Protein AF-0000000081033223 (afdb_homodimer)

Sequence (1326 aa):
MPPVGGLRAVYRTAASRSGHILSVAASSGPSSVDVSSTHHQHYHHHQQQHQQHQQQQQQRNYHCHQQHQQQQQHLQHNGHHHHHHCGHLHQQIRMQSRGAGLVGTGGPTGQCPHVSPFTSCSTPMAEGGRGGGGGGGGGGGGDDRTAPEQKPEFLRQQYARLKHVVSEMVPPTICQAQSASSIFANNELSLASVQVYGFDYDYTLAFYSNELHAKIFSTALDILLSEYKYPEELRAYAYLPGFAIRGLHYDVQKALLMKIDAFHYIQPGTVYRGLSPVSEEEVRSLYDGTHVPLDQMSDFYGKGSSMKQFMDIFSLPEMMLLSCVNDYFLSNNIDYDPVHLYKDVTDSVKDVHTRGVMYKLIEKDLERYILHGKETHDILHKLTASGKKLFLITNSPFSFVDKGMRYMVGKDWRDLFDVVIVKADKPSFFNDKRKPFRRLDAQGGLQWDRITALHKGEVYKQGNLYEFMRLTGWVGSHVLYFGDHIYSDLADLTLRHGWRTGAIIPELRDEINTINSAEYTRQLTWLQALTGLIDRMQVSQQVYRSPECLEVVQEWDRERQELRTVTKSLFNPQFGSLFRTHQNPTYFNRRLSRFADVYMTCVSCLLNYDLQHTFFPRRAPLQHEAPLWLDQLCIGCLGLPRREPAASAAAAGPTAATQQERQMPPVGGLRAVYRTAASRSGHILSVAASSGPSSVDVSSTHHQHYHHHQQQHQQHQQQQQQRNYHCHQQHQQQQQHLQHNGHHHHHHCGHLHQQIRMQSRGAGLVGTGGPTGQCPHVSPFTSCSTPMAEGGRGGGGGGGGGGGGDDRTAPEQKPEFLRQQYARLKHVVSEMVPPTICQAQSASSIFANNELSLASVQVYGFDYDYTLAFYSNELHAKIFSTALDILLSEYKYPEELRAYAYLPGFAIRGLHYDVQKALLMKIDAFHYIQPGTVYRGLSPVSEEEVRSLYDGTHVPLDQMSDFYGKGSSMKQFMDIFSLPEMMLLSCVNDYFLSNNIDYDPVHLYKDVTDSVKDVHTRGVMYKLIEKDLERYILHGKETHDILHKLTASGKKLFLITNSPFSFVDKGMRYMVGKDWRDLFDVVIVKADKPSFFNDKRKPFRRLDAQGGLQWDRITALHKGEVYKQGNLYEFMRLTGWVGSHVLYFGDHIYSDLADLTLRHGWRTGAIIPELRDEINTINSAEYTRQLTWLQALTGLIDRMQVSQQVYRSPECLEVVQEWDRERQELRTVTKSLFNPQFGSLFRTHQNPTYFNRRLSRFADVYMTCVSCLLNYDLQHTFFPRRAPLQHEAPLWLDQLCIGCLGLPRREPAASAAAAGPTAATQQERQ

Foldseek 3Di:
DDDPDDDDDDDDDDDDDDDDDDDDDDDDDDDDDDDDDDYYDYYDDDDYYDDDDPDDDDDDDDDDDDDDDYYDDDDDDDDDYDDDDDDDDDDDPDDDDDDYDYDDYYYDDDDDDDDDDPDDPPPDPDDDDDDDDDDDPDDCPPPPPQPPLPDLVNLVVVLVVLLVVLVPPLDLVVLQFDDQLAWAFLAKAFLVLAFEEEEEQELFLWDWDPVLLQVLLQQLVVCCCPVVVPDPVLNPDGQDPQQDDAFWKAQQQVLKIFFAFQQQFTFAQQIDQQSHTDHPVVCCVVCVHGHDDPQQAADLVQDDHSMGTGHDPSCSSLNNNSSSSRVVCVVVVNDDGSNVSSVSSVVSSVCCVVVCVSLVVCLVPVPNTTPPLQLSQVVLCVSVVVVGAYEYAYLAAPVSSQSNNCVRHRNQSQQSHQAYEYNQPFPCQEVPQPKAKWWADPVRHTDDDHDQEGGGSTYIYYHHDVSVCVRPVDFAANYEYEDARLSRGFASCCPPTHYAYEHAALLVNLVSSLSSDSVLSSLVSSLVSLVVSLVVVVVVCVSNVDPSSVVSSVVSVVVSVVSLQVNQVSSGNNHRDPQDSSPGGTSSNVSCSVGHRMYHNHPSSCVQDDSRDMHDHDDDDDPPDDPPPCVVVCDVVVVPDRPPRPPPPDDPDDPDPPDPDVD/DDDPDDPDD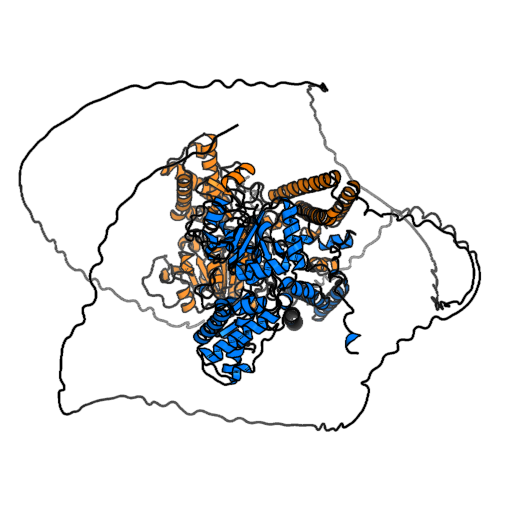PDDDDDDDDDDDDDDDDDDYDDDDDDDDYDYDDDYYDDDYYDDDDDDDDDDDDDDDYDDYDDDDDDDDDDDDDDDDDDDDDDDDDDDDYYYDYDDDDYDDDDDDDDDDDDDCPDDPDDDDDDDDDDDPDDCPPPPPQPPLPDLVNLVVVLVVLLVVLVPPLDLVVLQFDDQLAWAFLAKAFLVLAFEEEEEQELFLWDWDPVLLQVLLQQLVVCCCPVVVDDPVLNPDGQDPQQDDAFWKAQLQVLKIFFAFQQQFTFAQQIDQQSHTDHPVVCCVVCVHGHDDPQQAADLVQDDHSMGTGHDPSCSSLNNNSSSSRVVCVVVVNDDGSNVSSVSSVVSSVCCVVVCVSLVVCLVPVPNTTPPLQLSQVVLCVSVVVVGAYEYAYLAAPVSSQSNNCVSHRNQSQQSHFAYEYNQPFPCQEVPQPKAKWWADPVRHTDDDHDQEGGGSTYIYYGHDVSVCVRPVDFAANYEYEDARLSRGFASCCPPTRYAYEHAALLVNLVSSLSSDSVLSSLVSSLVSLVVSLVVVVVVCVSNVDPSSVVSSVVSVVVSVVSLQVNQVSSGNNHRDPQDSSPGGTSSNVSCSVGHRMYHNHPSSCVQDDSRDMHDHDDDDDPPDDPPPCVVVPDVVVVPDRPPRPPPPDDPDDPDPDPPPVD

pLDDT: mean 71.11, std 33.57, range [13.0, 98.69]

Radius of gyration: 41.97 Å; Cα contacts (8 Å, |Δi|>4): 1833; chains: 2; bounding box: 124×121×153 Å

InterPro domains:
  IPR008380 HAD-superfamily hydrolase, subfamily IG, 5'-nucleotidase [PF05761] (183-626)
  IPR008380 HAD-superfamily hydrolase, subfamily IG, 5'-nucleotidase [PTHR12103] (163-625)
  IPR008380 HAD-superfamily hydrolase, subfamily IG, 5'-nucleotidase [TIGR02244] (183-523)
  IPR023214 HAD superfamily [G3DSA:3.40.50.1000] (339-534)
  IPR036412 HAD-like superfamily [SSF56784] (182-627)

Nearest PDB structures (foldseek):
  6fxh-assembly1_A  TM=8.412E-01  e=9.008E-34  Homo sapiens
  2xcw-assembly1_A  TM=8.254E-01  e=1.060E-33  Homo sapiens
  6fis-assembly1_A  TM=8.227E-01  e=7.653E-34  Homo sapiens
  2xcx-assembly1_A  TM=8.424E-01  e=2.349E-32  Homo sapiens
  5cqz-assembly1_B-2  TM=8.528E-01  e=1.136E-31  Homo sapiens

Structure (mmCIF, N/CA/C/O backbone):
data_AF-0000000081033223-model_v1
#
loop_
_entity.id
_entity.type
_entity.pdbx_description
1 polymer "5'-nucleotidase domain-containing protein 3-like isoform X1"
#
loop_
_atom_site.group_PDB
_atom_site.id
_atom_site.type_symbol
_atom_site.label_atom_id
_atom_site.label_alt_id
_atom_site.label_comp_id
_atom_site.label_asym_id
_atom_site.label_entity_id
_atom_site.label_seq_id
_atom_site.pdbx_PDB_ins_code
_atom_site.Cartn_x
_atom_site.Cartn_y
_atom_site.Cartn_z
_atom_site.occupancy
_atom_site.B_iso_or_equiv
_atom_site.auth_seq_id
_atom_site.auth_comp_id
_atom_site.auth_asym_id
_atom_site.auth_atom_id
_atom_site.pdbx_PDB_model_num
ATOM 1 N N . MET A 1 1 ? 43.875 47.531 -6.684 1 17.92 1 MET A N 1
ATOM 2 C CA . MET A 1 1 ? 44.219 46.594 -7.762 1 17.92 1 MET A CA 1
ATOM 3 C C . MET A 1 1 ? 43.031 46.344 -8.68 1 17.92 1 MET A C 1
ATOM 5 O O . MET A 1 1 ? 41.938 45.969 -8.211 1 17.92 1 MET A O 1
ATOM 9 N N . PRO A 1 2 ? 42.719 46.688 -9.992 1 17.06 2 PRO A N 1
ATOM 10 C CA . PRO A 1 2 ? 41.719 47.75 -10.219 1 17.06 2 PRO A CA 1
ATOM 11 C C . PRO A 1 2 ? 40.406 47.219 -10.727 1 17.06 2 PRO A C 1
ATOM 13 O O . PRO A 1 2 ? 39.406 47.25 -10 1 17.06 2 PRO A O 1
ATOM 16 N N . PRO A 1 3 ? 40.125 47.312 -12.023 1 17.53 3 PRO A N 1
ATOM 17 C CA . PRO A 1 3 ? 39.156 48 -12.883 1 17.53 3 PRO A CA 1
ATOM 18 C C . PRO A 1 3 ? 38.219 47.031 -13.578 1 17.53 3 PRO A C 1
ATOM 20 O O . PRO A 1 3 ? 37.438 47.438 -14.453 1 17.53 3 PRO A O 1
ATOM 23 N N . VAL A 1 4 ? 37.719 45.938 -13.109 1 17.38 4 VAL A N 1
ATOM 24 C CA . VAL A 1 4 ? 37.281 44.75 -13.797 1 17.38 4 VAL A CA 1
ATOM 25 C C . VAL A 1 4 ? 35.906 44.969 -14.398 1 17.38 4 VAL A C 1
ATOM 27 O O . VAL A 1 4 ? 34.906 44.375 -13.969 1 17.38 4 VAL A O 1
ATOM 30 N N . GLY A 1 5 ? 35.375 46.188 -14.648 1 15.91 5 GLY A N 1
ATOM 31 C CA . GLY A 1 5 ? 33.969 46.625 -14.602 1 15.91 5 GLY A CA 1
ATOM 32 C C . GLY A 1 5 ? 33.156 46.094 -15.766 1 15.91 5 GLY A C 1
ATOM 33 O O . GLY A 1 5 ? 32 45.719 -15.586 1 15.91 5 GLY A O 1
ATOM 34 N N . GLY A 1 6 ? 33.5 46.094 -17.109 1 14.97 6 GLY A N 1
ATOM 35 C CA . GLY A 1 6 ? 32.938 46.938 -18.141 1 14.97 6 GLY A CA 1
ATOM 36 C C . GLY A 1 6 ? 31.891 46.219 -19 1 14.97 6 GLY A C 1
ATOM 37 O O . GLY A 1 6 ? 31.5 46.719 -20.047 1 14.97 6 GLY A O 1
ATOM 38 N N . LEU A 1 7 ? 31.328 45.031 -18.766 1 15.63 7 LEU A N 1
ATOM 39 C CA . LEU A 1 7 ? 30.984 44.406 -20.047 1 15.63 7 LEU A CA 1
ATOM 40 C C . LEU A 1 7 ? 29.734 45 -20.641 1 15.63 7 LEU A C 1
ATOM 42 O O . LEU A 1 7 ? 28.656 44.938 -20.031 1 15.63 7 LEU A O 1
ATOM 46 N N . ARG A 1 8 ? 29.688 45.875 -21.562 1 14.28 8 ARG A N 1
ATOM 47 C CA . ARG A 1 8 ? 28.859 46.906 -22.203 1 14.28 8 ARG A CA 1
ATOM 48 C C . ARG A 1 8 ? 27.922 46.281 -23.234 1 14.28 8 ARG A C 1
ATOM 50 O O . ARG A 1 8 ? 28.078 46.5 -24.438 1 14.28 8 ARG A O 1
ATOM 57 N N . ALA A 1 9 ? 27.531 45.094 -23.141 1 14.84 9 ALA A N 1
ATOM 58 C CA . ALA A 1 9 ? 27.109 44.719 -24.484 1 14.84 9 ALA A CA 1
ATOM 59 C C . ALA A 1 9 ? 25.953 45.594 -24.969 1 14.84 9 ALA A C 1
ATOM 61 O O . ALA A 1 9 ? 25.203 46.125 -24.156 1 14.84 9 ALA A O 1
ATOM 62 N N . VAL A 1 10 ? 25.656 45.562 -26.219 1 14.48 10 VAL A N 1
ATOM 63 C CA . VAL A 1 10 ? 25.312 46.375 -27.375 1 14.48 10 VAL A CA 1
ATOM 64 C C . VAL A 1 10 ? 23.797 46.531 -27.469 1 14.48 10 VAL A C 1
ATOM 66 O O . VAL A 1 10 ? 23.062 45.75 -26.891 1 14.48 10 VAL A O 1
ATOM 69 N N . TYR A 1 11 ? 23.281 47.031 -28.656 1 13.94 11 TYR A N 1
ATOM 70 C CA . TYR A 1 11 ? 22.594 48.219 -29.188 1 13.94 11 TYR A CA 1
ATOM 71 C C . TYR A 1 11 ? 21.125 47.906 -29.438 1 13.94 11 TYR A C 1
ATOM 73 O O . TYR A 1 11 ? 20.25 48.625 -28.953 1 13.94 11 TYR A O 1
ATOM 81 N N . ARG A 1 12 ? 20.703 47.219 -30.516 1 13.64 12 ARG A N 1
ATOM 82 C CA . ARG A 1 12 ? 20.047 48.031 -31.531 1 13.64 12 ARG A CA 1
ATOM 83 C C . ARG A 1 12 ? 18.531 48.094 -31.281 1 13.64 12 ARG A C 1
ATOM 85 O O . ARG A 1 12 ? 17.969 47.188 -30.641 1 13.64 12 ARG A O 1
ATOM 92 N N . THR A 1 13 ? 17.781 48.969 -32.062 1 13.42 13 THR A N 1
ATOM 93 C CA . THR A 1 13 ? 16.75 50 -32.062 1 13.42 13 THR A CA 1
ATOM 94 C C . THR A 1 13 ? 15.43 49.438 -32.594 1 13.42 13 THR A C 1
ATOM 96 O O . THR A 1 13 ? 14.414 50.156 -32.625 1 13.42 13 THR A O 1
ATOM 99 N N . ALA A 1 14 ? 15.141 48.219 -32.656 1 13.4 14 ALA A N 1
ATOM 100 C CA . ALA A 1 14 ? 14.242 48.188 -33.812 1 13.4 14 ALA A CA 1
ATOM 101 C C . ALA A 1 14 ? 12.969 48.969 -33.531 1 13.4 14 ALA A C 1
ATOM 103 O O . ALA A 1 14 ? 12.578 49.156 -32.375 1 13.4 14 ALA A O 1
ATOM 104 N N . ALA A 1 15 ? 12.211 49.125 -34.656 1 13.41 15 ALA A N 1
ATOM 105 C CA . ALA A 1 15 ? 11.32 50.062 -35.344 1 13.41 15 ALA A CA 1
ATOM 106 C C . ALA A 1 15 ? 9.898 49.969 -34.781 1 13.41 15 ALA A C 1
ATOM 108 O O . ALA A 1 15 ? 9.5 48.938 -34.25 1 13.41 15 ALA A O 1
ATOM 109 N N . SER A 1 16 ? 9.062 51 -35.062 1 13.16 16 SER A N 1
ATOM 110 C CA . SER A 1 16 ? 7.988 51.875 -34.625 1 13.16 16 SER A CA 1
ATOM 111 C C . SER A 1 16 ? 6.625 51.375 -35.094 1 13.16 16 SER A C 1
ATOM 113 O O . SER A 1 16 ? 5.598 51.969 -34.781 1 13.16 16 SER A O 1
ATOM 115 N N . ARG A 1 17 ? 6.445 50.25 -35.75 1 13.3 17 ARG A N 1
ATOM 116 C CA . ARG A 1 17 ? 5.379 50.656 -36.656 1 13.3 17 ARG A CA 1
ATOM 117 C C . ARG A 1 17 ? 4.086 50.938 -35.906 1 13.3 17 ARG A C 1
ATOM 119 O O . ARG A 1 17 ? 3.799 50.312 -34.906 1 13.3 17 ARG A O 1
ATOM 126 N N . SER A 1 18 ? 3.217 51.844 -36.531 1 13.66 18 SER A N 1
ATOM 127 C CA . SER A 1 18 ? 2.26 52.906 -36.219 1 13.66 18 SER A CA 1
ATOM 128 C C . SER A 1 18 ? 0.854 52.344 -36.031 1 13.66 18 SER A C 1
ATOM 130 O O . SER A 1 18 ? 0.182 52.656 -35.062 1 13.66 18 SER A O 1
ATOM 132 N N . GLY A 1 19 ? 0.141 51.812 -37.094 1 13.49 19 GLY A N 1
ATOM 133 C CA . GLY A 1 19 ? -1.006 52.625 -37.469 1 13.49 19 GLY A CA 1
ATOM 134 C C . GLY A 1 19 ? -2.254 52.312 -36.688 1 13.49 19 GLY A C 1
ATOM 135 O O . GLY A 1 19 ? -2.396 51.188 -36.156 1 13.49 19 GLY A O 1
ATOM 136 N N . HIS A 1 20 ? -3.162 53.281 -36.375 1 13.75 20 HIS A N 1
ATOM 137 C CA . HIS A 1 20 ? -4.266 53.719 -35.531 1 13.75 20 HIS A CA 1
ATOM 138 C C . HIS A 1 20 ? -5.602 53.188 -36.062 1 13.75 20 HIS A C 1
ATOM 140 O O . HIS A 1 20 ? -6.648 53.469 -35.469 1 13.75 20 HIS A O 1
ATOM 146 N N . ILE A 1 21 ? -5.75 52.438 -37.156 1 13.91 21 ILE A N 1
ATOM 147 C CA . ILE A 1 21 ? -6.945 53.031 -37.75 1 13.91 21 ILE A CA 1
ATOM 148 C C . ILE A 1 21 ? -8.141 52.812 -36.812 1 13.91 21 ILE A C 1
ATOM 150 O O . ILE A 1 21 ? -8.141 51.906 -36 1 13.91 21 ILE A O 1
ATOM 154 N N . LEU A 1 22 ? -9.312 53.156 -37.5 1 13.7 22 LEU A N 1
ATOM 155 C CA . LEU A 1 22 ? -10.539 53.938 -37.375 1 13.7 22 LEU A CA 1
ATOM 156 C C . LEU A 1 22 ? -11.656 53.094 -36.75 1 13.7 22 LEU A C 1
ATOM 158 O O . LEU A 1 22 ? -11.688 51.875 -36.938 1 13.7 22 LEU A O 1
ATOM 162 N N . SER A 1 23 ? -12.414 53.781 -35.969 1 13.49 23 SER A N 1
ATOM 163 C CA . SER A 1 23 ? -13.508 53.844 -35 1 13.49 23 SER A CA 1
ATOM 164 C C . SER A 1 23 ? -14.766 53.188 -35.562 1 13.49 23 SER A C 1
ATOM 166 O O . SER A 1 23 ? -15.258 52.188 -35 1 13.49 23 SER A O 1
ATOM 168 N N . VAL A 1 24 ? -15.828 54.031 -35.688 1 13.69 24 VAL A N 1
ATOM 169 C CA . VAL A 1 24 ? -17.016 54.156 -34.844 1 13.69 24 VAL A CA 1
ATOM 170 C C . VAL A 1 24 ? -18.234 53.656 -35.625 1 13.69 24 VAL A C 1
ATOM 172 O O . VAL A 1 24 ? -19.359 53.656 -35.094 1 13.69 24 VAL A O 1
ATOM 175 N N . ALA A 1 25 ? -18.109 53.312 -36.906 1 13.19 25 ALA A N 1
ATOM 176 C CA . ALA A 1 25 ? -19.359 53.688 -37.562 1 13.19 25 ALA A CA 1
ATOM 177 C C . ALA A 1 25 ? -20.547 53 -36.875 1 13.19 25 ALA A C 1
ATOM 179 O O . ALA A 1 25 ? -20.453 51.844 -36.469 1 13.19 25 ALA A O 1
ATOM 180 N N . ALA A 1 26 ? -21.75 53.844 -36.75 1 14.01 26 ALA A N 1
ATOM 181 C CA . ALA A 1 26 ? -23.047 54.125 -36.156 1 14.01 26 ALA A CA 1
ATOM 182 C C . ALA A 1 26 ? -24.094 53.125 -36.625 1 14.01 26 ALA A C 1
ATOM 184 O O . ALA A 1 26 ? -24.906 52.656 -35.812 1 14.01 26 ALA A O 1
ATOM 185 N N . SER A 1 27 ? -24.234 53.156 -38.031 1 13.68 27 SER A N 1
ATOM 186 C CA . SER A 1 27 ? -25.562 53.562 -38.469 1 13.68 27 SER A CA 1
ATOM 187 C C . SER A 1 27 ? -26.594 52.469 -38.156 1 13.68 27 SER A C 1
ATOM 189 O O . SER A 1 27 ? -26.25 51.375 -37.75 1 13.68 27 SER A O 1
ATOM 191 N N . SER A 1 28 ? -27.453 52.344 -39.156 1 13.85 28 SER A N 1
ATOM 192 C CA . SER A 1 28 ? -28.859 52.656 -39.438 1 13.85 28 SER A CA 1
ATOM 193 C C . SER A 1 28 ? -29.734 51.406 -39.312 1 13.85 28 SER A C 1
ATOM 195 O O . SER A 1 28 ? -30.781 51.469 -38.656 1 13.85 28 SER A O 1
ATOM 197 N N . GLY A 1 29 ? -29.641 50.5 -40.25 1 13.41 29 GLY A N 1
ATOM 198 C CA . GLY A 1 29 ? -30.828 50.438 -41.062 1 13.41 29 GLY A CA 1
ATOM 199 C C . GLY A 1 29 ? -31.969 49.656 -40.438 1 13.41 29 GLY A C 1
ATOM 200 O O . GLY A 1 29 ? -31.766 49 -39.406 1 13.41 29 GLY A O 1
ATOM 201 N N . PRO A 1 30 ? -32.719 48.969 -41.344 1 14.27 30 PRO A N 1
ATOM 202 C CA . PRO A 1 30 ? -34.094 49.094 -41.75 1 14.27 30 PRO A CA 1
ATOM 203 C C . PRO A 1 30 ? -35.031 48.125 -41 1 14.27 30 PRO A C 1
ATOM 205 O O . PRO A 1 30 ? -36.031 48.531 -40.438 1 14.27 30 PRO A O 1
ATOM 208 N N . SER A 1 31 ? -35.094 46.844 -41.469 1 13.62 31 SER A N 1
ATOM 209 C CA . SER A 1 31 ? -36.25 46.406 -42.219 1 13.62 31 SER A CA 1
ATOM 210 C C . SER A 1 31 ? -37.344 45.906 -41.312 1 13.62 31 SER A C 1
ATOM 212 O O . SER A 1 31 ? -37.094 45.469 -40.188 1 13.62 31 SER A O 1
ATOM 214 N N . SER A 1 32 ? -38.656 45.812 -41.844 1 13.81 32 SER A N 1
ATOM 215 C CA . SER A 1 32 ? -40.094 45.938 -41.75 1 13.81 32 SER A CA 1
ATOM 216 C C . SER A 1 32 ? -40.75 44.625 -41.312 1 13.81 32 SER A C 1
ATOM 218 O O . SER A 1 32 ? -41.875 44.625 -40.875 1 13.81 32 SER A O 1
ATOM 220 N N . VAL A 1 33 ? -40.219 43.438 -41.656 1 13.67 33 VAL A N 1
ATOM 221 C CA . VAL A 1 33 ? -41.25 42.656 -42.25 1 13.67 33 VAL A CA 1
ATOM 222 C C . VAL A 1 33 ? -42.344 42.312 -41.219 1 13.67 33 VAL A C 1
ATOM 224 O O . VAL A 1 33 ? -42.062 42.156 -40.031 1 13.67 33 VAL A O 1
ATOM 227 N N . ASP A 1 34 ? -43.625 42.062 -41.812 1 13.97 34 ASP A N 1
ATOM 228 C CA . ASP A 1 34 ? -45.094 42.094 -41.844 1 13.97 34 ASP A CA 1
ATOM 229 C C . ASP A 1 34 ? -45.688 41 -40.969 1 13.97 34 ASP A C 1
ATOM 231 O O . ASP A 1 34 ? -45 40.031 -40.656 1 13.97 34 ASP A O 1
ATOM 235 N N . VAL A 1 35 ? -47.031 41.062 -40.812 1 14.93 35 VAL A N 1
ATOM 236 C CA . VAL A 1 35 ? -48.25 40.969 -40.031 1 14.93 35 VAL A CA 1
ATOM 237 C C . VAL A 1 35 ? -48.812 39.562 -40.094 1 14.93 35 VAL A C 1
ATOM 239 O O . VAL A 1 35 ? -49.344 39.062 -39.125 1 14.93 35 VAL A O 1
ATOM 242 N N . SER A 1 36 ? -49.031 39 -41.438 1 13.67 36 SER A N 1
ATOM 243 C CA . SER A 1 36 ? -50.406 38.688 -41.812 1 13.67 36 SER A CA 1
ATOM 244 C C . SER A 1 36 ? -50.938 37.5 -41 1 13.67 36 SER A C 1
ATOM 246 O O . SER A 1 36 ? -50.156 36.781 -40.344 1 13.67 36 SER A O 1
ATOM 248 N N . SER A 1 37 ? -51.812 36.562 -41.75 1 13.91 37 SER A N 1
ATOM 249 C CA . SER A 1 37 ? -53.219 36.219 -41.969 1 13.91 37 SER A CA 1
ATOM 250 C C . SER A 1 37 ? -53.594 34.969 -41.188 1 13.91 37 SER A C 1
ATOM 252 O O . SER A 1 37 ? -52.812 34.5 -40.344 1 13.91 37 SER A O 1
ATOM 254 N N . THR A 1 38 ? -54.281 33.938 -41.906 1 14.25 38 THR A N 1
ATOM 255 C CA . THR A 1 38 ? -55.625 33.438 -42.125 1 14.25 38 THR A CA 1
ATOM 256 C C . THR A 1 38 ? -55.875 32.188 -41.281 1 14.25 38 THR A C 1
ATOM 258 O O . THR A 1 38 ? -54.938 31.578 -40.75 1 14.25 38 THR A O 1
ATOM 261 N N . HIS A 1 39 ? -56.531 31.031 -42 1 14.12 39 HIS A N 1
ATOM 262 C CA . HIS A 1 39 ? -57.844 30.406 -42.156 1 14.12 39 HIS A CA 1
ATOM 263 C C . HIS A 1 39 ? -57.938 29.141 -41.281 1 14.12 39 HIS A C 1
ATOM 265 O O . HIS A 1 39 ? -56.938 28.656 -40.781 1 14.12 39 HIS A O 1
ATOM 271 N N . HIS A 1 40 ? -58.656 28.016 -41.906 1 14.13 40 HIS A N 1
ATOM 272 C CA . HIS A 1 40 ? -59.938 27.312 -41.906 1 14.13 40 HIS A CA 1
ATOM 273 C C . HIS A 1 40 ? -59.844 25.984 -41.156 1 14.13 40 HIS A C 1
ATOM 275 O O . HIS A 1 40 ? -60.625 25.734 -40.219 1 14.13 40 HIS A O 1
ATOM 281 N N . GLN A 1 41 ? -60.219 24.797 -41.906 1 13.98 41 GLN A N 1
ATOM 282 C CA . GLN A 1 41 ? -61.438 23.969 -41.969 1 13.98 41 GLN A CA 1
ATOM 283 C C . GLN A 1 41 ? -61.281 22.703 -41.125 1 13.98 41 GLN A C 1
ATOM 285 O O . GLN A 1 41 ? -62.062 22.453 -40.219 1 13.98 41 GLN A O 1
ATOM 290 N N . HIS A 1 42 ? -61.5 21.453 -41.781 1 14.05 42 HIS A N 1
ATOM 291 C CA . HIS A 1 42 ? -62.562 20.453 -41.875 1 14.05 42 HIS A CA 1
ATOM 292 C C . HIS A 1 42 ? -62.25 19.25 -40.969 1 14.05 42 HIS A C 1
ATOM 294 O O . HIS A 1 42 ? -63 19.016 -40.031 1 14.05 42 HIS A O 1
ATOM 300 N N . TYR A 1 43 ? -62.312 17.969 -41.656 1 14.11 43 TYR A N 1
ATOM 301 C CA . TYR A 1 43 ? -63.25 16.844 -41.719 1 14.11 43 TYR A CA 1
ATOM 302 C C . TYR A 1 43 ? -62.875 15.758 -40.719 1 14.11 43 TYR A C 1
ATOM 304 O O . TYR A 1 43 ? -63.688 15.414 -39.844 1 14.11 43 TYR A O 1
ATOM 312 N N . HIS A 1 44 ? -62.625 14.57 -41.281 1 14.09 44 HIS A N 1
ATOM 313 C CA . HIS A 1 44 ? -63.375 13.336 -41.438 1 14.09 44 HIS A CA 1
ATOM 314 C C . HIS A 1 44 ? -63.031 12.336 -40.312 1 14.09 44 HIS A C 1
ATOM 316 O O . HIS A 1 44 ? -62 12.5 -39.625 1 14.09 44 HIS A O 1
ATOM 322 N N . HIS A 1 45 ? -62.938 11.086 -40.812 1 13.7 45 HIS A N 1
ATOM 323 C CA . HIS A 1 45 ? -63.688 9.828 -40.719 1 13.7 45 HIS A CA 1
ATOM 324 C C . HIS A 1 45 ? -63.125 8.922 -39.656 1 13.7 45 HIS A C 1
ATOM 326 O O . HIS A 1 45 ? -63.875 8.43 -38.812 1 13.7 45 HIS A O 1
ATOM 332 N N . HIS A 1 46 ? -62.344 7.941 -40.094 1 13.95 46 HIS A N 1
ATOM 333 C CA . HIS A 1 46 ? -62.75 6.551 -40.188 1 13.95 46 HIS A CA 1
ATOM 334 C C . HIS A 1 46 ? -62.531 5.812 -38.875 1 13.95 46 HIS A C 1
ATOM 336 O O . HIS A 1 46 ? -62 6.387 -37.906 1 13.95 46 HIS A O 1
ATOM 342 N N . GLN A 1 47 ? -61.875 4.668 -39.031 1 13.82 47 GLN A N 1
ATOM 343 C CA . GLN A 1 47 ? -62.312 3.271 -39 1 13.82 47 GLN A CA 1
ATOM 344 C C . GLN A 1 47 ? -62.062 2.666 -37.594 1 13.82 47 GLN A C 1
ATOM 346 O O . GLN A 1 47 ? -62.969 2.123 -37 1 13.82 47 GLN A O 1
ATOM 351 N N . GLN A 1 48 ? -61.281 1.616 -37.625 1 14.1 48 GLN A N 1
ATOM 352 C CA . GLN A 1 48 ? -61.625 0.211 -37.469 1 14.1 48 GLN A CA 1
ATOM 353 C C . GLN A 1 48 ? -61.5 -0.232 -36.031 1 14.1 48 GLN A C 1
ATOM 355 O O . GLN A 1 48 ? -60.938 0.492 -35.188 1 14.1 48 GLN A O 1
ATOM 360 N N . GLN A 1 49 ? -60.781 -1.29 -35.875 1 14.41 49 GLN A N 1
ATOM 361 C CA . GLN A 1 49 ? -61.125 -2.668 -35.562 1 14.41 49 GLN A CA 1
ATOM 362 C C . GLN A 1 49 ? -60.969 -2.943 -34.062 1 14.41 49 GLN A C 1
ATOM 364 O O . GLN A 1 49 ? -60.406 -2.129 -33.344 1 14.41 49 GLN A O 1
ATOM 369 N N . HIS A 1 50 ? -60.25 -3.998 -33.781 1 13.88 50 HIS A N 1
ATOM 370 C CA . HIS A 1 50 ? -60.625 -5.32 -33.312 1 13.88 50 HIS A CA 1
ATOM 371 C C . HIS A 1 50 ? -60.469 -5.414 -31.797 1 13.88 50 HIS A C 1
ATOM 373 O O . HIS A 1 50 ? -61.406 -5.801 -31.094 1 13.88 50 HIS A O 1
ATOM 379 N N . GLN A 1 51 ? -59.375 -6.082 -31.375 1 14.55 51 GLN A N 1
ATOM 380 C CA . GLN A 1 51 ? -59.531 -7.43 -30.844 1 14.55 51 GLN A CA 1
ATOM 381 C C . GLN A 1 51 ? -59.781 -7.402 -29.344 1 14.55 51 GLN A C 1
ATOM 383 O O . GLN A 1 51 ? -59.5 -6.395 -28.672 1 14.55 51 GLN A O 1
ATOM 388 N N . GLN A 1 52 ? -59.438 -8.531 -28.734 1 14.02 52 GLN A N 1
ATOM 389 C CA . GLN A 1 52 ? -59.969 -9.672 -28.016 1 14.02 52 GLN A CA 1
ATOM 390 C C . GLN A 1 52 ? -59.875 -9.484 -26.5 1 14.02 52 GLN A C 1
ATOM 392 O O . GLN A 1 52 ? -60.844 -9.609 -25.781 1 14.02 52 GLN A O 1
ATOM 397 N N . HIS A 1 53 ? -58.844 -10.141 -25.891 1 14.03 53 HIS A N 1
ATOM 398 C CA . HIS A 1 53 ? -59.031 -11.297 -25.016 1 14.03 53 HIS A CA 1
ATOM 399 C C . HIS A 1 53 ? -59.062 -10.875 -23.547 1 14.03 53 HIS A C 1
ATOM 401 O O . HIS A 1 53 ? -58.062 -10.344 -23.031 1 14.03 53 HIS A O 1
ATOM 407 N N . GLN A 1 54 ? -60.156 -10.469 -23.078 1 14.72 54 GLN A N 1
ATOM 408 C CA . GLN A 1 54 ? -60.469 -10.195 -21.672 1 14.72 54 GLN A CA 1
ATOM 409 C C . GLN A 1 54 ? -60.312 -11.453 -20.828 1 14.72 54 GLN A C 1
ATOM 411 O O . GLN A 1 54 ? -61.281 -11.914 -20.203 1 14.72 54 GLN A O 1
ATOM 416 N N . GLN A 1 55 ? -59.656 -12.477 -21.391 1 14 55 GLN A N 1
ATOM 417 C CA . GLN A 1 55 ? -60.125 -13.641 -20.672 1 14 55 GLN A CA 1
ATOM 418 C C . GLN A 1 55 ? -60.156 -13.383 -19.172 1 14 55 GLN A C 1
ATOM 420 O O . GLN A 1 55 ? -59.531 -12.453 -18.688 1 14 55 GLN A O 1
ATOM 425 N N . GLN A 1 56 ? -60.312 -14.609 -18.359 1 13.7 56 GLN A N 1
ATOM 426 C CA . GLN A 1 56 ? -61.062 -15.391 -17.375 1 13.7 56 GLN A CA 1
ATOM 427 C C . GLN A 1 56 ? -60.5 -15.227 -15.977 1 13.7 56 GLN A C 1
ATOM 429 O O . GLN A 1 56 ? -61.219 -15.414 -14.984 1 13.7 56 GLN A O 1
ATOM 434 N N . GLN A 1 57 ? -59.219 -15.344 -15.789 1 14.62 57 GLN A N 1
ATOM 435 C CA . GLN A 1 57 ? -59 -16.391 -14.789 1 14.62 57 GLN A CA 1
ATOM 436 C C . GLN A 1 57 ? -59.688 -16.031 -13.477 1 14.62 57 GLN A C 1
ATOM 438 O O . GLN A 1 57 ? -59.812 -14.859 -13.117 1 14.62 57 GLN A O 1
ATOM 443 N N . GLN A 1 58 ? -60.094 -17.188 -12.656 1 14.5 58 GLN A N 1
ATOM 444 C CA . GLN A 1 58 ? -60.844 -17.953 -11.672 1 14.5 58 GLN A CA 1
ATOM 445 C C . GLN A 1 58 ? -60.656 -17.375 -10.273 1 14.5 58 GLN A C 1
ATOM 447 O O . GLN A 1 58 ? -59.719 -16.625 -10.023 1 14.5 58 GLN A O 1
ATOM 452 N N . GLN A 1 59 ? -61.219 -18.234 -9.273 1 13.84 59 GLN A N 1
ATOM 453 C CA . GLN A 1 59 ? -62.062 -18.391 -8.086 1 13.84 59 GLN A CA 1
ATOM 454 C C . GLN A 1 59 ? -61.25 -18.219 -6.812 1 13.84 59 GLN A C 1
ATOM 456 O O . GLN A 1 59 ? -61.75 -17.703 -5.816 1 13.84 59 GLN A O 1
ATOM 461 N N . ARG A 1 60 ? -60.188 -19.094 -6.582 1 13.93 60 ARG A N 1
ATOM 462 C CA . ARG A 1 60 ? -60.281 -20.047 -5.473 1 13.93 60 ARG A CA 1
ATOM 463 C C . ARG A 1 60 ? -60.344 -19.312 -4.137 1 13.93 60 ARG A C 1
ATOM 465 O O . ARG A 1 60 ? -59.906 -18.156 -4.039 1 13.93 60 ARG A O 1
ATOM 472 N N . ASN A 1 61 ? -59.969 -20.141 -2.945 1 13.9 61 ASN A N 1
ATOM 473 C CA . ASN A 1 61 ? -60.562 -20.766 -1.772 1 13.9 61 ASN A CA 1
ATOM 474 C C . ASN A 1 61 ? -60.438 -19.875 -0.535 1 13.9 61 ASN A C 1
ATOM 476 O O . ASN A 1 61 ? -59.75 -18.875 -0.56 1 13.9 61 ASN A O 1
ATOM 480 N N . TYR A 1 62 ? -59.938 -20.625 0.67 1 14.52 62 TYR A N 1
ATOM 481 C CA . TYR A 1 62 ? -60.406 -21.172 1.937 1 14.52 62 TYR A CA 1
ATOM 482 C C . TYR A 1 62 ? -60.156 -20.203 3.08 1 14.52 62 TYR A C 1
ATOM 484 O O . TYR A 1 62 ? -59.344 -19.281 2.957 1 14.52 62 TYR A O 1
ATOM 492 N N . HIS A 1 63 ? -60.312 -20.812 4.387 1 13.91 63 HIS A N 1
ATOM 493 C CA . HIS A 1 63 ? -60.969 -20.859 5.691 1 13.91 63 HIS A CA 1
ATOM 494 C C . HIS A 1 63 ? -60.156 -20.109 6.742 1 13.91 63 HIS A C 1
ATOM 496 O O . HIS A 1 63 ? -60.719 -19.344 7.535 1 13.91 63 HIS A O 1
ATOM 502 N N . CYS A 1 64 ? -59.031 -20.719 7.211 1 14.09 64 CYS A N 1
ATOM 503 C CA . CYS A 1 64 ? -59.031 -21.281 8.555 1 14.09 64 CYS A CA 1
ATOM 504 C C . CYS A 1 64 ? -58.969 -20.172 9.602 1 14.09 64 CYS A C 1
ATOM 506 O O . CYS A 1 64 ? -58.469 -19.078 9.328 1 14.09 64 CYS A O 1
ATOM 508 N N . HIS A 1 65 ? -58.906 -20.672 10.969 1 13.99 65 HIS A N 1
ATOM 509 C CA . HIS A 1 65 ? -59.438 -20.703 12.32 1 13.99 65 HIS A CA 1
ATOM 510 C C . HIS A 1 65 ? -58.812 -19.625 13.188 1 13.99 65 HIS A C 1
ATOM 512 O O . HIS A 1 65 ? -59.5 -18.828 13.828 1 13.99 65 HIS A O 1
ATOM 518 N N . GLN A 1 66 ? -57.906 -20.156 14.195 1 14.03 66 GLN A N 1
ATOM 519 C CA . GLN A 1 66 ? -58.125 -20.328 15.633 1 14.03 66 GLN A CA 1
ATOM 520 C C . GLN A 1 66 ? -57.781 -19.047 16.406 1 14.03 66 GLN A C 1
ATOM 522 O O . GLN A 1 66 ? -57.094 -18.172 15.867 1 14.03 66 GLN A O 1
ATOM 527 N N . GLN A 1 67 ? -57.219 -19.359 17.719 1 13.81 67 GLN A N 1
ATOM 528 C CA . GLN A 1 67 ? -57.531 -19.25 19.141 1 13.81 67 GLN A CA 1
ATOM 529 C C . GLN A 1 67 ? -56.938 -17.969 19.734 1 13.81 67 GLN A C 1
ATOM 531 O O . GLN A 1 67 ? -57.656 -17.172 20.328 1 13.81 67 GLN A O 1
ATOM 536 N N . HIS A 1 68 ? -55.969 -18.203 20.734 1 14.01 68 HIS A N 1
ATOM 537 C CA . HIS A 1 68 ? -56.062 -18.078 22.188 1 14.01 68 HIS A CA 1
ATOM 538 C C . HIS A 1 68 ? -55.75 -16.672 22.641 1 14.01 68 HIS A C 1
ATOM 540 O O . HIS A 1 68 ? -55.156 -15.891 21.906 1 14.01 68 HIS A O 1
ATOM 546 N N . GLN A 1 69 ? -55.062 -16.734 23.844 1 13.5 69 GLN A N 1
ATOM 547 C CA . GLN A 1 69 ? -55.281 -16.375 25.25 1 13.5 69 GLN A CA 1
ATOM 548 C C . GLN A 1 69 ? -54.719 -14.977 25.547 1 13.5 69 GLN A C 1
ATOM 550 O O . GLN A 1 69 ? -55.469 -14.125 26.062 1 13.5 69 GLN A O 1
ATOM 555 N N . GLN A 1 70 ? -53.75 -15.031 26.547 1 13.73 70 GLN A N 1
ATOM 556 C CA . GLN A 1 70 ? -53.844 -14.625 27.938 1 13.73 70 GLN A CA 1
ATOM 557 C C . GLN A 1 70 ? -53.469 -13.164 28.125 1 13.73 70 GLN A C 1
ATOM 559 O O . GLN A 1 70 ? -52.906 -12.547 27.219 1 13.73 70 GLN A O 1
ATOM 564 N N . GLN A 1 71 ? -52.531 -13 29.188 1 13.62 71 GLN A N 1
ATOM 565 C CA . GLN A 1 71 ? -52.688 -12.43 30.516 1 13.62 71 GLN A CA 1
ATOM 566 C C . GLN A 1 71 ? -52.281 -10.961 30.531 1 13.62 71 GLN A C 1
ATOM 568 O O . GLN A 1 71 ? -53.094 -10.094 30.859 1 13.62 71 GLN A O 1
ATOM 573 N N . GLN A 1 72 ? -51.188 -10.664 31.406 1 13.9 72 GLN A N 1
ATOM 574 C CA . GLN A 1 72 ? -51.281 -10.07 32.75 1 13.9 72 GLN A CA 1
ATOM 575 C C . GLN A 1 72 ? -51.031 -8.562 32.688 1 13.9 72 GLN A C 1
ATOM 577 O O . GLN A 1 72 ? -50.594 -8.039 31.656 1 13.9 72 GLN A O 1
ATOM 582 N N . GLN A 1 73 ? -50.062 -8.156 33.656 1 14.3 73 GLN A N 1
ATOM 583 C CA . GLN A 1 73 ? -50.219 -7.387 34.875 1 14.3 73 GLN A CA 1
ATOM 584 C C . GLN A 1 73 ? -49.938 -5.906 34.625 1 14.3 73 GLN A C 1
ATOM 586 O O . GLN A 1 73 ? -49.312 -5.543 33.625 1 14.3 73 GLN A O 1
ATOM 591 N N . HIS A 1 74 ? -49.75 -5.211 35.812 1 13.94 74 HIS A N 1
ATOM 592 C CA . HIS A 1 74 ? -50.156 -4.086 36.625 1 13.94 74 HIS A CA 1
ATOM 593 C C . HIS A 1 74 ? -49.219 -2.902 36.469 1 13.94 74 HIS A C 1
ATOM 595 O O . HIS A 1 74 ? -49.625 -1.751 36.656 1 13.94 74 HIS A O 1
ATOM 601 N N . LEU A 1 75 ? -47.844 -3.088 36.469 1 14.92 75 LEU A N 1
ATOM 602 C CA . LEU A 1 75 ? -47.312 -2.383 37.625 1 14.92 75 LEU A CA 1
ATOM 603 C C . LEU A 1 75 ? -47.438 -0.874 37.469 1 14.92 75 LEU A C 1
ATOM 605 O O . LEU A 1 75 ? -47.281 -0.357 36.344 1 14.92 75 LEU A O 1
ATOM 609 N N . GLN A 1 76 ? -47.719 -0.302 38.625 1 14.13 76 GLN A N 1
ATOM 610 C CA . GLN A 1 76 ? -48.219 0.879 39.312 1 14.13 76 GLN A CA 1
ATOM 611 C C . GLN A 1 76 ? -47.281 2.07 39.125 1 14.13 76 GLN A C 1
ATOM 613 O O . GLN A 1 76 ? -47.719 3.145 38.688 1 14.13 76 GLN A O 1
ATOM 618 N N . HIS A 1 77 ? -46.312 2.125 40.125 1 14.2 77 HIS A N 1
ATOM 619 C CA . HIS A 1 77 ? -46.438 3.121 41.188 1 14.2 77 HIS A CA 1
ATOM 620 C C . HIS A 1 77 ? -45.875 4.469 40.719 1 14.2 77 HIS A C 1
ATOM 622 O O . HIS A 1 77 ? -45.125 4.543 39.75 1 14.2 77 HIS A O 1
ATOM 628 N N . ASN A 1 78 ? -45.375 5.203 41.812 1 14 78 ASN A N 1
ATOM 629 C CA . ASN A 1 78 ? -45.656 6.438 42.531 1 14 78 ASN A CA 1
ATOM 630 C C . ASN A 1 78 ? -44.594 7.508 42.25 1 14 78 ASN A C 1
ATOM 632 O O . ASN A 1 78 ? -44.938 8.672 42.031 1 14 78 ASN A O 1
ATOM 636 N N . GLY A 1 79 ? -43.281 7.141 42.594 1 14.35 79 GLY A N 1
ATOM 637 C CA . GLY A 1 79 ? -42.75 7.953 43.656 1 14.35 79 GLY A CA 1
ATOM 638 C C . GLY A 1 79 ? -42.469 9.383 43.25 1 14.35 79 GLY A C 1
ATOM 639 O O . GLY A 1 79 ? -42.188 9.656 42.094 1 14.35 79 GLY A O 1
ATOM 640 N N . HIS A 1 80 ? -42.531 10.211 44.188 1 14.93 80 HIS A N 1
ATOM 641 C CA . HIS A 1 80 ? -42.75 11.578 44.656 1 14.93 80 HIS A CA 1
ATOM 642 C C . HIS A 1 80 ? -41.5 12.445 44.375 1 14.93 80 HIS A C 1
ATOM 644 O O . HIS A 1 80 ? -41.594 13.43 43.656 1 14.93 80 HIS A O 1
ATOM 650 N N . HIS A 1 81 ? -40.75 12.711 45.5 1 14.71 81 HIS A N 1
ATOM 651 C CA . HIS A 1 81 ? -40.719 13.992 46.219 1 14.71 81 HIS A CA 1
ATOM 652 C C . HIS A 1 81 ? -39.531 14.828 45.75 1 14.71 81 HIS A C 1
ATOM 654 O O . HIS A 1 81 ? -39.688 15.867 45.125 1 14.71 81 HIS A O 1
ATOM 660 N N . HIS A 1 82 ? -38.594 15.094 46.812 1 14.73 82 HIS A N 1
ATOM 661 C CA . HIS A 1 82 ? -38.344 16.344 47.5 1 14.73 82 HIS A CA 1
ATOM 662 C C . HIS A 1 82 ? -37.094 17.031 46.969 1 14.73 82 HIS A C 1
ATOM 664 O O . HIS A 1 82 ? -37.125 18.203 46.594 1 14.73 82 HIS A O 1
ATOM 670 N N . HIS A 1 83 ? -35.844 16.812 47.781 1 14.94 83 HIS A N 1
ATOM 671 C CA . HIS A 1 83 ? -35.312 17.859 48.625 1 14.94 83 HIS A CA 1
ATOM 672 C C . HIS A 1 83 ? -34.25 18.672 47.906 1 14.94 83 HIS A C 1
ATOM 674 O O . HIS A 1 83 ? -33.781 18.266 46.844 1 14.94 83 HIS A O 1
ATOM 680 N N . HIS A 1 84 ? -33.125 19.016 48.719 1 14.99 84 HIS A N 1
ATOM 681 C CA . HIS A 1 84 ? -32.594 20.266 49.281 1 14.99 84 HIS A CA 1
ATOM 682 C C . HIS A 1 84 ? -31.281 20.656 48.625 1 14.99 84 HIS A C 1
ATOM 684 O O . HIS A 1 84 ? -31.094 21.812 48.25 1 14.99 84 HIS A O 1
ATOM 690 N N . HIS A 1 85 ? -30.234 19.688 48.656 1 14.11 85 HIS A N 1
ATOM 691 C CA . HIS A 1 85 ? -29.141 20.219 49.469 1 14.11 85 HIS A CA 1
ATOM 692 C C . HIS A 1 85 ? -28.328 21.25 48.688 1 14.11 85 HIS A C 1
ATOM 694 O O . HIS A 1 85 ? -28.094 22.359 49.188 1 14.11 85 HIS A O 1
ATOM 700 N N . CYS A 1 86 ? -27.047 20.828 48.156 1 14.15 86 CYS A N 1
ATOM 701 C CA . CYS A 1 86 ? -25.766 21.016 48.812 1 14.15 86 CYS A CA 1
ATOM 702 C C . CYS A 1 86 ? -24.938 22.078 48.094 1 14.15 86 CYS A C 1
ATOM 704 O O . CYS A 1 86 ? -24.219 21.781 47.156 1 14.15 86 CYS A O 1
ATOM 706 N N . GLY A 1 87 ? -25.25 23.234 47.594 1 13.85 87 GLY A N 1
ATOM 707 C CA . GLY A 1 87 ? -24.328 23.844 46.656 1 13.85 87 GLY A CA 1
ATOM 708 C C . GLY A 1 87 ? -23.016 24.266 47.312 1 13.85 87 GLY A C 1
ATOM 709 O O . GLY A 1 87 ? -21.953 24.188 46.688 1 13.85 87 GLY A O 1
ATOM 710 N N . HIS A 1 88 ? -22.906 25.016 48.469 1 14.73 88 HIS A N 1
ATOM 711 C CA . HIS A 1 88 ? -22.172 26.266 48.188 1 14.73 88 HIS A CA 1
ATOM 712 C C . HIS A 1 88 ? -20.672 26.016 48.156 1 14.73 88 HIS A C 1
ATOM 714 O O . HIS A 1 88 ? -20.203 24.938 48.5 1 14.73 88 HIS A O 1
ATOM 720 N N . LEU A 1 89 ? -19.828 26.984 48.906 1 15.09 89 LEU A N 1
ATOM 721 C CA . LEU A 1 89 ? -18.953 28.109 48.625 1 15.09 89 LEU A CA 1
ATOM 722 C C . LEU A 1 89 ? -17.5 27.766 48.938 1 15.09 89 LEU A C 1
ATOM 724 O O . LEU A 1 89 ? -16.625 27.922 48.062 1 15.09 89 LEU A O 1
ATOM 728 N N . HIS A 1 90 ? -16.984 28 50.219 1 14.59 90 HIS A N 1
ATOM 729 C CA . HIS A 1 90 ? -16 29 50.594 1 14.59 90 HIS A CA 1
ATOM 730 C C . HIS A 1 90 ? -14.609 28.391 50.719 1 14.59 90 HIS A C 1
ATOM 732 O O . HIS A 1 90 ? -14.461 27.172 50.812 1 14.59 90 HIS A O 1
ATOM 738 N N . GLN A 1 91 ? -13.664 29.094 51.375 1 15.15 91 GLN A N 1
ATOM 739 C CA . GLN A 1 91 ? -12.383 29.797 51.375 1 15.15 91 GLN A CA 1
ATOM 740 C C . GLN A 1 91 ? -11.312 29 52.094 1 15.15 91 GLN A C 1
ATOM 742 O O . GLN A 1 91 ? -10.195 28.828 51.625 1 15.15 91 GLN A O 1
ATOM 747 N N . GLN A 1 92 ? -11.414 28.703 53.406 1 14.12 92 GLN A N 1
ATOM 748 C CA . GLN A 1 92 ? -10.391 29.25 54.312 1 14.12 92 GLN A CA 1
ATOM 749 C C . GLN A 1 92 ? -9.297 28.219 54.562 1 14.12 92 GLN A C 1
ATOM 751 O O . GLN A 1 92 ? -9.508 27.25 55.312 1 14.12 92 GLN A O 1
ATOM 756 N N . ILE A 1 93 ? -8.531 27.719 53.625 1 15.34 93 ILE A N 1
ATOM 757 C CA . ILE A 1 93 ? -7.699 26.578 54 1 15.34 93 ILE A CA 1
ATOM 758 C C . ILE A 1 93 ? -6.57 27.047 54.938 1 15.34 93 ILE A C 1
ATOM 760 O O . ILE A 1 93 ? -5.727 27.859 54.531 1 15.34 93 ILE A O 1
ATOM 764 N N . ARG A 1 94 ? -6.809 26.891 56.219 1 13.97 94 ARG A N 1
ATOM 765 C CA . ARG A 1 94 ? -5.984 27.297 57.375 1 13.97 94 ARG A CA 1
ATOM 766 C C . ARG A 1 94 ? -4.66 26.531 57.375 1 13.97 94 ARG A C 1
ATOM 768 O O . ARG A 1 94 ? -4.609 25.359 57 1 13.97 94 ARG A O 1
ATOM 775 N N . MET A 1 95 ? -3.562 27.188 57.875 1 15.16 95 MET A N 1
ATOM 776 C CA . MET A 1 95 ? -2.107 27.297 57.938 1 15.16 95 MET A CA 1
ATOM 777 C C . MET A 1 95 ? -1.524 26.328 58.969 1 15.16 95 MET A C 1
ATOM 779 O O . MET A 1 95 ? -0.353 25.969 58.875 1 15.16 95 MET A O 1
ATOM 783 N N . GLN A 1 96 ? -2.297 25.797 59.938 1 13.66 96 GLN A N 1
ATOM 784 C CA . GLN A 1 96 ? -1.526 25.875 61.156 1 13.66 96 GLN A CA 1
ATOM 785 C C . GLN A 1 96 ? -0.399 24.844 61.188 1 13.66 96 GLN A C 1
ATOM 787 O O . GLN A 1 96 ? -0.508 23.797 60.531 1 13.66 96 GLN A O 1
ATOM 792 N N . SER A 1 97 ? 0.68 25.156 62 1 14.17 97 SER A N 1
ATOM 793 C CA . SER A 1 97 ? 2.1 25.031 62.312 1 14.17 97 SER A CA 1
ATOM 794 C C . SER A 1 97 ? 2.363 23.812 63.188 1 14.17 97 SER A C 1
ATOM 796 O O . SER A 1 97 ? 3.5 23.344 63.281 1 14.17 97 SER A O 1
ATOM 798 N N . ARG A 1 98 ? 1.36 23.188 63.812 1 13.81 98 ARG A N 1
ATOM 799 C CA . ARG A 1 98 ? 1.836 23.016 65.188 1 13.81 98 ARG A CA 1
ATOM 800 C C . ARG A 1 98 ? 2.959 21.984 65.25 1 13.81 98 ARG A C 1
ATOM 802 O O . ARG A 1 98 ? 3.211 21.266 64.25 1 13.81 98 ARG A O 1
ATOM 809 N N . GLY A 1 99 ? 2.828 21.109 66.312 1 13.66 99 GLY A N 1
ATOM 810 C CA . GLY A 1 99 ? 3.574 20.891 67.562 1 13.66 99 GLY A CA 1
ATOM 811 C C . GLY A 1 99 ? 4.555 19.734 67.438 1 13.66 99 GLY A C 1
ATOM 812 O O . GLY A 1 99 ? 5.77 19.938 67.438 1 13.66 99 GLY A O 1
ATOM 813 N N . ALA A 1 100 ? 4.234 18.5 68.062 1 13.96 100 ALA A N 1
ATOM 814 C CA . ALA A 1 100 ? 4.828 18.047 69.312 1 13.96 100 ALA A CA 1
ATOM 815 C C . ALA A 1 100 ? 5.902 17 69.062 1 13.96 100 ALA A C 1
ATOM 817 O O . ALA A 1 100 ? 6.059 16.516 67.938 1 13.96 100 ALA A O 1
ATOM 818 N N . GLY A 1 101 ? 5.789 15.828 69.75 1 13.66 101 GLY A N 1
ATOM 819 C CA . GLY A 1 101 ? 6.562 15.336 70.875 1 13.66 101 GLY A CA 1
ATOM 820 C C . GLY A 1 101 ? 7.504 14.203 70.5 1 13.66 101 GLY A C 1
ATOM 821 O O . GLY A 1 101 ? 8.719 14.32 70.688 1 13.66 101 GLY A O 1
ATOM 822 N N . LEU A 1 102 ? 7.148 12.812 70.688 1 13.87 102 LEU A N 1
ATOM 823 C CA . LEU A 1 102 ? 7.754 12.062 71.812 1 13.87 102 LEU A CA 1
ATOM 824 C C . LEU A 1 102 ? 8.852 11.141 71.312 1 13.87 102 LEU A C 1
ATOM 826 O O . LEU A 1 102 ? 8.984 10.93 70.125 1 13.87 102 LEU A O 1
ATOM 830 N N . VAL A 1 103 ? 8.797 9.68 71.625 1 14.05 103 VAL A N 1
ATOM 831 C CA . VAL A 1 103 ? 9.586 8.977 72.625 1 14.05 103 VAL A CA 1
ATOM 832 C C . VAL A 1 103 ? 10.578 8.039 71.938 1 14.05 103 VAL A C 1
ATOM 834 O O . VAL A 1 103 ? 10.5 7.828 70.75 1 14.05 103 VAL A O 1
ATOM 837 N N . GLY A 1 104 ? 10.508 6.598 72.125 1 13.67 104 GLY A N 1
ATOM 838 C CA . GLY A 1 104 ? 11.375 5.809 73 1 13.67 104 GLY A CA 1
ATOM 839 C C . GLY A 1 104 ? 12.352 4.938 72.25 1 13.67 104 GLY A C 1
ATOM 840 O O . GLY A 1 104 ? 12.297 4.875 71 1 13.67 104 GLY A O 1
ATOM 841 N N . THR A 1 105 ? 12.359 3.514 72.438 1 14.63 105 THR A N 1
ATOM 842 C CA . THR A 1 105 ? 13.352 2.719 73.125 1 14.63 105 THR A CA 1
ATOM 843 C C . THR A 1 105 ? 14.109 1.803 72.188 1 14.63 105 THR A C 1
ATOM 845 O O . THR A 1 105 ? 15.328 1.932 72.062 1 14.63 105 THR A O 1
ATOM 848 N N . GLY A 1 106 ? 13.938 0.385 72.188 1 14.34 106 GLY A N 1
ATOM 849 C CA . GLY A 1 106 ? 14.883 -0.56 72.75 1 14.34 106 GLY A CA 1
ATOM 850 C C . GLY A 1 106 ? 15.648 -1.349 71.688 1 14.34 106 GLY A C 1
ATOM 851 O O . GLY A 1 106 ? 15.414 -1.192 70.5 1 14.34 106 GLY A O 1
ATOM 852 N N . GLY A 1 107 ? 15.586 -2.836 71.625 1 14.66 107 GLY A N 1
ATOM 853 C CA . GLY A 1 107 ? 16.594 -3.785 72.062 1 14.66 107 GLY A CA 1
ATOM 854 C C . GLY A 1 107 ? 17.25 -4.543 70.938 1 14.66 107 GLY A C 1
ATOM 855 O O . GLY A 1 107 ? 17.172 -4.121 69.812 1 14.66 107 GLY A O 1
ATOM 856 N N . PRO A 1 108 ? 16.938 -5.953 70.625 1 15.34 108 PRO A N 1
ATOM 857 C CA . PRO A 1 108 ? 17.922 -6.996 70.938 1 15.34 108 PRO A CA 1
ATOM 858 C C . PRO A 1 108 ? 18.609 -7.531 69.625 1 15.34 108 PRO A C 1
ATOM 860 O O . PRO A 1 108 ? 18.188 -7.227 68.562 1 15.34 108 PRO A O 1
ATOM 863 N N . THR A 1 109 ? 19.031 -8.938 69.562 1 15.69 109 THR A N 1
ATOM 864 C CA . THR A 1 109 ? 20.266 -9.727 69.562 1 15.69 109 THR A CA 1
ATOM 865 C C . THR A 1 109 ? 20.375 -10.594 68.312 1 15.69 109 THR A C 1
ATOM 867 O O . THR A 1 109 ? 21.453 -10.695 67.75 1 15.69 109 THR A O 1
ATOM 870 N N . GLY A 1 110 ? 19.312 -11.383 67.625 1 15.23 110 GLY A N 1
ATOM 871 C CA . GLY A 1 110 ? 19.547 -12.812 67.625 1 15.23 110 GLY A CA 1
ATOM 872 C C . GLY A 1 110 ? 20.344 -13.305 66.438 1 15.23 110 GLY A C 1
ATOM 873 O O . GLY A 1 110 ? 20.438 -12.602 65.438 1 15.23 110 GLY A O 1
ATOM 874 N N . GLN A 1 111 ? 20.812 -14.711 66.312 1 16.3 111 GLN A N 1
ATOM 875 C CA . GLN A 1 111 ? 21.969 -15.562 66.062 1 16.3 111 GLN A CA 1
ATOM 876 C C . GLN A 1 111 ? 21.828 -16.328 64.75 1 16.3 111 GLN A C 1
ATOM 878 O O . GLN A 1 111 ? 22.719 -17.078 64.375 1 16.3 111 GLN A O 1
ATOM 883 N N . CYS A 1 112 ? 21.391 -15.836 63.625 1 15.61 112 CYS A N 1
ATOM 884 C CA . CYS A 1 112 ? 20.844 -16.844 62.75 1 15.61 112 CYS A CA 1
ATOM 885 C C . CYS A 1 112 ? 21.938 -17.766 62.188 1 15.61 112 CYS A C 1
ATOM 887 O O . CYS A 1 112 ? 22.969 -17.281 61.719 1 15.61 112 CYS A O 1
ATOM 889 N N . PRO A 1 113 ? 21.734 -19.109 62.25 1 16.19 113 PRO A N 1
ATOM 890 C CA . PRO A 1 113 ? 22.625 -20.266 62.219 1 16.19 113 PRO A CA 1
ATOM 891 C C . PRO A 1 113 ? 23.047 -20.641 60.812 1 16.19 113 PRO A C 1
ATOM 893 O O . PRO A 1 113 ? 22.453 -20.172 59.844 1 16.19 113 PRO A O 1
ATOM 896 N N . HIS A 1 114 ? 23.891 -21.828 60.594 1 17.62 114 HIS A N 1
ATOM 897 C CA . HIS A 1 114 ? 25.047 -22.406 59.906 1 17.62 114 HIS A CA 1
ATOM 898 C C . HIS A 1 114 ? 24.625 -23.312 58.781 1 17.62 114 HIS A C 1
ATOM 900 O O . HIS A 1 114 ? 25.453 -24 58.188 1 17.62 114 HIS A O 1
ATOM 906 N N . VAL A 1 115 ? 23.562 -23.031 57.906 1 16.53 115 VAL A N 1
ATOM 907 C CA . VAL A 1 115 ? 22.922 -24.188 57.25 1 16.53 115 VAL A CA 1
ATOM 908 C C . VAL A 1 115 ? 23.922 -24.859 56.312 1 16.53 115 VAL A C 1
ATOM 910 O O . VAL A 1 115 ? 24.625 -24.172 55.562 1 16.53 115 VAL A O 1
ATOM 913 N N . SER A 1 116 ? 24.062 -26.219 56.406 1 16.42 116 SER A N 1
ATOM 914 C CA . SER A 1 116 ? 25 -27.297 56.156 1 16.42 116 SER A CA 1
ATOM 915 C C . SER A 1 116 ? 25 -27.672 54.656 1 16.42 116 SER A C 1
ATOM 917 O O . SER A 1 116 ? 24.062 -27.359 53.938 1 16.42 116 SER A O 1
ATOM 919 N N . PRO A 1 117 ? 25.875 -28.672 54.188 1 18.88 117 PRO A N 1
ATOM 920 C CA . PRO A 1 117 ? 26.75 -29.109 53.125 1 18.88 117 PRO A CA 1
ATOM 921 C C . PRO A 1 117 ? 26.062 -30.062 52.156 1 18.88 117 PRO A C 1
ATOM 923 O O . PRO A 1 117 ? 25.547 -31.109 52.562 1 18.88 117 PRO A O 1
ATOM 926 N N . PHE A 1 118 ? 25.094 -29.656 51.188 1 17.28 118 PHE A N 1
ATOM 927 C CA . PHE A 1 118 ? 24.172 -30.484 50.438 1 17.28 118 PHE A CA 1
ATOM 928 C C . PHE A 1 118 ? 24.922 -31.562 49.688 1 17.28 118 PHE A C 1
ATOM 930 O O . PHE A 1 118 ? 25.844 -31.266 48.906 1 17.28 118 PHE A O 1
ATOM 937 N N . THR A 1 119 ? 24.812 -32.812 50.125 1 16.56 119 THR A N 1
ATOM 938 C CA . THR A 1 119 ? 25.406 -34.125 49.875 1 16.56 119 THR A CA 1
ATOM 939 C C . THR A 1 119 ? 25.094 -34.594 48.469 1 16.56 119 THR A C 1
ATOM 941 O O . THR A 1 119 ? 24.125 -34.125 47.844 1 16.56 119 THR A O 1
ATOM 944 N N . SER A 1 120 ? 25.828 -35.688 47.844 1 18.11 120 SER A N 1
ATOM 945 C CA . SER A 1 120 ? 26.469 -36.406 46.75 1 18.11 120 SER A CA 1
ATOM 946 C C . SER A 1 120 ? 25.516 -37.406 46.094 1 18.11 120 SER A C 1
ATOM 948 O O . SER A 1 120 ? 25.125 -38.375 46.75 1 18.11 120 SER A O 1
ATOM 950 N N . CYS A 1 121 ? 24.359 -37 45.438 1 16.38 121 CYS A N 1
ATOM 951 C CA . CYS A 1 121 ? 23.266 -37.938 45.125 1 16.38 121 CYS A CA 1
ATOM 952 C C . CYS A 1 121 ? 23.734 -39.062 44.219 1 16.38 121 CYS A C 1
ATOM 954 O O . CYS A 1 121 ? 24.188 -38.812 43.125 1 16.38 121 CYS A O 1
ATOM 956 N N . SER A 1 122 ? 24.062 -40.312 44.719 1 17.05 122 SER A N 1
ATOM 957 C CA . SER A 1 122 ? 24.609 -41.562 44.281 1 17.05 122 SER A CA 1
ATOM 958 C C . SER A 1 122 ? 23.578 -42.375 43.5 1 17.05 122 SER A C 1
ATOM 960 O O . SER A 1 122 ? 22.734 -43.062 44.094 1 17.05 122 SER A O 1
ATOM 962 N N . THR A 1 123 ? 22.969 -41.969 42.438 1 16.66 123 THR A N 1
ATOM 963 C CA . THR A 1 123 ? 21.812 -42.781 42.031 1 16.66 123 THR A CA 1
ATOM 964 C C . THR A 1 123 ? 22.266 -44.156 41.594 1 16.66 123 THR A C 1
ATOM 966 O O . THR A 1 123 ? 23.109 -44.281 40.688 1 16.66 123 THR A O 1
ATOM 969 N N . PRO A 1 124 ? 21.891 -45.25 42.344 1 16.45 124 PRO A N 1
ATOM 970 C CA . PRO A 1 124 ? 22.281 -46.656 42.188 1 16.45 124 PRO A CA 1
ATOM 971 C C . PRO A 1 124 ? 21.531 -47.375 41.062 1 16.45 124 PRO A C 1
ATOM 973 O O . PRO A 1 124 ? 20.375 -47.031 40.781 1 16.45 124 PRO A O 1
ATOM 976 N N . MET A 1 125 ? 22.156 -47.969 40 1 18.2 125 MET A N 1
ATOM 977 C CA . MET A 1 125 ? 21.812 -48.75 38.781 1 18.2 125 MET A CA 1
ATOM 978 C C . MET A 1 125 ? 21.281 -50.125 39.156 1 18.2 125 MET A C 1
ATOM 980 O O . MET A 1 125 ? 22.047 -51.031 39.469 1 18.2 125 MET A O 1
ATOM 984 N N . ALA A 1 126 ? 20.141 -50.219 39.906 1 15.84 126 ALA A N 1
ATOM 985 C CA . ALA A 1 126 ? 19.828 -51.562 40.344 1 15.84 126 ALA A CA 1
ATOM 986 C C . ALA A 1 126 ? 19.469 -52.469 39.188 1 15.84 126 ALA A C 1
ATOM 988 O O . ALA A 1 126 ? 19.031 -52 38.125 1 15.84 126 ALA A O 1
ATOM 989 N N . GLU A 1 127 ? 19.391 -53.875 39.469 1 16.97 127 GLU A N 1
ATOM 990 C CA . GLU A 1 127 ? 19.641 -55.25 39 1 16.97 127 GLU A CA 1
ATOM 991 C C . GLU A 1 127 ? 18.375 -55.875 38.438 1 16.97 127 GLU A C 1
ATOM 993 O O . GLU A 1 127 ? 18.438 -56.688 37.531 1 16.97 127 GLU A O 1
ATOM 998 N N . GLY A 1 128 ? 17.109 -55.719 38.969 1 15.39 128 GLY A N 1
ATOM 999 C CA . GLY A 1 128 ? 16.5 -56.969 39.344 1 15.39 128 GLY A CA 1
ATOM 1000 C C . GLY A 1 128 ? 15.992 -57.781 38.156 1 15.39 128 GLY A C 1
ATOM 1001 O O . GLY A 1 128 ? 15.938 -57.25 37.031 1 15.39 128 GLY A O 1
ATOM 1002 N N . GLY A 1 129 ? 14.922 -58.75 38.469 1 16.12 129 GLY A N 1
ATOM 1003 C CA . GLY A 1 129 ? 14.586 -60.156 38.375 1 16.12 129 GLY A CA 1
ATOM 1004 C C . GLY A 1 129 ? 13.68 -60.5 37.219 1 16.12 129 GLY A C 1
ATOM 1005 O O . GLY A 1 129 ? 13.094 -59.594 36.594 1 16.12 129 GLY A O 1
ATOM 1006 N N . ARG A 1 130 ? 13.102 -61.812 37.188 1 16.66 130 ARG A N 1
ATOM 1007 C CA . ARG A 1 130 ? 12.922 -62.969 36.344 1 16.66 130 ARG A CA 1
ATOM 1008 C C . ARG A 1 130 ? 11.531 -63 35.719 1 16.66 130 ARG A C 1
ATOM 1010 O O . ARG A 1 130 ? 11.375 -63.312 34.531 1 16.66 130 ARG A O 1
ATOM 1017 N N . GLY A 1 131 ? 10.406 -62.812 36.469 1 15.75 131 GLY A N 1
ATOM 1018 C CA . GLY A 1 131 ? 9.531 -63.969 36.438 1 15.75 131 GLY A CA 1
ATOM 1019 C C . GLY A 1 131 ? 8.695 -64.062 35.188 1 15.75 131 GLY A C 1
ATOM 1020 O O . GLY A 1 131 ? 8.625 -63.062 34.406 1 15.75 131 GLY A O 1
ATOM 1021 N N . GLY A 1 132 ? 7.426 -64.688 35.344 1 16.75 132 GLY A N 1
ATOM 1022 C CA . GLY A 1 132 ? 6.695 -65.812 34.781 1 16.75 132 GLY A CA 1
ATOM 1023 C C . GLY A 1 132 ? 5.762 -65.375 33.656 1 16.75 132 GLY A C 1
ATOM 1024 O O . GLY A 1 132 ? 5.57 -64.188 33.375 1 16.75 132 GLY A O 1
ATOM 1025 N N . GLY A 1 133 ? 4.539 -66.125 33.562 1 17.14 133 GLY A N 1
ATOM 1026 C CA . GLY A 1 133 ? 3.875 -67 32.625 1 17.14 133 GLY A CA 1
ATOM 1027 C C . GLY A 1 133 ? 2.812 -66.312 31.797 1 17.14 133 GLY A C 1
ATOM 1028 O O . GLY A 1 133 ? 2.771 -66.5 30.578 1 17.14 133 GLY A O 1
ATOM 1029 N N . GLY A 1 134 ? 1.747 -65.75 32.406 1 18.23 134 GLY A N 1
ATOM 1030 C CA . GLY A 1 134 ? 0.434 -66.25 32.031 1 18.23 134 GLY A CA 1
ATOM 1031 C C . GLY A 1 134 ? -0.136 -65.562 30.812 1 18.23 134 GLY A C 1
ATOM 1032 O O . GLY A 1 134 ? 0.246 -64.438 30.469 1 18.23 134 GLY A O 1
ATOM 1033 N N . GLY A 1 135 ? -0.804 -66.312 29.953 1 18.58 135 GLY A N 1
ATOM 1034 C CA . GLY A 1 135 ? -1.275 -66.375 28.578 1 18.58 135 GLY A CA 1
ATOM 1035 C C . GLY A 1 135 ? -2.467 -65.5 28.328 1 18.58 135 GLY A C 1
ATOM 1036 O O . GLY A 1 135 ? -3.033 -65.5 27.234 1 18.58 135 GLY A O 1
ATOM 1037 N N . GLY A 1 136 ? -2.842 -64.562 29.266 1 18.22 136 GLY A N 1
ATOM 1038 C CA . GLY A 1 136 ? -4.266 -64.375 29.094 1 18.22 136 GLY A CA 1
ATOM 1039 C C . GLY A 1 136 ? -4.605 -63.656 27.797 1 18.22 136 GLY A C 1
ATOM 1040 O O . GLY A 1 136 ? -3.785 -62.906 27.266 1 18.22 136 GLY A O 1
ATOM 1041 N N . GLY A 1 137 ? -5.633 -64.125 27.109 1 20.16 137 GLY A N 1
ATOM 1042 C CA . GLY A 1 137 ? -6.293 -64 25.812 1 20.16 137 GLY A CA 1
ATOM 1043 C C . GLY A 1 137 ? -6.922 -62.625 25.594 1 20.16 137 GLY A C 1
ATOM 1044 O O . GLY A 1 137 ? -7.695 -62.438 24.641 1 20.16 137 GLY A O 1
ATOM 1045 N N . GLY A 1 138 ? -6.355 -61.531 26.156 1 18.31 138 GLY A N 1
ATOM 1046 C CA . GLY A 1 138 ? -7.324 -60.438 26.234 1 18.31 138 GLY A CA 1
ATOM 1047 C C . GLY A 1 138 ? -7.754 -59.938 24.875 1 18.31 138 GLY A C 1
ATOM 1048 O O . GLY A 1 138 ? -6.957 -59.938 23.922 1 18.31 138 GLY A O 1
ATOM 1049 N N . GLY A 1 139 ? -9.109 -59.938 24.641 1 21.55 139 GLY A N 1
ATOM 1050 C CA . GLY A 1 139 ? -10 -59.5 23.562 1 21.55 139 GLY A CA 1
ATOM 1051 C C . GLY A 1 139 ? -9.789 -58.062 23.141 1 21.55 139 GLY A C 1
ATOM 1052 O O . GLY A 1 139 ? -9.602 -57.188 23.984 1 21.55 139 GLY A O 1
ATOM 1053 N N . GLY A 1 140 ? -9.148 -57.844 22.016 1 20.08 140 GLY A N 1
ATOM 1054 C CA . GLY A 1 140 ? -8.688 -56.656 21.328 1 20.08 140 GLY A CA 1
ATOM 1055 C C . GLY A 1 140 ? -9.797 -55.656 21.062 1 20.08 140 GLY A C 1
ATOM 1056 O O . GLY A 1 140 ? -10.578 -55.812 20.141 1 20.08 140 GLY A O 1
ATOM 1057 N N . GLY A 1 141 ? -10.625 -55.25 22.125 1 22.61 141 GLY A N 1
ATOM 1058 C CA . GLY A 1 141 ? -11.617 -54.25 21.812 1 22.61 141 GLY A CA 1
ATOM 1059 C C . GLY A 1 141 ? -11.023 -53 21.188 1 22.61 141 GLY A C 1
ATOM 1060 O O . GLY A 1 141 ? -10.062 -52.438 21.719 1 22.61 141 GLY A O 1
ATOM 1061 N N . GLY A 1 142 ? -10.93 -52.906 19.891 1 24.53 142 GLY A N 1
ATOM 1062 C CA . GLY A 1 142 ? -10.547 -51.781 19.078 1 24.53 142 GLY A CA 1
ATOM 1063 C C . GLY A 1 142 ? -11.188 -50.469 19.531 1 24.53 142 GLY A C 1
ATOM 1064 O O . GLY A 1 142 ? -12.406 -50.312 19.453 1 24.53 142 GLY A O 1
ATOM 1065 N N . ASP A 1 143 ? -10.812 -49.938 20.672 1 26.89 143 ASP A N 1
ATOM 1066 C CA . ASP A 1 143 ? -11.312 -48.625 21.125 1 26.89 143 ASP A CA 1
ATOM 1067 C C . ASP A 1 143 ? -11.148 -47.562 20.031 1 26.89 143 ASP A C 1
ATOM 1069 O O . ASP A 1 143 ? -10.023 -47.281 19.625 1 26.89 143 ASP A O 1
ATOM 1073 N N . ASP A 1 144 ? -12.016 -47.5 19.047 1 30.06 144 ASP A N 1
ATOM 1074 C CA . ASP A 1 144 ? -12.273 -46.406 18.109 1 30.06 144 ASP A CA 1
ATOM 1075 C C . ASP A 1 144 ? -12.133 -45.062 18.781 1 30.06 144 ASP A C 1
ATOM 1077 O O . ASP A 1 144 ? -13.055 -44.594 19.469 1 30.06 144 ASP A O 1
ATOM 1081 N N . ARG A 1 145 ? -11.055 -44.656 19.266 1 31.52 145 ARG A N 1
ATOM 1082 C CA . ARG A 1 145 ? -10.828 -43.344 19.859 1 31.52 145 ARG A CA 1
ATOM 1083 C C . ARG A 1 145 ? -11.266 -42.25 18.922 1 31.52 145 ARG A C 1
ATOM 1085 O O . ARG A 1 145 ? -10.547 -41.906 17.969 1 31.52 145 ARG A O 1
ATOM 1092 N N . THR A 1 146 ? -12.555 -42.094 18.562 1 34.72 146 THR A N 1
ATOM 1093 C CA . THR A 1 146 ? -13.172 -40.906 17.969 1 34.72 146 THR A CA 1
ATOM 1094 C C . THR A 1 146 ? -12.594 -39.625 18.562 1 34.72 146 THR A C 1
ATOM 1096 O O . THR A 1 146 ? -12.328 -39.594 19.766 1 34.72 146 THR A O 1
ATOM 1099 N N . ALA A 1 147 ? -11.82 -38.938 17.891 1 39.75 147 ALA A N 1
ATOM 1100 C CA . ALA A 1 147 ? -11.367 -37.625 18.328 1 39.75 147 ALA A CA 1
ATOM 1101 C C . ALA A 1 147 ? -12.391 -36.969 19.25 1 39.75 147 ALA A C 1
ATOM 1103 O O . ALA A 1 147 ? -13.586 -36.938 18.938 1 39.75 147 ALA A O 1
ATOM 1104 N N . PRO A 1 148 ? -12.242 -36.875 20.484 1 41.44 148 PRO A N 1
ATOM 1105 C CA . PRO A 1 148 ? -13.281 -36.438 21.406 1 41.44 148 PRO A CA 1
ATOM 1106 C C . PRO A 1 148 ? -14.07 -35.219 20.875 1 41.44 148 PRO A C 1
ATOM 1108 O O . PRO A 1 148 ? -13.477 -34.281 20.328 1 41.44 148 PRO A O 1
ATOM 1111 N N . GLU A 1 149 ? -15.219 -35.312 20.188 1 49.94 149 GLU A N 1
ATOM 1112 C CA . GLU A 1 149 ? -16.219 -34.281 19.984 1 49.94 149 GLU A CA 1
ATOM 1113 C C . GLU A 1 149 ? -16.062 -33.156 20.984 1 49.94 149 GLU A C 1
ATOM 1115 O O . GLU A 1 149 ? -16.281 -33.344 22.188 1 49.94 149 GLU A O 1
ATOM 1120 N N . GLN A 1 150 ? -15.031 -32.438 20.844 1 56.62 150 GLN A N 1
ATOM 1121 C CA . GLN A 1 150 ? -14.891 -31.359 21.812 1 56.62 150 GLN A CA 1
ATOM 1122 C C . GLN A 1 150 ? -16.219 -30.641 22.047 1 56.62 150 GLN A C 1
ATOM 1124 O O . GLN A 1 150 ? -16.906 -30.297 21.078 1 56.62 150 GLN A O 1
ATOM 1129 N N . LYS A 1 151 ? -16.781 -30.734 23.109 1 71.88 151 LYS A N 1
ATOM 1130 C CA . LYS A 1 151 ? -17.984 -30.219 23.75 1 71.88 151 LYS A CA 1
ATOM 1131 C C . LYS A 1 151 ? -17.953 -28.688 23.844 1 71.88 151 LYS A C 1
ATOM 1133 O O . LYS A 1 151 ? -16.875 -28.094 23.891 1 71.88 151 LYS A O 1
ATOM 1138 N N . PRO A 1 152 ? -19 -28 23.438 1 84.69 152 PRO A N 1
ATOM 1139 C CA . PRO A 1 152 ? -19.141 -26.562 23.656 1 84.69 152 PRO A CA 1
ATOM 1140 C C . PRO A 1 152 ? -18.453 -26.078 24.938 1 84.69 152 PRO A C 1
ATOM 1142 O O . PRO A 1 152 ? -17.953 -24.953 24.984 1 84.69 152 PRO A O 1
ATOM 1145 N N . GLU A 1 153 ? -18.375 -27.047 25.812 1 85.81 153 GLU A N 1
ATOM 1146 C CA . GLU A 1 153 ? -17.75 -26.688 27.078 1 85.81 153 GLU A CA 1
ATOM 1147 C C . GLU A 1 153 ? -16.25 -26.469 26.906 1 85.81 153 GLU A C 1
ATOM 1149 O O . GLU A 1 153 ? -15.664 -25.609 27.578 1 85.81 153 GLU A O 1
ATOM 1154 N N . PHE A 1 154 ? -15.719 -27.203 26.062 1 83.81 154 PHE A N 1
ATOM 1155 C CA . PHE A 1 154 ? -14.297 -27.031 25.797 1 83.81 154 PHE A CA 1
ATOM 1156 C C . PHE A 1 154 ? -14.023 -25.656 25.188 1 83.81 154 PHE A C 1
ATOM 1158 O O . PHE A 1 154 ? -13.07 -24.984 25.578 1 83.81 154 PHE A O 1
ATOM 1165 N N . LEU A 1 155 ? -14.836 -25.297 24.203 1 86.88 155 LEU A N 1
ATOM 1166 C CA . LEU A 1 155 ? -14.695 -24 23.562 1 86.88 155 LEU A CA 1
ATOM 1167 C C . LEU A 1 155 ? -14.844 -22.875 24.578 1 86.88 155 LEU A C 1
ATOM 1169 O O . LEU A 1 155 ? -14.07 -21.906 24.578 1 86.88 155 LEU A O 1
ATOM 1173 N N . ARG A 1 156 ? -15.758 -23.078 25.438 1 90.12 156 ARG A N 1
ATOM 1174 C CA . ARG A 1 156 ? -16 -22.062 26.453 1 90.12 156 ARG A CA 1
ATOM 1175 C C . ARG A 1 156 ? -14.836 -21.969 27.438 1 90.12 156 ARG A C 1
ATOM 1177 O O . ARG A 1 156 ? -14.516 -20.891 27.922 1 90.12 156 ARG A O 1
ATOM 1184 N N . GLN A 1 157 ? -14.211 -23 27.688 1 87.56 157 GLN A N 1
ATOM 1185 C CA . GLN A 1 157 ? -13.039 -23.016 28.562 1 87.56 157 GLN A CA 1
ATOM 1186 C C . GLN A 1 157 ? -11.859 -22.312 27.922 1 87.56 157 GLN A C 1
ATOM 1188 O O . GLN A 1 157 ? -11.125 -21.578 28.594 1 87.56 157 GLN A O 1
ATOM 1193 N N . GLN A 1 158 ? -11.711 -22.609 26.609 1 84.56 158 GLN A N 1
ATOM 1194 C CA . GLN A 1 158 ? -10.641 -21.922 25.891 1 84.56 158 GLN A CA 1
ATOM 1195 C C . GLN A 1 158 ? -10.852 -20.406 25.891 1 84.56 158 GLN A C 1
ATOM 1197 O O . GLN A 1 158 ? -9.906 -19.641 26.031 1 84.56 158 GLN A O 1
ATOM 1202 N N . TYR A 1 159 ? -12.086 -20.078 25.656 1 89.69 159 TYR A N 1
ATOM 1203 C CA . TYR A 1 159 ? -12.461 -18.672 25.688 1 89.69 159 TYR A CA 1
ATOM 1204 C C . TYR A 1 159 ? -12.141 -18.047 27.031 1 89.69 159 TYR A C 1
ATOM 1206 O O . TYR A 1 159 ? -11.531 -16.969 27.094 1 89.69 159 TYR A O 1
ATOM 1214 N N . ALA A 1 160 ? -12.492 -18.688 28.094 1 91 160 ALA A N 1
ATOM 1215 C CA . ALA A 1 160 ? -12.281 -18.188 29.453 1 91 160 ALA A CA 1
ATOM 1216 C C . ALA A 1 160 ? -10.789 -18.109 29.781 1 91 160 ALA A C 1
ATOM 1218 O O . ALA A 1 160 ? -10.336 -17.156 30.422 1 91 160 ALA A O 1
ATOM 1219 N N . ARG A 1 161 ? -10.141 -19.047 29.375 1 85.19 161 ARG A N 1
ATOM 1220 C CA . ARG A 1 161 ? -8.695 -19.062 29.609 1 85.19 161 ARG A CA 1
ATOM 1221 C C . ARG A 1 161 ? -8.008 -17.922 28.875 1 85.19 161 ARG A C 1
ATOM 1223 O O . ARG A 1 161 ? -7.176 -17.219 29.453 1 85.19 161 ARG A O 1
ATOM 1230 N N . LEU A 1 162 ? -8.391 -17.812 27.609 1 85.31 162 LEU A N 1
ATOM 1231 C CA . LEU A 1 162 ? -7.789 -16.75 26.812 1 85.31 162 LEU A CA 1
ATOM 1232 C C . LEU A 1 162 ? -8.125 -15.375 27.391 1 85.31 162 LEU A C 1
ATOM 1234 O O . LEU A 1 162 ? -7.266 -14.492 27.438 1 85.31 162 LEU A O 1
ATOM 1238 N N . LYS A 1 163 ? -9.336 -15.219 27.781 1 87.81 163 LYS A N 1
ATOM 1239 C CA . LYS A 1 163 ? -9.773 -13.945 28.359 1 87.81 163 LYS A CA 1
ATOM 1240 C C . LYS A 1 163 ? -8.992 -13.625 29.625 1 87.81 163 LYS A C 1
ATOM 1242 O O . LYS A 1 163 ? -8.625 -12.477 29.859 1 87.81 163 LYS A O 1
ATOM 1247 N N . HIS A 1 164 ? -8.68 -14.633 30.391 1 83.69 164 HIS A N 1
ATOM 1248 C CA . HIS A 1 164 ? -7.898 -14.469 31.609 1 83.69 164 HIS A CA 1
ATOM 1249 C C . HIS A 1 164 ? -6.461 -14.078 31.297 1 83.69 164 HIS A C 1
ATOM 1251 O O . HIS A 1 164 ? -5.906 -13.172 31.938 1 83.69 164 HIS A O 1
ATOM 1257 N N . VAL A 1 165 ? -5.949 -14.688 30.359 1 76.38 165 VAL A N 1
ATOM 1258 C CA . VAL A 1 165 ? -4.57 -14.406 29.984 1 76.38 165 VAL A CA 1
ATOM 1259 C C . VAL A 1 165 ? -4.457 -12.969 29.469 1 76.38 165 VAL A C 1
ATOM 1261 O O . VAL A 1 165 ? -3.518 -12.258 29.828 1 76.38 165 VAL A O 1
ATOM 1264 N N . VAL A 1 166 ? -5.387 -12.602 28.609 1 79.25 166 VAL A N 1
ATOM 1265 C CA . VAL A 1 166 ? -5.367 -11.258 28.031 1 79.25 166 VAL A CA 1
ATOM 1266 C C . VAL A 1 166 ? -5.52 -10.219 29.141 1 79.25 166 VAL A C 1
ATOM 1268 O O . VAL A 1 166 ? -4.867 -9.172 29.109 1 79.25 166 VAL A O 1
ATOM 1271 N N . SER A 1 167 ? -6.285 -10.461 30.094 1 77.25 167 SER A N 1
ATOM 1272 C CA . SER A 1 167 ? -6.508 -9.523 31.188 1 77.25 167 SER A CA 1
ATOM 1273 C C . SER A 1 167 ? -5.254 -9.359 32.031 1 77.25 167 SER A C 1
ATOM 1275 O O . SER A 1 167 ? -5.016 -8.289 32.625 1 77.25 167 SER A O 1
ATOM 1277 N N . GLU A 1 168 ? -4.398 -10.352 32.031 1 71.88 168 GLU A N 1
ATOM 1278 C CA . GLU A 1 168 ? -3.186 -10.312 32.844 1 71.88 168 GLU A CA 1
ATOM 1279 C C . GLU A 1 168 ? -2.021 -9.703 32.062 1 71.88 168 GLU A C 1
ATOM 1281 O O . GLU A 1 168 ? -1.125 -9.102 32.656 1 71.88 168 GLU A O 1
ATOM 1286 N N . MET A 1 169 ? -1.991 -9.969 30.875 1 66.31 169 MET A N 1
ATOM 1287 C CA . MET A 1 169 ? -0.855 -9.57 30.047 1 66.31 169 MET A CA 1
ATOM 1288 C C . MET A 1 169 ? -0.897 -8.078 29.75 1 66.31 169 MET A C 1
ATOM 1290 O O . MET A 1 169 ? 0.141 -7.457 29.516 1 66.31 169 MET A O 1
ATOM 1294 N N . VAL A 1 170 ? -1.97 -7.523 29.578 1 62 170 VAL A N 1
ATOM 1295 C CA . VAL A 1 170 ? -1.997 -6.121 29.172 1 62 170 VAL A CA 1
ATOM 1296 C C . VAL A 1 170 ? -1.428 -5.25 30.281 1 62 170 VAL A C 1
ATOM 1298 O O . VAL A 1 170 ? -2.121 -4.945 31.266 1 62 170 VAL A O 1
ATOM 1301 N N . PRO A 1 171 ? 0.004 -5.172 30.25 1 53.41 171 PRO A N 1
ATOM 1302 C CA . PRO A 1 171 ? 0.603 -4.352 31.312 1 53.41 171 PRO A CA 1
ATOM 1303 C C . PRO A 1 171 ? 0.162 -2.891 31.234 1 53.41 171 PRO A C 1
ATOM 1305 O O . PRO A 1 171 ? -0.11 -2.375 30.156 1 53.41 171 PRO A O 1
ATOM 1308 N N . PRO A 1 172 ? -0.157 -2.318 32.438 1 49.56 172 PRO A N 1
ATOM 1309 C CA . PRO A 1 172 ? -0.477 -0.889 32.438 1 49.56 172 PRO A CA 1
ATOM 1310 C C . PRO A 1 172 ? 0.538 -0.046 31.672 1 49.56 172 PRO A C 1
ATOM 1312 O O . PRO A 1 172 ? 0.189 1.006 31.125 1 49.56 172 PRO A O 1
ATOM 1315 N N . THR A 1 173 ? 1.776 -0.526 31.609 1 48.38 173 THR A N 1
ATOM 1316 C CA . THR A 1 173 ? 2.861 0.273 31.047 1 48.38 173 THR A CA 1
ATOM 1317 C C . THR A 1 173 ? 2.812 0.264 29.531 1 48.38 173 THR A C 1
ATOM 1319 O O . THR A 1 173 ? 3.443 1.099 28.875 1 48.38 173 THR A O 1
ATOM 1322 N N . ILE A 1 174 ? 2.27 -0.741 28.969 1 52.06 174 ILE A N 1
ATOM 1323 C CA . ILE A 1 174 ? 2.211 -0.752 27.5 1 52.06 174 ILE A CA 1
ATOM 1324 C C . ILE A 1 174 ? 1.514 0.511 27 1 52.06 174 ILE A C 1
ATOM 1326 O O . ILE A 1 174 ? 1.823 1.012 25.922 1 52.06 174 ILE A O 1
ATOM 1330 N N . CYS A 1 175 ? 0.837 1.147 27.906 1 50.78 175 CYS A N 1
ATOM 1331 C CA . CYS A 1 175 ? -0.093 2.229 27.594 1 50.78 175 CYS A CA 1
ATOM 1332 C C . CYS A 1 175 ? 0.653 3.527 27.312 1 50.78 175 CYS A C 1
ATOM 1334 O O . CYS A 1 175 ? 0.086 4.469 26.766 1 50.78 175 CYS A O 1
ATOM 1336 N N . GLN A 1 176 ? 1.981 3.5 27.469 1 53.44 176 GLN A N 1
ATOM 1337 C CA . GLN A 1 176 ? 2.605 4.789 27.188 1 53.44 176 GLN A CA 1
ATOM 1338 C C . GLN A 1 176 ? 3.812 4.625 26.281 1 53.44 176 GLN A C 1
ATOM 1340 O O . GLN A 1 176 ? 4.824 5.312 26.438 1 53.44 176 GLN A O 1
ATOM 1345 N N . ALA A 1 177 ? 3.42 3.859 25.234 1 61.72 177 ALA A N 1
ATOM 1346 C CA . ALA A 1 177 ? 4.562 3.416 24.438 1 61.72 177 ALA A CA 1
ATOM 1347 C C . ALA A 1 177 ? 4.906 4.441 23.359 1 61.72 177 ALA A C 1
ATOM 1349 O O . ALA A 1 177 ? 6.078 4.605 23.016 1 61.72 177 ALA A O 1
ATOM 1350 N N . GLN A 1 178 ? 3.914 5.254 23.031 1 74.88 178 GLN A N 1
ATOM 1351 C CA . GLN A 1 178 ? 4.184 6.164 21.922 1 74.88 178 GLN A CA 1
ATOM 1352 C C . GLN A 1 178 ? 4.047 7.621 22.344 1 74.88 178 GLN A C 1
ATOM 1354 O O . GLN A 1 178 ? 3.279 7.93 23.266 1 74.88 178 GLN A O 1
ATOM 1359 N N . SER A 1 179 ? 4.863 8.422 21.797 1 83.94 179 SER A N 1
ATOM 1360 C CA . SER A 1 179 ? 4.793 9.859 22.062 1 83.94 179 SER A CA 1
ATOM 1361 C C . SER A 1 179 ? 4.297 10.625 20.844 1 83.94 179 SER A C 1
ATOM 1363 O O . SER A 1 179 ? 4.746 10.375 19.719 1 83.94 179 SER A O 1
ATOM 1365 N N . ALA A 1 180 ? 3.416 11.523 21.141 1 89.12 180 ALA A N 1
ATOM 1366 C CA . ALA A 1 180 ? 2.893 12.375 20.078 1 89.12 180 ALA A CA 1
ATOM 1367 C C . ALA A 1 180 ? 3.971 13.312 19.547 1 89.12 180 ALA A C 1
ATOM 1369 O O . ALA A 1 180 ? 3.799 13.93 18.484 1 89.12 180 ALA A O 1
ATOM 1370 N N . SER A 1 181 ? 5.043 13.398 20.234 1 91.38 181 SER A N 1
ATOM 1371 C CA . SER A 1 181 ? 6.129 14.273 19.797 1 91.38 181 SER A CA 1
ATOM 1372 C C . SER A 1 181 ? 7.18 13.492 19.016 1 91.38 181 SER A C 1
ATOM 1374 O O . SER A 1 181 ? 8.227 14.039 18.656 1 91.38 181 SER A O 1
ATOM 1376 N N . SER A 1 182 ? 6.855 12.234 18.719 1 92.12 182 SER A N 1
ATOM 1377 C CA . SER A 1 182 ? 7.773 11.398 17.953 1 92.12 182 SER A CA 1
ATOM 1378 C C . SER A 1 182 ? 7.547 11.555 16.453 1 92.12 182 SER A C 1
ATOM 1380 O O . SER A 1 182 ? 6.48 12 16.031 1 92.12 182 SER A O 1
ATOM 1382 N N . ILE A 1 183 ? 8.609 11.25 15.742 1 95.88 183 ILE A N 1
ATOM 1383 C CA . ILE A 1 183 ? 8.523 11.148 14.289 1 95.88 183 ILE A CA 1
ATOM 1384 C C . ILE A 1 183 ? 8.453 9.68 13.883 1 95.88 183 ILE A C 1
ATOM 1386 O O . ILE A 1 183 ? 9.25 8.859 14.344 1 95.88 183 ILE A O 1
ATOM 1390 N N . PHE A 1 184 ? 7.496 9.352 13.102 1 96.12 184 PHE A N 1
ATOM 1391 C CA . PHE A 1 184 ? 7.305 7.98 12.648 1 96.12 184 PHE A CA 1
ATOM 1392 C C . PHE A 1 184 ? 7.777 7.816 11.211 1 96.12 184 PHE A C 1
ATOM 1394 O O . PHE A 1 184 ? 7.578 8.703 10.375 1 96.12 184 PHE A O 1
ATOM 1401 N N . ALA A 1 185 ? 8.352 6.633 10.898 1 96.06 185 ALA A N 1
ATOM 1402 C CA . ALA A 1 185 ? 9 6.465 9.602 1 96.06 185 ALA A CA 1
ATOM 1403 C C . ALA A 1 185 ? 8.344 5.348 8.797 1 96.06 185 ALA A C 1
ATOM 1405 O O . ALA A 1 185 ? 8.078 4.266 9.328 1 96.06 185 ALA A O 1
ATOM 1406 N N . ASN A 1 186 ? 8.047 5.668 7.543 1 94.81 186 ASN A N 1
ATOM 1407 C CA . ASN A 1 186 ? 7.652 4.66 6.562 1 94.81 186 ASN A CA 1
ATOM 1408 C C . ASN A 1 186 ? 8.852 4.156 5.762 1 94.81 186 ASN A C 1
ATOM 1410 O O . ASN A 1 186 ? 8.836 3.029 5.262 1 94.81 186 ASN A O 1
ATOM 1414 N N . ASN A 1 187 ? 9.836 5.016 5.613 1 94.38 187 ASN A N 1
ATOM 1415 C CA . ASN A 1 187 ? 11.109 4.699 4.98 1 94.38 187 ASN A CA 1
ATOM 1416 C C . ASN A 1 187 ? 12.289 5.172 5.828 1 94.38 187 ASN A C 1
ATOM 1418 O O . ASN A 1 187 ? 12.164 6.129 6.594 1 94.38 187 ASN A O 1
ATOM 1422 N N . GLU A 1 188 ? 13.398 4.461 5.641 1 94.06 188 GLU A N 1
ATOM 1423 C CA . GLU A 1 188 ? 14.609 4.895 6.332 1 94.06 188 GLU A CA 1
ATOM 1424 C C . GLU A 1 188 ? 15.031 6.289 5.875 1 94.06 188 GLU A C 1
ATOM 1426 O O . GLU A 1 188 ? 15.062 6.574 4.676 1 94.06 188 GLU A O 1
ATOM 1431 N N . LEU A 1 189 ? 15.25 7.152 6.832 1 95.94 189 LEU A N 1
ATOM 1432 C CA . LEU A 1 189 ? 15.648 8.523 6.543 1 95.94 189 LEU A CA 1
ATOM 1433 C C . LEU A 1 189 ? 16.75 8.992 7.492 1 95.94 189 LEU A C 1
ATOM 1435 O O . LEU A 1 189 ? 16.531 9.047 8.711 1 95.94 189 LEU A O 1
ATOM 1439 N N . SER A 1 190 ? 17.875 9.258 6.93 1 94.62 190 SER A N 1
ATOM 1440 C CA . SER A 1 190 ? 18.969 9.852 7.699 1 94.62 190 SER A CA 1
ATOM 1441 C C . SER A 1 190 ? 18.969 11.367 7.578 1 94.62 190 SER A C 1
ATOM 1443 O O . SER A 1 190 ? 19.141 11.906 6.484 1 94.62 190 SER A O 1
ATOM 1445 N N . LEU A 1 191 ? 18.844 12.039 8.68 1 95.5 191 LEU A N 1
ATOM 1446 C CA . LEU A 1 191 ? 18.875 13.5 8.656 1 95.5 191 LEU A CA 1
ATOM 1447 C C . LEU A 1 191 ? 20.266 14.016 8.297 1 95.5 191 LEU A C 1
ATOM 1449 O O . LEU A 1 191 ? 20.406 15.148 7.84 1 95.5 191 LEU A O 1
ATOM 1453 N N . ALA A 1 192 ? 21.25 13.211 8.508 1 92.75 192 ALA A N 1
ATOM 1454 C CA . ALA A 1 192 ? 22.625 13.602 8.164 1 92.75 192 ALA A CA 1
ATOM 1455 C C . ALA A 1 192 ? 22.766 13.82 6.66 1 92.75 192 ALA A C 1
ATOM 1457 O O . ALA A 1 192 ? 23.578 14.641 6.223 1 92.75 192 ALA A O 1
ATOM 1458 N N . SER A 1 193 ? 21.938 13.117 5.922 1 93.56 193 SER A N 1
ATOM 1459 C CA . SER A 1 193 ? 22.031 13.195 4.465 1 93.56 193 SER A CA 1
ATOM 1460 C C . SER A 1 193 ? 21.203 14.352 3.924 1 93.56 193 SER A C 1
ATOM 1462 O O . SER A 1 193 ? 21.344 14.727 2.756 1 93.56 193 SER A O 1
ATOM 1464 N N . VAL A 1 194 ? 20.391 14.953 4.711 1 97.25 194 VAL A N 1
ATOM 1465 C CA . VAL A 1 194 ? 19.516 16.031 4.281 1 97.25 194 VAL A CA 1
ATOM 1466 C C . VAL A 1 194 ? 20.203 17.375 4.48 1 97.25 194 VAL A C 1
ATOM 1468 O O . VAL A 1 194 ? 20.594 17.719 5.598 1 97.25 194 VAL A O 1
ATOM 1471 N N . GLN A 1 195 ? 20.297 18.141 3.393 1 97.75 195 GLN A N 1
ATOM 1472 C CA . GLN A 1 195 ? 20.969 19.438 3.469 1 97.75 195 GLN A CA 1
ATOM 1473 C C . GLN A 1 195 ? 20 20.578 3.258 1 97.75 195 GLN A C 1
ATOM 1475 O O . GLN A 1 195 ? 20.281 21.719 3.652 1 97.75 195 GLN A O 1
ATOM 1480 N N . VAL A 1 196 ? 18.938 20.281 2.67 1 98.62 196 VAL A N 1
ATOM 1481 C CA . VAL A 1 196 ? 17.969 21.312 2.324 1 98.62 196 VAL A CA 1
ATOM 1482 C C . VAL A 1 196 ? 16.594 20.953 2.896 1 98.62 196 VAL A C 1
ATOM 1484 O O . VAL A 1 196 ? 16.109 19.828 2.686 1 98.62 196 VAL A O 1
ATOM 1487 N N . TYR A 1 197 ? 16.016 21.875 3.619 1 98.69 197 TYR A N 1
ATOM 1488 C CA . TYR A 1 197 ? 14.703 21.688 4.219 1 98.69 197 TYR A CA 1
ATOM 1489 C C . TYR A 1 197 ? 13.672 22.641 3.617 1 98.69 197 TYR A C 1
ATOM 1491 O O . TYR A 1 197 ? 13.898 23.844 3.564 1 98.69 197 TYR A O 1
ATOM 1499 N N . GLY A 1 198 ? 12.57 22.125 3.117 1 98.62 198 GLY A N 1
ATOM 1500 C CA . GLY A 1 198 ? 11.469 22.906 2.584 1 98.62 198 GLY A CA 1
ATOM 1501 C C . GLY A 1 198 ? 10.188 22.75 3.389 1 98.62 198 GLY A C 1
ATOM 1502 O O . GLY A 1 198 ? 9.938 21.703 3.975 1 98.62 198 GLY A O 1
ATOM 1503 N N . PHE A 1 199 ? 9.375 23.844 3.316 1 98.56 199 PHE A N 1
ATOM 1504 C CA . PHE A 1 199 ? 8.172 23.844 4.141 1 98.56 199 PHE A CA 1
ATOM 1505 C C . PHE A 1 199 ? 7 24.453 3.379 1 98.56 199 PHE A C 1
ATOM 1507 O O . PHE A 1 199 ? 7.164 25.422 2.645 1 98.56 199 PHE A O 1
ATOM 1514 N N . ASP A 1 200 ? 5.812 23.812 3.656 1 98 200 ASP A N 1
ATOM 1515 C CA . ASP A 1 200 ? 4.562 24.547 3.449 1 98 200 ASP A CA 1
ATOM 1516 C C . ASP A 1 200 ? 4.281 25.5 4.609 1 98 200 ASP A C 1
ATOM 1518 O O . ASP A 1 200 ? 4.977 25.469 5.629 1 98 200 ASP A O 1
ATOM 1522 N N . TYR A 1 201 ? 3.385 26.438 4.328 1 97.56 201 TYR A N 1
ATOM 1523 C CA . TYR A 1 201 ? 3.086 27.406 5.367 1 97.56 201 TYR A CA 1
ATOM 1524 C C . TYR A 1 201 ? 1.913 26.953 6.223 1 97.56 201 TYR A C 1
ATOM 1526 O O . TYR A 1 201 ? 2.074 26.703 7.422 1 97.56 201 TYR A O 1
ATOM 1534 N N . ASP A 1 202 ? 0.733 26.672 5.574 1 95.56 202 ASP A N 1
ATOM 1535 C CA . ASP A 1 202 ? -0.501 26.375 6.293 1 95.56 202 ASP A CA 1
ATOM 1536 C C . ASP A 1 202 ? -0.462 24.953 6.875 1 95.56 202 ASP A C 1
ATOM 1538 O O . ASP A 1 202 ? -0.275 23.984 6.145 1 95.56 202 ASP A O 1
ATOM 1542 N N . TYR A 1 203 ? -0.69 24.891 8.18 1 95 203 TYR A N 1
ATOM 1543 C CA . TYR A 1 203 ? -0.731 23.656 8.938 1 95 203 TYR A CA 1
ATOM 1544 C C . TYR A 1 203 ? 0.605 22.922 8.867 1 95 203 TYR A C 1
ATOM 1546 O O . TYR A 1 203 ? 0.656 21.703 8.961 1 95 203 TYR A O 1
ATOM 1554 N N . THR A 1 204 ? 1.622 23.609 8.586 1 96.88 204 THR A N 1
ATOM 1555 C CA . THR A 1 204 ? 2.992 23.109 8.641 1 96.88 204 THR A CA 1
ATOM 1556 C C . THR A 1 204 ? 3.863 24 9.508 1 96.88 204 THR A C 1
ATOM 1558 O O . THR A 1 204 ? 4.18 23.656 10.648 1 96.88 204 THR A O 1
ATOM 1561 N N . LEU A 1 205 ? 4.133 25.266 9.055 1 97.44 205 LEU A N 1
ATOM 1562 C CA . LEU A 1 205 ? 4.812 26.219 9.922 1 97.44 205 LEU A CA 1
ATOM 1563 C C . LEU A 1 205 ? 3.822 26.906 10.852 1 97.44 205 LEU A C 1
ATOM 1565 O O . LEU A 1 205 ? 4.113 27.125 12.023 1 97.44 205 LEU A O 1
ATOM 1569 N N . ALA A 1 206 ? 2.684 27.297 10.242 1 96.06 206 ALA A N 1
ATOM 1570 C CA . ALA A 1 206 ? 1.623 27.938 11.023 1 96.06 206 ALA A CA 1
ATOM 1571 C C . ALA A 1 206 ? 0.499 26.938 11.32 1 96.06 206 ALA A C 1
ATOM 1573 O O . ALA A 1 206 ? -0.118 26.406 10.398 1 96.06 206 ALA A O 1
ATOM 1574 N N . PHE A 1 207 ? 0.233 26.797 12.57 1 94.19 207 PHE A N 1
ATOM 1575 C CA . PHE A 1 207 ? -0.882 25.969 13.008 1 94.19 207 PHE A CA 1
ATOM 1576 C C . PHE A 1 207 ? -2.039 26.828 13.492 1 94.19 207 PHE A C 1
ATOM 1578 O O . PHE A 1 207 ? -1.826 27.828 14.164 1 94.19 207 PHE A O 1
ATOM 1585 N N . TYR A 1 208 ? -3.174 26.359 13.117 1 93.31 208 TYR A N 1
ATOM 1586 C CA . TYR A 1 208 ? -4.32 27.188 13.461 1 93.31 208 TYR A CA 1
ATOM 1587 C C . TYR A 1 208 ? -5.207 26.5 14.484 1 93.31 208 TYR A C 1
ATOM 1589 O O . TYR A 1 208 ? -5.305 25.266 14.508 1 93.31 208 TYR A O 1
ATOM 1597 N N . SER A 1 209 ? -5.855 27.281 15.258 1 91.12 209 SER A N 1
ATOM 1598 C CA . SER A 1 209 ? -6.812 26.781 16.25 1 91.12 209 SER A CA 1
ATOM 1599 C C . SER A 1 209 ? -8.055 26.219 15.57 1 91.12 209 SER A C 1
ATOM 1601 O O . SER A 1 209 ? -8.414 26.625 14.461 1 91.12 209 SER A O 1
ATOM 1603 N N . ASN A 1 210 ? -8.766 25.344 16.281 1 88.69 210 ASN A N 1
ATOM 1604 C CA . ASN A 1 210 ? -9.984 24.719 15.773 1 88.69 210 ASN A CA 1
ATOM 1605 C C . ASN A 1 210 ? -11.117 25.719 15.633 1 88.69 210 ASN A C 1
ATOM 1607 O O . ASN A 1 210 ? -12.109 25.453 14.953 1 88.69 210 ASN A O 1
ATOM 1611 N N . GLU A 1 211 ? -10.984 26.812 16.266 1 91.88 211 GLU A N 1
ATOM 1612 C CA . GLU A 1 211 ? -12 27.859 16.156 1 91.88 211 GLU A CA 1
ATOM 1613 C C . GLU A 1 211 ? -12.125 28.328 14.703 1 91.88 211 GLU A C 1
ATOM 1615 O O . GLU A 1 211 ? -13.188 28.812 14.297 1 91.88 211 GLU A O 1
ATOM 1620 N N . LEU A 1 212 ? -11.039 28.188 14.039 1 92.75 212 LEU A N 1
ATOM 1621 C CA . LEU A 1 212 ? -11.039 28.609 12.641 1 92.75 212 LEU A CA 1
ATOM 1622 C C . LEU A 1 212 ? -12.055 27.812 11.828 1 92.75 212 LEU A C 1
ATOM 1624 O O . LEU A 1 212 ? -12.75 28.359 10.969 1 92.75 212 LEU A O 1
ATOM 1628 N N . HIS A 1 213 ? -12.227 26.531 12.125 1 93.75 213 HIS A N 1
ATOM 1629 C CA . HIS A 1 213 ? -13.164 25.688 11.406 1 93.75 213 HIS A CA 1
ATOM 1630 C C . HIS A 1 213 ? -14.602 26.156 11.602 1 93.75 213 HIS A C 1
ATOM 1632 O O . HIS A 1 213 ? -15.383 26.188 10.648 1 93.75 213 HIS A O 1
ATOM 1638 N N . ALA A 1 214 ? -14.883 26.516 12.789 1 94.44 214 ALA A N 1
ATOM 1639 C CA . ALA A 1 214 ? -16.219 27 13.086 1 94.44 214 ALA A CA 1
ATOM 1640 C C . ALA A 1 214 ? -16.531 28.281 12.328 1 94.44 214 ALA A C 1
ATOM 1642 O O . ALA A 1 214 ? -17.656 28.469 11.844 1 94.44 214 ALA A O 1
ATOM 1643 N N . LYS A 1 215 ? -15.547 29.094 12.242 1 93.69 215 LYS A N 1
ATOM 1644 C CA . LYS A 1 215 ? -15.734 30.359 11.531 1 93.69 215 LYS A CA 1
ATOM 1645 C C . LYS A 1 215 ? -15.898 30.125 10.031 1 93.69 215 LYS A C 1
ATOM 1647 O O . LYS A 1 215 ? -16.672 30.828 9.375 1 93.69 215 LYS A O 1
ATOM 1652 N N . ILE A 1 216 ? -15.078 29.234 9.484 1 94.56 216 ILE A N 1
ATOM 1653 C CA . ILE A 1 216 ? -15.211 28.906 8.07 1 94.56 216 ILE A CA 1
ATOM 1654 C C . ILE A 1 216 ? -16.594 28.344 7.797 1 94.56 216 ILE A C 1
ATOM 1656 O O . ILE A 1 216 ? -17.25 28.75 6.824 1 94.56 216 ILE A O 1
ATOM 1660 N N . PHE A 1 217 ? -17.109 27.484 8.656 1 96.5 217 PHE A N 1
ATOM 1661 C CA . PHE A 1 217 ? -18.438 26.906 8.547 1 96.5 217 PHE A CA 1
ATOM 1662 C C . PHE A 1 217 ? -19.516 27.984 8.531 1 96.5 217 PHE A C 1
ATOM 1664 O O . PHE A 1 217 ? -20.344 28.016 7.625 1 96.5 217 PHE A O 1
ATOM 1671 N N . SER A 1 218 ? -19.438 28.875 9.5 1 96 218 SER A N 1
ATOM 1672 C CA . SER A 1 218 ? -20.469 29.891 9.648 1 96 218 SER A CA 1
ATOM 1673 C C . SER A 1 218 ? -20.453 30.875 8.477 1 96 218 SER A C 1
ATOM 1675 O O . SER A 1 218 ? -21.5 31.297 7.992 1 96 218 SER A O 1
ATOM 1677 N N . THR A 1 219 ? -19.25 31.234 8.07 1 95.75 219 THR A N 1
ATOM 1678 C CA . THR A 1 219 ? -19.125 32.156 6.945 1 95.75 219 THR A CA 1
ATOM 1679 C C . THR A 1 219 ? -19.641 31.516 5.66 1 95.75 219 THR A C 1
ATOM 1681 O O . THR A 1 219 ? -20.328 32.156 4.863 1 95.75 219 THR A O 1
ATOM 1684 N N . ALA A 1 220 ? -19.266 30.266 5.438 1 97.19 220 ALA A N 1
ATOM 1685 C CA . ALA A 1 220 ? -19.75 29.547 4.262 1 97.19 220 ALA A CA 1
ATOM 1686 C C . ALA A 1 220 ? -21.266 29.391 4.293 1 97.19 220 ALA A C 1
ATOM 1688 O O . ALA A 1 220 ? -21.922 29.516 3.26 1 97.19 220 ALA A O 1
ATOM 1689 N N . LEU A 1 221 ? -21.812 29.078 5.465 1 98 221 LEU A N 1
ATOM 1690 C CA . LEU A 1 221 ? -23.25 28.984 5.633 1 98 221 LEU A CA 1
ATOM 1691 C C . LEU A 1 221 ? -23.938 30.312 5.281 1 98 221 LEU A C 1
ATOM 1693 O O . LEU A 1 221 ? -24.953 30.328 4.602 1 98 221 LEU A O 1
ATOM 1697 N N . ASP A 1 222 ? -23.344 31.391 5.703 1 96.62 222 ASP A N 1
ATOM 1698 C CA . ASP A 1 222 ? -23.875 32.719 5.395 1 96.62 222 ASP A CA 1
ATOM 1699 C C . ASP A 1 222 ? -23.906 32.969 3.889 1 96.62 222 ASP A C 1
ATOM 1701 O O . ASP A 1 222 ? -24.859 33.531 3.367 1 96.62 222 ASP A O 1
ATOM 1705 N N . ILE A 1 223 ? -22.875 32.562 3.268 1 96.38 223 ILE A N 1
ATOM 1706 C CA . ILE A 1 223 ? -22.812 32.719 1.817 1 96.38 223 ILE A CA 1
ATOM 1707 C C . ILE A 1 223 ? -23.906 31.875 1.16 1 96.38 223 ILE A C 1
ATOM 1709 O O . ILE A 1 223 ? -24.578 32.344 0.232 1 96.38 223 ILE A O 1
ATOM 1713 N N . LEU A 1 224 ? -24.078 30.656 1.646 1 97.31 224 LEU A N 1
ATOM 1714 C CA . LEU A 1 224 ? -25.109 29.766 1.115 1 97.31 224 LEU A CA 1
ATOM 1715 C C . LEU A 1 224 ? -26.5 30.391 1.258 1 97.31 224 LEU A C 1
ATOM 1717 O O . LEU A 1 224 ? -27.328 30.297 0.35 1 97.31 224 LEU A O 1
ATOM 1721 N N . LEU A 1 225 ? -26.766 31.078 2.332 1 97.25 225 LEU A N 1
ATOM 1722 C CA . LEU A 1 225 ? -28.062 31.672 2.627 1 97.25 225 LEU A CA 1
ATOM 1723 C C . LEU A 1 225 ? -28.25 32.969 1.831 1 97.25 225 LEU A C 1
ATOM 1725 O O . LEU A 1 225 ? -29.312 33.188 1.244 1 97.25 225 LEU A O 1
ATOM 1729 N N . SER A 1 226 ? -27.219 33.719 1.763 1 96.44 226 SER A N 1
ATOM 1730 C CA . SER A 1 226 ? -27.359 35.062 1.182 1 96.44 226 SER A CA 1
ATOM 1731 C C . SER A 1 226 ? -27.219 35.031 -0.337 1 96.44 226 SER A C 1
ATOM 1733 O O . SER A 1 226 ? -27.969 35.688 -1.053 1 96.44 226 SER A O 1
ATOM 1735 N N . GLU A 1 227 ? -26.281 34.25 -0.813 1 95.81 227 GLU A N 1
ATOM 1736 C CA . GLU A 1 227 ? -25.984 34.281 -2.242 1 95.81 227 GLU A CA 1
ATOM 1737 C C . GLU A 1 227 ? -26.703 33.156 -2.982 1 95.81 227 GLU A C 1
ATOM 1739 O O . GLU A 1 227 ? -27.141 33.344 -4.117 1 95.81 227 GLU A O 1
ATOM 1744 N N . TYR A 1 228 ? -26.828 32 -2.385 1 96.31 228 TYR A N 1
ATOM 1745 C CA . TYR A 1 228 ? -27.453 30.875 -3.062 1 96.31 228 TYR A CA 1
ATOM 1746 C C . TYR A 1 228 ? -28.891 30.703 -2.617 1 96.31 228 TYR A C 1
ATOM 1748 O O . TYR A 1 228 ? -29.609 29.828 -3.127 1 96.31 228 TYR A O 1
ATOM 1756 N N . LYS A 1 229 ? -29.359 31.406 -1.646 1 96.5 229 LYS A N 1
ATOM 1757 C CA . LYS A 1 229 ? -30.75 31.531 -1.217 1 96.5 229 LYS A CA 1
ATOM 1758 C C . LYS A 1 229 ? -31.266 30.219 -0.637 1 96.5 229 LYS A C 1
ATOM 1760 O O . LYS A 1 229 ? -32.375 29.797 -0.929 1 96.5 229 LYS A O 1
ATOM 1765 N N . TYR A 1 230 ? -30.422 29.531 0.027 1 97.44 230 TYR A N 1
ATOM 1766 C CA . TYR A 1 230 ? -30.859 28.375 0.787 1 97.44 230 TYR A CA 1
ATOM 1767 C C . TYR A 1 230 ? -31.75 28.781 1.948 1 97.44 230 TYR A C 1
ATOM 1769 O O . TYR A 1 230 ? -31.797 29.953 2.322 1 97.44 230 TYR A O 1
ATOM 1777 N N . PRO A 1 231 ? -32.469 27.891 2.494 1 96.25 231 PRO A N 1
ATOM 1778 C CA . PRO A 1 231 ? -33.438 28.219 3.555 1 96.25 231 PRO A CA 1
ATOM 1779 C C . PRO A 1 231 ? -32.75 28.828 4.785 1 96.25 231 PRO A C 1
ATOM 1781 O O . PRO A 1 231 ? -31.75 28.312 5.254 1 96.25 231 PRO A O 1
ATOM 1784 N N . GLU A 1 232 ? -33.312 29.797 5.406 1 96.62 232 GLU A N 1
ATOM 1785 C CA . GLU A 1 232 ? -32.781 30.531 6.551 1 96.62 232 GLU A CA 1
ATOM 1786 C C . GLU A 1 232 ? -32.719 29.641 7.797 1 96.62 232 GLU A C 1
ATOM 1788 O O . GLU A 1 232 ? -31.922 29.875 8.703 1 96.62 232 GLU A O 1
ATOM 1793 N N . GLU A 1 233 ? -33.562 28.656 7.828 1 96.25 233 GLU A N 1
ATOM 1794 C CA . GLU A 1 233 ? -33.656 27.75 8.969 1 96.25 233 GLU A CA 1
ATOM 1795 C C . GLU A 1 233 ? -32.344 27 9.18 1 96.25 233 GLU A C 1
ATOM 1797 O O . GLU A 1 233 ? -32.062 26.5 10.266 1 96.25 233 GLU A O 1
ATOM 1802 N N . LEU A 1 234 ? -31.531 27.016 8.164 1 97.38 234 LEU A N 1
ATOM 1803 C CA . LEU A 1 234 ? -30.234 26.359 8.25 1 97.38 234 LEU A CA 1
ATOM 1804 C C . LEU A 1 234 ? -29.344 27.047 9.266 1 97.38 234 LEU A C 1
ATOM 1806 O O . LEU A 1 234 ? -28.344 26.469 9.727 1 97.38 234 LEU A O 1
ATOM 1810 N N . ARG A 1 235 ? -29.625 28.281 9.641 1 95.81 235 ARG A N 1
ATOM 1811 C CA . ARG A 1 235 ? -28.844 29.047 10.602 1 95.81 235 ARG A CA 1
ATOM 1812 C C . ARG A 1 235 ? -28.828 28.375 11.961 1 95.81 235 ARG A C 1
ATOM 1814 O O . ARG A 1 235 ? -27.953 28.625 12.789 1 95.81 235 ARG A O 1
ATOM 1821 N N . ALA A 1 236 ? -29.781 27.484 12.203 1 94.81 236 ALA A N 1
ATOM 1822 C CA . ALA A 1 236 ? -29.891 26.781 13.477 1 94.81 236 ALA A CA 1
ATOM 1823 C C . ALA A 1 236 ? -28.781 25.75 13.625 1 94.81 236 ALA A C 1
ATOM 1825 O O . ALA A 1 236 ? -28.469 25.312 14.742 1 94.81 236 ALA A O 1
ATOM 1826 N N . TYR A 1 237 ? -28.188 25.359 12.523 1 96.12 237 TYR A N 1
ATOM 1827 C CA . TYR A 1 237 ? -27.109 24.391 12.578 1 96.12 237 TYR A CA 1
ATOM 1828 C C . TYR A 1 237 ? -25.797 25.031 12.992 1 96.12 237 TYR A C 1
ATOM 1830 O O . TYR A 1 237 ? -25.531 26.188 12.648 1 96.12 237 TYR A O 1
ATOM 1838 N N . ALA A 1 238 ? -25.031 24.312 13.75 1 94.88 238 ALA A N 1
ATOM 1839 C CA . ALA A 1 238 ? -23.719 24.766 14.195 1 94.88 238 ALA A CA 1
ATOM 1840 C C . ALA A 1 238 ? -22.641 23.75 13.812 1 94.88 238 ALA A C 1
ATOM 1842 O O . ALA A 1 238 ? -22.922 22.578 13.57 1 94.88 238 ALA A O 1
ATOM 1843 N N . TYR A 1 239 ? -21.469 24.312 13.719 1 95.81 239 TYR A N 1
ATOM 1844 C CA . TYR A 1 239 ? -20.328 23.438 13.477 1 95.81 239 TYR A CA 1
ATOM 1845 C C . TYR A 1 239 ? -20.141 22.469 14.641 1 95.81 239 TYR A C 1
ATOM 1847 O O . TYR A 1 239 ? -20.062 22.875 15.797 1 95.81 239 TYR A O 1
ATOM 1855 N N . LEU A 1 240 ? -20.109 21.172 14.375 1 94.06 240 LEU A N 1
ATOM 1856 C CA . LEU A 1 240 ? -19.891 20.125 15.375 1 94.06 240 LEU A CA 1
ATOM 1857 C C . LEU A 1 240 ? -18.484 19.547 15.266 1 94.06 240 LEU A C 1
ATOM 1859 O O . LEU A 1 240 ? -18.25 18.625 14.477 1 94.06 240 LEU A O 1
ATOM 1863 N N . PRO A 1 241 ? -17.656 20.047 16.172 1 91.75 241 PRO A N 1
ATOM 1864 C CA . PRO A 1 241 ? -16.312 19.484 16.125 1 91.75 241 PRO A CA 1
ATOM 1865 C C . PRO A 1 241 ? -16.297 17.984 16.375 1 91.75 241 PRO A C 1
ATOM 1867 O O . PRO A 1 241 ? -17.047 17.484 17.219 1 91.75 241 PRO A O 1
ATOM 1870 N N . GLY A 1 242 ? -15.656 17.234 15.602 1 91.06 242 GLY A N 1
ATOM 1871 C CA . GLY A 1 242 ? -15.492 15.812 15.836 1 91.06 242 GLY A CA 1
ATOM 1872 C C . GLY A 1 242 ? -16.453 14.961 15.023 1 91.06 242 GLY A C 1
ATOM 1873 O O . GLY A 1 242 ? -16.359 13.734 15.023 1 91.06 242 GLY A O 1
ATOM 1874 N N . PHE A 1 243 ? -17.453 15.602 14.375 1 95.69 243 PHE A N 1
ATOM 1875 C CA . PHE A 1 243 ? -18.328 14.797 13.547 1 95.69 243 PHE A CA 1
ATOM 1876 C C . PHE A 1 243 ? -17.562 14.141 12.414 1 95.69 243 PHE A C 1
ATOM 1878 O O . PHE A 1 243 ? -17.5 12.914 12.32 1 95.69 243 PHE A O 1
ATOM 1885 N N . ALA A 1 244 ? -16.969 14.977 11.539 1 96.69 244 ALA A N 1
ATOM 1886 C CA . ALA A 1 244 ? -16.219 14.477 10.391 1 96.69 244 ALA A CA 1
ATOM 1887 C C . ALA A 1 244 ? -14.734 14.383 10.695 1 96.69 244 ALA A C 1
ATOM 1889 O O . ALA A 1 244 ? -14.234 15.07 11.586 1 96.69 244 ALA A O 1
ATOM 1890 N N . ILE A 1 245 ? -14.086 13.484 10.039 1 97.06 245 ILE A N 1
ATOM 1891 C CA . ILE A 1 245 ? -12.641 13.359 10.125 1 97.06 245 ILE A CA 1
ATOM 1892 C C . ILE A 1 245 ? -12.023 13.508 8.734 1 97.06 245 ILE A C 1
ATOM 1894 O O . ILE A 1 245 ? -12.68 13.25 7.727 1 97.06 245 ILE A O 1
ATOM 1898 N N . ARG A 1 246 ? -10.836 13.891 8.711 1 95.94 246 ARG A N 1
ATOM 1899 C CA . ARG A 1 246 ? -10.094 14.039 7.461 1 95.94 246 ARG A CA 1
ATOM 1900 C C . ARG A 1 246 ? -9.961 12.703 6.742 1 95.94 246 ARG A C 1
ATOM 1902 O O . ARG A 1 246 ? -9.883 11.648 7.383 1 95.94 246 ARG A O 1
ATOM 1909 N N . GLY A 1 247 ? -10.039 12.719 5.414 1 95.38 247 GLY A N 1
ATOM 1910 C CA . GLY A 1 247 ? -9.789 11.523 4.625 1 95.38 247 GLY A CA 1
ATOM 1911 C C . GLY A 1 247 ? -11.055 10.812 4.191 1 95.38 247 GLY A C 1
ATOM 1912 O O . GLY A 1 247 ? -11.008 9.844 3.432 1 95.38 247 GLY A O 1
ATOM 1913 N N . LEU A 1 248 ? -12.203 11.312 4.609 1 97.38 248 LEU A N 1
ATOM 1914 C CA . LEU A 1 248 ? -13.477 10.703 4.23 1 97.38 248 LEU A CA 1
ATOM 1915 C C . LEU A 1 248 ? -13.75 10.906 2.744 1 97.38 248 LEU A C 1
ATOM 1917 O O . LEU A 1 248 ? -13.125 11.758 2.102 1 97.38 248 LEU A O 1
ATOM 1921 N N . HIS A 1 249 ? -14.641 10.055 2.225 1 96.44 249 HIS A N 1
ATOM 1922 C CA . HIS A 1 249 ? -15.125 10.172 0.853 1 96.44 249 HIS A CA 1
ATOM 1923 C C . HIS A 1 249 ? -16.578 10.656 0.816 1 96.44 249 HIS A C 1
ATOM 1925 O O . HIS A 1 249 ? -17.359 10.352 1.72 1 96.44 249 HIS A O 1
ATOM 1931 N N . TYR A 1 250 ? -16.859 11.422 -0.153 1 96.62 250 TYR A N 1
ATOM 1932 C CA . TYR A 1 250 ? -18.219 11.891 -0.385 1 96.62 250 TYR A CA 1
ATOM 1933 C C . TYR A 1 250 ? -18.719 11.469 -1.766 1 96.62 250 TYR A C 1
ATOM 1935 O O . TYR A 1 250 ? -18.109 11.805 -2.779 1 96.62 250 TYR A O 1
ATOM 1943 N N . ASP A 1 251 ? -19.766 10.688 -1.786 1 96.81 251 ASP A N 1
ATOM 1944 C CA . ASP A 1 251 ? -20.438 10.359 -3.039 1 96.81 251 ASP A CA 1
ATOM 1945 C C . ASP A 1 251 ? -21.359 11.5 -3.484 1 96.81 251 ASP A C 1
ATOM 1947 O O . ASP A 1 251 ? -22.469 11.648 -2.963 1 96.81 251 ASP A O 1
ATOM 1951 N N . VAL A 1 252 ? -21 12.203 -4.48 1 95.81 252 VAL A N 1
ATOM 1952 C CA . VAL A 1 252 ? -21.688 13.422 -4.906 1 95.81 252 VAL A CA 1
ATOM 1953 C C . VAL A 1 252 ? -23.062 13.078 -5.461 1 95.81 252 VAL A C 1
ATOM 1955 O O . VAL A 1 252 ? -24.031 13.805 -5.219 1 95.81 252 VAL A O 1
ATOM 1958 N N . GLN A 1 253 ? -23.219 11.992 -6.164 1 95.12 253 GLN A N 1
ATOM 1959 C CA . GLN A 1 253 ? -24.469 11.617 -6.809 1 95.12 253 GLN A CA 1
ATOM 1960 C C . GLN A 1 253 ? -25.5 11.141 -5.785 1 95.12 253 GLN A C 1
ATOM 1962 O O . GLN A 1 253 ? -26.703 11.336 -5.973 1 95.12 253 GLN A O 1
ATOM 1967 N N . LYS A 1 254 ? -24.984 10.586 -4.699 1 96 254 LYS A N 1
ATOM 1968 C CA . LYS A 1 254 ? -25.906 10 -3.727 1 96 254 LYS A CA 1
ATOM 1969 C C . LYS A 1 254 ? -25.953 10.828 -2.445 1 96 254 LYS A C 1
ATOM 1971 O O . LYS A 1 254 ? -26.766 10.57 -1.564 1 96 254 LYS A O 1
ATOM 1976 N N . ALA A 1 255 ? -25.062 11.812 -2.365 1 97.5 255 ALA A N 1
ATOM 1977 C CA . ALA A 1 255 ? -24.969 12.688 -1.201 1 97.5 255 ALA A CA 1
ATOM 1978 C C . ALA A 1 255 ? -24.703 11.883 0.069 1 97.5 255 ALA A C 1
ATOM 1980 O O . ALA A 1 255 ? -25.406 12.039 1.067 1 97.5 255 ALA A O 1
ATOM 1981 N N . LEU A 1 256 ? -23.703 11.039 0.047 1 98.19 256 LEU A N 1
ATOM 1982 C CA . LEU A 1 256 ? -23.328 10.188 1.178 1 98.19 256 LEU A CA 1
ATOM 1983 C C . LEU A 1 256 ? -21.875 10.43 1.586 1 98.19 256 LEU A C 1
ATOM 1985 O O . LEU A 1 256 ? -21 10.508 0.731 1 98.19 256 LEU A O 1
ATOM 1989 N N . LEU A 1 257 ? -21.703 10.688 2.844 1 98.5 257 LEU A N 1
ATOM 1990 C CA . LEU A 1 257 ? -20.375 10.75 3.443 1 98.5 257 LEU A CA 1
ATOM 1991 C C . LEU A 1 257 ? -19.969 9.391 4.008 1 98.5 257 LEU A C 1
ATOM 1993 O O . LEU A 1 257 ? -20.75 8.75 4.719 1 98.5 257 LEU A O 1
ATOM 1997 N N . MET A 1 258 ? -18.75 8.883 3.686 1 98.38 258 MET A N 1
ATOM 1998 C CA . MET A 1 258 ? -18.422 7.52 4.086 1 98.38 258 MET A CA 1
ATOM 1999 C C . MET A 1 258 ? -16.922 7.344 4.254 1 98.38 258 MET A C 1
ATOM 2001 O O . MET A 1 258 ? -16.141 8.219 3.869 1 98.38 258 MET A O 1
ATOM 2005 N N . LYS A 1 259 ? -16.547 6.316 4.879 1 97.94 259 LYS A N 1
ATOM 2006 C CA . LYS A 1 259 ? -15.156 5.926 5.059 1 97.94 259 LYS A CA 1
ATOM 2007 C C . LYS A 1 259 ? -14.82 4.703 4.215 1 97.94 259 LYS A C 1
ATOM 2009 O O . LYS A 1 259 ? -15.508 3.682 4.285 1 97.94 259 LYS A O 1
ATOM 2014 N N . ILE A 1 260 ? -13.797 4.742 3.428 1 96.56 260 ILE A N 1
ATOM 2015 C CA . ILE A 1 260 ? -13.367 3.676 2.527 1 96.56 260 ILE A CA 1
ATOM 2016 C C . ILE A 1 260 ? -11.961 3.225 2.896 1 96.56 260 ILE A C 1
ATOM 2018 O O . ILE A 1 260 ? -11.094 4.051 3.203 1 96.56 260 ILE A O 1
ATOM 2022 N N . ASP A 1 261 ? -11.703 1.938 2.885 1 95.06 261 ASP A N 1
ATOM 2023 C CA . ASP A 1 261 ? -10.398 1.418 3.268 1 95.06 261 ASP A CA 1
ATOM 2024 C C . ASP A 1 261 ? -9.438 1.429 2.084 1 95.06 261 ASP A C 1
ATOM 2026 O O . ASP A 1 261 ? -9.75 1.98 1.026 1 95.06 261 ASP A O 1
ATOM 2030 N N . ALA A 1 262 ? -8.25 0.903 2.283 1 93.44 262 ALA A N 1
ATOM 2031 C CA . ALA A 1 262 ? -7.172 0.919 1.301 1 93.44 262 ALA A CA 1
ATOM 2032 C C . ALA A 1 262 ? -7.508 0.037 0.101 1 93.44 262 ALA A C 1
ATOM 2034 O O . ALA A 1 262 ? -6.855 0.125 -0.942 1 93.44 262 ALA A O 1
ATOM 2035 N N . PHE A 1 263 ? -8.508 -0.779 0.176 1 91.44 263 PHE A N 1
ATOM 2036 C CA . PHE A 1 263 ? -8.836 -1.761 -0.853 1 91.44 263 PHE A CA 1
ATOM 2037 C C . PHE A 1 263 ? -10.172 -1.432 -1.51 1 91.44 263 PHE A C 1
ATOM 2039 O O . PHE A 1 263 ? -10.758 -2.273 -2.193 1 91.44 263 PHE A O 1
ATOM 2046 N N . HIS A 1 264 ? -10.75 -0.273 -1.206 1 92.62 264 HIS A N 1
ATOM 2047 C CA . HIS A 1 264 ? -11.93 0.295 -1.839 1 92.62 264 HIS A CA 1
ATOM 2048 C C . HIS A 1 264 ? -13.211 -0.321 -1.272 1 92.62 264 HIS A C 1
ATOM 2050 O O . HIS A 1 264 ? -14.203 -0.463 -1.986 1 92.62 264 HIS A O 1
ATOM 2056 N N . TYR A 1 265 ? -13.164 -0.706 -0.074 1 93.94 265 TYR A N 1
ATOM 2057 C CA . TYR A 1 265 ? -14.367 -1.207 0.577 1 93.94 265 TYR A CA 1
ATOM 2058 C C . TYR A 1 265 ? -14.891 -0.205 1.6 1 93.94 265 TYR A C 1
ATOM 2060 O O . TYR A 1 265 ? -14.125 0.345 2.391 1 93.94 265 TYR A O 1
ATOM 2068 N N . ILE A 1 266 ? -16.141 -0.028 1.556 1 96.69 266 ILE A N 1
ATOM 2069 C CA . ILE A 1 266 ? -16.812 0.832 2.52 1 96.69 266 ILE A CA 1
ATOM 2070 C C . ILE A 1 266 ? -16.828 0.159 3.891 1 96.69 266 ILE A C 1
ATOM 2072 O O . ILE A 1 266 ? -17.172 -1.022 4.004 1 96.69 266 ILE A O 1
ATOM 2076 N N . GLN A 1 267 ? -16.391 0.894 4.895 1 95.38 267 GLN A N 1
ATOM 2077 C CA . GLN A 1 267 ? -16.469 0.357 6.246 1 95.38 267 GLN A CA 1
ATOM 2078 C C . GLN A 1 267 ? -17.906 0.318 6.742 1 95.38 267 GLN A C 1
ATOM 2080 O O . GLN A 1 267 ? -18.594 1.344 6.754 1 95.38 267 GLN A O 1
ATOM 2085 N N . PRO A 1 268 ? -18.297 -0.838 7.238 1 92.75 268 PRO A N 1
ATOM 2086 C CA . PRO A 1 268 ? -19.672 -0.916 7.77 1 92.75 268 PRO A CA 1
ATOM 2087 C C . PRO A 1 268 ? -19.891 0.028 8.945 1 92.75 268 PRO A C 1
ATOM 2089 O O . PRO A 1 268 ? -19.016 0.169 9.805 1 92.75 268 PRO A O 1
ATOM 2092 N N . GLY A 1 269 ? -20.984 0.672 8.883 1 94.44 269 GLY A N 1
ATOM 2093 C CA . GLY A 1 269 ? -21.391 1.54 9.977 1 94.44 269 GLY A CA 1
ATOM 2094 C C . GLY A 1 269 ? -20.828 2.947 9.852 1 94.44 269 GLY A C 1
ATOM 2095 O O . GLY A 1 269 ? -20.969 3.758 10.773 1 94.44 269 GLY A O 1
ATOM 2096 N N . THR A 1 270 ? -20.219 3.254 8.734 1 98 270 THR A N 1
ATOM 2097 C CA . THR A 1 270 ? -19.578 4.555 8.617 1 98 270 THR A CA 1
ATOM 2098 C C . THR A 1 270 ? -20.125 5.328 7.422 1 98 270 THR A C 1
ATOM 2100 O O . THR A 1 270 ? -19.422 6.141 6.824 1 98 270 THR A O 1
ATOM 2103 N N . VAL A 1 271 ? -21.328 5.066 7 1 98.5 271 VAL A N 1
ATOM 2104 C CA . VAL A 1 271 ? -21.969 5.801 5.922 1 98.5 271 VAL A CA 1
ATOM 2105 C C . VAL A 1 271 ? -23.078 6.684 6.488 1 98.5 271 VAL A C 1
ATOM 2107 O O . VAL A 1 271 ? -23.938 6.211 7.238 1 98.5 271 VAL A O 1
ATOM 2110 N N . TYR A 1 272 ? -23.062 7.934 6.133 1 98.62 272 TYR A N 1
ATOM 2111 C CA . TYR A 1 272 ? -24.016 8.883 6.691 1 98.62 272 TYR A CA 1
ATOM 2112 C C . TYR A 1 272 ? -24.719 9.656 5.582 1 98.62 272 TYR A C 1
ATOM 2114 O O . TYR A 1 272 ? -24.094 10.078 4.613 1 98.62 272 TYR A O 1
ATOM 2122 N N . ARG A 1 273 ? -25.922 9.773 5.645 1 97.94 273 ARG A N 1
ATOM 2123 C CA . ARG A 1 273 ? -26.781 10.688 4.898 1 97.94 273 ARG A CA 1
ATOM 2124 C C . ARG A 1 273 ? -27.203 11.875 5.762 1 97.94 273 ARG A C 1
ATOM 2126 O O . ARG A 1 273 ? -28.047 11.742 6.648 1 97.94 273 ARG A O 1
ATOM 2133 N N . GLY A 1 274 ? -26.609 13.008 5.434 1 97.69 274 GLY A N 1
ATOM 2134 C CA . GLY A 1 274 ? -26.703 14.078 6.414 1 97.69 274 GLY A CA 1
ATOM 2135 C C . GLY A 1 274 ? -26.031 13.742 7.734 1 97.69 274 GLY A C 1
ATOM 2136 O O . GLY A 1 274 ? -24.859 13.359 7.766 1 97.69 274 GLY A O 1
ATOM 2137 N N . LEU A 1 275 ? -26.812 13.836 8.797 1 97.62 275 LEU A N 1
ATOM 2138 C CA . LEU A 1 275 ? -26.266 13.562 10.125 1 97.62 275 LEU A CA 1
ATOM 2139 C C . LEU A 1 275 ? -26.734 12.203 10.633 1 97.62 275 LEU A C 1
ATOM 2141 O O . LEU A 1 275 ? -26.453 11.828 11.773 1 97.62 275 LEU A O 1
ATOM 2145 N N . SER A 1 276 ? -27.312 11.414 9.758 1 97 276 SER A N 1
ATOM 2146 C CA . SER A 1 276 ? -27.875 10.125 10.156 1 97 276 SER A CA 1
ATOM 2147 C C . SER A 1 276 ? -27.125 8.969 9.508 1 97 276 SER A C 1
ATOM 2149 O O . SER A 1 276 ? -26.75 9.047 8.336 1 97 276 SER A O 1
ATOM 2151 N N . PRO A 1 277 ? -26.922 7.902 10.266 1 97.19 277 PRO A N 1
ATOM 2152 C CA . PRO A 1 277 ? -26.25 6.738 9.672 1 97.19 277 PRO A CA 1
ATOM 2153 C C . PRO A 1 277 ? -27.141 5.973 8.703 1 97.19 277 PRO A C 1
ATOM 2155 O O . PRO A 1 277 ? -28.359 5.914 8.898 1 97.19 277 PRO A O 1
ATOM 2158 N N . VAL A 1 278 ? -26.594 5.457 7.699 1 98 278 VAL A N 1
ATOM 2159 C CA . VAL A 1 278 ? -27.281 4.609 6.734 1 98 278 VAL A CA 1
ATOM 2160 C C . VAL A 1 278 ? -27.109 3.141 7.117 1 98 278 VAL A C 1
ATOM 2162 O O . VAL A 1 278 ? -26.016 2.721 7.516 1 98 278 VAL A O 1
ATOM 2165 N N . SER A 1 279 ? -28.156 2.406 7.004 1 97.06 279 SER A N 1
ATOM 2166 C CA . SER A 1 279 ? -28.094 0.998 7.379 1 97.06 279 SER A CA 1
ATOM 2167 C C . SER A 1 279 ? -27.172 0.216 6.449 1 97.06 279 SER A C 1
ATOM 2169 O O . SER A 1 279 ? -26.984 0.598 5.293 1 97.06 279 SER A O 1
ATOM 2171 N N . GLU A 1 280 ? -26.672 -0.847 6.969 1 94.56 280 GLU A N 1
ATOM 2172 C CA . GLU A 1 280 ? -25.781 -1.694 6.172 1 94.56 280 GLU A CA 1
ATOM 2173 C C . GLU A 1 280 ? -26.516 -2.277 4.969 1 94.56 280 GLU A C 1
ATOM 2175 O O . GLU A 1 280 ? -25.938 -2.42 3.891 1 94.56 280 GLU A O 1
ATOM 2180 N N . GLU A 1 281 ? -27.734 -2.652 5.168 1 95.56 281 GLU A N 1
ATOM 2181 C CA . GLU A 1 281 ? -28.531 -3.207 4.09 1 95.56 281 GLU A CA 1
ATOM 2182 C C . GLU A 1 281 ? -28.719 -2.197 2.959 1 95.56 281 GLU A C 1
ATOM 2184 O O . GLU A 1 281 ? -28.594 -2.543 1.783 1 95.56 281 GLU A O 1
ATOM 2189 N N . GLU A 1 282 ? -28.938 -1.027 3.354 1 96.75 282 GLU A N 1
ATOM 2190 C CA . GLU A 1 282 ? -29.109 0.013 2.346 1 96.75 282 GLU A CA 1
ATOM 2191 C C . GLU A 1 282 ? -27.797 0.284 1.604 1 96.75 282 GLU A C 1
ATOM 2193 O O . GLU A 1 282 ? -27.797 0.503 0.39 1 96.75 282 GLU A O 1
ATOM 2198 N N . VAL A 1 283 ? -26.734 0.288 2.316 1 96.88 283 VAL A N 1
ATOM 2199 C CA . VAL A 1 283 ? -25.422 0.496 1.696 1 96.88 283 VAL A CA 1
ATOM 2200 C C . VAL A 1 283 ? -25.156 -0.6 0.666 1 96.88 283 VAL A C 1
ATOM 2202 O O . VAL A 1 283 ? -24.75 -0.314 -0.463 1 96.88 283 VAL A O 1
ATOM 2205 N N . ARG A 1 284 ? -25.469 -1.793 0.996 1 93.56 284 ARG A N 1
ATOM 2206 C CA . ARG A 1 284 ? -25.25 -2.924 0.101 1 93.56 284 ARG A CA 1
ATOM 2207 C C . ARG A 1 284 ? -26.125 -2.822 -1.14 1 93.56 284 ARG A C 1
ATOM 2209 O O . ARG A 1 284 ? -25.719 -3.225 -2.232 1 93.56 284 ARG A O 1
ATOM 2216 N N . SER A 1 285 ? -27.25 -2.357 -0.923 1 94.44 285 SER A N 1
ATOM 2217 C CA . SER A 1 285 ? -28.172 -2.184 -2.045 1 94.44 285 SER A CA 1
ATOM 2218 C C . SER A 1 285 ? -27.703 -1.07 -2.975 1 94.44 285 SER A C 1
ATOM 2220 O O . SER A 1 285 ? -27.766 -1.21 -4.199 1 94.44 285 SER A O 1
ATOM 2222 N N . LEU A 1 286 ? -27.156 -0.015 -2.434 1 94.69 286 LEU A N 1
ATOM 2223 C CA . LEU A 1 286 ? -26.75 1.161 -3.199 1 94.69 286 LEU A CA 1
ATOM 2224 C C . LEU A 1 286 ? -25.484 0.889 -3.99 1 94.69 286 LEU A C 1
ATOM 2226 O O . LEU A 1 286 ? -25.297 1.44 -5.078 1 94.69 286 LEU A O 1
ATOM 2230 N N . TYR A 1 287 ? -24.672 0.022 -3.494 1 92.56 287 TYR A N 1
ATOM 2231 C CA . TYR A 1 287 ? -23.359 -0.153 -4.109 1 92.56 287 TYR A CA 1
ATOM 2232 C C . TYR A 1 287 ? -23.172 -1.593 -4.57 1 92.56 287 TYR A C 1
ATOM 2234 O O . TYR A 1 287 ? -22.078 -1.97 -4.996 1 92.56 287 TYR A O 1
ATOM 2242 N N . ASP A 1 288 ? -24.25 -2.404 -4.496 1 87.5 288 ASP A N 1
ATOM 2243 C CA . ASP A 1 288 ? -24.156 -3.82 -4.84 1 87.5 288 ASP A CA 1
ATOM 2244 C C . ASP A 1 288 ? -23.016 -4.5 -4.074 1 87.5 288 ASP A C 1
ATOM 2246 O O . ASP A 1 288 ? -22.125 -5.094 -4.68 1 87.5 288 ASP A O 1
ATOM 2250 N N . GLY A 1 289 ? -23.125 -4.258 -2.803 1 89.62 289 GLY A N 1
ATOM 2251 C CA . GLY A 1 289 ? -22.062 -4.668 -1.891 1 89.62 289 GLY A CA 1
ATOM 2252 C C . GLY A 1 289 ? -21.406 -3.506 -1.164 1 89.62 289 GLY A C 1
ATOM 2253 O O . GLY A 1 289 ? -22.094 -2.553 -0.775 1 89.62 289 GLY A O 1
ATOM 2254 N N . THR A 1 290 ? -20.094 -3.668 -0.933 1 92.56 290 THR A N 1
ATOM 2255 C CA . THR A 1 290 ? -19.406 -2.586 -0.232 1 92.56 290 THR A CA 1
ATOM 2256 C C . THR A 1 290 ? -18.203 -2.104 -1.029 1 92.56 290 THR A C 1
ATOM 2258 O O . THR A 1 290 ? -17.484 -1.197 -0.597 1 92.56 290 THR A O 1
ATOM 2261 N N . HIS A 1 291 ? -18 -2.727 -2.139 1 92.5 291 HIS A N 1
ATOM 2262 C CA . HIS A 1 291 ? -16.859 -2.35 -2.969 1 92.5 291 HIS A CA 1
ATOM 2263 C C . HIS A 1 291 ? -17.188 -1.141 -3.838 1 92.5 291 HIS A C 1
ATOM 2265 O O . HIS A 1 291 ? -18.281 -1.061 -4.41 1 92.5 291 HIS A O 1
ATOM 2271 N N . VAL A 1 292 ? -16.297 -0.206 -3.889 1 93.81 292 VAL A N 1
ATOM 2272 C CA . VAL A 1 292 ? -16.422 0.943 -4.777 1 93.81 292 VAL A CA 1
ATOM 2273 C C . VAL A 1 292 ? -15.422 0.82 -5.926 1 93.81 292 VAL A C 1
ATOM 2275 O O . VAL A 1 292 ? -14.211 0.871 -5.711 1 93.81 292 VAL A O 1
ATOM 2278 N N . PRO A 1 293 ? -15.898 0.731 -7.145 1 90.81 293 PRO A N 1
ATOM 2279 C CA . PRO A 1 293 ? -15.016 0.546 -8.297 1 90.81 293 PRO A CA 1
ATOM 2280 C C . PRO A 1 293 ? -14.094 1.741 -8.531 1 90.81 293 PRO A C 1
ATOM 2282 O O . PRO A 1 293 ? -14.469 2.881 -8.242 1 90.81 293 PRO A O 1
ATOM 2285 N N . LEU A 1 294 ? -13.008 1.438 -9.156 1 86.88 294 LEU A N 1
ATOM 2286 C CA . LEU A 1 294 ? -11.961 2.424 -9.406 1 86.88 294 LEU A CA 1
ATOM 2287 C C . LEU A 1 294 ? -12.492 3.574 -10.258 1 86.88 294 LEU A C 1
ATOM 2289 O O . LEU A 1 294 ? -12.125 4.73 -10.039 1 86.88 294 LEU A O 1
ATOM 2293 N N . ASP A 1 295 ? -13.328 3.324 -11.164 1 85.06 295 ASP A N 1
ATOM 2294 C CA . ASP A 1 295 ? -13.82 4.336 -12.094 1 85.06 295 ASP A CA 1
ATOM 2295 C C . ASP A 1 295 ? -14.695 5.359 -11.375 1 85.06 295 ASP A C 1
ATOM 2297 O O . ASP A 1 295 ? -14.914 6.461 -11.883 1 85.06 295 ASP A O 1
ATOM 2301 N N . GLN A 1 296 ? -15.133 4.973 -10.195 1 88.56 296 GLN A N 1
ATOM 2302 C CA . GLN A 1 296 ? -15.961 5.891 -9.414 1 88.56 296 GLN A CA 1
ATOM 2303 C C . GLN A 1 296 ? -15.102 6.742 -8.484 1 88.56 296 GLN A C 1
ATOM 2305 O O . GLN A 1 296 ? -15.586 7.73 -7.922 1 88.56 296 GLN A O 1
ATOM 2310 N N . MET A 1 297 ? -13.898 6.332 -8.391 1 85.88 297 MET A N 1
ATOM 2311 C CA . MET A 1 297 ? -13 7.043 -7.48 1 85.88 297 MET A CA 1
ATOM 2312 C C . MET A 1 297 ? -12.328 8.219 -8.18 1 85.88 297 MET A C 1
ATOM 2314 O O . MET A 1 297 ? -11.984 8.125 -9.359 1 85.88 297 MET A O 1
ATOM 2318 N N . SER A 1 298 ? -12.141 9.258 -7.457 1 74.75 298 SER A N 1
ATOM 2319 C CA . SER A 1 298 ? -11.383 10.375 -8.016 1 74.75 298 SER A CA 1
ATOM 2320 C C . SER A 1 298 ? -9.914 10.008 -8.188 1 74.75 298 SER A C 1
ATOM 2322 O O . SER A 1 298 ? -9.406 9.109 -7.52 1 74.75 298 SER A O 1
ATOM 2324 N N . ASP A 1 299 ? -9.344 10.586 -9.18 1 68.38 299 ASP A N 1
ATOM 2325 C CA . ASP A 1 299 ? -7.926 10.336 -9.422 1 68.38 299 ASP A CA 1
ATOM 2326 C C . ASP A 1 299 ? -7.059 11.016 -8.367 1 68.38 299 ASP A C 1
ATOM 2328 O O . ASP A 1 299 ? -7.578 11.578 -7.395 1 68.38 299 ASP A O 1
ATOM 2332 N N . PHE A 1 300 ? -5.777 10.797 -8.57 1 62.25 300 PHE A N 1
A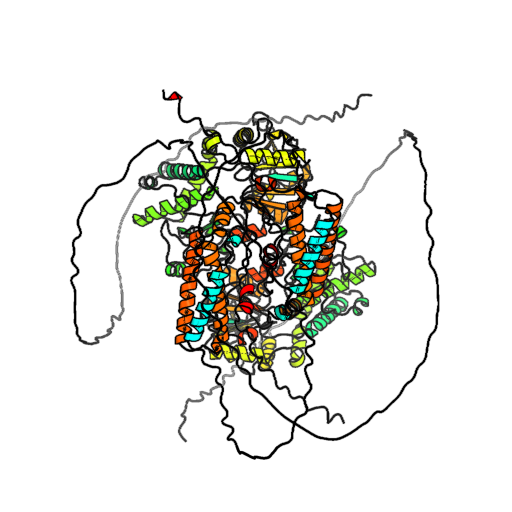TOM 2333 C CA . PHE A 1 300 ? -4.762 11.297 -7.652 1 62.25 300 PHE A CA 1
ATOM 2334 C C . PHE A 1 300 ? -4.953 12.781 -7.391 1 62.25 300 PHE A C 1
ATOM 2336 O O . PHE A 1 300 ? -4.688 13.266 -6.285 1 62.25 300 PHE A O 1
ATOM 2343 N N . TYR A 1 301 ? -5.535 13.406 -8.383 1 59.78 301 TYR A N 1
ATOM 2344 C CA . TYR A 1 301 ? -5.641 14.859 -8.289 1 59.78 301 TYR A CA 1
ATOM 2345 C C . TYR A 1 301 ? -7.074 15.281 -7.984 1 59.78 301 TYR A C 1
ATOM 2347 O O . TYR A 1 301 ? -7.402 16.469 -8.047 1 59.78 301 TYR A O 1
ATOM 2355 N N . GLY A 1 302 ? -7.789 14.25 -7.605 1 61.66 302 GLY A N 1
ATOM 2356 C CA . GLY A 1 302 ? -9.156 14.547 -7.195 1 61.66 302 GLY A CA 1
ATOM 2357 C C . GLY A 1 302 ? -10.078 14.836 -8.359 1 61.66 302 GLY A C 1
ATOM 2358 O O . GLY A 1 302 ? -11.203 15.305 -8.164 1 61.66 302 GLY A O 1
ATOM 2359 N N . LYS A 1 303 ? -9.609 14.664 -9.578 1 63.94 303 LYS A N 1
ATOM 2360 C CA . LYS A 1 303 ? -10.422 15.008 -10.742 1 63.94 303 LYS A CA 1
ATOM 2361 C C . LYS A 1 303 ? -11.203 13.797 -11.242 1 63.94 303 LYS A C 1
ATOM 2363 O O . LYS A 1 303 ? -10.719 12.664 -11.18 1 63.94 303 LYS A O 1
ATOM 2368 N N . GLY A 1 304 ? -12.492 14.117 -11.797 1 63.03 304 GLY A N 1
ATOM 2369 C CA . GLY A 1 304 ? -13.242 13.305 -12.742 1 63.03 304 GLY A CA 1
ATOM 2370 C C . GLY A 1 304 ? -14.398 12.562 -12.094 1 63.03 304 GLY A C 1
ATOM 2371 O O . GLY A 1 304 ? -15.469 12.422 -12.703 1 63.03 304 GLY A O 1
ATOM 2372 N N . SER A 1 305 ? -14.195 11.859 -10.773 1 70.88 305 SER A N 1
ATOM 2373 C CA . SER A 1 305 ? -15.195 10.844 -10.422 1 70.88 305 SER A CA 1
ATOM 2374 C C . SER A 1 305 ? -16.141 11.352 -9.352 1 70.88 305 SER A C 1
ATOM 2376 O O . SER A 1 305 ? -16 12.477 -8.867 1 70.88 305 SER A O 1
ATOM 2378 N N . SER A 1 306 ? -17.25 10.656 -9.32 1 85.44 306 SER A N 1
ATOM 2379 C CA . SER A 1 306 ? -18.344 11.008 -8.414 1 85.44 306 SER A CA 1
ATOM 2380 C C . SER A 1 306 ? -17.906 10.852 -6.957 1 85.44 306 SER A C 1
ATOM 2382 O O . SER A 1 306 ? -18.562 11.398 -6.059 1 85.44 306 SER A O 1
ATOM 2384 N N . MET A 1 307 ? -16.875 10.211 -6.707 1 93.19 307 MET A N 1
ATOM 2385 C CA . MET A 1 307 ? -16.406 10.016 -5.336 1 93.19 307 MET A CA 1
ATOM 2386 C C . MET A 1 307 ? -15.273 10.984 -5.004 1 93.19 307 MET A C 1
ATOM 2388 O O . MET A 1 307 ? -14.164 10.859 -5.535 1 93.19 307 MET A O 1
ATOM 2392 N N . LYS A 1 308 ? -15.555 11.906 -4.145 1 92.75 308 LYS A N 1
ATOM 2393 C CA . LYS A 1 308 ? -14.578 12.914 -3.754 1 92.75 308 LYS A CA 1
ATOM 2394 C C . LYS A 1 308 ? -13.953 12.578 -2.402 1 92.75 308 LYS A C 1
ATOM 2396 O O . LYS A 1 308 ? -14.664 12.273 -1.442 1 92.75 308 LYS A O 1
ATOM 2401 N N . GLN A 1 309 ? -12.633 12.578 -2.342 1 93.88 309 GLN A N 1
ATOM 2402 C CA . GLN A 1 309 ? -11.953 12.367 -1.066 1 93.88 309 GLN A CA 1
ATOM 2403 C C . GLN A 1 309 ? -11.523 13.695 -0.45 1 93.88 309 GLN A C 1
ATOM 2405 O O . GLN A 1 309 ? -10.93 14.539 -1.128 1 93.88 309 GLN A O 1
ATOM 2410 N N . PHE A 1 310 ? -11.781 13.906 0.815 1 93.88 310 PHE A N 1
ATOM 2411 C CA . PHE A 1 310 ? -11.438 15.133 1.525 1 93.88 310 PHE A CA 1
ATOM 2412 C C . PHE A 1 310 ? -10.125 14.969 2.285 1 93.88 310 PHE A C 1
ATOM 2414 O O . PHE A 1 310 ? -10.125 14.555 3.447 1 93.88 310 PHE A O 1
ATOM 2421 N N . MET A 1 311 ? -9.039 15.469 1.712 1 91.31 311 MET A N 1
ATOM 2422 C CA . MET A 1 311 ? -7.699 15.266 2.246 1 91.31 311 MET A CA 1
ATOM 2423 C C . MET A 1 311 ? -7.211 16.5 2.99 1 91.31 311 MET A C 1
ATOM 2425 O O . MET A 1 311 ? -6.277 16.422 3.793 1 91.31 311 MET A O 1
ATOM 2429 N N . ASP A 1 312 ? -7.797 17.547 2.715 1 89.38 312 ASP A N 1
ATOM 2430 C CA . ASP A 1 312 ? -7.371 18.828 3.283 1 89.38 312 ASP A CA 1
ATOM 2431 C C . ASP A 1 312 ? -8 19.047 4.656 1 89.38 312 ASP A C 1
ATOM 2433 O O . ASP A 1 312 ? -9.188 18.781 4.852 1 89.38 312 ASP A O 1
ATOM 2437 N N . ILE A 1 313 ? -7.211 19.547 5.527 1 91.25 313 ILE A N 1
ATOM 2438 C CA . ILE A 1 313 ? -7.727 19.844 6.859 1 91.25 313 ILE A CA 1
ATOM 2439 C C . ILE A 1 313 ? -8.836 20.891 6.762 1 91.25 313 ILE A C 1
ATOM 2441 O O . ILE A 1 313 ? -9.805 20.844 7.531 1 91.25 313 ILE A O 1
ATOM 2445 N N . PHE A 1 314 ? -8.781 21.766 5.824 1 88.38 314 PHE A N 1
ATOM 2446 C CA . PHE A 1 314 ? -9.766 22.844 5.645 1 88.38 314 PHE A CA 1
ATOM 2447 C C . PHE A 1 314 ? -11.078 22.281 5.109 1 88.38 314 PHE A C 1
ATOM 2449 O O . PHE A 1 314 ? -12.078 23 5.027 1 88.38 314 PHE A O 1
ATOM 2456 N N . SER A 1 315 ? -11.094 21.016 4.852 1 93 315 SER A N 1
ATOM 2457 C CA . SER A 1 315 ? -12.312 20.438 4.289 1 93 315 SER A CA 1
ATOM 2458 C C . SER A 1 315 ? -13.266 19.969 5.383 1 93 315 SER A C 1
ATOM 2460 O O . SER A 1 315 ? -14.383 19.547 5.098 1 93 315 SER A O 1
ATOM 2462 N N . LEU A 1 316 ? -12.914 20.047 6.578 1 96.06 316 LEU A N 1
ATOM 2463 C CA . LEU A 1 316 ? -13.758 19.609 7.688 1 96.06 316 LEU A CA 1
ATOM 2464 C C . LEU A 1 316 ? -15.047 20.422 7.754 1 96.06 316 LEU A C 1
ATOM 2466 O O . LEU A 1 316 ? -16.141 19.859 7.812 1 96.06 316 LEU A O 1
ATOM 2470 N N . PRO A 1 317 ? -14.945 21.734 7.668 1 96.19 317 PRO A N 1
ATOM 2471 C CA . PRO A 1 317 ? -16.188 22.5 7.66 1 96.19 317 PRO A CA 1
ATOM 2472 C C . PRO A 1 317 ? -17.062 22.219 6.441 1 96.19 317 PRO A C 1
ATOM 2474 O O . PRO A 1 317 ? -18.281 22.266 6.523 1 96.19 317 PRO A O 1
ATOM 2477 N N . GLU A 1 318 ? -16.375 21.938 5.332 1 97.19 318 GLU A N 1
ATOM 2478 C CA . GLU A 1 318 ? -17.109 21.609 4.117 1 97.19 318 GLU A CA 1
ATOM 2479 C C . GLU A 1 318 ? -17.938 20.328 4.305 1 97.19 318 GLU A C 1
ATOM 2481 O O . GLU A 1 318 ? -19.125 20.297 3.957 1 97.19 318 GLU A O 1
ATOM 2486 N N . MET A 1 319 ? -17.375 19.312 4.891 1 97.94 319 MET A N 1
ATOM 2487 C CA . MET A 1 319 ? -18.078 18.062 5.133 1 97.94 319 MET A CA 1
ATOM 2488 C C . MET A 1 319 ? -19.234 18.266 6.098 1 97.94 319 MET A C 1
ATOM 2490 O O . MET A 1 319 ? -20.328 17.703 5.902 1 97.94 319 MET A O 1
ATOM 2494 N N . MET A 1 320 ? -19 19.031 7.117 1 97.88 320 MET A N 1
ATOM 2495 C CA . MET A 1 320 ? -20.047 19.312 8.094 1 97.88 320 MET A CA 1
ATOM 2496 C C . MET A 1 320 ? -21.203 20.062 7.453 1 97.88 320 MET A C 1
ATOM 2498 O O . MET A 1 320 ? -22.375 19.75 7.711 1 97.88 320 MET A O 1
ATOM 2502 N N . LEU A 1 321 ? -20.812 21.062 6.633 1 98.19 321 LEU A N 1
ATOM 2503 C CA . LEU A 1 321 ? -21.859 21.859 5.988 1 98.19 321 LEU A CA 1
ATOM 2504 C C . LEU A 1 321 ? -22.672 21 5.031 1 98.19 321 LEU A C 1
ATOM 2506 O O . LEU A 1 321 ? -23.906 21.125 4.996 1 98.19 321 LEU A O 1
ATOM 2510 N N . LEU A 1 322 ? -22.047 20.141 4.242 1 98.44 322 LEU A N 1
ATOM 2511 C CA . LEU A 1 322 ? -22.75 19.203 3.367 1 98.44 322 LEU A CA 1
ATOM 2512 C C . LEU A 1 322 ? -23.719 18.344 4.16 1 98.44 322 LEU A C 1
ATOM 2514 O O . LEU A 1 322 ? -24.875 18.188 3.76 1 98.44 322 LEU A O 1
ATOM 2518 N N . SER A 1 323 ? -23.281 17.859 5.281 1 98.31 323 SER A N 1
ATOM 2519 C CA . SER A 1 323 ? -24.094 16.969 6.109 1 98.31 323 SER A CA 1
ATOM 2520 C C . SER A 1 323 ? -25.266 17.719 6.734 1 98.31 323 SER A C 1
ATOM 2522 O O . SER A 1 323 ? -26.375 17.188 6.801 1 98.31 323 SER A O 1
ATOM 2524 N N . CYS A 1 324 ? -25.047 18.938 7.176 1 97.94 324 CYS A N 1
ATOM 2525 C CA . CYS A 1 324 ? -26.094 19.734 7.812 1 97.94 324 CYS A CA 1
ATOM 2526 C C . CYS A 1 324 ? -27.188 20.094 6.809 1 97.94 324 CYS A C 1
ATOM 2528 O O . CYS A 1 324 ? -28.375 19.953 7.105 1 97.94 324 CYS A O 1
ATOM 2530 N N . VAL A 1 325 ? -26.781 20.578 5.66 1 98.12 325 VAL A N 1
ATOM 2531 C CA . VAL A 1 325 ? -27.766 20.953 4.641 1 98.12 325 VAL A CA 1
ATOM 2532 C C . VAL A 1 325 ? -28.562 19.734 4.207 1 98.12 325 VAL A C 1
ATOM 2534 O O . VAL A 1 325 ? -29.797 19.812 4.082 1 98.12 325 VAL A O 1
ATOM 2537 N N . ASN A 1 326 ? -27.828 18.672 3.961 1 97.81 326 ASN A N 1
ATOM 2538 C CA . ASN A 1 326 ? -28.516 17.422 3.604 1 97.81 326 ASN A CA 1
ATOM 2539 C C . ASN A 1 326 ? -29.5 16.984 4.688 1 97.81 326 ASN A C 1
ATOM 2541 O O . ASN A 1 326 ? -30.609 16.547 4.387 1 97.81 326 ASN A O 1
ATOM 2545 N N . ASP A 1 327 ? -29.094 17.078 5.945 1 97.25 327 ASP A N 1
ATOM 2546 C CA . ASP A 1 327 ? -29.938 16.703 7.074 1 97.25 327 ASP A CA 1
ATOM 2547 C C . ASP A 1 327 ? -31.219 17.562 7.102 1 97.25 327 ASP A C 1
ATOM 2549 O O . ASP A 1 327 ? -32.312 17.047 7.352 1 97.25 327 ASP A O 1
ATOM 2553 N N . TYR A 1 328 ? -31.062 18.797 6.867 1 97.62 328 TYR A N 1
ATOM 2554 C CA . TYR A 1 328 ? -32.219 19.703 6.844 1 97.62 328 TYR A CA 1
ATOM 2555 C C . TYR A 1 328 ? -33.188 19.312 5.734 1 97.62 328 TYR A C 1
ATOM 2557 O O . TYR A 1 328 ? -34.406 19.281 5.953 1 97.62 328 TYR A O 1
ATOM 2565 N N . PHE A 1 329 ? -32.656 19.094 4.527 1 97.31 329 PHE A N 1
ATOM 2566 C CA . PHE A 1 329 ? -33.5 18.734 3.398 1 97.31 329 PHE A CA 1
ATOM 2567 C C . PHE A 1 329 ? -34.25 17.438 3.674 1 97.31 329 PHE A C 1
ATOM 2569 O O . PHE A 1 329 ? -35.469 17.344 3.391 1 97.31 329 PHE A O 1
ATOM 2576 N N . LEU A 1 330 ? -33.625 16.531 4.234 1 96 330 LEU A N 1
ATOM 2577 C CA . LEU A 1 330 ? -34.25 15.242 4.527 1 96 330 LEU A CA 1
ATOM 2578 C C . LEU A 1 330 ? -35.312 15.375 5.613 1 96 330 LEU A C 1
ATOM 2580 O O . LEU A 1 330 ? -36.406 14.852 5.477 1 96 330 LEU A O 1
ATOM 2584 N N . SER A 1 331 ? -34.969 16.031 6.633 1 95.81 331 SER A N 1
ATOM 2585 C CA . SER A 1 331 ? -35.875 16.172 7.773 1 95.81 331 SER A CA 1
ATOM 2586 C C . SER A 1 331 ? -37.125 16.969 7.402 1 95.81 331 SER A C 1
ATOM 2588 O O . SER A 1 331 ? -38.188 16.812 8.023 1 95.81 331 SER A O 1
ATOM 2590 N N . ASN A 1 332 ? -37 17.781 6.422 1 96.62 332 ASN A N 1
ATOM 2591 C CA . ASN A 1 332 ? -38.125 18.594 6.008 1 96.62 332 ASN A CA 1
ATOM 2592 C C . ASN A 1 332 ? -38.719 18.125 4.68 1 96.62 332 ASN A C 1
ATOM 2594 O O . ASN A 1 332 ? -39.5 18.844 4.051 1 96.62 332 ASN A O 1
ATOM 2598 N N . ASN A 1 333 ? -38.312 17.047 4.203 1 95.06 333 ASN A N 1
ATOM 2599 C CA . ASN A 1 333 ? -38.812 16.406 2.998 1 95.06 333 ASN A CA 1
ATOM 2600 C C . ASN A 1 333 ? -38.719 17.328 1.788 1 95.06 333 ASN A C 1
ATOM 2602 O O . ASN A 1 333 ? -39.688 17.484 1.049 1 95.06 333 ASN A O 1
ATOM 2606 N N . ILE A 1 334 ? -37.625 17.953 1.752 1 95.12 334 ILE A N 1
ATOM 2607 C CA . ILE A 1 334 ? -37.375 18.844 0.615 1 95.12 334 ILE A CA 1
ATOM 2608 C C . ILE A 1 334 ? -36.625 18.078 -0.465 1 95.12 334 ILE A C 1
ATOM 2610 O O . ILE A 1 334 ? -35.562 17.5 -0.196 1 95.12 334 ILE A O 1
ATOM 2614 N N . ASP A 1 335 ? -37.156 18.109 -1.63 1 93.38 335 ASP A N 1
ATOM 2615 C CA . ASP A 1 335 ? -36.469 17.5 -2.76 1 93.38 335 ASP A CA 1
ATOM 2616 C C . ASP A 1 335 ? -35.312 18.359 -3.223 1 93.38 335 ASP A C 1
ATOM 2618 O O . ASP A 1 335 ? -35.406 19.578 -3.266 1 93.38 335 ASP A O 1
ATOM 2622 N N . TYR A 1 336 ? -34.219 17.672 -3.488 1 93.88 336 TYR A N 1
ATOM 2623 C CA . TYR A 1 336 ? -33.031 18.406 -3.928 1 93.88 336 TYR A CA 1
ATOM 2624 C C . TYR A 1 336 ? -32.188 17.562 -4.871 1 93.88 336 TYR A C 1
ATOM 2626 O O . TYR A 1 336 ? -32.375 16.344 -4.957 1 93.88 336 TYR A O 1
ATOM 2634 N N . ASP A 1 337 ? -31.312 18.203 -5.637 1 95.94 337 ASP A N 1
ATOM 2635 C CA . ASP A 1 337 ? -30.297 17.547 -6.469 1 95.94 337 ASP A CA 1
ATOM 2636 C C . ASP A 1 337 ? -28.969 17.469 -5.742 1 95.94 337 ASP A C 1
ATOM 2638 O O . ASP A 1 337 ? -28.344 18.5 -5.453 1 95.94 337 ASP A O 1
ATOM 2642 N N . PRO A 1 338 ? -28.469 16.312 -5.531 1 96.06 338 PRO A N 1
ATOM 2643 C CA . PRO A 1 338 ? -27.234 16.156 -4.758 1 96.06 338 PRO A CA 1
ATOM 2644 C C . PRO A 1 338 ? -26.031 16.828 -5.422 1 96.06 338 PRO A C 1
ATOM 2646 O O . PRO A 1 338 ? -25.141 17.328 -4.73 1 96.06 338 PRO A O 1
ATOM 2649 N N . VAL A 1 339 ? -25.984 16.875 -6.684 1 95.88 339 VAL A N 1
ATOM 2650 C CA . VAL A 1 339 ? -24.859 17.469 -7.402 1 95.88 339 VAL A CA 1
ATOM 2651 C C . VAL A 1 339 ? -24.844 18.984 -7.18 1 95.88 339 VAL A C 1
ATOM 2653 O O . VAL A 1 339 ? -23.781 19.578 -6.953 1 95.88 339 VAL A O 1
ATOM 2656 N N . HIS A 1 340 ? -26.016 19.578 -7.234 1 95.81 340 HIS A N 1
ATOM 2657 C CA . HIS A 1 340 ? -26.125 21 -6.984 1 95.81 340 HIS A CA 1
ATOM 2658 C C . HIS A 1 340 ? -25.766 21.344 -5.539 1 95.81 340 HIS A C 1
ATOM 2660 O O . HIS A 1 340 ? -25.141 22.359 -5.27 1 95.81 340 HIS A O 1
ATOM 2666 N N . LEU A 1 341 ? -26.25 20.5 -4.73 1 96.94 341 LEU A N 1
ATOM 2667 C CA . LEU A 1 341 ? -25.922 20.703 -3.324 1 96.94 341 LEU A CA 1
ATOM 2668 C C . LEU A 1 341 ? -24.406 20.703 -3.121 1 96.94 341 LEU A C 1
ATOM 2670 O O . LEU A 1 341 ? -23.859 21.625 -2.488 1 96.94 341 LEU A O 1
ATOM 2674 N N . TYR A 1 342 ? -23.766 19.719 -3.664 1 96.94 342 TYR A N 1
ATOM 2675 C CA . TYR A 1 342 ? -22.312 19.609 -3.535 1 96.94 342 TYR A CA 1
ATOM 2676 C C . TYR A 1 342 ? -21.625 20.844 -4.121 1 96.94 342 TYR A C 1
ATOM 2678 O O . TYR A 1 342 ? -20.734 21.422 -3.49 1 96.94 342 TYR A O 1
ATOM 2686 N N . LYS A 1 343 ? -21.938 21.219 -5.246 1 96.44 343 LYS A N 1
ATOM 2687 C CA . LYS A 1 343 ? -21.312 22.328 -5.945 1 96.44 343 LYS A CA 1
ATOM 2688 C C . LYS A 1 343 ? -21.484 23.641 -5.176 1 96.44 343 LYS A C 1
ATOM 2690 O O . LYS A 1 343 ? -20.531 24.391 -4.992 1 96.44 343 LYS A O 1
ATOM 2695 N N . ASP A 1 344 ? -22.703 23.875 -4.719 1 97.81 344 ASP A N 1
ATOM 2696 C CA . ASP A 1 344 ? -23 25.125 -4.02 1 97.81 344 ASP A CA 1
ATOM 2697 C C . ASP A 1 344 ? -22.203 25.219 -2.711 1 97.81 344 ASP A C 1
ATOM 2699 O O . ASP A 1 344 ? -21.656 26.266 -2.383 1 97.81 344 ASP A O 1
ATOM 2703 N N . VAL A 1 345 ? -22.188 24.109 -2.021 1 97.69 345 VAL A N 1
ATOM 2704 C CA . VAL A 1 345 ? -21.469 24.109 -0.751 1 97.69 345 VAL A CA 1
ATOM 2705 C C . VAL A 1 345 ? -19.969 24.266 -1.001 1 97.69 345 VAL A C 1
ATOM 2707 O O . VAL A 1 345 ? -19.312 25.062 -0.344 1 97.69 345 VAL A O 1
ATOM 2710 N N . THR A 1 346 ? -19.469 23.484 -1.901 1 95.5 346 THR A N 1
ATOM 2711 C CA . THR A 1 346 ? -18.047 23.531 -2.223 1 95.5 346 THR A CA 1
ATOM 2712 C C . THR A 1 346 ? -17.656 24.938 -2.688 1 95.5 346 THR A C 1
ATOM 2714 O O . THR A 1 346 ? -16.609 25.453 -2.283 1 95.5 346 THR A O 1
ATOM 2717 N N . ASP A 1 347 ? -18.469 25.531 -3.467 1 96.25 347 ASP A N 1
ATOM 2718 C CA . ASP A 1 347 ? -18.188 26.875 -3.961 1 96.25 347 ASP A CA 1
ATOM 2719 C C . ASP A 1 347 ? -18.25 27.906 -2.83 1 96.25 347 ASP A C 1
ATOM 2721 O O . ASP A 1 347 ? -17.484 28.859 -2.811 1 96.25 347 ASP A O 1
ATOM 2725 N N . SER A 1 348 ? -19.188 27.703 -1.975 1 96.38 348 SER A N 1
ATOM 2726 C CA . SER A 1 348 ? -19.297 28.609 -0.838 1 96.38 348 SER A CA 1
ATOM 2727 C C . SER A 1 348 ? -18.047 28.562 0.039 1 96.38 348 SER A C 1
ATOM 2729 O O . SER A 1 348 ? -17.562 29.594 0.486 1 96.38 348 SER A O 1
ATOM 2731 N N . VAL A 1 349 ? -17.594 27.375 0.274 1 95.62 349 VAL A N 1
ATOM 2732 C CA . VAL A 1 349 ? -16.391 27.203 1.082 1 95.62 349 VAL A CA 1
ATOM 2733 C C . VAL A 1 349 ? -15.188 27.781 0.337 1 95.62 349 VAL A C 1
ATOM 2735 O O . VAL A 1 349 ? -14.328 28.438 0.938 1 95.62 349 VAL A O 1
ATOM 2738 N N . LYS A 1 350 ? -15.117 27.516 -0.917 1 92.81 350 LYS A N 1
ATOM 2739 C CA . LYS A 1 350 ? -14.047 28.078 -1.741 1 92.81 350 LYS A CA 1
ATOM 2740 C C . LYS A 1 350 ? -14.062 29.594 -1.691 1 92.81 350 LYS A C 1
ATOM 2742 O O . LYS A 1 350 ? -13 30.234 -1.654 1 92.81 350 LYS A O 1
ATOM 2747 N N . ASP A 1 351 ? -15.188 30.141 -1.679 1 92.25 351 ASP A N 1
ATOM 2748 C CA . ASP A 1 351 ? -15.344 31.594 -1.631 1 92.25 351 ASP A CA 1
ATOM 2749 C C . ASP A 1 351 ? -14.797 32.156 -0.324 1 92.25 351 ASP A C 1
ATOM 2751 O O . ASP A 1 351 ? -14.25 33.25 -0.302 1 92.25 351 ASP A O 1
ATOM 2755 N N . VAL A 1 352 ? -15.016 31.469 0.692 1 91.81 352 VAL A N 1
ATOM 2756 C CA . VAL A 1 352 ? -14.453 31.906 1.97 1 91.81 352 VAL A CA 1
ATOM 2757 C C . VAL A 1 352 ? -12.938 32.062 1.845 1 91.81 352 VAL A C 1
ATOM 2759 O O . VAL A 1 352 ? -12.359 33 2.387 1 91.81 352 VAL A O 1
ATOM 2762 N N . HIS A 1 353 ? -12.328 31.172 1.155 1 85.31 353 HIS A N 1
ATOM 2763 C CA . HIS A 1 353 ? -10.883 31.172 0.979 1 85.31 353 HIS A CA 1
ATOM 2764 C C . HIS A 1 353 ? -10.453 32.25 0.002 1 85.31 353 HIS A C 1
ATOM 2766 O O . HIS A 1 353 ? -9.523 33.031 0.281 1 85.31 353 HIS A O 1
ATOM 2772 N N . THR A 1 354 ? -11.141 32.406 -1.113 1 83.88 354 THR A N 1
ATOM 2773 C CA . THR A 1 354 ? -10.742 33.281 -2.195 1 83.88 354 THR A CA 1
ATOM 2774 C C . THR A 1 354 ? -10.992 34.75 -1.815 1 83.88 354 THR A C 1
ATOM 2776 O O . THR A 1 354 ? -10.273 35.656 -2.27 1 83.88 354 THR A O 1
ATOM 2779 N N . ARG A 1 355 ? -11.961 34.938 -1.017 1 86.31 355 ARG A N 1
ATOM 2780 C CA . ARG A 1 355 ? -12.281 36.312 -0.592 1 86.31 355 ARG A CA 1
ATOM 2781 C C . ARG A 1 355 ? -11.359 36.75 0.538 1 86.31 355 ARG A C 1
ATOM 2783 O O . ARG A 1 355 ? -11.414 37.906 0.968 1 86.31 355 ARG A O 1
ATOM 2790 N N . GLY A 1 356 ? -10.594 35.844 1.012 1 86.94 356 GLY A N 1
ATOM 2791 C CA . GLY A 1 356 ? -9.602 36.188 2.02 1 86.94 356 GLY A CA 1
ATOM 2792 C C . GLY A 1 356 ? -10.18 36.312 3.416 1 86.94 356 GLY A C 1
ATOM 2793 O O . GLY A 1 356 ? -9.555 36.875 4.309 1 86.94 356 GLY A O 1
ATOM 2794 N N . VAL A 1 357 ? -11.383 35.844 3.504 1 86.38 357 VAL A N 1
ATOM 2795 C CA . VAL A 1 357 ? -12.062 35.969 4.789 1 86.38 357 VAL A CA 1
ATOM 2796 C C . VAL A 1 357 ? -11.266 35.219 5.863 1 86.38 357 VAL A C 1
ATOM 2798 O O . VAL A 1 357 ? -11.102 35.719 6.977 1 86.38 357 VAL A O 1
ATOM 2801 N N . MET A 1 358 ? -10.82 34.125 5.574 1 88.31 358 MET A N 1
ATOM 2802 C CA . MET A 1 358 ? -10.031 33.344 6.52 1 88.31 358 MET A CA 1
ATOM 2803 C C . MET A 1 358 ? -8.758 34.094 6.918 1 88.31 358 MET A C 1
ATOM 2805 O O . MET A 1 358 ? -8.422 34.156 8.102 1 88.31 358 MET A O 1
ATOM 2809 N N . TYR A 1 359 ? -8.109 34.688 5.938 1 91.19 359 TYR A N 1
ATOM 2810 C CA . TYR A 1 359 ? -6.883 35.438 6.203 1 91.19 359 TYR A CA 1
ATOM 2811 C C . TYR A 1 359 ? -7.141 36.594 7.133 1 91.19 359 TYR A C 1
ATOM 2813 O O . TYR A 1 359 ? -6.402 36.812 8.094 1 91.19 359 TYR A O 1
ATOM 2821 N N . LYS A 1 360 ? -8.188 37.219 6.812 1 92.19 360 LYS A N 1
ATOM 2822 C CA . LYS A 1 360 ? -8.547 38.406 7.613 1 92.19 360 LYS A CA 1
ATOM 2823 C C . LYS A 1 360 ? -8.852 38 9.055 1 92.19 360 LYS A C 1
ATOM 2825 O O . LYS A 1 360 ? -8.469 38.719 9.992 1 92.19 360 LYS A O 1
ATOM 2830 N N . LEU A 1 361 ? -9.508 37 9.133 1 90 361 LEU A N 1
ATOM 2831 C CA . LEU A 1 361 ? -9.859 36.5 10.461 1 90 361 LEU A CA 1
ATOM 2832 C C . LEU A 1 361 ? -8.609 36.188 11.273 1 90 361 LEU A C 1
ATOM 2834 O O . LEU A 1 361 ? -8.516 36.562 12.445 1 90 361 LEU A O 1
ATOM 2838 N N . ILE A 1 362 ? -7.703 35.531 10.773 1 92.81 362 ILE A N 1
ATOM 2839 C CA . ILE A 1 362 ? -6.477 35.125 11.453 1 92.81 362 ILE A CA 1
ATOM 2840 C C . ILE A 1 362 ? -5.629 36.375 11.75 1 92.81 362 ILE A C 1
ATOM 2842 O O . ILE A 1 362 ? -5.109 36.531 12.859 1 92.81 362 ILE A O 1
ATOM 2846 N N . GLU A 1 363 ? -5.562 37.25 10.781 1 94.06 363 GLU A N 1
ATOM 2847 C CA . GLU A 1 363 ? -4.734 38.469 10.906 1 94.06 363 GLU A CA 1
ATOM 2848 C C . GLU A 1 363 ? -5.25 39.375 12.016 1 94.06 363 GLU A C 1
ATOM 2850 O O . GLU A 1 363 ? -4.469 40.094 12.648 1 94.06 363 GLU A O 1
ATOM 2855 N N . LYS A 1 364 ? -6.469 39.344 12.203 1 92.38 364 LYS A N 1
ATOM 2856 C CA . LYS A 1 364 ? -7.09 40.188 13.211 1 92.38 364 LYS A CA 1
ATOM 2857 C C . LYS A 1 364 ? -6.703 39.781 14.617 1 92.38 364 LYS A C 1
ATOM 2859 O O . LYS A 1 364 ? -6.656 40.594 15.531 1 92.38 364 LYS A O 1
ATOM 2864 N N . ASP A 1 365 ? -6.484 38.531 14.797 1 94 365 ASP A N 1
ATOM 2865 C CA . ASP A 1 365 ? -6.117 38.031 16.109 1 94 365 ASP A CA 1
ATOM 2866 C C . ASP A 1 365 ? -5.156 36.844 16 1 94 365 ASP A C 1
ATOM 2868 O O . ASP A 1 365 ? -5.555 35.688 16.188 1 94 365 ASP A O 1
ATOM 2872 N N . LEU A 1 366 ? -3.975 37.156 15.789 1 94.25 366 LEU A N 1
ATOM 2873 C CA . LEU A 1 366 ? -2.955 36.125 15.547 1 94.25 366 LEU A CA 1
ATOM 2874 C C . LEU A 1 366 ? -2.764 35.25 16.781 1 94.25 366 LEU A C 1
ATOM 2876 O O . LEU A 1 366 ? -2.59 34.031 16.656 1 94.25 366 LEU A O 1
ATOM 2880 N N . GLU A 1 367 ? -2.775 35.844 17.938 1 92.5 367 GLU A N 1
ATOM 2881 C CA . GLU A 1 367 ? -2.555 35.125 19.172 1 92.5 367 GLU A CA 1
ATOM 2882 C C . GLU A 1 367 ? -3.631 34.062 19.391 1 92.5 367 GLU A C 1
ATOM 2884 O O . GLU A 1 367 ? -3.342 32.969 19.875 1 92.5 367 GLU A O 1
ATOM 2889 N N . ARG A 1 368 ? -4.785 34.438 18.984 1 92.44 368 ARG A N 1
ATOM 2890 C CA . ARG A 1 368 ? -5.926 33.562 19.172 1 92.44 368 ARG A CA 1
ATOM 2891 C C . ARG A 1 368 ? -5.902 32.406 18.156 1 92.44 368 ARG A C 1
ATOM 2893 O O . ARG A 1 368 ? -6.266 31.281 18.484 1 92.44 368 ARG A O 1
ATOM 2900 N N . TYR A 1 369 ? -5.426 32.625 16.953 1 93.94 369 TYR A N 1
ATOM 2901 C CA . TYR A 1 369 ? -5.648 31.688 15.867 1 93.94 369 TYR A CA 1
ATOM 2902 C C . TYR A 1 369 ? -4.367 30.938 15.523 1 93.94 369 TYR A C 1
ATOM 2904 O O . TYR A 1 369 ? -4.41 29.844 14.969 1 93.94 369 TYR A O 1
ATOM 2912 N N . ILE A 1 370 ? -3.262 31.469 15.742 1 93.88 370 ILE A N 1
ATOM 2913 C CA . ILE A 1 370 ? -2.014 30.781 15.445 1 93.88 370 ILE A CA 1
ATOM 2914 C C . ILE A 1 370 ? -1.501 30.078 16.703 1 93.88 370 ILE A C 1
ATOM 2916 O O . ILE A 1 370 ? -1.33 30.703 17.75 1 93.88 370 ILE A O 1
ATOM 2920 N N . LEU A 1 371 ? -1.271 28.781 16.516 1 88.94 371 LEU A N 1
ATOM 2921 C CA . LEU A 1 371 ? -0.782 27.953 17.625 1 88.94 371 LEU A CA 1
ATOM 2922 C C . LEU A 1 371 ? 0.696 27.625 17.438 1 88.94 371 LEU A C 1
ATOM 2924 O O . LEU A 1 371 ? 1.195 27.578 16.312 1 88.94 371 LEU A O 1
ATOM 2928 N N . HIS A 1 372 ? 1.513 27.406 18.5 1 79.81 372 HIS A N 1
ATOM 2929 C CA . HIS A 1 372 ? 2.867 26.875 18.531 1 79.81 372 HIS A CA 1
ATOM 2930 C C . HIS A 1 372 ? 3.84 27.781 17.781 1 79.81 372 HIS A C 1
ATOM 2932 O O . HIS A 1 372 ? 4.688 27.312 17.031 1 79.81 372 HIS A O 1
ATOM 2938 N N . GLY A 1 373 ? 3.68 29.031 17.984 1 82.69 373 GLY A N 1
ATOM 2939 C CA . GLY A 1 373 ? 4.551 29.984 17.312 1 82.69 373 GLY A CA 1
ATOM 2940 C C . GLY A 1 373 ? 6 29.875 17.75 1 82.69 373 GLY A C 1
ATOM 2941 O O . GLY A 1 373 ? 6.91 29.891 16.922 1 82.69 373 GLY A O 1
ATOM 2942 N N . LYS A 1 374 ? 6.238 29.625 19 1 89.5 374 LYS A N 1
ATOM 2943 C CA . LYS A 1 374 ? 7.59 29.531 19.547 1 89.5 374 LYS A CA 1
ATOM 2944 C C . LYS A 1 374 ? 8.328 28.312 18.984 1 89.5 374 LYS A C 1
ATOM 2946 O O . LYS A 1 374 ? 9.531 28.391 18.703 1 89.5 374 LYS A O 1
ATOM 2951 N N . GLU A 1 375 ? 7.66 27.297 18.828 1 91.88 375 GLU A N 1
ATOM 2952 C CA . GLU A 1 375 ? 8.281 26.078 18.312 1 91.88 375 GLU A CA 1
ATOM 2953 C C . GLU A 1 375 ? 8.742 26.25 16.859 1 91.88 375 GLU A C 1
ATOM 2955 O O . GLU A 1 375 ? 9.789 25.734 16.469 1 91.88 375 GLU A O 1
ATOM 2960 N N . THR A 1 376 ? 7.977 26.969 16.109 1 94.31 376 THR A N 1
ATOM 2961 C CA . THR A 1 376 ? 8.359 27.25 14.734 1 94.31 376 THR A CA 1
ATOM 2962 C C . THR A 1 376 ? 9.648 28.078 14.695 1 94.31 376 THR A C 1
ATOM 2964 O O . THR A 1 376 ? 10.547 27.797 13.898 1 94.31 376 THR A O 1
ATOM 2967 N N . HIS A 1 377 ? 9.695 29.094 15.578 1 96.06 377 HIS A N 1
ATOM 2968 C CA . HIS A 1 377 ? 10.914 29.875 15.711 1 96.06 377 HIS A CA 1
ATOM 2969 C C . HIS A 1 377 ? 12.117 29 16.016 1 96.06 377 HIS A C 1
ATOM 2971 O O . HIS A 1 377 ? 13.156 29.109 15.359 1 96.06 377 HIS A O 1
ATOM 2977 N N . ASP A 1 378 ? 11.977 28.109 16.969 1 96.75 378 ASP A N 1
ATOM 2978 C CA . ASP A 1 378 ? 13.078 27.297 17.453 1 96.75 378 ASP A CA 1
ATOM 2979 C C . ASP A 1 378 ? 13.586 26.344 16.359 1 96.75 378 ASP A C 1
ATOM 2981 O O . ASP A 1 378 ? 14.789 26.188 16.188 1 96.75 378 ASP A O 1
ATOM 2985 N N . ILE A 1 379 ? 12.719 25.797 15.664 1 96.5 379 ILE A N 1
ATOM 2986 C CA . ILE A 1 379 ? 13.125 24.797 14.68 1 96.5 379 ILE A CA 1
ATOM 2987 C C . ILE A 1 379 ? 13.828 25.484 13.508 1 96.5 379 ILE A C 1
ATOM 2989 O O . ILE A 1 379 ? 14.828 24.984 12.992 1 96.5 379 ILE A O 1
ATOM 2993 N N . LEU A 1 380 ? 13.305 26.594 13.031 1 97.69 380 LEU A N 1
ATOM 2994 C CA . LEU A 1 380 ? 13.93 27.297 11.922 1 97.69 380 LEU A CA 1
ATOM 2995 C C . LEU A 1 380 ? 15.328 27.781 12.297 1 97.69 380 LEU A C 1
ATOM 2997 O O . LEU A 1 380 ? 16.266 27.688 11.492 1 97.69 380 LEU A O 1
ATOM 3001 N N . HIS A 1 381 ? 15.5 28.219 13.484 1 97.06 381 HIS A N 1
ATOM 3002 C CA . HIS A 1 381 ? 16.812 28.672 13.938 1 97.06 381 HIS A CA 1
ATOM 3003 C C . HIS A 1 381 ? 17.766 27.516 14.133 1 97.06 381 HIS A C 1
ATOM 3005 O O . HIS A 1 381 ? 18.969 27.641 13.859 1 97.06 381 HIS A O 1
ATOM 3011 N N . LYS A 1 382 ? 17.234 26.438 14.633 1 96.69 382 LYS A N 1
ATOM 3012 C CA . LYS A 1 382 ? 18.078 25.25 14.789 1 96.69 382 LYS A CA 1
ATOM 3013 C C . LYS A 1 382 ? 18.656 24.797 13.445 1 96.69 382 LYS A C 1
ATOM 3015 O O . LYS A 1 382 ? 19.844 24.531 13.336 1 96.69 382 LYS A O 1
ATOM 3020 N N . LEU A 1 383 ? 17.859 24.781 12.445 1 97.75 383 LEU A N 1
ATOM 3021 C CA . LEU A 1 383 ? 18.281 24.328 11.125 1 97.75 383 LEU A CA 1
ATOM 3022 C C . LEU A 1 383 ? 19.281 25.312 10.508 1 97.75 383 LEU A C 1
ATOM 3024 O O . LEU A 1 383 ? 20.312 24.906 9.984 1 97.75 383 LEU A O 1
ATOM 3028 N N . THR A 1 384 ? 18.969 26.594 10.656 1 97.12 384 THR A N 1
ATOM 3029 C CA . THR A 1 384 ? 19.844 27.609 10.094 1 97.12 384 THR A CA 1
ATOM 3030 C C . THR A 1 384 ? 21.188 27.625 10.812 1 97.12 384 THR A C 1
ATOM 3032 O O . THR A 1 384 ? 22.234 27.766 10.188 1 97.12 384 THR A O 1
ATOM 3035 N N . ALA A 1 385 ? 21.141 27.5 12.078 1 96.69 385 ALA A N 1
ATOM 3036 C CA . ALA A 1 385 ? 22.359 27.484 12.883 1 96.69 385 ALA A CA 1
ATOM 3037 C C . ALA A 1 385 ? 23.234 26.281 12.531 1 96.69 385 ALA A C 1
ATOM 3039 O O . ALA A 1 385 ? 24.453 26.344 12.68 1 96.69 385 ALA A O 1
ATOM 3040 N N . SER A 1 386 ? 22.656 25.312 12.039 1 96.12 386 SER A N 1
ATOM 3041 C CA . SER A 1 386 ? 23.375 24.094 11.688 1 96.12 386 SER A CA 1
ATOM 3042 C C . SER A 1 386 ? 23.844 24.125 10.234 1 96.12 386 SER A C 1
ATOM 3044 O O . SER A 1 386 ? 24.297 23.109 9.703 1 96.12 386 SER A O 1
ATOM 3046 N N . GLY A 1 387 ? 23.594 25.141 9.594 1 96.69 387 GLY A N 1
ATOM 3047 C CA . GLY A 1 387 ? 24.109 25.328 8.242 1 96.69 387 GLY A CA 1
ATOM 3048 C C . GLY A 1 387 ? 23.188 24.75 7.172 1 96.69 387 GLY A C 1
ATOM 3049 O O . GLY A 1 387 ? 23.594 24.641 6.012 1 96.69 387 GLY A O 1
ATOM 3050 N N . LYS A 1 388 ? 22.031 24.391 7.531 1 98.12 388 LYS A N 1
ATOM 3051 C CA . LYS A 1 388 ? 21.078 23.844 6.555 1 98.12 388 LYS A CA 1
ATOM 3052 C C . LYS A 1 388 ? 20.453 24.953 5.73 1 98.12 388 LYS A C 1
ATOM 3054 O O . LYS A 1 388 ? 20.328 26.094 6.199 1 98.12 388 LYS A O 1
ATOM 3059 N N . LYS A 1 389 ? 20.078 24.609 4.469 1 98.44 389 LYS A N 1
ATOM 3060 C CA . LYS A 1 389 ? 19.344 25.531 3.613 1 98.44 389 LYS A CA 1
ATOM 3061 C C . LYS A 1 389 ? 17.844 25.375 3.805 1 98.44 389 LYS A C 1
ATOM 3063 O O . LYS A 1 389 ? 17.344 24.266 3.971 1 98.44 389 LYS A O 1
ATOM 3068 N N . LEU A 1 390 ? 17.156 26.5 3.797 1 98.56 390 LEU A N 1
ATOM 3069 C CA . LEU A 1 390 ? 15.719 26.484 4.02 1 98.56 390 LEU A CA 1
ATOM 3070 C C . LEU A 1 390 ? 14.977 27.141 2.861 1 98.56 390 LEU A C 1
ATOM 3072 O O . LEU A 1 390 ? 15.453 28.125 2.299 1 98.56 390 LEU A O 1
ATOM 3076 N N . PHE A 1 391 ? 13.805 26.625 2.494 1 98.62 391 PHE A N 1
ATOM 3077 C CA . PHE A 1 391 ? 12.945 27.297 1.532 1 98.62 391 PHE A CA 1
ATOM 3078 C C . PHE A 1 391 ? 11.477 27.125 1.894 1 98.62 391 PHE A C 1
ATOM 3080 O O . PHE A 1 391 ? 11.117 26.172 2.6 1 98.62 391 PHE A O 1
ATOM 3087 N N . LEU A 1 392 ? 10.68 28.094 1.511 1 98.5 392 LEU A N 1
ATOM 3088 C CA . LEU A 1 392 ? 9.242 28.109 1.721 1 98.5 392 LEU A CA 1
ATOM 3089 C C . LEU A 1 392 ? 8.5 28.125 0.388 1 98.5 392 LEU A C 1
ATOM 3091 O O . LEU A 1 392 ? 8.82 28.922 -0.501 1 98.5 392 LEU A O 1
ATOM 3095 N N . ILE A 1 393 ? 7.602 27.141 0.181 1 98.19 393 ILE A N 1
ATOM 3096 C CA . ILE A 1 393 ? 6.688 27.125 -0.957 1 98.19 393 ILE A CA 1
ATOM 3097 C C . ILE A 1 393 ? 5.246 27.047 -0.459 1 98.19 393 ILE A C 1
ATOM 3099 O O . ILE A 1 393 ? 4.832 26.047 0.127 1 98.19 393 ILE A O 1
ATOM 3103 N N . THR A 1 394 ? 4.426 28.047 -0.676 1 97.44 394 THR A N 1
ATOM 3104 C CA . THR A 1 394 ? 3.062 28.094 -0.16 1 97.44 394 THR A CA 1
ATOM 3105 C C . THR A 1 394 ? 2.111 28.688 -1.193 1 97.44 394 THR A C 1
ATOM 3107 O O . THR A 1 394 ? 2.541 29.406 -2.096 1 97.44 394 THR A O 1
ATOM 3110 N N . ASN A 1 395 ? 0.892 28.328 -1.154 1 94.25 395 ASN A N 1
ATOM 3111 C CA . ASN A 1 395 ? -0.148 28.906 -1.988 1 94.25 395 ASN A CA 1
ATOM 3112 C C . ASN A 1 395 ? -0.684 30.203 -1.384 1 94.25 395 ASN A C 1
ATOM 3114 O O . ASN A 1 395 ? -1.392 30.969 -2.051 1 94.25 395 ASN A O 1
ATOM 3118 N N . SER A 1 396 ? -0.329 30.562 -0.176 1 94.62 396 SER A N 1
ATOM 3119 C CA . SER A 1 396 ? -0.848 31.734 0.542 1 94.62 396 SER A CA 1
ATOM 3120 C C . SER A 1 396 ? -0.195 33.031 0.055 1 94.62 396 SER A C 1
ATOM 3122 O O . SER A 1 396 ? 0.965 33 -0.364 1 94.62 396 SER A O 1
ATOM 3124 N N . PRO A 1 397 ? -0.929 34.125 0.098 1 93.31 397 PRO A N 1
ATOM 3125 C CA . PRO A 1 397 ? -0.346 35.406 -0.305 1 93.31 397 PRO A CA 1
ATOM 3126 C C . PRO A 1 397 ? 0.72 35.906 0.67 1 93.31 397 PRO A C 1
ATOM 3128 O O . PRO A 1 397 ? 0.66 35.594 1.863 1 93.31 397 PRO A O 1
ATOM 3131 N N . PHE A 1 398 ? 1.606 36.812 0.184 1 94.81 398 PHE A N 1
ATOM 3132 C CA . PHE A 1 398 ? 2.752 37.25 0.964 1 94.81 398 PHE A CA 1
ATOM 3133 C C . PHE A 1 398 ? 2.295 38.031 2.189 1 94.81 398 PHE A C 1
ATOM 3135 O O . PHE A 1 398 ? 2.848 37.875 3.279 1 94.81 398 PHE A O 1
ATOM 3142 N N . SER A 1 399 ? 1.37 38.875 1.987 1 92.75 399 SER A N 1
ATOM 3143 C CA . SER A 1 399 ? 0.92 39.719 3.09 1 92.75 399 SER A CA 1
ATOM 3144 C C . SER A 1 399 ? 0.479 38.875 4.285 1 92.75 399 SER A C 1
ATOM 3146 O O . SER A 1 399 ? 0.801 39.219 5.43 1 92.75 399 SER A O 1
ATOM 3148 N N . PHE A 1 400 ? -0.165 37.875 4.043 1 95.12 400 PHE A N 1
ATOM 3149 C CA . PHE A 1 400 ? -0.648 36.969 5.086 1 95.12 400 PHE A CA 1
ATOM 3150 C C . PHE A 1 400 ? 0.508 36.219 5.723 1 95.12 400 PHE A C 1
ATOM 3152 O O . PHE A 1 400 ? 0.609 36.125 6.949 1 95.12 400 PHE A O 1
ATOM 3159 N N . VAL A 1 401 ? 1.357 35.656 4.875 1 95.75 401 VAL A N 1
ATOM 3160 C CA . VAL A 1 401 ? 2.504 34.875 5.348 1 95.75 401 VAL A CA 1
ATOM 3161 C C . VAL A 1 401 ? 3.42 35.781 6.184 1 95.75 401 VAL A C 1
ATOM 3163 O O . VAL A 1 401 ? 3.889 35.375 7.25 1 95.75 401 VAL A O 1
ATOM 3166 N N . ASP A 1 402 ? 3.629 37 5.68 1 95.06 402 ASP A N 1
ATOM 3167 C CA . ASP A 1 402 ? 4.527 37.938 6.348 1 95.06 402 ASP A CA 1
ATOM 3168 C C . ASP A 1 402 ? 4.027 38.25 7.754 1 95.06 402 ASP A C 1
ATOM 3170 O O . ASP A 1 402 ? 4.809 38.281 8.703 1 95.06 402 ASP A O 1
ATOM 3174 N N . LYS A 1 403 ? 2.777 38.5 7.887 1 94.94 403 LYS A N 1
ATOM 3175 C CA . LYS A 1 403 ? 2.199 38.812 9.188 1 94.94 403 LYS A CA 1
ATOM 3176 C C . LYS A 1 403 ? 2.338 37.656 10.164 1 94.94 403 LYS A C 1
ATOM 3178 O O . LYS A 1 403 ? 2.711 37.844 11.32 1 94.94 403 LYS A O 1
ATOM 3183 N N . GLY A 1 404 ? 2.016 36.5 9.664 1 96.5 404 GLY A N 1
ATOM 3184 C CA . GLY A 1 404 ? 2.125 35.344 10.516 1 96.5 404 GLY A CA 1
ATOM 3185 C C . GLY A 1 404 ? 3.553 35.031 10.914 1 96.5 404 GLY A C 1
ATOM 3186 O O . GLY A 1 404 ? 3.824 34.719 12.086 1 96.5 404 GLY A O 1
ATOM 3187 N N . MET A 1 405 ? 4.398 35.125 9.969 1 97.12 405 MET A N 1
ATOM 3188 C CA . MET A 1 405 ? 5.797 34.812 10.234 1 97.12 405 MET A CA 1
ATOM 3189 C C . MET A 1 405 ? 6.426 35.844 11.164 1 97.12 405 MET A C 1
ATOM 3191 O O . MET A 1 405 ? 7.246 35.5 12.016 1 97.12 405 MET A O 1
ATOM 3195 N N . ARG A 1 406 ? 6.117 37.094 10.984 1 96.25 406 ARG A N 1
ATOM 3196 C CA . ARG A 1 406 ? 6.602 38.125 11.914 1 96.25 406 ARG A CA 1
ATOM 3197 C C . ARG A 1 406 ? 6.137 37.844 13.336 1 96.25 406 ARG A C 1
ATOM 3199 O O . ARG A 1 406 ? 6.891 38.031 14.289 1 96.25 406 ARG A O 1
ATOM 3206 N N . TYR A 1 407 ? 4.961 37.375 13.414 1 96.31 407 TYR A N 1
ATOM 3207 C CA . TYR A 1 407 ? 4.402 37.062 14.719 1 96.31 407 TYR A CA 1
ATOM 3208 C C . TYR A 1 407 ? 5.109 35.844 15.328 1 96.31 407 TYR A C 1
ATOM 3210 O O . TYR A 1 407 ? 5.453 35.844 16.516 1 96.31 407 TYR A O 1
ATOM 3218 N N . MET A 1 408 ? 5.395 34.781 14.594 1 97 408 MET A N 1
ATOM 3219 C CA . MET A 1 408 ? 5.91 33.531 15.109 1 97 408 MET A CA 1
ATOM 3220 C C . MET A 1 408 ? 7.43 33.594 15.258 1 97 408 MET A C 1
ATOM 3222 O O . MET A 1 408 ? 7.977 33.062 16.234 1 97 408 MET A O 1
ATOM 3226 N N . VAL A 1 409 ? 8.062 34.25 14.352 1 96.56 409 VAL A N 1
ATOM 3227 C CA . VAL A 1 409 ? 9.516 34.094 14.258 1 96.56 409 VAL A CA 1
ATOM 3228 C C . VAL A 1 409 ? 10.172 35.469 14.523 1 96.56 409 VAL A C 1
ATOM 3230 O O . VAL A 1 409 ? 11.211 35.531 15.18 1 96.56 409 VAL A O 1
ATOM 3233 N N . GLY A 1 410 ? 9.586 36.531 14.016 1 95.5 410 GLY A N 1
ATOM 3234 C CA . GLY A 1 410 ? 10.141 37.844 14.195 1 95.5 410 GLY A CA 1
ATOM 3235 C C . GLY A 1 410 ? 10.234 38.625 12.906 1 95.5 410 GLY A C 1
ATOM 3236 O O . GLY A 1 410 ? 9.969 38.094 11.828 1 95.5 410 GLY A O 1
ATOM 3237 N N . LYS A 1 411 ? 10.672 39.844 12.945 1 94.38 411 LYS A N 1
ATOM 3238 C CA . LYS A 1 411 ? 10.68 40.812 11.836 1 94.38 411 LYS A CA 1
ATOM 3239 C C . LYS A 1 411 ? 11.672 40.375 10.758 1 94.38 411 LYS A C 1
ATOM 3241 O O . LYS A 1 411 ? 11.461 40.656 9.57 1 94.38 411 LYS A O 1
ATOM 3246 N N . ASP A 1 412 ? 12.68 39.656 11.156 1 94.38 412 ASP A N 1
ATOM 3247 C CA . ASP A 1 412 ? 13.727 39.281 10.219 1 94.38 412 ASP A CA 1
ATOM 3248 C C . ASP A 1 412 ? 13.586 37.812 9.781 1 94.38 412 ASP A C 1
ATOM 3250 O O . ASP A 1 412 ? 14.578 37.156 9.484 1 94.38 412 ASP A O 1
ATOM 3254 N N . TRP A 1 413 ? 12.344 37.312 9.773 1 96.31 413 TRP A N 1
ATOM 3255 C CA . TRP A 1 413 ? 12.133 35.906 9.5 1 96.31 413 TRP A CA 1
ATOM 3256 C C . TRP A 1 413 ? 12.656 35.531 8.117 1 96.31 413 TRP A C 1
ATOM 3258 O O . TRP A 1 413 ? 13.117 34.406 7.898 1 96.31 413 TRP A O 1
ATOM 3268 N N . ARG A 1 414 ? 12.664 36.438 7.172 1 95.5 414 ARG A N 1
ATOM 3269 C CA . ARG A 1 414 ? 13.07 36.188 5.797 1 95.5 414 ARG A CA 1
ATOM 3270 C C . ARG A 1 414 ? 14.547 35.812 5.723 1 95.5 414 ARG A C 1
ATOM 3272 O O . ARG A 1 414 ? 14.961 35.062 4.824 1 95.5 414 ARG A O 1
ATOM 3279 N N . ASP A 1 415 ? 15.305 36.25 6.66 1 95.25 415 ASP A N 1
ATOM 3280 C CA . ASP A 1 415 ? 16.734 36 6.684 1 95.25 415 ASP A CA 1
ATOM 3281 C C . ASP A 1 415 ? 17.031 34.531 6.953 1 95.25 415 ASP A C 1
ATOM 3283 O O . ASP A 1 415 ? 18.141 34.031 6.711 1 95.25 415 ASP A O 1
ATOM 3287 N N . LEU A 1 416 ? 16.094 33.875 7.434 1 97.19 416 LEU A N 1
ATOM 3288 C CA . LEU A 1 416 ? 16.281 32.438 7.746 1 97.19 416 LEU A CA 1
ATOM 3289 C C . LEU A 1 416 ? 16.125 31.594 6.492 1 97.19 416 LEU A C 1
ATOM 3291 O O . LEU A 1 416 ? 16.594 30.453 6.453 1 97.19 416 LEU A O 1
ATOM 3295 N N . PHE A 1 417 ? 15.453 32.125 5.477 1 98.06 417 PHE A N 1
ATOM 3296 C CA . PHE A 1 417 ? 15.125 31.328 4.297 1 98.06 417 PHE A CA 1
ATOM 3297 C C . PHE A 1 417 ? 16.016 31.719 3.121 1 98.06 417 PHE A C 1
ATOM 3299 O O . PHE A 1 417 ? 16.25 32.906 2.875 1 98.06 417 PHE A O 1
ATOM 3306 N N . ASP A 1 418 ? 16.453 30.719 2.451 1 98.12 418 ASP A N 1
ATOM 3307 C CA . ASP A 1 418 ? 17.219 30.938 1.229 1 98.12 418 ASP A CA 1
ATOM 3308 C C . ASP A 1 418 ? 16.312 31.281 0.058 1 98.12 418 ASP A C 1
ATOM 3310 O O . ASP A 1 418 ? 16.703 31.984 -0.87 1 98.12 418 ASP A O 1
ATOM 3314 N N . VAL A 1 419 ? 15.141 30.75 0.064 1 97.94 419 VAL A N 1
ATOM 3315 C CA . VAL A 1 419 ? 14.156 31.031 -0.976 1 97.94 419 VAL A CA 1
ATOM 3316 C C . VAL A 1 419 ? 12.758 31.062 -0.365 1 97.94 419 VAL A C 1
ATOM 3318 O O . VAL A 1 419 ? 12.398 30.219 0.448 1 97.94 419 VAL A O 1
ATOM 3321 N N . VAL A 1 420 ? 11.992 32.094 -0.727 1 97.75 420 VAL A N 1
ATOM 3322 C CA . VAL A 1 420 ? 10.602 32.188 -0.307 1 97.75 420 VAL A CA 1
ATOM 3323 C C . VAL A 1 420 ? 9.703 32.312 -1.533 1 97.75 420 VAL A C 1
ATOM 3325 O O . VAL A 1 420 ? 9.836 33.281 -2.307 1 97.75 420 VAL A O 1
ATOM 3328 N N . ILE A 1 421 ? 8.805 31.375 -1.709 1 97.69 421 ILE A N 1
ATOM 3329 C CA . ILE A 1 421 ? 7.879 31.391 -2.834 1 97.69 421 ILE A CA 1
ATOM 3330 C C . ILE A 1 421 ? 6.441 31.438 -2.318 1 97.69 421 ILE A C 1
ATOM 3332 O O . ILE A 1 421 ? 6.012 30.547 -1.578 1 97.69 421 ILE A O 1
ATOM 3336 N N . VAL A 1 422 ? 5.688 32.438 -2.703 1 96.5 422 VAL A N 1
ATOM 3337 C CA . VAL A 1 422 ? 4.289 32.594 -2.312 1 96.5 422 VAL A CA 1
ATOM 3338 C C . VAL A 1 422 ? 3.393 32.469 -3.541 1 96.5 422 VAL A C 1
ATOM 3340 O O . VAL A 1 422 ? 3.869 32.562 -4.676 1 96.5 422 VAL A O 1
ATOM 3343 N N . LYS A 1 423 ? 2.125 32.125 -3.309 1 94.88 423 LYS A N 1
ATOM 3344 C CA . LYS A 1 423 ? 1.175 31.922 -4.395 1 94.88 423 LYS A CA 1
ATOM 3345 C C . LYS A 1 423 ? 1.764 31.016 -5.473 1 94.88 423 LYS A C 1
ATOM 3347 O O . LYS A 1 423 ? 1.781 31.375 -6.652 1 94.88 423 LYS A O 1
ATOM 3352 N N . ALA A 1 424 ? 2.207 29.875 -5.047 1 96 424 ALA A N 1
ATOM 3353 C CA . ALA A 1 424 ? 2.949 28.969 -5.922 1 96 424 ALA A CA 1
ATOM 3354 C C . ALA A 1 424 ? 2.004 28.188 -6.824 1 96 424 ALA A C 1
ATOM 3356 O O . ALA A 1 424 ? 2.416 27.672 -7.867 1 96 424 ALA A O 1
ATOM 3357 N N . ASP A 1 425 ? 0.765 28.016 -6.383 1 94.19 425 ASP A N 1
ATOM 3358 C CA . ASP A 1 425 ? -0.253 27.312 -7.152 1 94.19 425 ASP A CA 1
ATOM 3359 C C . ASP A 1 425 ? 0.006 25.797 -7.152 1 94.19 425 ASP A C 1
ATOM 3361 O O . ASP A 1 425 ? 0.008 25.172 -8.211 1 94.19 425 ASP A O 1
ATOM 3365 N N . LYS A 1 426 ? 0.357 25.297 -6.027 1 92.56 426 LYS A N 1
ATOM 3366 C CA . LYS A 1 426 ? 0.41 23.859 -5.867 1 92.56 426 LYS A CA 1
ATOM 3367 C C . LYS A 1 426 ? -0.956 23.219 -6.125 1 92.56 426 LYS A C 1
ATOM 3369 O O . LYS A 1 426 ? -1.99 23.828 -5.852 1 92.56 426 LYS A O 1
ATOM 3374 N N . PRO A 1 427 ? -1.01 22.078 -6.68 1 90.19 427 PRO A N 1
ATOM 3375 C CA . PRO A 1 427 ? 0.061 21.125 -6.984 1 90.19 427 PRO A CA 1
ATOM 3376 C C . PRO A 1 427 ? 0.718 21.391 -8.336 1 90.19 427 PRO A C 1
ATOM 3378 O O . PRO A 1 427 ? 1.738 20.766 -8.664 1 90.19 427 PRO A O 1
ATOM 3381 N N . SER A 1 428 ? 0.231 22.312 -9.141 1 91.12 428 SER A N 1
ATOM 3382 C CA . SER A 1 428 ? 0.765 22.578 -10.469 1 91.12 428 SER A CA 1
ATOM 3383 C C . SER A 1 428 ? 2.236 22.984 -10.406 1 91.12 428 SER A C 1
ATOM 3385 O O . SER A 1 428 ? 3.006 22.688 -11.32 1 91.12 428 SER A O 1
ATOM 3387 N N . PHE A 1 429 ? 2.574 23.609 -9.375 1 95.38 429 PHE A N 1
ATOM 3388 C CA . PHE A 1 429 ? 3.963 24 -9.18 1 95.38 429 PHE A CA 1
ATOM 3389 C C . PHE A 1 429 ? 4.898 22.812 -9.359 1 95.38 429 PHE A C 1
ATOM 3391 O O . PHE A 1 429 ? 6.008 22.953 -9.867 1 95.38 429 PHE A O 1
ATOM 3398 N N . PHE A 1 430 ? 4.484 21.656 -8.977 1 92.62 430 PHE A N 1
ATOM 3399 C CA . PHE A 1 430 ? 5.359 20.484 -8.898 1 92.62 430 PHE A CA 1
ATOM 3400 C C . PHE A 1 430 ? 5.301 19.672 -10.188 1 92.62 430 PHE A C 1
ATOM 3402 O O . PHE A 1 430 ? 6.156 18.812 -10.422 1 92.62 430 PHE A O 1
ATOM 3409 N N . ASN A 1 431 ? 4.328 19.875 -11.039 1 87.25 431 ASN A N 1
ATOM 3410 C CA . ASN A 1 431 ? 4.176 18.953 -12.156 1 87.25 431 ASN A CA 1
ATOM 3411 C C . ASN A 1 431 ? 4.035 19.703 -13.484 1 87.25 431 ASN A C 1
ATOM 3413 O O . ASN A 1 431 ? 4.012 19.078 -14.547 1 87.25 431 ASN A O 1
ATOM 3417 N N . ASP A 1 432 ? 3.941 21.047 -13.383 1 89.62 432 ASP A N 1
ATOM 3418 C CA . ASP A 1 432 ? 3.814 21.875 -14.57 1 89.62 432 ASP A CA 1
ATOM 3419 C C . ASP A 1 432 ? 5.031 22.781 -14.742 1 89.62 432 ASP A C 1
ATOM 3421 O O . ASP A 1 432 ? 5.383 23.531 -13.828 1 89.62 432 ASP A O 1
ATOM 3425 N N . LYS A 1 433 ? 5.578 22.781 -15.922 1 89.5 433 LYS A N 1
ATOM 3426 C CA . LYS A 1 433 ? 6.828 23.5 -16.156 1 89.5 433 LYS A CA 1
ATOM 3427 C C . LYS A 1 433 ? 6.562 24.891 -16.75 1 89.5 433 LYS A C 1
ATOM 3429 O O . LYS A 1 433 ? 7.492 25.656 -16.969 1 89.5 433 LYS A O 1
ATOM 3434 N N . ARG A 1 434 ? 5.512 25.469 -17.031 1 86.5 434 ARG A N 1
ATOM 3435 C CA . ARG A 1 434 ? 5.195 26.594 -17.906 1 86.5 434 ARG A CA 1
ATOM 3436 C C . ARG A 1 434 ? 5.262 27.922 -17.141 1 86.5 434 ARG A C 1
ATOM 3438 O O . ARG A 1 434 ? 5.613 28.953 -17.703 1 86.5 434 ARG A O 1
ATOM 3445 N N . LYS A 1 435 ? 4.977 27.891 -15.812 1 91.69 435 LYS A N 1
ATOM 3446 C CA . LYS A 1 435 ? 4.863 29.141 -15.078 1 91.69 435 LYS A CA 1
ATOM 3447 C C . LYS A 1 435 ? 6.227 29.609 -14.578 1 91.69 435 LYS A C 1
ATOM 3449 O O . LYS A 1 435 ? 6.879 28.922 -13.797 1 91.69 435 LYS A O 1
ATOM 3454 N N . PRO A 1 436 ? 6.645 30.812 -14.969 1 92.25 436 PRO A N 1
ATOM 3455 C CA . PRO A 1 436 ? 7.945 31.312 -14.516 1 92.25 436 PRO A CA 1
ATOM 3456 C C . PRO A 1 436 ? 7.867 32 -13.156 1 92.25 436 PRO A C 1
ATOM 3458 O O . PRO A 1 436 ? 6.781 32.375 -12.711 1 92.25 436 PRO A O 1
ATOM 3461 N N . PHE A 1 437 ? 9.031 32.25 -12.516 1 94.94 437 PHE A N 1
ATOM 3462 C CA . PHE A 1 437 ? 9.125 33 -11.266 1 94.94 437 PHE A CA 1
ATOM 3463 C C . PHE A 1 437 ? 8.961 34.5 -11.508 1 94.94 437 PHE A C 1
ATOM 3465 O O . PHE A 1 437 ? 9.406 35 -12.531 1 94.94 437 PHE A O 1
ATOM 3472 N N . ARG A 1 438 ? 8.32 35.094 -10.586 1 93.94 438 ARG A N 1
ATOM 3473 C CA . ARG A 1 438 ? 8.258 36.531 -10.523 1 93.94 438 ARG A CA 1
ATOM 3474 C C . ARG A 1 438 ? 8.703 37.031 -9.156 1 93.94 438 ARG A C 1
ATOM 3476 O O . ARG A 1 438 ? 8.391 36.438 -8.133 1 93.94 438 ARG A O 1
ATOM 3483 N N . ARG A 1 439 ? 9.398 38.125 -9.164 1 93.62 439 ARG A N 1
ATOM 3484 C CA . ARG A 1 439 ? 9.898 38.656 -7.906 1 93.62 439 ARG A CA 1
ATOM 3485 C C . ARG A 1 439 ? 8.938 39.719 -7.348 1 93.62 439 ARG A C 1
ATOM 3487 O O . ARG A 1 439 ? 8.375 40.5 -8.094 1 93.62 439 ARG A O 1
ATOM 3494 N N . LEU A 1 440 ? 8.852 39.688 -6.023 1 91.38 440 LEU A N 1
ATOM 3495 C CA . LEU A 1 440 ? 8.078 40.688 -5.332 1 91.38 440 LEU A CA 1
ATOM 3496 C C . LEU A 1 440 ? 9 41.75 -4.734 1 91.38 440 LEU A C 1
ATOM 3498 O O . LEU A 1 440 ? 10.07 41.438 -4.227 1 91.38 440 LEU A O 1
ATOM 3502 N N . ASP A 1 441 ? 8.57 42.969 -4.805 1 82.62 441 ASP A N 1
ATOM 3503 C CA . ASP A 1 441 ? 9.336 44.031 -4.141 1 82.62 441 ASP A CA 1
ATOM 3504 C C . ASP A 1 441 ? 8.969 44.125 -2.664 1 82.62 441 ASP A C 1
ATOM 3506 O O . ASP A 1 441 ? 8.164 43.312 -2.164 1 82.62 441 ASP A O 1
ATOM 3510 N N . ALA A 1 442 ? 9.641 45 -1.986 1 71 442 ALA A N 1
ATOM 3511 C CA . ALA A 1 442 ? 9.492 45.125 -0.54 1 71 442 ALA A CA 1
ATOM 3512 C C . ALA A 1 442 ? 8.047 45.438 -0.165 1 71 442 ALA A C 1
ATOM 3514 O O . ALA A 1 442 ? 7.598 45.125 0.938 1 71 442 ALA A O 1
ATOM 3515 N N . GLN A 1 443 ? 7.348 46.031 -1.116 1 70.88 443 GLN A N 1
ATOM 3516 C CA . GLN A 1 443 ? 5.973 46.406 -0.84 1 70.88 443 GLN A CA 1
ATOM 3517 C C . GLN A 1 443 ? 4.984 45.375 -1.359 1 70.88 443 GLN A C 1
ATOM 3519 O O . GLN A 1 443 ? 3.768 45.562 -1.239 1 70.88 443 GLN A O 1
ATOM 3524 N N . GLY A 1 444 ? 5.5 44.344 -1.836 1 72.94 444 GLY A N 1
ATOM 3525 C CA . GLY A 1 444 ? 4.645 43.25 -2.312 1 72.94 444 GLY A CA 1
ATOM 3526 C C . GLY A 1 444 ? 4.266 43.406 -3.775 1 72.94 444 GLY A C 1
ATOM 3527 O O . GLY A 1 444 ? 3.441 42.656 -4.285 1 72.94 444 GLY A O 1
ATOM 3528 N N . GLY A 1 445 ? 4.891 44.406 -4.457 1 78.81 445 GLY A N 1
ATOM 3529 C CA . GLY A 1 445 ? 4.605 44.625 -5.871 1 78.81 445 GLY A CA 1
ATOM 3530 C C . GLY A 1 445 ? 5.414 43.719 -6.781 1 78.81 445 GLY A C 1
ATOM 3531 O O . GLY A 1 445 ? 6.574 43.406 -6.496 1 78.81 445 GLY A O 1
ATOM 3532 N N . LEU A 1 446 ? 4.789 43.312 -7.887 1 85 446 LEU A N 1
ATOM 3533 C CA . LEU A 1 446 ? 5.406 42.375 -8.828 1 85 446 LEU A CA 1
ATOM 3534 C C . LEU A 1 446 ? 6.414 43.094 -9.719 1 85 446 LEU A C 1
ATOM 3536 O O . LEU A 1 446 ? 6.16 44.219 -10.172 1 85 446 LEU A O 1
ATOM 3540 N N . GLN A 1 447 ? 7.562 42.469 -9.867 1 83.12 447 GLN A N 1
ATOM 3541 C CA . GLN A 1 447 ? 8.57 42.938 -10.805 1 83.12 447 GLN A CA 1
ATOM 3542 C C . GLN A 1 447 ? 8.547 42.156 -12.102 1 83.12 447 GLN A C 1
ATOM 3544 O O . GLN A 1 447 ? 8.055 41 -12.133 1 83.12 447 GLN A O 1
ATOM 3549 N N . TRP A 1 448 ? 9.016 42.719 -13.25 1 80.69 448 TRP A N 1
ATOM 3550 C CA . TRP A 1 448 ? 8.844 42.094 -14.555 1 80.69 448 TRP A CA 1
ATOM 3551 C C . TRP A 1 448 ? 10.133 41.438 -15.016 1 80.69 448 TRP A C 1
ATOM 3553 O O . TRP A 1 448 ? 10.164 40.75 -16.062 1 80.69 448 TRP A O 1
ATOM 3563 N N . ASP A 1 449 ? 11.141 41.469 -14.18 1 82.69 449 ASP A N 1
ATOM 3564 C CA . ASP A 1 449 ? 12.438 40.938 -14.617 1 82.69 449 ASP A CA 1
ATOM 3565 C C . ASP A 1 449 ? 12.445 39.406 -14.633 1 82.69 449 ASP A C 1
ATOM 3567 O O . ASP A 1 449 ? 11.797 38.781 -13.797 1 82.69 449 ASP A O 1
ATOM 3571 N N . ARG A 1 450 ? 13.188 38.969 -15.703 1 86.81 450 ARG A N 1
ATOM 3572 C CA . ARG A 1 450 ? 13.422 37.531 -15.734 1 86.81 450 ARG A CA 1
ATOM 3573 C C . ARG A 1 450 ? 14.281 37.094 -14.555 1 86.81 450 ARG A C 1
ATOM 3575 O O . ARG A 1 450 ? 15.266 37.75 -14.211 1 86.81 450 ARG A O 1
ATOM 3582 N N . ILE A 1 451 ? 13.898 36.031 -13.984 1 91.25 451 ILE A N 1
ATOM 3583 C CA . ILE A 1 451 ? 14.617 35.531 -12.82 1 91.25 451 ILE A CA 1
ATOM 3584 C C . ILE A 1 451 ? 15.68 34.531 -13.258 1 91.25 451 ILE A C 1
ATOM 3586 O O . ILE A 1 451 ? 15.367 33.5 -13.875 1 91.25 451 ILE A O 1
ATOM 3590 N N . THR A 1 452 ? 16.875 34.781 -12.969 1 91.75 452 THR A N 1
ATOM 3591 C CA . THR A 1 452 ? 17.953 33.875 -13.344 1 91.75 452 THR A CA 1
ATOM 3592 C C . THR A 1 452 ? 18.625 33.281 -12.102 1 91.75 452 THR A C 1
ATOM 3594 O O . THR A 1 452 ? 19.453 32.375 -12.203 1 91.75 452 THR A O 1
ATOM 3597 N N . ALA A 1 453 ? 18.266 33.875 -11.016 1 93.94 453 ALA A N 1
ATOM 3598 C CA . ALA A 1 453 ? 18.766 33.344 -9.75 1 93.94 453 ALA A CA 1
ATOM 3599 C C . ALA A 1 453 ? 17.797 33.625 -8.609 1 93.94 453 ALA A C 1
ATOM 3601 O O . ALA A 1 453 ? 17.016 34.594 -8.68 1 93.94 453 ALA A O 1
ATOM 3602 N N . LEU A 1 454 ? 17.891 32.812 -7.656 1 94.25 454 LEU A N 1
ATOM 3603 C CA . LEU A 1 454 ? 17.094 33 -6.449 1 94.25 454 LEU A CA 1
ATOM 3604 C C . LEU A 1 454 ? 17.969 33.469 -5.293 1 94.25 454 LEU A C 1
ATOM 3606 O O . LEU A 1 454 ? 19.047 32.906 -5.062 1 94.25 454 LEU A O 1
ATOM 3610 N N . HIS A 1 455 ? 17.469 34.531 -4.637 1 92.94 455 HIS A N 1
ATOM 3611 C CA . HIS A 1 455 ? 18.312 35.156 -3.627 1 92.94 455 HIS A CA 1
ATOM 3612 C C . HIS A 1 455 ? 17.672 35.062 -2.246 1 92.94 455 HIS A C 1
ATOM 3614 O O . HIS A 1 455 ? 16.453 35.219 -2.111 1 92.94 455 HIS A O 1
ATOM 3620 N N . LYS A 1 456 ? 18.531 34.969 -1.306 1 93.69 456 LYS A N 1
ATOM 3621 C CA . LYS A 1 456 ? 18.109 34.938 0.091 1 93.69 456 LYS A CA 1
ATOM 3622 C C . LYS A 1 456 ? 17.469 36.25 0.487 1 93.69 456 LYS A C 1
ATOM 3624 O O . LYS A 1 456 ? 17.953 37.344 0.12 1 93.69 456 LYS A O 1
ATOM 3629 N N . GLY A 1 457 ? 16.328 36.156 1.188 1 87.88 457 GLY A N 1
ATOM 3630 C CA . GLY A 1 457 ? 15.641 37.344 1.66 1 87.88 457 GLY A CA 1
ATOM 3631 C C . GLY A 1 457 ? 14.602 37.875 0.681 1 87.88 457 GLY A C 1
ATOM 3632 O O . GLY A 1 457 ? 13.727 38.656 1.049 1 87.88 457 GLY A O 1
ATOM 3633 N N . GLU A 1 458 ? 14.703 37.438 -0.583 1 91.94 458 GLU A N 1
ATOM 3634 C CA . GLU A 1 458 ? 13.734 37.875 -1.594 1 91.94 458 GLU A CA 1
ATOM 3635 C C . GLU A 1 458 ? 12.531 36.938 -1.619 1 91.94 458 GLU A C 1
ATOM 3637 O O . GLU A 1 458 ? 12.625 35.781 -1.204 1 91.94 458 GLU A O 1
ATOM 3642 N N . VAL A 1 459 ? 11.461 37.562 -2.039 1 95.44 459 VAL A N 1
ATOM 3643 C CA . VAL A 1 459 ? 10.211 36.812 -2.123 1 95.44 459 VAL A CA 1
ATOM 3644 C C . VAL A 1 459 ? 9.797 36.656 -3.586 1 95.44 459 VAL A C 1
ATOM 3646 O O . VAL A 1 459 ? 9.828 37.625 -4.348 1 95.44 459 VAL A O 1
ATOM 3649 N N . TYR A 1 460 ? 9.469 35.438 -3.977 1 96 460 TYR A N 1
ATOM 3650 C CA . TYR A 1 460 ? 9.062 35.156 -5.348 1 96 460 TYR A CA 1
ATOM 3651 C C . TYR A 1 460 ? 7.633 34.656 -5.395 1 96 460 TYR A C 1
ATOM 3653 O O . TYR A 1 460 ? 7.109 34.156 -4.398 1 96 460 TYR A O 1
ATOM 3661 N N . LYS A 1 461 ? 7.02 34.844 -6.48 1 94.44 461 LYS A N 1
ATOM 3662 C CA . LYS A 1 461 ? 5.664 34.375 -6.762 1 94.44 461 LYS A CA 1
ATOM 3663 C C . LYS A 1 461 ? 5.641 33.469 -7.98 1 94.44 461 LYS A C 1
ATOM 3665 O O . LYS A 1 461 ? 6.484 33.594 -8.875 1 94.44 461 LYS A O 1
ATOM 3670 N N . GLN A 1 462 ? 4.68 32.438 -7.945 1 93.56 462 GLN A N 1
ATOM 3671 C CA . GLN A 1 462 ? 4.531 31.531 -9.062 1 93.56 462 GLN A CA 1
ATOM 3672 C C . GLN A 1 462 ? 5.793 30.688 -9.25 1 93.56 462 GLN A C 1
ATOM 3674 O O . GLN A 1 462 ? 6.398 30.234 -8.273 1 93.56 462 GLN A O 1
ATOM 3679 N N . GLY A 1 463 ? 6.09 30.312 -10.406 1 94.5 463 GLY A N 1
ATOM 3680 C CA . GLY A 1 463 ? 7.238 29.453 -10.68 1 94.5 463 GLY A CA 1
ATOM 3681 C C . GLY A 1 463 ? 6.883 27.984 -10.797 1 94.5 463 GLY A C 1
ATOM 3682 O O . GLY A 1 463 ? 5.703 27.625 -10.805 1 94.5 463 GLY A O 1
ATOM 3683 N N . ASN A 1 464 ? 7.887 27.172 -10.953 1 96.12 464 ASN A N 1
ATOM 3684 C CA . ASN A 1 464 ? 7.734 25.719 -11.047 1 96.12 464 ASN A CA 1
ATOM 3685 C C . ASN A 1 464 ? 8.953 24.984 -10.492 1 96.12 464 ASN A C 1
ATOM 3687 O O . ASN A 1 464 ? 10.039 25.562 -10.398 1 96.12 464 ASN A O 1
ATOM 3691 N N . LEU A 1 465 ? 8.727 23.797 -10.211 1 96.44 465 LEU A N 1
ATOM 3692 C CA . LEU A 1 465 ? 9.734 23.016 -9.5 1 96.44 465 LEU A CA 1
ATOM 3693 C C . LEU A 1 465 ? 10.953 22.781 -10.383 1 96.44 465 LEU A C 1
ATOM 3695 O O . LEU A 1 465 ? 12.086 22.75 -9.891 1 96.44 465 LEU A O 1
ATOM 3699 N N . TYR A 1 466 ? 10.828 22.609 -11.648 1 94.38 466 TYR A N 1
ATOM 3700 C CA . TYR A 1 466 ? 11.93 22.344 -12.562 1 94.38 466 TYR A CA 1
ATOM 3701 C C . TYR A 1 466 ? 12.906 23.516 -12.609 1 94.38 466 TYR A C 1
ATOM 3703 O O . TYR A 1 466 ? 14.117 23.312 -12.508 1 94.38 466 TYR A O 1
ATOM 3711 N N . GLU A 1 467 ? 12.328 24.656 -12.758 1 95.56 467 GLU A N 1
ATOM 3712 C CA . GLU A 1 467 ? 13.164 25.844 -12.719 1 95.56 467 GLU A CA 1
ATOM 3713 C C . GLU A 1 467 ? 13.805 26.031 -11.344 1 95.56 467 GLU A C 1
ATOM 3715 O O . GLU A 1 467 ? 14.953 26.453 -11.234 1 95.56 467 GLU A O 1
ATOM 3720 N N . PHE A 1 468 ? 13.078 25.766 -10.344 1 97.38 468 PHE A N 1
ATOM 3721 C CA . PHE A 1 468 ? 13.57 25.859 -8.977 1 97.38 468 PHE A CA 1
ATOM 3722 C C . PHE A 1 468 ? 14.797 24.969 -8.789 1 97.38 468 PHE A C 1
ATOM 3724 O O . PHE A 1 468 ? 15.82 25.422 -8.266 1 97.38 468 PHE A O 1
ATOM 3731 N N . MET A 1 469 ? 14.68 23.719 -9.219 1 96.06 469 MET A N 1
ATOM 3732 C CA . MET A 1 469 ? 15.781 22.766 -9.102 1 96.06 469 MET A CA 1
ATOM 3733 C C . MET A 1 469 ? 16.969 23.203 -9.969 1 96.06 469 MET A C 1
ATOM 3735 O O . MET A 1 469 ? 18.109 23.062 -9.555 1 96.06 469 MET A O 1
ATOM 3739 N N . ARG A 1 470 ? 16.703 23.703 -11.109 1 95 470 ARG A N 1
ATOM 3740 C CA . ARG A 1 470 ? 17.75 24.172 -12 1 95 470 ARG A CA 1
ATOM 3741 C C . ARG A 1 470 ? 18.516 25.344 -11.383 1 95 470 ARG A C 1
ATOM 3743 O O . ARG A 1 470 ? 19.75 25.375 -11.422 1 95 470 ARG A O 1
ATOM 3750 N N . LEU A 1 471 ? 17.828 26.281 -10.797 1 96.31 471 LEU A N 1
ATOM 3751 C CA . LEU A 1 471 ? 18.406 27.516 -10.273 1 96.31 471 LEU A CA 1
ATOM 3752 C C . LEU A 1 471 ? 19.125 27.25 -8.945 1 96.31 471 LEU A C 1
ATOM 3754 O O . LEU A 1 471 ? 20.125 27.891 -8.641 1 96.31 471 LEU A O 1
ATOM 3758 N N . THR A 1 472 ? 18.641 26.328 -8.141 1 96.62 472 THR A N 1
ATOM 3759 C CA . THR A 1 472 ? 19.188 26.125 -6.801 1 96.62 472 THR A CA 1
ATOM 3760 C C . THR A 1 472 ? 20.156 24.953 -6.781 1 96.62 472 THR A C 1
ATOM 3762 O O . THR A 1 472 ? 21.031 24.875 -5.922 1 96.62 472 THR A O 1
ATOM 3765 N N . GLY A 1 473 ? 19.844 23.953 -7.715 1 95.06 473 GLY A N 1
ATOM 3766 C CA . GLY A 1 473 ? 20.609 22.719 -7.695 1 95.06 473 GLY A CA 1
ATOM 3767 C C . GLY A 1 473 ? 20.125 21.75 -6.633 1 95.06 473 GLY A C 1
ATOM 3768 O O . GLY A 1 473 ? 20.781 20.734 -6.375 1 95.06 473 GLY A O 1
ATOM 3769 N N . TRP A 1 474 ? 19.094 22.062 -5.961 1 96.12 474 TRP A N 1
ATOM 3770 C CA . TRP A 1 474 ? 18.547 21.219 -4.91 1 96.12 474 TRP A CA 1
ATOM 3771 C C . TRP A 1 474 ? 17.703 20.094 -5.504 1 96.12 474 TRP A C 1
ATOM 3773 O O . TRP A 1 474 ? 16.531 20.281 -5.832 1 96.12 474 TRP A O 1
ATOM 3783 N N . VAL A 1 475 ? 18.266 18.844 -5.551 1 92.62 475 VAL A N 1
ATOM 3784 C CA . VAL A 1 475 ? 17.609 17.719 -6.215 1 92.62 475 VAL A CA 1
ATOM 3785 C C . VAL A 1 475 ? 17.781 16.453 -5.375 1 92.62 475 VAL A C 1
ATOM 3787 O O . VAL A 1 475 ? 18.672 16.391 -4.527 1 92.62 475 VAL A O 1
ATOM 3790 N N . GLY A 1 476 ? 16.812 15.586 -5.535 1 90.75 476 GLY A N 1
ATOM 3791 C CA . GLY A 1 476 ? 17 14.242 -5.023 1 90.75 476 GLY A CA 1
ATOM 3792 C C . GLY A 1 476 ? 16.781 14.133 -3.527 1 90.75 476 GLY A C 1
ATOM 3793 O O . GLY A 1 476 ? 16.016 14.914 -2.947 1 90.75 476 GLY A O 1
ATOM 3794 N N . SER A 1 477 ? 17.469 13.18 -2.908 1 91 477 SER A N 1
ATOM 3795 C CA . SER A 1 477 ? 17.156 12.727 -1.556 1 91 477 SER A CA 1
ATOM 3796 C C . SER A 1 477 ? 17.812 13.625 -0.509 1 91 477 SER A C 1
ATOM 3798 O O . SER A 1 477 ? 17.609 13.438 0.692 1 91 477 SER A O 1
ATOM 3800 N N . HIS A 1 478 ? 18.516 14.609 -0.916 1 94.75 478 HIS A N 1
ATOM 3801 C CA . HIS A 1 478 ? 19.094 15.516 0.068 1 94.75 478 HIS A CA 1
ATOM 3802 C C . HIS A 1 478 ? 18.125 16.641 0.413 1 94.75 478 HIS A C 1
ATOM 3804 O O . HIS A 1 478 ? 18.453 17.5 1.242 1 94.75 478 HIS A O 1
ATOM 3810 N N . VAL A 1 479 ? 16.984 16.672 -0.272 1 97.88 479 VAL A N 1
ATOM 3811 C CA . VAL A 1 479 ? 15.945 17.656 0.004 1 97.88 479 VAL A CA 1
ATOM 3812 C C . VAL A 1 479 ? 14.805 16.984 0.769 1 97.88 479 VAL A C 1
ATOM 3814 O O . VAL A 1 479 ? 14.312 15.922 0.369 1 97.88 479 VAL A O 1
ATOM 3817 N N . LEU A 1 480 ? 14.406 17.578 1.845 1 98.5 480 LEU A N 1
ATOM 3818 C CA . LEU A 1 480 ? 13.281 17.109 2.648 1 98.5 480 LEU A CA 1
ATOM 3819 C C . LEU A 1 480 ? 12.188 18.172 2.721 1 98.5 480 LEU A C 1
ATOM 3821 O O . LEU A 1 480 ? 12.43 19.281 3.215 1 98.5 480 LEU A O 1
ATOM 3825 N N . TYR A 1 481 ? 11.047 17.891 2.213 1 98.69 481 TYR A N 1
ATOM 3826 C CA . TYR A 1 481 ? 9.945 18.844 2.152 1 98.69 481 TYR A CA 1
ATOM 3827 C C . TYR A 1 481 ? 8.82 18.438 3.098 1 98.69 481 TYR A C 1
ATOM 3829 O O . TYR A 1 481 ? 8.422 17.266 3.131 1 98.69 481 TYR A O 1
ATOM 3837 N N . PHE A 1 482 ? 8.32 19.406 3.871 1 98.62 482 PHE A N 1
ATOM 3838 C CA . PHE A 1 482 ? 7.258 19.156 4.836 1 98.62 482 PHE A CA 1
ATOM 3839 C C . PHE A 1 482 ? 5.957 19.812 4.391 1 98.62 482 PHE A C 1
ATOM 3841 O O . PHE A 1 482 ? 5.949 20.969 3.973 1 98.62 482 PHE A O 1
ATOM 3848 N N . GLY A 1 483 ? 4.859 19.047 4.523 1 97.88 483 GLY A N 1
ATOM 3849 C CA . GLY A 1 483 ? 3.531 19.562 4.227 1 97.88 483 GLY A CA 1
ATOM 3850 C C . GLY A 1 483 ? 2.418 18.734 4.832 1 97.88 483 GLY A C 1
ATOM 3851 O O . GLY A 1 483 ? 2.652 17.609 5.289 1 97.88 483 GLY A O 1
ATOM 3852 N N . ASP A 1 484 ? 1.239 19.266 4.785 1 96.25 484 ASP A N 1
ATOM 3853 C CA . ASP A 1 484 ? 0.124 18.578 5.426 1 96.25 484 ASP A CA 1
ATOM 3854 C C . ASP A 1 484 ? -0.759 17.875 4.395 1 96.25 484 ASP A C 1
ATOM 3856 O O . ASP A 1 484 ? -1.485 16.938 4.723 1 96.25 484 ASP A O 1
ATOM 3860 N N . HIS A 1 485 ? -0.777 18.391 3.217 1 94.38 485 HIS A N 1
ATOM 3861 C CA . HIS A 1 485 ? -1.621 17.812 2.182 1 94.38 485 HIS A CA 1
ATOM 3862 C C . HIS A 1 485 ? -0.859 16.75 1.38 1 94.38 485 HIS A C 1
ATOM 3864 O O . HIS A 1 485 ? -0.02 17.094 0.543 1 94.38 485 HIS A O 1
ATOM 3870 N N . ILE A 1 486 ? -1.238 15.57 1.509 1 93.06 486 ILE A N 1
ATOM 3871 C CA . ILE A 1 486 ? -0.49 14.422 1.003 1 93.06 486 ILE A CA 1
ATOM 3872 C C . ILE A 1 486 ? -0.384 14.508 -0.518 1 93.06 486 ILE A C 1
ATOM 3874 O O . ILE A 1 486 ? 0.674 14.227 -1.089 1 93.06 486 ILE A O 1
ATOM 3878 N N . TYR A 1 487 ? -1.4 14.953 -1.227 1 89.12 487 TYR A N 1
ATOM 3879 C CA . TYR A 1 487 ? -1.4 14.992 -2.684 1 89.12 487 TYR A CA 1
ATOM 3880 C C . TYR A 1 487 ? -0.7 16.25 -3.197 1 89.12 487 TYR A C 1
ATOM 3882 O O . TYR A 1 487 ? 0.262 16.156 -3.965 1 89.12 487 TYR A O 1
ATOM 3890 N N . SER A 1 488 ? -1.068 17.297 -2.656 1 89.44 488 SER A N 1
ATOM 3891 C CA . SER A 1 488 ? -0.633 18.562 -3.242 1 89.44 488 SER A CA 1
ATOM 3892 C C . SER A 1 488 ? 0.781 18.922 -2.797 1 89.44 488 SER A C 1
ATOM 3894 O O . SER A 1 488 ? 1.48 19.672 -3.477 1 89.44 488 SER A O 1
ATOM 3896 N N . ASP A 1 489 ? 1.145 18.328 -1.696 1 93.38 489 ASP A N 1
ATOM 3897 C CA . ASP A 1 489 ? 2.449 18.734 -1.173 1 93.38 489 ASP A CA 1
ATOM 3898 C C . ASP A 1 489 ? 3.488 17.641 -1.408 1 93.38 489 ASP A C 1
ATOM 3900 O O . ASP A 1 489 ? 4.676 17.922 -1.566 1 93.38 489 ASP A O 1
ATOM 3904 N N . LEU A 1 490 ? 3.098 16.422 -1.345 1 95.38 490 LEU A N 1
ATOM 3905 C CA . LEU A 1 490 ? 4.117 15.391 -1.145 1 95.38 490 LEU A CA 1
ATOM 3906 C C . LEU A 1 490 ? 4.184 14.445 -2.34 1 95.38 490 LEU A C 1
ATOM 3908 O O . LEU A 1 490 ? 5.266 14.016 -2.738 1 95.38 490 LEU A O 1
ATOM 3912 N N . ALA A 1 491 ? 3.117 14.117 -2.951 1 92.88 491 ALA A N 1
ATOM 3913 C CA . ALA A 1 491 ? 3.006 13.016 -3.904 1 92.88 491 ALA A CA 1
ATOM 3914 C C . ALA A 1 491 ? 3.973 13.203 -5.07 1 92.88 491 ALA A C 1
ATOM 3916 O O . ALA A 1 491 ? 4.801 12.328 -5.344 1 92.88 491 ALA A O 1
ATOM 3917 N N . ASP A 1 492 ? 3.92 14.32 -5.738 1 92.62 492 ASP A N 1
ATOM 3918 C CA . ASP A 1 492 ? 4.754 14.547 -6.914 1 92.62 492 ASP A CA 1
ATOM 3919 C C . ASP A 1 492 ? 6.234 14.602 -6.535 1 92.62 492 ASP A C 1
ATOM 3921 O O . ASP A 1 492 ? 7.09 14.133 -7.289 1 92.62 492 ASP A O 1
ATOM 3925 N N . LEU A 1 493 ? 6.496 15.188 -5.418 1 95.31 493 LEU A N 1
ATOM 3926 C CA . LEU A 1 493 ? 7.879 15.336 -4.973 1 95.31 493 LEU A CA 1
ATOM 3927 C C . LEU A 1 493 ? 8.547 13.977 -4.816 1 95.31 493 LEU A C 1
ATOM 3929 O O . LEU A 1 493 ? 9.695 13.789 -5.238 1 95.31 493 LEU A O 1
ATOM 3933 N N . THR A 1 494 ? 7.809 13.102 -4.262 1 93.25 494 THR A N 1
ATOM 3934 C CA . THR A 1 494 ? 8.359 11.773 -4.023 1 93.25 494 THR A CA 1
ATOM 3935 C C . THR A 1 494 ? 8.328 10.938 -5.301 1 93.25 494 THR A C 1
ATOM 3937 O O . THR A 1 494 ? 9.305 10.266 -5.637 1 93.25 494 THR A O 1
ATOM 3940 N N . LEU A 1 495 ? 7.27 10.93 -6.035 1 90 495 LEU A N 1
ATOM 3941 C CA . LEU A 1 495 ? 7.047 10.016 -7.148 1 90 495 LEU A CA 1
ATOM 3942 C C . LEU A 1 495 ? 7.855 10.438 -8.367 1 90 495 LEU A C 1
ATOM 3944 O O . LEU A 1 495 ? 8.328 9.594 -9.133 1 90 495 LEU A O 1
ATOM 3948 N N . ARG A 1 496 ? 8.055 11.688 -8.508 1 90.12 496 ARG A N 1
ATOM 3949 C CA . ARG A 1 496 ? 8.641 12.156 -9.758 1 90.12 496 ARG A CA 1
ATOM 3950 C C . ARG A 1 496 ? 10.047 12.703 -9.531 1 90.12 496 ARG A C 1
ATOM 3952 O O . ARG A 1 496 ? 10.898 12.617 -10.414 1 90.12 496 ARG A O 1
ATOM 3959 N N . HIS A 1 497 ? 10.281 13.195 -8.312 1 91.62 497 HIS A N 1
ATOM 3960 C CA . HIS A 1 497 ? 11.5 13.977 -8.172 1 91.62 497 HIS A CA 1
ATOM 3961 C C . HIS A 1 497 ? 12.438 13.344 -7.141 1 91.62 497 HIS A C 1
ATOM 3963 O O . HIS A 1 497 ? 13.578 13.789 -6.98 1 91.62 497 HIS A O 1
ATOM 3969 N N . GLY A 1 498 ? 12 12.422 -6.426 1 92.06 498 GLY A N 1
ATOM 3970 C CA . GLY A 1 498 ? 12.852 11.688 -5.512 1 92.06 498 GLY A CA 1
ATOM 3971 C C . GLY A 1 498 ? 13.211 12.469 -4.266 1 92.06 498 GLY A C 1
ATOM 3972 O O . GLY A 1 498 ? 14.188 12.156 -3.586 1 92.06 498 GLY A O 1
ATOM 3973 N N . TRP A 1 499 ? 12.5 13.578 -3.967 1 96.5 499 TRP A N 1
ATOM 3974 C CA . TRP A 1 499 ? 12.672 14.281 -2.699 1 96.5 499 TRP A CA 1
ATOM 3975 C C . TRP A 1 499 ? 12.195 13.422 -1.533 1 96.5 499 TRP A C 1
ATOM 3977 O O . TRP A 1 499 ? 11.367 12.523 -1.714 1 96.5 499 TRP A O 1
ATOM 3987 N N . ARG A 1 500 ? 12.844 13.664 -0.437 1 97.31 500 ARG A N 1
ATOM 3988 C CA . ARG A 1 500 ? 12.266 13.117 0.787 1 97.31 500 ARG A CA 1
ATOM 3989 C C . ARG A 1 500 ? 11.109 13.977 1.277 1 97.31 500 ARG A C 1
ATOM 3991 O O . ARG A 1 500 ? 11.07 15.18 1.018 1 97.31 500 ARG A O 1
ATOM 3998 N N . THR A 1 501 ? 10.172 13.312 1.921 1 98.31 501 THR A N 1
ATOM 3999 C CA . THR A 1 501 ? 8.977 14.047 2.314 1 98.31 501 THR A CA 1
ATOM 4000 C C . THR A 1 501 ? 8.578 13.719 3.752 1 98.31 501 THR A C 1
ATOM 4002 O O . THR A 1 501 ? 8.75 12.586 4.199 1 98.31 501 THR A O 1
ATOM 4005 N N . GLY A 1 502 ? 8.164 14.703 4.469 1 98.62 502 GLY A N 1
ATOM 4006 C CA . GLY A 1 502 ? 7.586 14.594 5.801 1 98.62 502 GLY A CA 1
ATOM 4007 C C . GLY A 1 502 ? 6.164 15.117 5.879 1 98.62 502 GLY A C 1
ATOM 4008 O O . GLY A 1 502 ? 5.914 16.297 5.656 1 98.62 502 GLY A O 1
ATOM 4009 N N . ALA A 1 503 ? 5.277 14.25 6.254 1 98.56 503 ALA A N 1
ATOM 4010 C CA . ALA A 1 503 ? 3.873 14.641 6.359 1 98.56 503 ALA A CA 1
ATOM 4011 C C . ALA A 1 503 ? 3.562 15.203 7.746 1 98.56 503 ALA A C 1
ATOM 4013 O O . ALA A 1 503 ? 4.031 14.672 8.758 1 98.56 503 ALA A O 1
ATOM 4014 N N . ILE A 1 504 ? 2.836 16.281 7.75 1 97.75 504 ILE A N 1
ATOM 4015 C CA . ILE A 1 504 ? 2.355 16.875 9 1 97.75 504 ILE A CA 1
ATOM 4016 C C . ILE A 1 504 ? 0.889 16.5 9.211 1 97.75 504 ILE A C 1
ATOM 4018 O O . ILE A 1 504 ? 0.017 16.938 8.453 1 97.75 504 ILE A O 1
ATOM 4022 N N . ILE A 1 505 ? 0.695 15.719 10.234 1 97.31 505 ILE A N 1
ATOM 4023 C CA . ILE A 1 505 ? -0.639 15.219 10.547 1 97.31 505 ILE A CA 1
ATOM 4024 C C . ILE A 1 505 ? -0.987 15.539 12 1 97.31 505 ILE A C 1
ATOM 4026 O O . ILE A 1 505 ? -0.863 14.688 12.875 1 97.31 505 ILE A O 1
ATOM 4030 N N . PRO A 1 506 ? -1.563 16.688 12.219 1 95.31 506 PRO A N 1
ATOM 4031 C CA . PRO A 1 506 ? -1.858 17.094 13.594 1 95.31 506 PRO A CA 1
ATOM 4032 C C . PRO A 1 506 ? -2.799 16.125 14.312 1 95.31 506 PRO A C 1
ATOM 4034 O O . PRO A 1 506 ? -2.715 15.969 15.531 1 95.31 506 PRO A O 1
ATOM 4037 N N . GLU A 1 507 ? -3.617 15.375 13.57 1 95.69 507 GLU A N 1
ATOM 4038 C CA . GLU A 1 507 ? -4.582 14.43 14.133 1 95.69 507 GLU A CA 1
ATOM 4039 C C . GLU A 1 507 ? -3.881 13.273 14.836 1 95.69 507 GLU A C 1
ATOM 4041 O O . GLU A 1 507 ? -4.5 12.547 15.617 1 95.69 507 GLU A O 1
ATOM 4046 N N . LEU A 1 508 ? -2.623 13.148 14.547 1 96.12 508 LEU A N 1
ATOM 4047 C CA . LEU A 1 508 ? -1.827 12.086 15.141 1 96.12 508 LEU A CA 1
ATOM 4048 C C . LEU A 1 508 ? -1.803 12.203 16.656 1 96.12 508 LEU A C 1
ATOM 4050 O O . LEU A 1 508 ? -1.714 11.195 17.359 1 96.12 508 LEU A O 1
ATOM 4054 N N . ARG A 1 509 ? -1.864 13.398 17.203 1 94.19 509 ARG A N 1
ATOM 4055 C CA . ARG A 1 509 ? -1.839 13.609 18.641 1 94.19 509 ARG A CA 1
ATOM 4056 C C . ARG A 1 509 ? -2.996 12.883 19.328 1 94.19 509 ARG A C 1
ATOM 4058 O O . ARG A 1 509 ? -2.787 12.109 20.266 1 94.19 509 ARG A O 1
ATOM 4065 N N . ASP A 1 510 ? -4.211 13.133 18.828 1 94.31 510 ASP A N 1
ATOM 4066 C CA . ASP A 1 510 ? -5.387 12.477 19.375 1 94.31 510 ASP A CA 1
ATOM 4067 C C . ASP A 1 510 ? -5.336 10.969 19.141 1 94.31 510 ASP A C 1
ATOM 4069 O O . ASP A 1 510 ? -5.758 10.18 19.984 1 94.31 510 ASP A O 1
ATOM 4073 N N . GLU A 1 511 ? -4.848 10.586 17.984 1 95.44 511 GLU A N 1
ATOM 4074 C CA . GLU A 1 511 ? -4.703 9.172 17.641 1 95.44 511 GLU A CA 1
ATOM 4075 C C . GLU A 1 511 ? -3.816 8.453 18.656 1 95.44 511 GLU A C 1
ATOM 4077 O O . GLU A 1 511 ? -4.184 7.395 19.172 1 95.44 511 GLU A O 1
ATOM 4082 N N . ILE A 1 512 ? -2.693 9.047 18.953 1 93.81 512 ILE A N 1
ATOM 4083 C CA . ILE A 1 512 ? -1.714 8.445 19.859 1 93.81 512 ILE A CA 1
ATOM 4084 C C . ILE A 1 512 ? -2.264 8.422 21.281 1 93.81 512 ILE A C 1
ATOM 4086 O O . ILE A 1 512 ? -2.088 7.441 22 1 93.81 512 ILE A O 1
ATOM 4090 N N . ASN A 1 513 ? -2.932 9.484 21.703 1 92.94 513 ASN A N 1
ATOM 4091 C CA . ASN A 1 513 ? -3.547 9.516 23.016 1 92.94 513 ASN A CA 1
ATOM 4092 C C . ASN A 1 513 ? -4.539 8.367 23.203 1 92.94 513 ASN A C 1
ATOM 4094 O O . ASN A 1 513 ? -4.582 7.738 24.266 1 92.94 513 ASN A O 1
ATOM 4098 N N . THR A 1 514 ? -5.332 8.109 22.188 1 93.62 514 THR A N 1
ATOM 4099 C CA . THR A 1 514 ? -6.305 7.02 22.234 1 93.62 514 THR A CA 1
ATOM 4100 C C . THR A 1 514 ? -5.602 5.668 22.25 1 93.62 514 THR A C 1
ATOM 4102 O O . THR A 1 514 ? -5.949 4.789 23.047 1 93.62 514 THR A O 1
ATOM 4105 N N . ILE A 1 515 ? -4.586 5.527 21.484 1 90.44 515 ILE A N 1
ATOM 4106 C CA . ILE A 1 515 ? -3.844 4.273 21.375 1 90.44 515 ILE A CA 1
ATOM 4107 C C . ILE A 1 515 ? -3.178 3.961 22.719 1 90.44 515 ILE A C 1
ATOM 4109 O O . ILE A 1 515 ? -3.098 2.799 23.125 1 90.44 515 ILE A O 1
ATOM 4113 N N . ASN A 1 516 ? -2.789 5.039 23.391 1 87.12 516 ASN A N 1
ATOM 4114 C CA . ASN A 1 516 ? -2.09 4.883 24.656 1 87.12 516 ASN A CA 1
ATOM 4115 C C . ASN A 1 516 ? -3.062 4.633 25.812 1 87.12 516 ASN A C 1
ATOM 4117 O O . ASN A 1 516 ? -2.648 4.273 26.906 1 87.12 516 ASN A O 1
ATOM 4121 N N . SER A 1 517 ? -4.316 4.82 25.547 1 88.88 517 SER A N 1
ATOM 4122 C CA . SER A 1 517 ? -5.293 4.629 26.609 1 88.88 517 SER A CA 1
ATOM 4123 C C . SER A 1 517 ? -5.426 3.156 26.984 1 88.88 517 SER A C 1
ATOM 4125 O O . SER A 1 517 ? -5.348 2.283 26.109 1 88.88 517 SER A O 1
ATOM 4127 N N . ALA A 1 518 ? -5.652 2.863 28.188 1 84.56 518 ALA A N 1
ATOM 4128 C CA . ALA A 1 518 ? -5.812 1.498 28.672 1 84.56 518 ALA A CA 1
ATOM 4129 C C . ALA A 1 518 ? -7.039 0.832 28.062 1 84.56 518 ALA A C 1
ATOM 4131 O O . ALA A 1 518 ? -7.016 -0.361 27.75 1 84.56 518 ALA A O 1
ATOM 4132 N N . GLU A 1 519 ? -8.086 1.589 27.984 1 89.81 519 GLU A N 1
ATOM 4133 C CA . GLU A 1 519 ? -9.32 1.041 27.438 1 89.81 519 GLU A CA 1
ATOM 4134 C C . GLU A 1 519 ? -9.125 0.538 26.016 1 89.81 519 GLU A C 1
ATOM 4136 O O . GLU A 1 519 ? -9.516 -0.585 25.688 1 89.81 519 GLU A O 1
ATOM 4141 N N . TYR A 1 520 ? -8.539 1.34 25.219 1 91.69 520 TYR A N 1
ATOM 4142 C CA . TYR A 1 520 ? -8.312 0.936 23.844 1 91.69 520 TYR A CA 1
ATOM 4143 C C . TYR A 1 520 ? -7.391 -0.273 23.766 1 91.69 520 TYR A C 1
ATOM 4145 O O . TYR A 1 520 ? -7.652 -1.222 23.031 1 91.69 520 TYR A O 1
ATOM 4153 N N . THR A 1 521 ? -6.312 -0.25 24.453 1 85 521 THR A N 1
ATOM 4154 C CA . THR A 1 521 ? -5.332 -1.331 24.453 1 85 521 THR A CA 1
ATOM 4155 C C . THR A 1 521 ? -5.977 -2.648 24.875 1 85 521 THR A C 1
ATOM 4157 O O . THR A 1 521 ? -5.75 -3.686 24.25 1 85 521 THR A O 1
ATOM 4160 N N . ARG A 1 522 ? -6.785 -2.572 25.875 1 85.19 522 ARG A N 1
ATOM 4161 C CA . ARG A 1 522 ? -7.441 -3.777 26.375 1 85.19 522 ARG A CA 1
ATOM 4162 C C . ARG A 1 522 ? -8.422 -4.332 25.344 1 85.19 522 ARG A C 1
ATOM 4164 O O . ARG A 1 522 ? -8.43 -5.535 25.078 1 85.19 522 ARG A O 1
ATOM 4171 N N . GLN A 1 523 ? -9.211 -3.434 24.828 1 90.56 523 GLN A N 1
ATOM 4172 C CA . GLN A 1 523 ? -10.219 -3.861 23.859 1 90.56 523 GLN A CA 1
ATOM 4173 C C . GLN A 1 523 ? -9.57 -4.391 22.578 1 90.56 523 GLN A C 1
ATOM 4175 O O . GLN A 1 523 ? -10.008 -5.398 22.031 1 90.56 523 GLN A O 1
ATOM 4180 N N . LEU A 1 524 ? -8.555 -3.707 22.156 1 89.62 524 LEU A N 1
ATOM 4181 C CA . LEU A 1 524 ? -7.871 -4.137 20.938 1 89.62 524 LEU A CA 1
ATOM 4182 C C . LEU A 1 524 ? -7.184 -5.48 21.141 1 89.62 524 LEU A C 1
ATOM 4184 O O . LEU A 1 524 ? -7.223 -6.344 20.266 1 89.62 524 LEU A O 1
ATOM 4188 N N . THR A 1 525 ? -6.496 -5.637 22.25 1 84.81 525 THR A N 1
ATOM 4189 C CA . THR A 1 525 ? -5.812 -6.891 22.547 1 84.81 525 THR A CA 1
ATOM 4190 C C . THR A 1 525 ? -6.809 -8.047 22.578 1 84.81 525 THR A C 1
ATOM 4192 O O . THR A 1 525 ? -6.551 -9.109 22.016 1 84.81 525 THR A O 1
ATOM 4195 N N . TRP A 1 526 ? -7.871 -7.785 23.25 1 88.75 526 TRP A N 1
ATOM 4196 C CA . TRP A 1 526 ? -8.883 -8.828 23.328 1 88.75 526 TRP A CA 1
ATOM 4197 C C . TRP A 1 526 ? -9.477 -9.117 21.938 1 88.75 526 TRP A C 1
ATOM 4199 O O . TRP A 1 526 ? -9.727 -10.273 21.594 1 88.75 526 TRP A O 1
ATOM 4209 N N . LEU A 1 527 ? -9.789 -8.102 21.188 1 91.69 527 LEU A N 1
ATOM 4210 C CA . LEU A 1 527 ? -10.305 -8.266 19.844 1 91.69 527 LEU A CA 1
ATOM 4211 C C . LEU A 1 527 ? -9.383 -9.156 19.016 1 91.69 527 LEU A C 1
ATOM 4213 O O . LEU A 1 527 ? -9.852 -10.062 18.312 1 91.69 527 LEU A O 1
ATOM 4217 N N . GLN A 1 528 ? -8.117 -8.953 19.078 1 87.62 528 GLN A N 1
ATOM 4218 C CA . GLN A 1 528 ? -7.152 -9.742 18.328 1 87.62 528 GLN A CA 1
ATOM 4219 C C . GLN A 1 528 ? -7.09 -11.18 18.828 1 87.62 528 GLN A C 1
ATOM 4221 O O . GLN A 1 528 ? -7.035 -12.117 18.047 1 87.62 528 GLN A O 1
ATOM 4226 N N . ALA A 1 529 ? -7.117 -11.289 20.141 1 85.56 529 ALA A N 1
ATOM 4227 C CA . ALA A 1 529 ? -7.074 -12.625 20.734 1 85.56 529 ALA A CA 1
ATOM 4228 C C . ALA A 1 529 ? -8.305 -13.438 20.344 1 85.56 529 ALA A C 1
ATOM 4230 O O . ALA A 1 529 ? -8.195 -14.609 19.984 1 85.56 529 ALA A O 1
ATOM 4231 N N . LEU A 1 530 ? -9.422 -12.773 20.453 1 90.44 530 LEU A N 1
ATOM 4232 C CA . LEU A 1 530 ? -10.68 -13.43 20.109 1 90.44 530 LEU A CA 1
ATOM 4233 C C . LEU A 1 530 ? -10.695 -13.844 18.641 1 90.44 530 LEU A C 1
ATOM 4235 O O . LEU A 1 530 ? -11.164 -14.93 18.312 1 90.44 530 LEU A O 1
ATOM 4239 N N . THR A 1 531 ? -10.219 -12.961 17.766 1 90.44 531 THR A N 1
ATOM 4240 C CA . THR A 1 531 ? -10.125 -13.289 16.359 1 90.44 531 THR A CA 1
ATOM 4241 C C . THR A 1 531 ? -9.227 -14.5 16.125 1 90.44 531 THR A C 1
ATOM 4243 O O . THR A 1 531 ? -9.555 -15.383 15.344 1 90.44 531 THR A O 1
ATOM 4246 N N . GLY A 1 532 ? -8.094 -14.469 16.875 1 85.25 532 GLY A N 1
ATOM 4247 C CA . GLY A 1 532 ? -7.203 -15.617 16.812 1 85.25 532 GLY A CA 1
ATOM 4248 C C . GLY A 1 532 ? -7.855 -16.906 17.281 1 85.25 532 GLY A C 1
ATOM 4249 O O . GLY A 1 532 ? -7.617 -17.969 16.703 1 85.25 532 GLY A O 1
ATOM 4250 N N . LEU A 1 533 ? -8.633 -16.812 18.297 1 85.62 533 LEU A N 1
ATOM 4251 C CA . LEU A 1 533 ? -9.352 -17.984 18.812 1 85.62 533 LEU A CA 1
ATOM 4252 C C . LEU A 1 533 ? -10.344 -18.516 17.781 1 85.62 533 LEU A C 1
ATOM 4254 O O . LEU A 1 533 ? -10.414 -19.719 17.562 1 85.62 533 LEU A O 1
ATOM 4258 N N . ILE A 1 534 ? -11.062 -17.625 17.188 1 87.69 534 ILE A N 1
ATOM 4259 C CA . ILE A 1 534 ? -12.031 -18.016 16.172 1 87.69 534 ILE A CA 1
ATOM 4260 C C . ILE A 1 534 ? -11.305 -18.672 14.992 1 87.69 534 ILE A C 1
ATOM 4262 O O . ILE A 1 534 ? -11.734 -19.719 14.5 1 87.69 534 ILE A O 1
ATOM 4266 N N . ASP A 1 535 ? -10.227 -18.078 14.602 1 84.75 535 ASP A N 1
ATOM 4267 C CA . ASP A 1 535 ? -9.445 -18.594 13.477 1 84.75 535 ASP A CA 1
ATOM 4268 C C . ASP A 1 535 ? -8.945 -20 13.758 1 84.75 535 ASP A C 1
ATOM 4270 O O . ASP A 1 535 ? -9.016 -20.875 12.891 1 84.75 535 ASP A O 1
ATOM 4274 N N . ARG A 1 536 ? -8.547 -20.266 14.875 1 78.12 536 ARG A N 1
ATOM 4275 C CA . ARG A 1 536 ? -7.992 -21.562 15.25 1 78.12 536 ARG A CA 1
ATOM 4276 C C . ARG A 1 536 ? -9.094 -22.609 15.375 1 78.12 536 ARG A C 1
ATOM 4278 O O . ARG A 1 536 ? -8.891 -23.781 15.008 1 78.12 536 ARG A O 1
ATOM 4285 N N . MET A 1 537 ? -10.141 -22.188 15.906 1 79.19 537 MET A N 1
ATOM 4286 C CA . MET A 1 537 ? -11.203 -23.156 16.172 1 79.19 537 MET A CA 1
ATOM 4287 C C . MET A 1 537 ? -11.938 -23.547 14.898 1 79.19 537 MET A C 1
ATOM 4289 O O . MET A 1 537 ? -12.477 -24.641 14.789 1 79.19 537 MET A O 1
ATOM 4293 N N . GLN A 1 538 ? -11.93 -22.625 13.93 1 78.25 538 GLN A N 1
ATOM 4294 C CA . GLN A 1 538 ? -12.57 -22.969 12.664 1 78.25 538 GLN A CA 1
ATOM 4295 C C . GLN A 1 538 ? -11.805 -24.078 11.938 1 78.25 538 GLN A C 1
ATOM 4297 O O . GLN A 1 538 ? -12.398 -24.891 11.234 1 78.25 538 GLN A O 1
ATOM 4302 N N . VAL A 1 539 ? -10.57 -24.016 12 1 61.84 539 VAL A N 1
ATOM 4303 C CA . VAL A 1 539 ? -9.719 -24.953 11.273 1 61.84 539 VAL A CA 1
ATOM 4304 C C . VAL A 1 539 ? -9.852 -26.344 11.875 1 61.84 539 VAL A C 1
ATOM 4306 O O . VAL A 1 539 ? -9.875 -27.344 11.156 1 61.84 539 VAL A O 1
ATOM 4309 N N . SER A 1 540 ? -9.945 -26.25 13.164 1 55.91 540 SER A N 1
ATOM 4310 C CA . SER A 1 540 ? -10.047 -27.516 13.867 1 55.91 540 SER A CA 1
ATOM 4311 C C . SER A 1 540 ? -11.398 -28.172 13.633 1 55.91 540 SER A C 1
ATOM 4313 O O . SER A 1 540 ? -11.609 -29.328 14.023 1 55.91 540 SER A O 1
ATOM 4315 N N . GLN A 1 541 ? -12.367 -27.406 13.203 1 53.72 541 GLN A N 1
ATOM 4316 C CA . GLN A 1 541 ? -13.781 -27.766 13.094 1 53.72 541 GLN A CA 1
ATOM 4317 C C . GLN A 1 541 ? -13.953 -29.062 12.297 1 53.72 541 GLN A C 1
ATOM 4319 O O . GLN A 1 541 ? -15.023 -29.672 12.32 1 53.72 541 GLN A O 1
ATOM 4324 N N . GLN A 1 542 ? -13 -29.438 11.492 1 52.38 542 GLN A N 1
ATOM 4325 C CA . GLN A 1 542 ? -13.305 -30.797 11.109 1 52.38 542 GLN A CA 1
ATOM 4326 C C . GLN A 1 542 ? -13.711 -31.641 12.32 1 52.38 542 GLN A C 1
ATOM 4328 O O . GLN A 1 542 ? -14.547 -32.531 12.203 1 52.38 542 GLN A O 1
ATOM 4333 N N . VAL A 1 543 ? -13.281 -31.109 13.477 1 48.59 543 VAL A N 1
ATOM 4334 C CA . VAL A 1 543 ? -13.562 -31.875 14.688 1 48.59 543 VAL A CA 1
ATOM 4335 C C . VAL A 1 543 ? -14.836 -31.344 15.352 1 48.59 543 VAL A C 1
ATOM 4337 O O . VAL A 1 543 ? -15.625 -32.125 15.898 1 48.59 543 VAL A O 1
ATOM 4340 N N . TYR A 1 544 ? -15.164 -29.875 15.062 1 56.47 544 TYR A N 1
ATOM 4341 C CA . TYR A 1 544 ? -16.188 -29.297 15.93 1 56.47 544 TYR A CA 1
ATOM 4342 C C . TYR A 1 544 ? -17.469 -29.016 15.141 1 56.47 544 TYR A C 1
ATOM 4344 O O . TYR A 1 544 ? -17.938 -27.875 15.094 1 56.47 544 TYR A O 1
ATOM 4352 N N . ARG A 1 545 ? -17.938 -29.844 14.516 1 65.44 545 ARG A N 1
ATOM 4353 C CA . ARG A 1 545 ? -19.016 -29.562 13.594 1 65.44 545 ARG A CA 1
ATOM 4354 C C . ARG A 1 545 ? -20.375 -29.75 14.258 1 65.44 545 ARG A C 1
ATOM 4356 O O . ARG A 1 545 ? -21.406 -29.781 13.586 1 65.44 545 ARG A O 1
ATOM 4363 N N . SER A 1 546 ? -20.406 -29.75 15.578 1 76.75 546 SER A N 1
ATOM 4364 C CA . SER A 1 546 ? -21.734 -29.828 16.188 1 76.75 546 SER A CA 1
ATOM 4365 C C . SER A 1 546 ? -22.422 -28.469 16.188 1 76.75 546 SER A C 1
ATOM 4367 O O . SER A 1 546 ? -21.766 -27.438 16.234 1 76.75 546 SER A O 1
ATOM 4369 N N . PRO A 1 547 ? -23.688 -28.438 16 1 83.06 547 PRO A N 1
ATOM 4370 C CA . PRO A 1 547 ? -24.438 -27.172 16.031 1 83.06 547 PRO A CA 1
ATOM 4371 C C . PRO A 1 547 ? -24.188 -26.375 17.312 1 83.06 547 PRO A C 1
ATOM 4373 O O . PRO A 1 547 ? -24.188 -25.141 17.266 1 83.06 547 PRO A O 1
ATOM 4376 N N . GLU A 1 548 ? -24 -27.078 18.391 1 84.81 548 GLU A N 1
ATOM 4377 C CA . GLU A 1 548 ? -23.75 -26.391 19.656 1 84.81 548 GLU A CA 1
ATOM 4378 C C . GLU A 1 548 ? -22.406 -25.656 19.641 1 84.81 548 GLU A C 1
ATOM 4380 O O . GLU A 1 548 ? -22.281 -24.547 20.172 1 84.81 548 GLU A O 1
ATOM 4385 N N . CYS A 1 549 ? -21.453 -26.266 19.094 1 84.25 549 CYS A N 1
ATOM 4386 C CA . CYS A 1 549 ? -20.141 -25.641 18.969 1 84.25 549 CYS A CA 1
ATOM 4387 C C . CYS A 1 549 ? -20.203 -24.438 18.031 1 84.25 549 CYS A C 1
ATOM 4389 O O . CYS A 1 549 ? -19.578 -23.406 18.297 1 84.25 549 CYS A O 1
ATOM 4391 N N . LEU A 1 550 ? -20.969 -24.609 16.984 1 83.94 550 LEU A N 1
ATOM 4392 C CA . LEU A 1 550 ? -21.125 -23.531 16.031 1 83.94 550 LEU A CA 1
ATOM 4393 C C . LEU A 1 550 ? -21.812 -22.328 16.672 1 83.94 550 LEU A C 1
ATOM 4395 O O . LEU A 1 550 ? -21.5 -21.172 16.344 1 83.94 550 LEU A O 1
ATOM 4399 N N . GLU A 1 551 ? -22.672 -22.625 17.531 1 88.56 551 GLU A N 1
ATOM 4400 C CA . GLU A 1 551 ? -23.359 -21.547 18.234 1 88.56 551 GLU A CA 1
ATOM 4401 C C . GLU A 1 551 ? -22.391 -20.75 19.109 1 88.56 551 GLU A C 1
ATOM 4403 O O . GLU A 1 551 ? -22.5 -19.531 19.234 1 88.56 551 GLU A O 1
ATOM 4408 N N . VAL A 1 552 ? -21.484 -21.438 19.75 1 90 552 VAL A N 1
ATOM 4409 C CA . VAL A 1 552 ? -20.484 -20.781 20.594 1 90 552 VAL A CA 1
ATOM 4410 C C . VAL A 1 552 ? -19.609 -19.891 19.734 1 90 552 VAL A C 1
ATOM 4412 O O . VAL A 1 552 ? -19.344 -18.734 20.109 1 90 552 VAL A O 1
ATOM 4415 N N . VAL A 1 553 ? -19.234 -20.391 18.625 1 88.31 553 VAL A N 1
ATOM 4416 C CA . VAL A 1 553 ? -18.375 -19.625 17.734 1 88.31 553 VAL A CA 1
ATOM 4417 C C . VAL A 1 553 ? -19.125 -18.406 17.203 1 88.31 553 VAL A C 1
ATOM 4419 O O . VAL A 1 553 ? -18.547 -17.328 17.047 1 88.31 553 VAL A O 1
ATOM 4422 N N . GLN A 1 554 ? -20.328 -18.562 17.016 1 89.69 554 GLN A N 1
ATOM 4423 C CA . GLN A 1 554 ? -21.156 -17.438 16.562 1 89.69 554 GLN A CA 1
ATOM 4424 C C . GLN A 1 554 ? -21.25 -16.359 17.641 1 89.69 554 GLN A C 1
ATOM 4426 O O . GLN A 1 554 ? -21.312 -15.172 17.328 1 89.69 554 GLN A O 1
ATOM 4431 N N . GLU A 1 555 ? -21.297 -16.844 18.812 1 94 555 GLU A N 1
ATOM 4432 C CA . GLU A 1 555 ? -21.281 -15.891 19.922 1 94 555 GLU A CA 1
ATOM 4433 C C . GLU A 1 555 ? -19.984 -15.094 19.953 1 94 555 GLU A C 1
ATOM 4435 O O . GLU A 1 555 ? -19.984 -13.891 20.219 1 94 555 GLU A O 1
ATOM 4440 N N . TRP A 1 556 ? -18.906 -15.828 19.719 1 94.44 556 TRP A N 1
ATOM 4441 C CA . TRP A 1 556 ? -17.609 -15.164 19.672 1 94.44 556 TRP A CA 1
ATOM 4442 C C . TRP A 1 556 ? -17.578 -14.133 18.547 1 94.44 556 TRP A C 1
ATOM 4444 O O . TRP A 1 556 ? -17.031 -13.039 18.719 1 94.44 556 TRP A O 1
ATOM 4454 N N . ASP A 1 557 ? -18.156 -14.469 17.469 1 93.69 557 ASP A N 1
ATOM 4455 C CA . ASP A 1 557 ? -18.172 -13.562 16.312 1 93.69 557 ASP A CA 1
ATOM 4456 C C . ASP A 1 557 ? -19 -12.312 16.609 1 93.69 557 ASP A C 1
ATOM 4458 O O . ASP A 1 557 ? -18.641 -11.211 16.188 1 93.69 557 ASP A O 1
ATOM 4462 N N . ARG A 1 558 ? -20.094 -12.5 17.25 1 95.75 558 ARG A N 1
ATOM 4463 C CA . ARG A 1 558 ? -20.906 -11.352 17.656 1 95.75 558 ARG A CA 1
ATOM 4464 C C . ARG A 1 558 ? -20.141 -10.438 18.594 1 95.75 558 ARG A C 1
ATOM 4466 O O . ARG A 1 558 ? -20.188 -9.211 18.453 1 95.75 558 ARG A O 1
ATOM 4473 N N . GLU A 1 559 ? -19.453 -11.023 19.5 1 97.25 559 GLU A N 1
ATOM 4474 C CA . GLU A 1 559 ? -18.609 -10.234 20.406 1 97.25 559 GLU A CA 1
ATOM 4475 C C . GLU A 1 559 ? -17.516 -9.508 19.641 1 97.25 559 GLU A C 1
ATOM 4477 O O . GLU A 1 559 ? -17.203 -8.352 19.938 1 97.25 559 GLU A O 1
ATOM 4482 N N . ARG A 1 560 ? -16.922 -10.203 18.734 1 95.56 560 ARG A N 1
ATOM 4483 C CA . ARG A 1 560 ? -15.891 -9.609 17.891 1 95.56 560 ARG A CA 1
ATOM 4484 C C . ARG A 1 560 ? -16.422 -8.367 17.188 1 95.56 560 ARG A C 1
ATOM 4486 O O . ARG A 1 560 ? -15.75 -7.336 17.141 1 95.56 560 ARG A O 1
ATOM 4493 N N . GLN A 1 561 ? -17.625 -8.445 16.688 1 94.69 561 GLN A N 1
ATOM 4494 C CA . GLN A 1 561 ? -18.234 -7.312 15.992 1 94.69 561 GLN A CA 1
ATOM 4495 C C . GLN A 1 561 ? -18.484 -6.152 16.953 1 94.69 561 GLN A C 1
ATOM 4497 O O . GLN A 1 561 ? -18.312 -4.992 16.594 1 94.69 561 GLN A O 1
ATOM 4502 N N . GLU A 1 562 ? -18.859 -6.488 18.094 1 96.31 562 GLU A N 1
ATOM 4503 C CA . GLU A 1 562 ? -19.078 -5.457 19.109 1 96.31 562 GLU A CA 1
ATOM 4504 C C . GLU A 1 562 ? -17.766 -4.762 19.469 1 96.31 562 GLU A C 1
ATOM 4506 O O . GLU A 1 562 ? -17.734 -3.537 19.609 1 96.31 562 GLU A O 1
ATOM 4511 N N . LEU A 1 563 ? -16.75 -5.57 19.625 1 96.06 563 LEU A N 1
ATOM 4512 C CA . LEU A 1 563 ? -15.438 -5.016 19.953 1 96.06 563 LEU A CA 1
ATOM 4513 C C . LEU A 1 563 ? -14.938 -4.105 18.844 1 96.06 563 LEU A C 1
ATOM 4515 O O . LEU A 1 563 ? -14.305 -3.08 19.109 1 96.06 563 LEU A O 1
ATOM 4519 N N . ARG A 1 564 ? -15.211 -4.469 17.625 1 95.5 564 ARG A N 1
ATOM 4520 C CA . ARG A 1 564 ? -14.836 -3.641 16.484 1 95.5 564 ARG A CA 1
ATOM 4521 C C . ARG A 1 564 ? -15.539 -2.289 16.531 1 95.5 564 ARG A C 1
ATOM 4523 O O . ARG A 1 564 ? -14.93 -1.254 16.266 1 95.5 564 ARG A O 1
ATOM 4530 N N . THR A 1 565 ? -16.766 -2.295 16.906 1 95.12 565 THR A N 1
ATOM 4531 C CA . THR A 1 565 ? -17.547 -1.065 17.016 1 95.12 565 THR A CA 1
ATOM 4532 C C . THR A 1 565 ? -17.031 -0.204 18.156 1 95.12 565 THR A C 1
ATOM 4534 O O . THR A 1 565 ? -16.922 1.016 18.031 1 95.12 565 THR A O 1
ATOM 4537 N N . VAL A 1 566 ? -16.688 -0.861 19.219 1 96.06 566 VAL A N 1
ATOM 4538 C CA . VAL A 1 566 ? -16.219 -0.142 20.406 1 96.06 566 VAL A CA 1
ATOM 4539 C C . VAL A 1 566 ? -14.859 0.501 20.109 1 96.06 566 VAL A C 1
ATOM 4541 O O . VAL A 1 566 ? -14.656 1.682 20.406 1 96.06 566 VAL A O 1
ATOM 4544 N N . THR A 1 567 ? -13.953 -0.247 19.562 1 94.75 567 THR A N 1
ATOM 4545 C CA . THR A 1 567 ? -12.625 0.28 19.266 1 94.75 567 THR A CA 1
ATOM 4546 C C . THR A 1 567 ? -12.703 1.407 18.25 1 94.75 567 THR A C 1
ATOM 4548 O O . THR A 1 567 ? -11.945 2.381 18.328 1 94.75 567 THR A O 1
ATOM 4551 N N . LYS A 1 568 ? -13.594 1.293 17.281 1 96.25 568 LYS A N 1
ATOM 4552 C CA . LYS A 1 568 ? -13.828 2.369 16.312 1 96.25 568 LYS A CA 1
ATOM 4553 C C . LYS A 1 568 ? -14.312 3.635 17.016 1 96.25 568 LYS A C 1
ATOM 4555 O O . LYS A 1 568 ? -13.789 4.727 16.766 1 96.25 568 LYS A O 1
ATOM 4560 N N . SER A 1 569 ? -15.242 3.504 17.953 1 96.62 569 SER A N 1
ATOM 4561 C CA . SER A 1 569 ? -15.922 4.629 18.578 1 96.62 569 SER A CA 1
ATOM 4562 C C . SER A 1 569 ? -14.992 5.387 19.531 1 96.62 569 SER A C 1
ATOM 4564 O O . SER A 1 569 ? -15.211 6.562 19.812 1 96.62 569 SER A O 1
ATOM 4566 N N . LEU A 1 570 ? -13.953 4.711 19.984 1 96.38 570 LEU A N 1
ATOM 4567 C CA . LEU A 1 570 ? -13 5.367 20.875 1 96.38 570 LEU A CA 1
ATOM 4568 C C . LEU A 1 570 ? -12.242 6.465 20.141 1 96.38 570 LEU A C 1
ATOM 4570 O O . LEU A 1 570 ? -11.766 7.418 20.766 1 96.38 570 LEU A O 1
ATOM 4574 N N . PHE A 1 571 ? -12.133 6.359 18.828 1 97 571 PHE A N 1
ATOM 4575 C CA . PHE A 1 571 ? -11.492 7.398 18.031 1 97 571 PHE A CA 1
ATOM 4576 C C . PHE A 1 571 ? -12.508 8.453 17.594 1 97 571 PHE A C 1
ATOM 4578 O O . PHE A 1 571 ? -12.273 9.648 17.766 1 97 571 PHE A O 1
ATOM 4585 N N . ASN A 1 572 ? -13.484 8.07 17 1 97.19 572 ASN A N 1
ATOM 4586 C CA . ASN A 1 572 ? -14.625 8.836 16.5 1 97.19 572 ASN A CA 1
ATOM 4587 C C . ASN A 1 572 ? -15.875 7.961 16.375 1 97.19 572 ASN A C 1
ATOM 4589 O O . ASN A 1 572 ? -15.852 6.922 15.719 1 97.19 572 ASN A O 1
ATOM 4593 N N . PRO A 1 573 ? -16.906 8.352 16.984 1 96.38 573 PRO A N 1
ATOM 4594 C CA . PRO A 1 573 ? -18.094 7.5 17.016 1 96.38 573 PRO A CA 1
ATOM 4595 C C . PRO A 1 573 ? -18.688 7.27 15.625 1 96.38 573 PRO A C 1
ATOM 4597 O O . PRO A 1 573 ? -19.281 6.219 15.367 1 96.38 573 PRO A O 1
ATOM 4600 N N . GLN A 1 574 ? -18.547 8.219 14.766 1 97.25 574 GLN A N 1
ATOM 4601 C CA . GLN A 1 574 ? -19.156 8.117 13.445 1 97.25 574 GLN A CA 1
ATOM 4602 C C . GLN A 1 574 ? -18.25 7.352 12.477 1 97.25 574 GLN A C 1
ATOM 4604 O O . GLN A 1 574 ? -18.703 6.41 11.82 1 97.25 574 GLN A O 1
ATOM 4609 N N . PHE A 1 575 ? -16.922 7.711 12.461 1 98.06 575 PHE A N 1
ATOM 4610 C CA . PHE A 1 575 ? -16.125 7.227 11.344 1 98.06 575 PHE A CA 1
ATOM 4611 C C . PHE A 1 575 ? -14.883 6.504 11.852 1 98.06 575 PHE A C 1
ATOM 4613 O O . PHE A 1 575 ? -14.195 5.824 11.078 1 98.06 575 PHE A O 1
ATOM 4620 N N . GLY A 1 576 ? -14.547 6.578 13.109 1 97.56 576 GLY A N 1
ATOM 4621 C CA . GLY A 1 576 ? -13.414 5.863 13.672 1 97.56 576 GLY A CA 1
ATOM 4622 C C . GLY A 1 576 ? -12.086 6.555 13.414 1 97.56 576 GLY A C 1
ATOM 4623 O O . GLY A 1 576 ? -12.031 7.781 13.312 1 97.56 576 GLY A O 1
ATOM 4624 N N . SER A 1 577 ? -11.016 5.84 13.406 1 97.19 577 SER A N 1
ATOM 4625 C CA . SER A 1 577 ? -9.648 6.32 13.258 1 97.19 577 SER A CA 1
ATOM 4626 C C . SER A 1 577 ? -9.406 6.883 11.859 1 97.19 577 SER A C 1
ATOM 4628 O O . SER A 1 577 ? -9.922 6.352 10.875 1 97.19 577 SER A O 1
ATOM 4630 N N . LEU A 1 578 ? -8.617 7.926 11.867 1 97.19 578 LEU A N 1
ATOM 4631 C CA . LEU A 1 578 ? -8.164 8.484 10.602 1 97.19 578 LEU A CA 1
ATOM 4632 C C . LEU A 1 578 ? -7.348 7.465 9.812 1 97.19 578 LEU A C 1
ATOM 4634 O O . LEU A 1 578 ? -7.344 7.484 8.578 1 97.19 578 LEU A O 1
ATOM 4638 N N . PHE A 1 579 ? -6.762 6.52 10.484 1 97.44 579 PHE A N 1
ATOM 4639 C CA . PHE A 1 579 ? -5.738 5.688 9.867 1 97.44 579 PHE A CA 1
ATOM 4640 C C . PHE A 1 579 ? -6.242 4.262 9.672 1 97.44 579 PHE A C 1
ATOM 4642 O O . PHE A 1 579 ? -5.645 3.48 8.93 1 97.44 579 PHE A O 1
ATOM 4649 N N . ARG A 1 580 ? -7.383 3.92 10.352 1 95.25 580 ARG A N 1
ATOM 4650 C CA . ARG A 1 580 ? -7.824 2.527 10.328 1 95.25 580 ARG A CA 1
ATOM 4651 C C . ARG A 1 580 ? -9.297 2.426 9.953 1 95.25 580 ARG A C 1
ATOM 4653 O O . ARG A 1 580 ? -10.109 3.252 10.367 1 95.25 580 ARG A O 1
ATOM 4660 N N . THR A 1 581 ? -9.594 1.471 9.148 1 90 581 THR A N 1
ATOM 4661 C CA . THR A 1 581 ? -10.914 0.868 9.023 1 90 581 THR A CA 1
ATOM 4662 C C . THR A 1 581 ? -10.953 -0.498 9.703 1 90 581 THR A C 1
ATOM 4664 O O . THR A 1 581 ? -10.602 -1.511 9.094 1 90 581 THR A O 1
ATOM 4667 N N . HIS A 1 582 ? -11.359 -0.502 10.953 1 91.06 582 HIS A N 1
ATOM 4668 C CA . HIS A 1 582 ? -11.188 -1.679 11.797 1 91.06 582 HIS A CA 1
ATOM 4669 C C . HIS A 1 582 ? -9.75 -2.172 11.773 1 91.06 582 HIS A C 1
ATOM 4671 O O . HIS A 1 582 ? -8.836 -1.463 12.211 1 91.06 582 HIS A O 1
ATOM 4677 N N . GLN A 1 583 ? -9.547 -3.242 11.055 1 87.75 583 GLN A N 1
ATOM 4678 C CA . GLN A 1 583 ? -8.195 -3.789 11.039 1 87.75 583 GLN A CA 1
ATOM 4679 C C . GLN A 1 583 ? -7.41 -3.279 9.836 1 87.75 583 GLN A C 1
ATOM 4681 O O . GLN A 1 583 ? -6.18 -3.309 9.836 1 87.75 583 GLN A O 1
ATOM 4686 N N . ASN A 1 584 ? -8.062 -2.785 8.852 1 92.06 584 ASN A N 1
ATOM 4687 C CA . ASN A 1 584 ? -7.41 -2.381 7.609 1 92.06 584 ASN A CA 1
ATOM 4688 C C . ASN A 1 584 ? -6.965 -0.922 7.66 1 92.06 584 ASN A C 1
ATOM 4690 O O . ASN A 1 584 ? -7.598 -0.097 8.32 1 92.06 584 ASN A O 1
ATOM 4694 N N . PRO A 1 585 ? -5.891 -0.623 6.996 1 94.75 585 PRO A N 1
ATOM 4695 C CA . PRO A 1 585 ? -5.578 0.795 6.812 1 94.75 585 PRO A CA 1
ATOM 4696 C C . PRO A 1 585 ? -6.613 1.522 5.957 1 94.75 585 PRO A C 1
ATOM 4698 O O . PRO A 1 585 ? -7.273 0.901 5.121 1 94.75 585 PRO A O 1
ATOM 4701 N N . THR A 1 586 ? -6.746 2.773 6.172 1 96.94 586 THR A N 1
ATOM 4702 C CA . THR A 1 586 ? -7.664 3.59 5.383 1 96.94 586 THR A CA 1
ATOM 4703 C C . THR A 1 586 ? -7.051 3.938 4.027 1 96.94 586 THR A C 1
ATOM 4705 O O . THR A 1 586 ? -5.855 3.736 3.812 1 96.94 586 THR A O 1
ATOM 4708 N N . TYR A 1 587 ? -7.906 4.438 3.135 1 94.19 587 TYR A N 1
ATOM 4709 C CA . TYR A 1 587 ? -7.441 5.02 1.88 1 94.19 587 TYR A CA 1
ATOM 4710 C C . TYR A 1 587 ? -6.438 6.137 2.133 1 94.19 587 TYR A C 1
ATOM 4712 O O . TYR A 1 587 ? -5.445 6.262 1.416 1 94.19 587 TYR A O 1
ATOM 4720 N N . PHE A 1 588 ? -6.664 6.93 3.17 1 95.56 588 PHE A N 1
ATOM 4721 C CA . PHE A 1 588 ? -5.773 8 3.598 1 95.56 588 PHE A CA 1
ATOM 4722 C C . PHE A 1 588 ? -4.398 7.449 3.967 1 95.56 588 PHE A C 1
ATOM 4724 O O . PHE A 1 588 ? -3.377 7.961 3.512 1 95.56 588 PHE A O 1
ATOM 4731 N N . ASN A 1 589 ? -4.383 6.438 4.793 1 96.62 589 ASN A N 1
ATOM 4732 C CA . ASN A 1 589 ? -3.117 5.875 5.25 1 96.62 589 ASN A CA 1
ATOM 4733 C C . ASN A 1 589 ? -2.336 5.238 4.102 1 96.62 589 ASN A C 1
ATOM 4735 O O . ASN A 1 589 ? -1.105 5.27 4.09 1 96.62 589 ASN A O 1
ATOM 4739 N N . ARG A 1 590 ? -3.021 4.598 3.236 1 93.69 590 ARG A N 1
ATOM 4740 C CA . ARG A 1 590 ? -2.346 4.016 2.08 1 93.69 590 ARG A CA 1
ATOM 4741 C C . ARG A 1 590 ? -1.548 5.074 1.324 1 93.69 590 ARG A C 1
ATOM 4743 O O . ARG A 1 590 ? -0.411 4.828 0.917 1 93.69 590 ARG A O 1
ATOM 4750 N N . ARG A 1 591 ? -2.119 6.215 1.154 1 93 591 ARG A N 1
ATOM 4751 C CA . ARG A 1 591 ? -1.444 7.305 0.453 1 93 591 ARG A CA 1
ATOM 4752 C C . ARG A 1 591 ? -0.325 7.895 1.306 1 93 591 ARG A C 1
ATOM 4754 O O . ARG A 1 591 ? 0.748 8.219 0.792 1 93 591 ARG A O 1
ATOM 4761 N N . LEU A 1 592 ? -0.611 8.016 2.529 1 95.88 592 LEU A N 1
ATOM 4762 C CA . LEU A 1 592 ? 0.398 8.523 3.453 1 95.88 592 LEU A CA 1
ATOM 4763 C C . LEU A 1 592 ? 1.648 7.652 3.422 1 95.88 592 LEU A C 1
ATOM 4765 O O . LEU A 1 592 ? 2.766 8.164 3.309 1 95.88 592 LEU A O 1
ATOM 4769 N N . SER A 1 593 ? 1.459 6.371 3.508 1 94.69 593 SER A N 1
ATOM 4770 C CA . SER A 1 593 ? 2.57 5.43 3.557 1 94.69 593 SER A CA 1
ATOM 4771 C C . SER A 1 593 ? 3.338 5.41 2.238 1 94.69 593 SER A C 1
ATOM 4773 O O . SER A 1 593 ? 4.535 5.117 2.217 1 94.69 593 SER A O 1
ATOM 4775 N N . ARG A 1 594 ? 2.678 5.75 1.246 1 93 594 ARG A N 1
ATOM 4776 C CA . ARG A 1 594 ? 3.307 5.711 -0.07 1 93 594 ARG A CA 1
ATOM 4777 C C . ARG A 1 594 ? 4.086 6.992 -0.343 1 93 594 ARG A C 1
ATOM 4779 O O . ARG A 1 594 ? 5.133 6.961 -0.99 1 93 594 ARG A O 1
ATOM 4786 N N . PHE A 1 595 ? 3.594 8.094 0.212 1 94.75 595 PHE A N 1
ATOM 4787 C CA . PHE A 1 595 ? 4.109 9.367 -0.287 1 94.75 595 PHE A CA 1
ATOM 4788 C C . PHE A 1 595 ? 4.953 10.062 0.774 1 94.75 595 PHE A C 1
ATOM 4790 O O . PHE A 1 595 ? 5.676 11.016 0.473 1 94.75 595 PHE A O 1
ATOM 4797 N N . ALA A 1 596 ? 4.887 9.609 1.947 1 97.56 596 ALA A N 1
ATOM 4798 C CA . ALA A 1 596 ? 5.645 10.258 3.012 1 97.56 596 ALA A CA 1
ATOM 4799 C C . ALA A 1 596 ? 6.715 9.32 3.57 1 97.56 596 ALA A C 1
ATOM 4801 O O . ALA A 1 596 ? 6.414 8.203 3.996 1 97.56 596 ALA A O 1
ATOM 4802 N N . ASP A 1 597 ? 7.906 9.805 3.635 1 97.31 597 ASP A N 1
ATOM 4803 C CA . ASP A 1 597 ? 8.969 9.031 4.273 1 97.31 597 ASP A CA 1
ATOM 4804 C C . ASP A 1 597 ? 8.789 8.992 5.789 1 97.31 597 ASP A C 1
ATOM 4806 O O . ASP A 1 597 ? 8.992 7.957 6.422 1 97.31 597 ASP A O 1
ATOM 4810 N N . VAL A 1 598 ? 8.469 10.156 6.297 1 98.06 598 VAL A N 1
ATOM 4811 C CA . VAL A 1 598 ? 8.188 10.273 7.727 1 98.06 598 VAL A CA 1
ATOM 4812 C C . VAL A 1 598 ? 6.918 11.094 7.938 1 98.06 598 VAL A C 1
ATOM 4814 O O . VAL A 1 598 ? 6.469 11.797 7.027 1 98.06 598 VAL A O 1
ATOM 4817 N N . TYR A 1 599 ? 6.289 10.961 9.023 1 98.38 599 TYR A N 1
ATOM 4818 C CA . TYR A 1 599 ? 5.141 11.781 9.383 1 98.38 599 TYR A CA 1
ATOM 4819 C C . TYR A 1 599 ? 5.125 12.078 10.875 1 98.38 599 TYR A C 1
ATOM 4821 O O . TYR A 1 599 ? 5.727 11.352 11.664 1 98.38 599 TYR A O 1
ATOM 4829 N N . MET A 1 600 ? 4.531 13.148 11.273 1 97.94 600 MET A N 1
ATOM 4830 C CA . MET A 1 600 ? 4.574 13.703 12.617 1 97.94 600 MET A CA 1
ATOM 4831 C C . MET A 1 600 ? 3.391 14.633 12.867 1 97.94 600 MET A C 1
ATOM 4833 O O . MET A 1 600 ? 2.68 15 11.93 1 97.94 600 MET A O 1
ATOM 4837 N N . THR A 1 601 ? 3.211 14.984 14.094 1 96.25 601 THR A N 1
ATOM 4838 C CA . THR A 1 601 ? 2.109 15.867 14.477 1 96.25 601 THR A CA 1
ATOM 4839 C C . THR A 1 601 ? 2.377 17.297 14.023 1 96.25 601 THR A C 1
ATOM 4841 O O . THR A 1 601 ? 1.459 18 13.602 1 96.25 601 THR A O 1
ATOM 4844 N N . CYS A 1 602 ? 3.59 17.703 14.164 1 95.38 602 CYS A N 1
ATOM 4845 C CA . CYS A 1 602 ? 4.047 19.031 13.797 1 95.38 602 CYS A CA 1
ATOM 4846 C C . CYS A 1 602 ? 5.547 19.047 13.531 1 95.38 602 CYS A C 1
ATOM 4848 O O . CYS A 1 602 ? 6.27 18.156 13.984 1 95.38 602 CYS A O 1
ATOM 4850 N N . VAL A 1 603 ? 5.977 20.016 12.828 1 95.25 603 VAL A N 1
ATOM 4851 C CA . VAL A 1 603 ? 7.367 20.062 12.391 1 95.25 603 VAL A CA 1
ATOM 4852 C C . VAL A 1 603 ? 8.281 20.219 13.602 1 95.25 603 VAL A C 1
ATOM 4854 O O . VAL A 1 603 ? 9.453 19.828 13.562 1 95.25 603 VAL A O 1
ATOM 4857 N N . SER A 1 604 ? 7.785 20.719 14.734 1 93.19 604 SER A N 1
ATOM 4858 C CA . SER A 1 604 ? 8.594 20.938 15.93 1 93.19 604 SER A CA 1
ATOM 4859 C C . SER A 1 604 ? 9.055 19.625 16.531 1 93.19 604 SER A C 1
ATOM 4861 O O . SER A 1 604 ? 9.945 19.609 17.391 1 93.19 604 SER A O 1
ATOM 4863 N N . CYS A 1 605 ? 8.438 18.531 16.078 1 94.88 605 CYS A N 1
ATOM 4864 C CA . CYS A 1 605 ? 8.914 17.234 16.531 1 94.88 605 CYS A CA 1
ATOM 4865 C C . CYS A 1 605 ? 10.391 17.047 16.203 1 94.88 605 CYS A C 1
ATOM 4867 O O . CYS A 1 605 ? 11.086 16.297 16.875 1 94.88 605 CYS A O 1
ATOM 4869 N N . LEU A 1 606 ? 10.875 17.75 15.258 1 95.06 606 LEU A N 1
ATOM 4870 C CA . LEU A 1 606 ? 12.273 17.672 14.852 1 95.06 606 LEU A CA 1
ATOM 4871 C C . LEU A 1 606 ? 13.195 18.172 15.953 1 95.06 606 LEU A C 1
ATOM 4873 O O . LEU A 1 606 ? 14.383 17.828 15.984 1 95.06 606 LEU A O 1
ATOM 4877 N N . LEU A 1 607 ? 12.656 19.031 16.859 1 93.31 607 LEU A N 1
ATOM 4878 C CA . LEU A 1 607 ? 13.453 19.578 17.953 1 93.31 607 LEU A CA 1
ATOM 4879 C C . LEU A 1 607 ? 13.906 18.484 18.906 1 93.31 607 LEU A C 1
ATOM 4881 O O . LEU A 1 607 ? 14.898 18.641 19.625 1 93.31 607 LEU A O 1
ATOM 4885 N N . ASN A 1 608 ? 13.227 17.359 18.844 1 90.44 608 ASN A N 1
ATOM 4886 C CA . ASN A 1 608 ? 13.523 16.266 19.75 1 90.44 608 ASN A CA 1
ATOM 4887 C C . ASN A 1 608 ? 14.641 15.375 19.234 1 90.44 608 ASN A C 1
ATOM 4889 O O . ASN A 1 608 ? 15.062 14.438 19.906 1 90.44 608 ASN A O 1
ATOM 4893 N N . TYR A 1 609 ? 15.172 15.75 18.094 1 90.44 609 TYR A N 1
ATOM 4894 C CA . TYR A 1 609 ? 16.172 14.891 17.484 1 90.44 609 TYR A CA 1
ATOM 4895 C C . TYR A 1 609 ? 17.406 15.695 17.062 1 90.44 609 TYR A C 1
ATOM 4897 O O . TYR A 1 609 ? 17.297 16.875 16.734 1 90.44 609 TYR A O 1
ATOM 4905 N N . ASP A 1 610 ? 18.484 14.914 17.125 1 88.06 610 ASP A N 1
ATOM 4906 C CA . ASP A 1 610 ? 19.703 15.461 16.547 1 88.06 610 ASP A CA 1
ATOM 4907 C C . ASP A 1 610 ? 19.656 15.398 15.023 1 88.06 610 ASP A C 1
ATOM 4909 O O . ASP A 1 610 ? 19.094 14.461 14.453 1 88.06 610 ASP A O 1
ATOM 4913 N N . LEU A 1 611 ? 20.328 16.312 14.359 1 91.75 611 LEU A N 1
ATOM 4914 C CA . LEU A 1 611 ? 20.25 16.391 12.906 1 91.75 611 LEU A CA 1
ATOM 4915 C C . LEU A 1 611 ? 21.125 15.32 12.266 1 91.75 611 LEU A C 1
ATOM 4917 O O . LEU A 1 611 ? 21.219 15.25 11.039 1 91.75 611 LEU A O 1
ATOM 4921 N N . GLN A 1 612 ? 21.719 14.422 13.055 1 89.31 612 GLN A N 1
ATOM 4922 C CA . GLN A 1 612 ? 22.453 13.25 12.562 1 89.31 612 GLN A CA 1
ATOM 4923 C C . GLN A 1 612 ? 21.625 11.977 12.734 1 89.31 612 GLN A C 1
ATOM 4925 O O . GLN A 1 612 ? 22.062 10.891 12.344 1 89.31 612 GLN A O 1
ATOM 4930 N N . HIS A 1 613 ? 20.484 12.188 13.273 1 91.69 613 HIS A N 1
ATOM 4931 C CA . HIS A 1 613 ? 19.625 11.062 13.602 1 91.69 613 HIS A CA 1
ATOM 4932 C C . HIS A 1 613 ? 19.125 10.359 12.344 1 91.69 613 HIS A C 1
ATOM 4934 O O . HIS A 1 613 ? 18.812 11.016 11.352 1 91.69 613 HIS A O 1
ATOM 4940 N N . THR A 1 614 ? 19.062 9.008 12.398 1 93.69 614 THR A N 1
ATOM 4941 C CA . THR A 1 614 ? 18.453 8.203 11.344 1 93.69 614 THR A CA 1
ATOM 4942 C C . THR A 1 614 ? 17.156 7.566 11.828 1 93.69 614 THR A C 1
ATOM 4944 O O . THR A 1 614 ? 17.125 6.949 12.891 1 93.69 614 THR A O 1
ATOM 4947 N N . PHE A 1 615 ? 16.141 7.789 11.109 1 95.19 615 PHE A N 1
ATOM 4948 C CA . PHE A 1 615 ? 14.859 7.148 11.391 1 95.19 615 PHE A CA 1
ATOM 4949 C C . PHE A 1 615 ? 14.766 5.793 10.695 1 95.19 615 PHE A C 1
ATOM 4951 O O . PHE A 1 615 ? 14.992 5.691 9.492 1 95.19 615 PHE A O 1
ATOM 4958 N N . PHE A 1 616 ? 14.461 4.773 11.5 1 92.25 616 PHE A N 1
ATOM 4959 C CA . PHE A 1 616 ? 14.289 3.428 10.961 1 92.25 616 PHE A CA 1
ATOM 4960 C C . PHE A 1 616 ? 12.836 2.992 11.047 1 92.25 616 PHE A C 1
ATOM 4962 O O . PHE A 1 616 ? 12.227 3.039 12.117 1 92.25 616 PHE A O 1
ATOM 4969 N N . PRO A 1 617 ? 12.281 2.584 9.945 1 92 617 PRO A N 1
ATOM 4970 C CA . PRO A 1 617 ? 10.938 2.01 10.047 1 92 617 PRO A CA 1
ATOM 4971 C C . PRO A 1 617 ? 10.93 0.637 10.719 1 92 617 PRO A C 1
ATOM 4973 O O . PRO A 1 617 ? 11.859 -0.151 10.531 1 92 617 PRO A O 1
ATOM 4976 N N . ARG A 1 618 ? 9.922 0.427 11.414 1 85.81 618 ARG A N 1
ATOM 4977 C CA . ARG A 1 618 ? 9.742 -0.911 11.969 1 85.81 618 ARG A CA 1
ATOM 4978 C C . ARG A 1 618 ? 9.336 -1.903 10.883 1 85.81 618 ARG A C 1
ATOM 4980 O O . ARG A 1 618 ? 8.508 -1.591 10.031 1 85.81 618 ARG A O 1
ATOM 4987 N N . ARG A 1 619 ? 9.938 -3.047 10.945 1 87.12 619 ARG A N 1
ATOM 4988 C CA . ARG A 1 619 ? 9.609 -4.102 9.992 1 87.12 619 ARG A CA 1
ATOM 4989 C C . ARG A 1 619 ? 8.25 -4.711 10.297 1 87.12 619 ARG A C 1
ATOM 4991 O O . ARG A 1 619 ? 8.055 -5.309 11.359 1 87.12 619 ARG A O 1
ATOM 4998 N N . ALA A 1 620 ? 7.312 -4.52 9.484 1 82.31 620 ALA A N 1
ATOM 4999 C CA . ALA A 1 620 ? 6.012 -5.164 9.641 1 82.31 620 ALA A CA 1
ATOM 5000 C C . ALA A 1 620 ? 5.988 -6.531 8.961 1 82.31 620 ALA A C 1
ATOM 5002 O O . 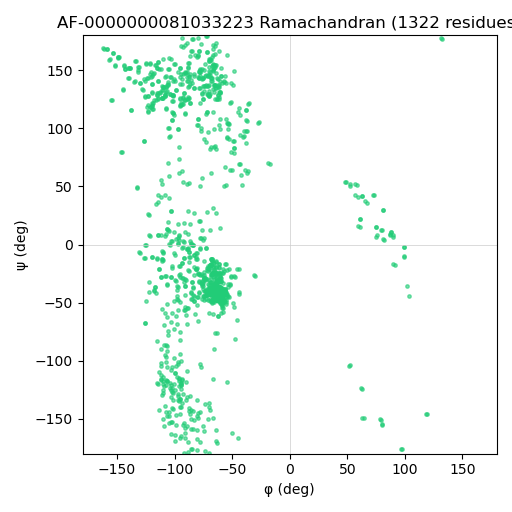ALA A 1 620 ? 6.309 -6.648 7.777 1 82.31 620 ALA A O 1
ATOM 5003 N N . PRO A 1 621 ? 5.648 -7.516 9.656 1 86.38 621 PRO A N 1
ATOM 50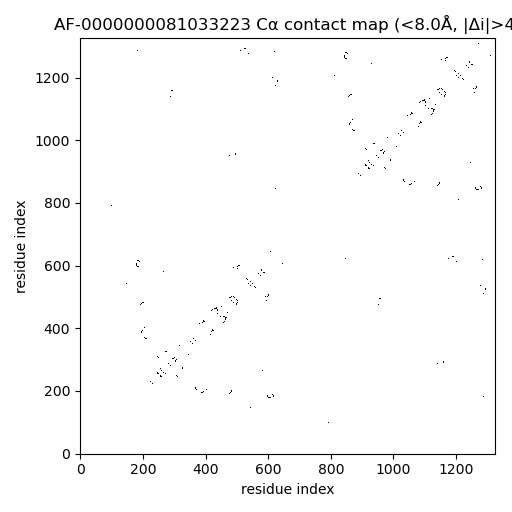04 C CA . PRO A 1 621 ? 5.605 -8.836 9.031 1 86.38 621 PRO A CA 1
ATOM 5005 C C . PRO A 1 621 ? 4.527 -8.945 7.957 1 86.38 621 PRO A C 1
ATOM 5007 O O . PRO A 1 621 ? 3.424 -8.422 8.125 1 86.38 621 PRO A O 1
ATOM 5010 N N . LEU A 1 622 ? 4.914 -9.555 6.883 1 91.69 622 LEU A N 1
ATOM 5011 C CA . LEU A 1 622 ? 3.93 -9.914 5.863 1 91.69 622 LEU A CA 1
ATOM 5012 C C . LEU A 1 622 ? 3.049 -11.062 6.344 1 91.69 622 LEU A C 1
ATOM 5014 O O . LEU A 1 622 ? 3.363 -11.719 7.34 1 91.69 622 LEU A O 1
ATOM 5018 N N . GLN A 1 623 ? 1.959 -11.328 5.719 1 91.75 623 GLN A N 1
ATOM 5019 C CA . GLN A 1 623 ? 0.964 -12.289 6.191 1 91.75 623 GLN A CA 1
ATOM 5020 C C . GLN A 1 623 ? 1.554 -13.695 6.281 1 91.75 623 GLN A C 1
ATOM 5022 O O . GLN A 1 623 ? 1.172 -14.477 7.152 1 91.75 623 GLN A O 1
ATOM 5027 N N . HIS A 1 624 ? 2.533 -14.016 5.41 1 92.75 624 HIS A N 1
ATOM 5028 C CA . HIS A 1 624 ? 3.104 -15.352 5.43 1 92.75 624 HIS A CA 1
ATOM 5029 C C . HIS A 1 624 ? 4.344 -15.414 6.316 1 92.75 624 HIS A C 1
ATOM 5031 O O . HIS A 1 624 ? 4.945 -16.484 6.477 1 92.75 624 HIS A O 1
ATOM 5037 N N . GLU A 1 625 ? 4.77 -14.289 6.895 1 88.38 625 GLU A N 1
ATOM 5038 C CA . GLU A 1 625 ? 5.934 -14.258 7.773 1 88.38 625 GLU A CA 1
ATOM 5039 C C . GLU A 1 625 ? 5.535 -14.477 9.227 1 88.38 625 GLU A C 1
ATOM 5041 O O . GLU A 1 625 ? 4.434 -14.102 9.633 1 88.38 625 GLU A O 1
ATOM 5046 N N . ALA A 1 626 ? 6.457 -15.109 9.961 1 74.19 626 ALA A N 1
ATOM 5047 C CA . ALA A 1 626 ? 6.211 -15.281 11.391 1 74.19 626 ALA A CA 1
ATOM 5048 C C . ALA A 1 626 ? 6.301 -13.945 12.133 1 74.19 626 ALA A C 1
ATOM 5050 O O . ALA A 1 626 ? 7.199 -13.148 11.867 1 74.19 626 ALA A O 1
ATOM 5051 N N . PRO A 1 627 ? 5.258 -13.711 12.867 1 64.44 627 PRO A N 1
ATOM 5052 C CA . PRO A 1 627 ? 5.312 -12.445 13.602 1 64.44 627 PRO A CA 1
ATOM 5053 C C . PRO A 1 627 ? 6.367 -12.453 14.711 1 64.44 627 PRO A C 1
ATOM 5055 O O . PRO A 1 627 ? 6.293 -13.258 15.641 1 64.44 627 PRO A O 1
ATOM 5058 N N . LEU A 1 628 ? 7.695 -12.211 14.438 1 57.94 628 LEU A N 1
ATOM 5059 C CA . LEU A 1 628 ? 8.742 -12.148 15.445 1 57.94 628 LEU A CA 1
ATOM 5060 C C . LEU A 1 628 ? 8.875 -10.742 16.016 1 57.94 628 LEU A C 1
ATOM 5062 O O . LEU A 1 628 ? 9.375 -9.836 15.336 1 57.94 628 LEU A O 1
ATOM 5066 N N . TRP A 1 629 ? 7.844 -10.148 16.484 1 49.31 629 TRP A N 1
ATOM 5067 C CA . TRP A 1 629 ? 8.133 -8.773 16.875 1 49.31 629 TRP A CA 1
ATOM 5068 C C . TRP A 1 629 ? 8.93 -8.75 18.188 1 49.31 629 TRP A C 1
ATOM 5070 O O . TRP A 1 629 ? 8.484 -9.266 19.203 1 49.31 629 TRP A O 1
ATOM 5080 N N . LEU A 1 630 ? 10.328 -8.773 18.047 1 44.34 630 LEU A N 1
ATOM 5081 C CA . LEU A 1 630 ? 11.195 -8.641 19.219 1 44.34 630 LEU A CA 1
ATOM 5082 C C . LEU A 1 630 ? 11.031 -7.273 19.875 1 44.34 630 LEU A C 1
ATOM 5084 O O . LEU A 1 630 ? 11.445 -7.07 21.016 1 44.34 630 LEU A O 1
ATOM 5088 N N . ASP A 1 631 ? 10.82 -6.273 19.156 1 40.19 631 ASP A N 1
ATOM 5089 C CA . ASP A 1 631 ? 10.938 -5.012 19.875 1 40.19 631 ASP A CA 1
ATOM 5090 C C . ASP A 1 631 ? 10.242 -5.078 21.219 1 40.19 631 ASP A C 1
ATOM 5092 O O . ASP A 1 631 ? 10.602 -4.348 22.156 1 40.19 631 ASP A O 1
ATOM 5096 N N . GLN A 1 632 ? 9.148 -5.637 21.234 1 37.38 632 GLN A N 1
ATOM 5097 C CA . GLN A 1 632 ? 8.445 -5.723 22.5 1 37.38 632 GLN A CA 1
ATOM 5098 C C . GLN A 1 632 ? 9.141 -6.695 23.453 1 37.38 632 GLN A C 1
ATOM 5100 O O . GLN A 1 632 ? 8.859 -6.707 24.656 1 37.38 632 GLN A O 1
ATOM 5105 N N . LEU A 1 633 ? 9.602 -7.684 22.844 1 38.5 633 LEU A N 1
ATOM 5106 C CA . LEU A 1 633 ? 10.297 -8.516 23.828 1 38.5 633 LEU A CA 1
ATOM 5107 C C . LEU A 1 633 ? 11.258 -7.688 24.672 1 38.5 633 LEU A C 1
ATOM 5109 O O . LEU A 1 633 ? 11.414 -7.941 25.859 1 38.5 633 LEU A O 1
ATOM 5113 N N . CYS A 1 634 ? 12.078 -6.914 23.875 1 38.88 634 CYS A N 1
ATOM 5114 C CA . CYS A 1 634 ? 13.344 -6.465 24.438 1 38.88 634 CYS A CA 1
ATOM 5115 C C . CYS A 1 634 ? 13.133 -5.332 25.438 1 38.88 634 CYS A C 1
ATOM 5117 O O . CYS A 1 634 ? 13.969 -5.094 26.297 1 38.88 634 CYS A O 1
ATOM 5119 N N . ILE A 1 635 ? 12.297 -4.367 25.109 1 37.97 635 ILE A N 1
ATOM 5120 C CA . ILE A 1 635 ? 12.594 -3.195 25.922 1 37.97 635 ILE A CA 1
ATOM 5121 C C . ILE A 1 635 ? 12.43 -3.543 27.406 1 37.97 635 ILE A C 1
ATOM 5123 O O . ILE A 1 635 ? 13.289 -3.207 28.219 1 37.97 635 ILE A O 1
ATOM 5127 N N . GLY A 1 636 ? 11.273 -3.938 27.656 1 36.66 636 GLY A N 1
ATOM 5128 C CA . GLY A 1 636 ? 11.078 -4.191 29.078 1 36.66 636 GLY A CA 1
ATOM 5129 C C . GLY A 1 636 ? 11.961 -5.305 29.609 1 36.66 636 GLY A C 1
ATOM 5130 O O . GLY A 1 636 ? 12.477 -5.219 30.734 1 36.66 636 GLY A O 1
ATOM 5131 N N . CYS A 1 637 ? 12.039 -6.27 28.797 1 37.53 637 CYS A N 1
ATOM 5132 C CA . CYS A 1 637 ? 12.766 -7.426 29.312 1 37.53 637 CYS A CA 1
ATOM 5133 C C . CYS A 1 637 ? 14.266 -7.145 29.359 1 37.53 637 CYS A C 1
ATOM 5135 O O . CYS A 1 637 ? 14.992 -7.785 30.125 1 37.53 637 CYS A O 1
ATOM 5137 N N . LEU A 1 638 ? 14.633 -6.281 28.438 1 41.75 638 LEU A N 1
ATOM 5138 C CA . LEU A 1 638 ? 16.078 -6.121 28.391 1 41.75 638 LEU A CA 1
ATOM 5139 C C . LEU A 1 638 ? 16.531 -5 29.312 1 41.75 638 LEU A C 1
ATOM 5141 O O . LEU A 1 638 ? 17.719 -4.645 29.344 1 41.75 638 LEU A O 1
ATOM 5145 N N . GLY A 1 639 ? 15.656 -4.539 30.125 1 41.78 639 GLY A N 1
ATOM 5146 C CA . GLY A 1 639 ? 16.078 -3.486 31.031 1 41.78 639 GLY A CA 1
ATOM 5147 C C . GLY A 1 639 ? 16.594 -2.25 30.312 1 41.78 639 GLY A C 1
ATOM 5148 O O . GLY A 1 639 ? 17.438 -1.522 30.844 1 41.78 639 GLY A O 1
ATOM 5149 N N . LEU A 1 640 ? 16.312 -2.162 29.078 1 42.56 640 LEU A N 1
ATOM 5150 C CA . LEU A 1 640 ? 16.812 -0.983 28.375 1 42.56 640 LEU A CA 1
ATOM 5151 C C . LEU A 1 640 ? 15.977 0.245 28.719 1 42.56 640 LEU A C 1
ATOM 5153 O O . LEU A 1 640 ? 14.773 0.132 28.984 1 42.56 640 LEU A O 1
ATOM 5157 N N . PRO A 1 641 ? 16.734 1.341 29.109 1 38.97 641 PRO A N 1
ATOM 5158 C CA . PRO A 1 641 ? 16 2.561 29.469 1 38.97 641 PRO A CA 1
ATOM 5159 C C . PRO A 1 641 ? 14.984 2.971 28.406 1 38.97 641 PRO A C 1
ATOM 5161 O O . PRO A 1 641 ? 15.234 2.799 27.203 1 38.97 641 PRO A O 1
ATOM 5164 N N . ARG A 1 642 ? 13.867 3.055 28.812 1 41.22 642 ARG A N 1
ATOM 5165 C CA . ARG A 1 642 ? 12.789 3.574 27.969 1 41.22 642 ARG A CA 1
ATOM 5166 C C . ARG A 1 642 ? 13.18 4.91 27.344 1 41.22 642 ARG A C 1
ATOM 5168 O O . ARG A 1 642 ? 13.93 5.688 27.938 1 41.22 642 ARG A O 1
ATOM 5175 N N . ARG A 1 643 ? 12.844 5.027 26.188 1 40.38 643 ARG A N 1
ATOM 5176 C CA . ARG A 1 643 ? 12.953 6.344 25.562 1 40.38 643 ARG A CA 1
ATOM 5177 C C . ARG A 1 643 ? 12.336 7.418 26.469 1 40.38 643 ARG A C 1
ATOM 5179 O O . ARG A 1 643 ? 11.141 7.391 26.734 1 40.38 643 ARG A O 1
ATOM 5186 N N . GLU A 1 644 ? 12.984 7.961 27.438 1 34.38 644 GLU A N 1
ATOM 5187 C CA . GLU A 1 644 ? 12.375 9.102 28.109 1 34.38 644 GLU A CA 1
ATOM 5188 C C . GLU A 1 644 ? 12 10.203 27.125 1 34.38 644 GLU A C 1
ATOM 5190 O O . GLU A 1 644 ? 12.812 10.586 26.281 1 34.38 644 GLU A O 1
ATOM 5195 N N . PRO A 1 645 ? 10.797 10.328 26.844 1 33.97 645 PRO A N 1
ATOM 5196 C CA . PRO A 1 645 ? 10.539 11.547 26.078 1 33.97 645 PRO A CA 1
ATOM 5197 C C . PRO A 1 645 ? 11.406 12.719 26.516 1 33.97 645 PRO A C 1
ATOM 5199 O O . PRO A 1 645 ? 11.797 12.797 27.688 1 33.97 645 PRO A O 1
ATOM 5202 N N . ALA A 1 646 ? 12.195 13.305 25.672 1 30.64 646 ALA A N 1
ATOM 5203 C CA . ALA A 1 646 ? 12.844 14.547 26.094 1 30.64 646 ALA A CA 1
ATOM 5204 C C . ALA A 1 646 ? 11.891 15.398 26.938 1 30.64 646 ALA A C 1
ATOM 5206 O O . ALA A 1 646 ? 10.711 15.539 26.609 1 30.64 646 ALA A O 1
ATOM 5207 N N . ALA A 1 647 ? 12.188 15.641 28.234 1 27.61 647 ALA A N 1
ATOM 5208 C CA . ALA A 1 647 ? 11.5 16.594 29.094 1 27.61 647 ALA A CA 1
ATOM 5209 C C . ALA A 1 647 ? 11.094 17.844 28.312 1 27.61 647 ALA A C 1
ATOM 5211 O O . ALA A 1 647 ? 11.93 18.484 27.672 1 27.61 647 ALA A O 1
ATOM 5212 N N . SER A 1 648 ? 9.906 17.938 27.875 1 28 648 SER A N 1
ATOM 5213 C CA . SER A 1 648 ? 9.367 19.219 27.438 1 28 648 SER A CA 1
ATOM 5214 C C . SER A 1 648 ? 9.82 20.344 28.375 1 28 648 SER A C 1
ATOM 5216 O O . SER A 1 648 ? 9.641 20.25 29.594 1 28 648 SER A O 1
ATOM 5218 N N . ALA A 1 649 ? 10.922 21.203 28.109 1 26.95 649 ALA A N 1
ATOM 5219 C CA . ALA A 1 649 ? 10.984 22.531 28.703 1 26.95 649 ALA A CA 1
ATOM 5220 C C . ALA A 1 649 ? 9.594 23.172 28.75 1 26.95 649 ALA A C 1
ATOM 5222 O O . ALA A 1 649 ? 8.984 23.422 27.703 1 26.95 649 ALA A O 1
ATOM 5223 N N . ALA A 1 650 ? 8.773 22.969 29.781 1 26.86 650 ALA A N 1
ATOM 5224 C CA . ALA A 1 650 ? 7.508 23.594 30.156 1 26.86 650 ALA A CA 1
ATOM 5225 C C . ALA A 1 650 ? 7.582 25.109 30 1 26.86 650 ALA A C 1
ATOM 5227 O O . ALA A 1 650 ? 8.539 25.734 30.469 1 26.86 650 ALA A O 1
ATOM 5228 N N . ALA A 1 651 ? 6.746 25.656 29.109 1 27.34 651 ALA A N 1
ATOM 5229 C CA . ALA A 1 651 ? 6.199 27.016 29.078 1 27.34 651 ALA A CA 1
ATOM 5230 C C . ALA A 1 651 ? 5.641 27.406 30.453 1 27.34 651 ALA A C 1
ATOM 5232 O O . ALA A 1 651 ? 4.742 26.734 30.969 1 27.34 651 ALA A O 1
ATOM 5233 N N . ALA A 1 652 ? 6.398 27.984 31.375 1 24.17 652 ALA A N 1
ATOM 5234 C CA . ALA A 1 652 ? 5.961 28.844 32.469 1 24.17 652 ALA A CA 1
ATOM 5235 C C . ALA A 1 652 ? 4.902 29.828 32 1 24.17 652 ALA A C 1
ATOM 5237 O O . ALA A 1 652 ? 5.207 30.781 31.266 1 24.17 652 ALA A O 1
ATOM 5238 N N . GLY A 1 653 ? 3.791 29.406 31.5 1 20.59 653 GLY A N 1
ATOM 5239 C CA . GLY A 1 653 ? 2.791 30.453 31.297 1 20.59 653 GLY A CA 1
ATOM 5240 C C . GLY A 1 653 ? 2.479 31.234 32.562 1 20.59 653 GLY A C 1
ATOM 5241 O O . GLY A 1 653 ? 2.723 30.75 33.656 1 20.59 653 GLY A O 1
ATOM 5242 N N . PRO A 1 654 ? 2.316 32.656 32.469 1 21.64 654 PRO A N 1
ATOM 5243 C CA . PRO A 1 654 ? 2.01 33.656 33.469 1 21.64 654 PRO A CA 1
ATOM 5244 C C . PRO A 1 654 ? 0.749 33.344 34.281 1 21.64 654 PRO A C 1
ATOM 5246 O O . PRO A 1 654 ? -0.249 32.906 33.719 1 21.64 654 PRO A O 1
ATOM 5249 N N . THR A 1 655 ? 0.792 32.844 35.406 1 20.44 655 THR A N 1
ATOM 5250 C CA . THR A 1 655 ? -0.265 32.656 36.375 1 20.44 655 THR A CA 1
ATOM 5251 C C . THR A 1 655 ? -1.092 33.906 36.562 1 20.44 655 THR A C 1
ATOM 5253 O O . THR A 1 655 ? -2.324 33.875 36.531 1 20.44 655 THR A O 1
ATOM 5256 N N . ALA A 1 656 ? -0.566 35 37.469 1 23.81 656 ALA A N 1
ATOM 5257 C CA . ALA A 1 656 ? -1.262 35.656 38.562 1 23.81 656 ALA A CA 1
ATOM 5258 C C . ALA A 1 656 ? -2.09 36.812 38.062 1 23.81 656 ALA A C 1
ATOM 5260 O O . ALA A 1 656 ? -2.49 37.688 38.844 1 23.81 656 ALA A O 1
ATOM 5261 N N . ALA A 1 657 ? -2.242 37.25 36.844 1 22.73 657 ALA A N 1
ATOM 5262 C CA . ALA A 1 657 ? -2.826 38.594 36.781 1 22.73 657 ALA A CA 1
ATOM 5263 C C . ALA A 1 657 ? -4.305 38.562 37.156 1 22.73 657 ALA A C 1
ATOM 5265 O O . ALA A 1 657 ? -5.176 38.719 36.312 1 22.73 657 ALA A O 1
ATOM 5266 N N . THR A 1 658 ? -4.793 37.594 38 1 20.33 658 THR A N 1
ATOM 5267 C CA . THR A 1 658 ? -6.207 37.781 38.281 1 20.33 658 THR A CA 1
ATOM 5268 C C . THR A 1 658 ? -6.418 39.094 39.062 1 20.33 658 THR A C 1
ATOM 5270 O O . THR A 1 658 ? -7.312 39.875 38.719 1 20.33 658 THR A O 1
ATOM 5273 N N . GLN A 1 659 ? -6.133 39.25 40.406 1 21.7 659 GLN A N 1
ATOM 5274 C CA . GLN A 1 659 ? -7.133 39.656 41.375 1 21.7 659 GLN A CA 1
ATOM 5275 C C . GLN A 1 659 ? -7.156 41.188 41.531 1 21.7 659 GLN A C 1
ATOM 5277 O O . GLN A 1 659 ? -8.203 41.781 41.812 1 21.7 659 GLN A O 1
ATOM 5282 N N . GLN A 1 660 ? -6.051 42 41.625 1 22.91 660 GLN A N 1
ATOM 5283 C CA . GLN A 1 660 ? -6.199 43.219 42.438 1 22.91 660 GLN A CA 1
ATOM 5284 C C . GLN A 1 660 ? -7 44.281 41.688 1 22.91 660 GLN A C 1
ATOM 5286 O O . GLN A 1 660 ? -7.758 45.031 42.281 1 22.91 660 GLN A O 1
ATOM 5291 N N . GLU A 1 661 ? -6.812 44.656 40.406 1 23.03 661 GLU A N 1
ATOM 5292 C CA . GLU A 1 661 ? -7.277 46.031 40.188 1 23.03 661 GLU A CA 1
ATOM 5293 C C . GLU A 1 661 ? -8.797 46.094 40.125 1 23.03 661 GLU A C 1
ATOM 5295 O O . GLU A 1 661 ? -9.375 47.156 39.906 1 23.03 661 GLU A O 1
ATOM 5300 N N . ARG A 1 662 ? -9.594 44.969 40.344 1 25.12 662 ARG A N 1
ATOM 5301 C CA . ARG A 1 662 ? -10.961 45.469 40.406 1 25.12 662 ARG A CA 1
ATOM 5302 C C . ARG A 1 662 ? -11.203 46.188 41.75 1 25.12 662 ARG A C 1
ATOM 5304 O O . ARG A 1 662 ? -12.305 46.688 42 1 25.12 662 ARG A O 1
ATOM 5311 N N . GLN A 1 663 ? -10.156 46.406 42.688 1 21.55 663 GLN A N 1
ATOM 5312 C CA . GLN A 1 663 ? -10.531 47.469 43.625 1 21.55 663 GLN A CA 1
ATOM 5313 C C . GLN A 1 663 ? -10.133 48.844 43.062 1 21.55 663 GLN A C 1
ATOM 5315 O O . GLN A 1 663 ? -9.039 49 42.531 1 21.55 663 GLN A O 1
ATOM 5320 N N . MET B 1 1 ? -37.625 -56.5 -15.703 1 17.97 1 MET B N 1
ATOM 5321 C CA . MET B 1 1 ? -37.344 -56.969 -17.047 1 17.97 1 MET B CA 1
ATOM 5322 C C . MET B 1 1 ? -37.469 -55.844 -18.062 1 17.97 1 MET B C 1
ATOM 5324 O O . MET B 1 1 ? -36.625 -55.75 -18.984 1 17.97 1 MET B O 1
ATOM 5328 N N . PRO B 1 2 ? -38.531 -55.188 -18.031 1 18.41 2 PRO B N 1
ATOM 5329 C CA . PRO B 1 2 ? -39.469 -54.875 -19.125 1 18.41 2 PRO B CA 1
ATOM 5330 C C . PRO B 1 2 ? -39.062 -53.625 -19.906 1 18.41 2 PRO B C 1
ATOM 5332 O O . PRO B 1 2 ? -38.156 -52.906 -19.484 1 18.41 2 PRO B O 1
ATOM 5335 N N . PRO B 1 3 ? -40.125 -53 -20.391 1 19.3 3 PRO B N 1
ATOM 5336 C CA . PRO B 1 3 ? -40.594 -52.438 -21.656 1 19.3 3 PRO B CA 1
ATOM 5337 C C . PRO B 1 3 ? -40.25 -50.938 -21.797 1 19.3 3 PRO B C 1
ATOM 5339 O O . PRO B 1 3 ? -40.906 -50.094 -21.219 1 19.3 3 PRO B O 1
ATOM 5342 N N . VAL B 1 4 ? -38.938 -50.562 -21.625 1 21.89 4 VAL B N 1
ATOM 5343 C CA . VAL B 1 4 ? -38.125 -49.344 -21.672 1 21.89 4 VAL B CA 1
ATOM 5344 C C . VAL B 1 4 ? -38.281 -48.656 -23.031 1 21.89 4 VAL B C 1
ATOM 5346 O O . VAL B 1 4 ? -37.781 -49.188 -24.031 1 21.89 4 VAL B O 1
ATOM 5349 N N . GLY B 1 5 ? -39.562 -48.156 -23.219 1 17.34 5 GLY B N 1
ATOM 5350 C CA . GLY B 1 5 ? -40.188 -47.844 -24.5 1 17.34 5 GLY B CA 1
ATOM 5351 C C . GLY B 1 5 ? -39.312 -46.969 -25.375 1 17.34 5 GLY B C 1
ATOM 5352 O O . GLY B 1 5 ? -38.312 -46.438 -24.922 1 17.34 5 GLY B O 1
ATOM 5353 N N . GLY B 1 6 ? -39.938 -46.25 -26.484 1 16.75 6 GLY B N 1
ATOM 5354 C CA . GLY B 1 6 ? -40 -46.219 -27.938 1 16.75 6 GLY B CA 1
ATOM 5355 C C . GLY B 1 6 ? -39.375 -45 -28.562 1 16.75 6 GLY B C 1
ATOM 5356 O O . GLY B 1 6 ? -39.906 -44.438 -29.531 1 16.75 6 GLY B O 1
ATOM 5357 N N . LEU B 1 7 ? -38.656 -44.094 -27.828 1 17.95 7 LEU B N 1
ATOM 5358 C CA . LEU B 1 7 ? -38.531 -42.75 -28.375 1 17.95 7 LEU B CA 1
ATOM 5359 C C . LEU B 1 7 ? -37.812 -42.781 -29.703 1 17.95 7 LEU B C 1
ATOM 5361 O O . LEU B 1 7 ? -36.656 -43.219 -29.797 1 17.95 7 LEU B O 1
ATOM 5365 N N . ARG B 1 8 ? -38.5 -42.656 -30.906 1 16.47 8 ARG B N 1
ATOM 5366 C CA . ARG B 1 8 ? -38.312 -42.938 -32.344 1 16.47 8 ARG B CA 1
ATOM 5367 C C . ARG B 1 8 ? -37.219 -42.062 -32.938 1 16.47 8 ARG B C 1
ATOM 5369 O O . ARG B 1 8 ? -36.938 -40.969 -32.438 1 16.47 8 ARG B O 1
ATOM 5376 N N . ALA B 1 9 ? -36.438 -42.594 -34.094 1 16.64 9 ALA B N 1
ATOM 5377 C CA . ALA B 1 9 ? -35.25 -42.656 -34.969 1 16.64 9 ALA B CA 1
ATOM 5378 C C . ALA B 1 9 ? -35.375 -41.656 -36.094 1 16.64 9 ALA B C 1
ATOM 5380 O O . ALA B 1 9 ? -34.5 -41.594 -36.969 1 16.64 9 ALA B O 1
ATOM 5381 N N . VAL B 1 10 ? -36.094 -40.469 -35.969 1 16.41 10 VAL B N 1
ATOM 5382 C CA . VAL B 1 10 ? -36.5 -40.062 -37.312 1 16.41 10 VAL B CA 1
ATOM 5383 C C . VAL B 1 10 ? -35.25 -39.812 -38.156 1 16.41 10 VAL B C 1
ATOM 5385 O O . VAL B 1 10 ? -34.375 -39.062 -37.75 1 16.41 10 VAL B O 1
ATOM 5388 N N . TYR B 1 11 ? -35 -40.5 -39.5 1 15.02 11 TYR B N 1
ATOM 5389 C CA . TYR B 1 11 ? -34.094 -40.938 -40.531 1 15.02 11 TYR B CA 1
ATOM 5390 C C . TYR B 1 11 ? -33.75 -39.781 -41.5 1 15.02 11 TYR B C 1
ATOM 5392 O O . TYR B 1 11 ? -32.594 -39.562 -41.844 1 15.02 11 TYR B O 1
ATOM 5400 N N . ARG B 1 12 ? -34.625 -39.094 -42.25 1 14.08 12 ARG B N 1
ATOM 5401 C CA . ARG B 1 12 ? -34.531 -39.312 -43.688 1 14.08 12 ARG B CA 1
ATOM 5402 C C . ARG B 1 12 ? -33.375 -38.531 -44.281 1 14.08 12 ARG B C 1
ATOM 5404 O O . ARG B 1 12 ? -32.844 -37.625 -43.656 1 14.08 12 ARG B O 1
ATOM 5411 N N . THR B 1 13 ? -33.625 -37.969 -45.688 1 14.51 13 THR B N 1
ATOM 5412 C CA . THR B 1 13 ? -33.375 -38.281 -47.094 1 14.51 13 THR B CA 1
ATOM 5413 C C . THR B 1 13 ? -32.312 -37.312 -47.656 1 14.51 13 THR B C 1
ATOM 5415 O O . THR B 1 13 ? -32.031 -36.281 -47.062 1 14.51 13 THR B O 1
ATOM 5418 N N . ALA B 1 14 ? -32.312 -37.094 -49.125 1 13.89 14 ALA B N 1
ATOM 5419 C CA . ALA B 1 14 ? -31.547 -37.312 -50.375 1 13.89 14 ALA B CA 1
ATOM 5420 C C . ALA B 1 14 ? -30.938 -36.031 -50.875 1 13.89 14 ALA B C 1
ATOM 5422 O O . ALA B 1 14 ? -29.797 -36 -51.312 1 13.89 14 ALA B O 1
ATOM 5423 N N . ALA B 1 15 ? -31.656 -34.812 -51.062 1 14.23 15 ALA B N 1
ATOM 5424 C CA . ALA B 1 15 ? -31.781 -34.344 -52.438 1 14.23 15 ALA B CA 1
ATOM 5425 C C . ALA B 1 15 ? -30.453 -33.812 -52.969 1 14.23 15 ALA B C 1
ATOM 5427 O O . ALA B 1 15 ? -29.688 -33.188 -52.219 1 14.23 15 ALA B O 1
ATOM 5428 N N . SER B 1 16 ? -30.016 -34.156 -54.312 1 13.73 16 SER B N 1
ATOM 5429 C CA . SER B 1 16 ? -28.969 -34.281 -55.312 1 13.73 16 SER B CA 1
ATOM 5430 C C . SER B 1 16 ? -28.531 -32.938 -55.875 1 13.73 16 SER B C 1
ATOM 5432 O O . SER B 1 16 ? -27.469 -32.812 -56.469 1 13.73 16 SER B O 1
ATOM 5434 N N . ARG B 1 17 ? -29.375 -31.828 -55.906 1 14.27 17 ARG B N 1
ATOM 5435 C CA . ARG B 1 17 ? -29.453 -31.203 -57.219 1 14.27 17 ARG B CA 1
ATOM 5436 C C . ARG B 1 17 ? -28.062 -30.812 -57.719 1 14.27 17 ARG B C 1
ATOM 5438 O O . ARG B 1 17 ? -27.188 -30.438 -56.938 1 14.27 17 ARG B O 1
ATOM 5445 N N . SER B 1 18 ? -27.766 -30.906 -59.125 1 14.07 18 SER B N 1
ATOM 5446 C CA . SER B 1 18 ? -26.859 -31.109 -60.25 1 14.07 18 SER B CA 1
ATOM 5447 C C . SER B 1 18 ? -26.062 -29.859 -60.562 1 14.07 18 SER B C 1
ATOM 5449 O O . SER B 1 18 ? -24.859 -29.906 -60.75 1 14.07 18 SER B O 1
ATOM 5451 N N . GLY B 1 19 ? -26.781 -28.766 -61.031 1 13.84 19 GLY B N 1
ATOM 5452 C CA . GLY B 1 19 ? -26.547 -28.391 -62.406 1 13.84 19 GLY B CA 1
ATOM 5453 C C . GLY B 1 19 ? -25.156 -27.859 -62.688 1 13.84 19 GLY B C 1
ATOM 5454 O O . GLY B 1 19 ? -24.391 -27.625 -61.75 1 13.84 19 GLY B O 1
ATOM 5455 N N . HIS B 1 20 ? -25.062 -26.875 -63.75 1 14.45 20 HIS B N 1
ATOM 5456 C CA . HIS B 1 20 ? -24.516 -26.578 -65.062 1 14.45 20 HIS B CA 1
ATOM 5457 C C . HIS B 1 20 ? -23.188 -25.828 -64.938 1 14.45 20 HIS B C 1
ATOM 5459 O O . HIS B 1 20 ? -22.891 -25.25 -63.906 1 14.45 20 HIS B O 1
ATOM 5465 N N . ILE B 1 21 ? -22.438 -25.656 -66.188 1 14.26 21 ILE B N 1
ATOM 5466 C CA . ILE B 1 21 ? -21.203 -25.781 -67 1 14.26 21 ILE B CA 1
ATOM 5467 C C . ILE B 1 21 ? -20.469 -24.453 -67 1 14.26 21 ILE B C 1
ATOM 5469 O O . ILE B 1 21 ? -19.25 -24.406 -66.812 1 14.26 21 ILE B O 1
ATOM 5473 N N . LEU B 1 22 ? -21.172 -23.25 -67.25 1 13.87 22 LEU B N 1
ATOM 5474 C CA . LEU B 1 22 ? -20.797 -22.578 -68.5 1 13.87 22 LEU B CA 1
ATOM 5475 C C . LEU B 1 22 ? -19.391 -21.969 -68.375 1 13.87 22 LEU B C 1
ATOM 5477 O O . LEU B 1 22 ? -18.969 -21.578 -67.312 1 13.87 22 LEU B O 1
ATOM 5481 N N . SER B 1 23 ? -18.547 -21.984 -69.625 1 13.73 23 SER B N 1
ATOM 5482 C CA . SER B 1 23 ? -17.25 -21.938 -70.312 1 13.73 23 SER B CA 1
ATOM 5483 C C . SER B 1 23 ? -16.688 -20.516 -70.312 1 13.73 23 SER B C 1
ATOM 5485 O O . SER B 1 23 ? -15.484 -20.328 -70.5 1 13.73 23 SER B O 1
ATOM 5487 N N . VAL B 1 24 ? -17.469 -19.438 -70.188 1 13.26 24 VAL B N 1
ATOM 5488 C CA . VAL B 1 24 ? -17.25 -18.453 -71.188 1 13.26 24 VAL B CA 1
ATOM 5489 C C . VAL B 1 24 ? -15.781 -18.031 -71.25 1 13.26 24 VAL B C 1
ATOM 5491 O O . VAL B 1 24 ? -15.125 -18.016 -70.188 1 13.26 24 VAL B O 1
ATOM 5494 N N . ALA B 1 25 ? -15.352 -17.312 -72.5 1 13.69 25 ALA B N 1
ATOM 5495 C CA . ALA B 1 25 ? -14.438 -17.094 -73.625 1 13.69 25 ALA B CA 1
ATOM 5496 C C . ALA B 1 25 ? -13.305 -16.156 -73.188 1 13.69 25 ALA B C 1
ATOM 5498 O O . ALA B 1 25 ? -13.383 -15.477 -72.188 1 13.69 25 ALA B O 1
ATOM 5499 N N . ALA B 1 26 ? -12.664 -15.508 -74.375 1 13.57 26 ALA B N 1
ATOM 5500 C CA . ALA B 1 26 ? -11.43 -15.414 -75.125 1 13.57 26 ALA B CA 1
ATOM 5501 C C . ALA B 1 26 ? -10.688 -14.117 -74.812 1 13.57 26 ALA B C 1
ATOM 5503 O O . ALA B 1 26 ? -9.469 -14.109 -74.688 1 13.57 26 ALA B O 1
ATOM 5504 N N . SER B 1 27 ? -11.359 -12.891 -75.062 1 13.33 27 SER B N 1
ATOM 5505 C CA . SER B 1 27 ? -10.828 -12.07 -76.125 1 13.33 27 SER B CA 1
ATOM 5506 C C . SER B 1 27 ? -9.492 -11.461 -75.75 1 13.33 27 SER B C 1
ATOM 5508 O O . SER B 1 27 ? -9.156 -11.367 -74.562 1 13.33 27 SER B O 1
ATOM 5510 N N . SER B 1 28 ? -8.906 -10.586 -76.812 1 13.78 28 SER B N 1
ATOM 5511 C CA . SER B 1 28 ? -7.809 -10.273 -77.75 1 13.78 28 SER B CA 1
ATOM 5512 C C . SER B 1 28 ? -6.867 -9.234 -77.125 1 13.78 28 SER B C 1
ATOM 5514 O O . SER B 1 28 ? -5.66 -9.469 -77 1 13.78 28 SER B O 1
ATOM 5516 N N . GLY B 1 29 ? -6.824 -7.961 -77.812 1 13.46 29 GLY B N 1
ATOM 5517 C CA . GLY B 1 29 ? -5.824 -7.441 -78.75 1 13.46 29 GLY B CA 1
ATOM 5518 C C . GLY B 1 29 ? -4.773 -6.586 -78.062 1 13.46 29 GLY B C 1
ATOM 5519 O O . GLY B 1 29 ? -3.742 -7.098 -77.625 1 13.46 29 GLY B O 1
ATOM 5520 N N . PRO B 1 30 ? -4.684 -5.172 -78.5 1 14.15 30 PRO B N 1
ATOM 5521 C CA . PRO B 1 30 ? -3.633 -4.574 -79.312 1 14.15 30 PRO B CA 1
ATOM 5522 C C . PRO B 1 30 ? -2.52 -3.936 -78.5 1 14.15 30 PRO B C 1
ATOM 5524 O O . PRO B 1 30 ? -2.619 -3.869 -77.25 1 14.15 30 PRO B O 1
ATOM 5527 N N . SER B 1 31 ? -2.064 -2.57 -79 1 13.61 31 SER B N 1
ATOM 5528 C CA . SER B 1 31 ? -1.002 -1.918 -79.75 1 13.61 31 SER B CA 1
ATOM 5529 C C . SER B 1 31 ? -0.056 -1.155 -78.812 1 13.61 31 SER B C 1
ATOM 5531 O O . SER B 1 31 ? -0.338 -0.985 -77.625 1 13.61 31 SER B O 1
ATOM 5533 N N . SER B 1 32 ? 0.585 0.121 -79.375 1 13.47 32 SER B N 1
ATOM 5534 C CA . SER B 1 32 ? 1.844 0.68 -79.875 1 13.47 32 SER B CA 1
ATOM 5535 C C . SER B 1 32 ? 2.42 1.685 -78.875 1 13.47 32 SER B C 1
ATOM 5537 O O . SER B 1 32 ? 3.613 1.648 -78.562 1 13.47 32 SER B O 1
ATOM 5539 N N . VAL B 1 33 ? 1.809 2.93 -78.625 1 13.44 33 VAL B N 1
ATOM 5540 C CA . VAL B 1 33 ? 2.443 4.121 -79.188 1 13.44 33 VAL B CA 1
ATOM 5541 C C . VAL B 1 33 ? 3.607 4.547 -78.312 1 13.44 33 VAL B C 1
ATOM 5543 O O . VAL B 1 33 ? 3.668 4.176 -77.125 1 13.44 33 VAL B O 1
ATOM 5546 N N . ASP B 1 34 ? 4.066 5.934 -78.438 1 13.91 34 ASP B N 1
ATOM 5547 C CA . ASP B 1 34 ? 5.129 6.75 -79.062 1 13.91 34 ASP B CA 1
ATOM 5548 C C . ASP B 1 34 ? 6.066 7.273 -77.938 1 13.91 34 ASP B C 1
ATOM 5550 O O . ASP B 1 34 ? 5.719 7.266 -76.75 1 13.91 34 ASP B O 1
ATOM 5554 N N . VAL B 1 35 ? 6.688 8.547 -78.25 1 13.82 35 VAL B N 1
ATOM 5555 C CA . VAL B 1 35 ? 7.949 9.133 -78.688 1 13.82 35 VAL B CA 1
ATOM 5556 C C . VAL B 1 35 ? 8.602 9.875 -77.5 1 13.82 35 VAL B C 1
ATOM 5558 O O . VAL B 1 35 ? 9.773 9.641 -77.188 1 13.82 35 VAL B O 1
ATOM 5561 N N . SER B 1 36 ? 8.32 11.281 -77.438 1 13.63 36 SER B N 1
ATOM 5562 C CA . SER B 1 36 ? 9.297 12.297 -77.812 1 13.63 36 SER B CA 1
ATOM 5563 C C . SER B 1 36 ? 10.195 12.672 -76.625 1 13.63 36 SER B C 1
ATOM 5565 O O . SER B 1 36 ? 9.891 12.336 -75.5 1 13.63 36 SER B O 1
ATOM 5567 N N . SER B 1 37 ? 10.539 14.094 -76.5 1 13.59 37 SER B N 1
ATOM 5568 C CA . SER B 1 37 ? 11.688 14.938 -76.875 1 13.59 37 SER B CA 1
ATOM 5569 C C . SER B 1 37 ? 12.477 15.305 -75.625 1 13.59 37 SER B C 1
ATOM 5571 O O . SER B 1 37 ? 13.688 15.07 -75.562 1 13.59 37 SER B O 1
ATOM 5573 N N . THR B 1 38 ? 12.539 16.688 -75.312 1 13.86 38 THR B N 1
ATOM 5574 C CA . THR B 1 38 ? 13.641 17.625 -75.5 1 13.86 38 THR B CA 1
ATOM 5575 C C . THR B 1 38 ? 14.484 17.781 -74.25 1 13.86 38 THR B C 1
ATOM 5577 O O . THR B 1 38 ? 14.078 17.375 -73.188 1 13.86 38 THR B O 1
ATOM 5580 N N . HIS B 1 39 ? 14.789 19.156 -73.875 1 13.62 39 HIS B N 1
ATOM 5581 C CA . HIS B 1 39 ? 15.992 19.953 -74.062 1 13.62 39 HIS B CA 1
ATOM 5582 C C . HIS B 1 39 ? 16.781 20.031 -72.75 1 13.62 39 HIS B C 1
ATOM 5584 O O . HIS B 1 39 ? 16.359 19.469 -71.75 1 13.62 39 HIS B O 1
ATOM 5590 N N . HIS B 1 40 ? 17.016 21.391 -72.312 1 13.65 40 HIS B N 1
ATOM 5591 C CA . HIS B 1 40 ? 18.234 22.203 -72.375 1 13.65 40 HIS B CA 1
ATOM 5592 C C . HIS B 1 40 ? 19 22.172 -71.062 1 13.65 40 HIS B C 1
ATOM 5594 O O . HIS B 1 40 ? 18.484 21.734 -70.062 1 13.65 40 HIS B O 1
ATOM 5600 N N . GLN B 1 41 ? 19.422 23.469 -70.625 1 13.42 41 GLN B N 1
ATOM 5601 C CA . GLN B 1 41 ? 20.734 24.125 -70.625 1 13.42 41 GLN B CA 1
ATOM 5602 C C . GLN B 1 41 ? 21.438 24.047 -69.312 1 13.42 41 GLN B C 1
ATOM 5604 O O . GLN B 1 41 ? 22.531 23.484 -69.188 1 13.42 41 GLN B O 1
ATOM 5609 N N . HIS B 1 42 ? 21.641 25.297 -68.625 1 13.76 42 HIS B N 1
ATOM 5610 C CA . HIS B 1 42 ? 22.859 26.094 -68.562 1 13.76 42 HIS B CA 1
ATOM 5611 C C . HIS B 1 42 ? 23.609 25.828 -67.25 1 13.76 42 HIS B C 1
ATOM 5613 O O . HIS B 1 42 ? 23.047 25.281 -66.312 1 13.76 42 HIS B O 1
ATOM 5619 N N . TYR B 1 43 ? 24.5 26.938 -66.812 1 13.69 43 TYR B N 1
ATOM 5620 C CA . TYR B 1 43 ? 25.906 27.25 -66.688 1 13.69 43 TYR B CA 1
ATOM 5621 C C . TYR B 1 43 ? 26.375 27.156 -65.25 1 13.69 43 TYR B C 1
ATOM 5623 O O . TYR B 1 43 ? 27.297 26.406 -64.938 1 13.69 43 TYR B O 1
ATOM 5631 N N . HIS B 1 44 ? 26.672 28.406 -64.562 1 13.48 44 HIS B N 1
ATOM 5632 C CA . HIS B 1 44 ? 27.984 29.016 -64.438 1 13.48 44 HIS B CA 1
ATOM 5633 C C . HIS B 1 44 ? 28.578 28.734 -63.062 1 13.48 44 HIS B C 1
ATOM 5635 O O . HIS B 1 44 ? 28.984 27.609 -62.781 1 13.48 44 HIS B O 1
ATOM 5641 N N . HIS B 1 45 ? 28.875 29.938 -62.25 1 13.48 45 HIS B N 1
ATOM 5642 C CA . HIS B 1 45 ? 30.141 30.609 -62 1 13.48 45 HIS B CA 1
ATOM 5643 C C . HIS B 1 45 ? 30.766 30.172 -60.688 1 13.48 45 HIS B C 1
ATOM 5645 O O . HIS B 1 45 ? 30.078 29.578 -59.844 1 13.48 45 HIS B O 1
ATOM 5651 N N . HIS B 1 46 ? 31.312 31.266 -59.781 1 14.05 46 HIS B N 1
ATOM 5652 C CA . HIS B 1 46 ? 32.625 31.812 -59.531 1 14.05 46 HIS B CA 1
ATOM 5653 C C . HIS B 1 46 ? 33.188 31.297 -58.219 1 14.05 46 HIS B C 1
ATOM 5655 O O . HIS B 1 46 ? 32.469 30.812 -57.375 1 14.05 46 HIS B O 1
ATOM 5661 N N . GLN B 1 47 ? 34.219 32.219 -57.5 1 13.67 47 GLN B N 1
ATOM 5662 C CA . GLN B 1 47 ? 35.625 32.375 -57.25 1 13.67 47 GLN B CA 1
ATOM 5663 C C . GLN B 1 47 ? 35.969 32.094 -55.781 1 13.67 47 GLN B C 1
ATOM 5665 O O . GLN B 1 47 ? 36.812 31.234 -55.5 1 13.67 47 GLN B O 1
ATOM 5670 N N . GLN B 1 48 ? 36.562 33.219 -54.906 1 13.72 48 GLN B N 1
ATOM 5671 C CA . GLN B 1 48 ? 37.906 33.562 -54.562 1 13.72 48 GLN B CA 1
ATOM 5672 C C . GLN B 1 48 ? 38.219 33.125 -53.125 1 13.72 48 GLN B C 1
ATOM 5674 O O . GLN B 1 48 ? 39.156 32.344 -52.906 1 13.72 48 GLN B O 1
ATOM 5679 N N . GLN B 1 49 ? 38.625 34.188 -52.062 1 14.15 49 GLN B N 1
ATOM 5680 C CA . GLN B 1 49 ? 39.875 34.719 -51.594 1 14.15 49 GLN B CA 1
ATOM 5681 C C . GLN B 1 49 ? 40.25 34.094 -50.219 1 14.15 49 GLN B C 1
ATOM 5683 O O . GLN B 1 49 ? 39.406 33.469 -49.562 1 14.15 49 GLN B O 1
ATOM 5688 N N . HIS B 1 50 ? 40.906 35 -49.125 1 14.29 50 HIS B N 1
ATOM 5689 C CA . HIS B 1 50 ? 42.219 35.375 -48.594 1 14.29 50 HIS B CA 1
ATOM 5690 C C . HIS B 1 50 ? 42.469 34.75 -47.219 1 14.29 50 HIS B C 1
ATOM 5692 O O . HIS B 1 50 ? 41.5 34.281 -46.594 1 14.29 50 HIS B O 1
ATOM 5698 N N . GLN B 1 51 ? 43.25 35.562 -46.156 1 14.28 51 GLN B N 1
ATOM 5699 C CA . GLN B 1 51 ? 44.562 35.719 -45.594 1 14.28 51 GLN B CA 1
ATOM 5700 C C . GLN B 1 51 ? 44.625 35.219 -44.156 1 14.28 51 GLN B C 1
ATOM 5702 O O . GLN B 1 51 ? 43.625 34.656 -43.656 1 14.28 51 GLN B O 1
ATOM 5707 N N . GLN B 1 52 ? 45.219 36.125 -43.062 1 13.95 52 GLN B N 1
ATOM 5708 C CA . GLN B 1 52 ? 46.469 36.312 -42.344 1 13.95 52 GLN B CA 1
ATOM 5709 C C . GLN B 1 52 ? 46.375 35.844 -40.906 1 13.95 52 GLN B C 1
ATOM 5711 O O . GLN B 1 52 ? 47.219 35.094 -40.438 1 13.95 52 GLN B O 1
ATOM 5716 N N . HIS B 1 53 ? 45.906 36.656 -39.812 1 14.38 53 HIS B N 1
ATOM 5717 C CA . HIS B 1 53 ? 46.75 37.344 -38.844 1 14.38 53 HIS B CA 1
ATOM 5718 C C . HIS B 1 53 ? 47.062 36.406 -37.656 1 14.38 53 HIS B C 1
ATOM 5720 O O . HIS B 1 53 ? 46.344 35.469 -37.406 1 14.38 53 HIS B O 1
ATOM 5726 N N . GLN B 1 54 ? 47.906 36.938 -36.5 1 14.37 54 GLN B N 1
ATOM 5727 C CA . GLN B 1 54 ? 49.156 37 -35.719 1 14.37 54 GLN B CA 1
ATOM 5728 C C . GLN B 1 54 ? 49 36.281 -34.375 1 14.37 54 GLN B C 1
ATOM 5730 O O . GLN B 1 54 ? 49.812 35.406 -34.031 1 14.37 54 GLN B O 1
ATOM 5735 N N . GLN B 1 55 ? 48.875 37.062 -33.125 1 14.34 55 GLN B N 1
ATOM 5736 C CA . GLN B 1 55 ? 49.844 37.438 -32.094 1 14.34 55 GLN B CA 1
ATOM 5737 C C . GLN B 1 55 ? 49.875 36.406 -30.969 1 14.34 55 GLN B C 1
ATOM 5739 O O . GLN B 1 55 ? 48.938 35.625 -30.812 1 14.34 55 GLN B O 1
ATOM 5744 N N . GLN B 1 56 ? 50.312 36.812 -29.531 1 14.12 56 GLN B N 1
ATOM 5745 C CA . GLN B 1 56 ? 51.406 36.875 -28.562 1 14.12 56 GLN B CA 1
ATOM 5746 C C . GLN B 1 56 ? 51.125 35.969 -27.359 1 14.12 56 GLN B C 1
ATOM 5748 O O . GLN B 1 56 ? 51.969 35.188 -26.938 1 14.12 56 GLN B O 1
ATOM 5753 N N . GLN B 1 57 ? 50.344 36.312 -26.266 1 14.05 57 GLN B N 1
ATOM 5754 C CA . GLN B 1 57 ? 50.938 36.719 -25 1 14.05 57 GLN B CA 1
ATOM 5755 C C . GLN B 1 57 ? 51.281 35.5 -24.125 1 14.05 57 GLN B C 1
ATOM 5757 O O . GLN B 1 57 ? 50.781 34.406 -24.359 1 14.05 57 GLN B O 1
ATOM 5762 N N . GLN B 1 58 ? 51.094 35.531 -22.578 1 14.48 58 GLN B N 1
ATOM 5763 C CA . GLN B 1 58 ? 51.875 35.656 -21.359 1 14.48 58 GLN B CA 1
ATOM 5764 C C . GLN B 1 58 ? 52.062 34.312 -20.672 1 14.48 58 GLN B C 1
ATOM 5766 O O . GLN B 1 58 ? 51.219 33.438 -20.812 1 14.48 58 GLN B O 1
ATOM 5771 N N . GLN B 1 59 ? 53.219 34.062 -19.625 1 14.07 59 GLN B N 1
ATOM 5772 C CA . GLN B 1 59 ? 54.312 33.406 -18.922 1 14.07 59 GLN B CA 1
ATOM 5773 C C . GLN B 1 59 ? 53.812 32.656 -17.703 1 14.07 59 GLN B C 1
ATOM 5775 O O . GLN B 1 59 ? 54.531 31.844 -17.125 1 14.07 59 GLN B O 1
ATOM 5780 N N . ARG B 1 60 ? 52.781 32.812 -16.891 1 14.55 60 ARG B N 1
ATOM 5781 C CA . ARG B 1 60 ? 53.125 32.906 -15.484 1 14.55 60 ARG B CA 1
ATOM 5782 C C . ARG B 1 60 ? 53.594 31.578 -14.922 1 14.55 60 ARG B C 1
ATOM 5784 O O . ARG B 1 60 ? 53 30.547 -15.211 1 14.55 60 ARG B O 1
ATOM 5791 N N . ASN B 1 61 ? 54.844 31.375 -13.969 1 13.96 61 ASN B N 1
ATOM 5792 C CA . ASN B 1 61 ? 55.969 30.719 -13.328 1 13.96 61 ASN B CA 1
ATOM 5793 C C . ASN B 1 61 ? 55.5 29.812 -12.18 1 13.96 61 ASN B C 1
ATOM 5795 O O . ASN B 1 61 ? 56.219 28.875 -11.812 1 13.96 61 ASN B O 1
ATOM 5799 N N . TYR B 1 62 ? 54.688 30.078 -11.102 1 14.21 62 TYR B N 1
ATOM 5800 C CA . TYR B 1 62 ? 55.312 30.094 -9.781 1 14.21 62 TYR B CA 1
ATOM 5801 C C . TYR B 1 62 ? 55.625 28.672 -9.305 1 14.21 62 TYR B C 1
ATOM 5803 O O . TYR B 1 62 ? 55.031 27.719 -9.805 1 14.21 62 TYR B O 1
ATOM 5811 N N . HIS B 1 63 ? 55.844 28.469 -7.84 1 14.19 63 HIS B N 1
ATOM 5812 C CA . HIS B 1 63 ? 56.844 28.156 -6.82 1 14.19 63 HIS B CA 1
ATOM 5813 C C . HIS B 1 63 ? 56.656 26.734 -6.297 1 14.19 63 HIS B C 1
ATOM 5815 O O . HIS B 1 63 ? 57.625 25.969 -6.234 1 14.19 63 HIS B O 1
ATOM 5821 N N . CYS B 1 64 ? 55.844 26.453 -5.168 1 14.19 64 CYS B N 1
ATOM 5822 C CA . CYS B 1 64 ? 56.438 26.219 -3.857 1 14.19 64 CYS B CA 1
ATOM 5823 C C . CYS B 1 64 ? 56.781 24.75 -3.678 1 14.19 64 CYS B C 1
ATOM 5825 O O . CYS B 1 64 ? 56.25 23.875 -4.359 1 14.19 64 CYS B O 1
ATOM 5827 N N . HIS B 1 65 ? 57.156 24.359 -2.359 1 14.08 65 HIS B N 1
ATOM 5828 C CA . HIS B 1 65 ? 58.219 23.781 -1.544 1 14.08 65 HIS B CA 1
ATOM 5829 C C . HIS B 1 65 ? 57.969 22.297 -1.281 1 14.08 65 HIS B C 1
ATOM 5831 O O . HIS B 1 65 ? 58.844 21.453 -1.545 1 14.08 65 HIS B O 1
ATOM 5837 N N . GLN B 1 66 ? 57.625 21.906 0.096 1 13.94 66 GLN B N 1
ATOM 5838 C CA . GLN B 1 66 ? 58.531 21.297 1.065 1 13.94 66 GLN B CA 1
ATOM 5839 C C . GLN B 1 66 ? 58.438 19.781 1.06 1 13.94 66 GLN B C 1
ATOM 5841 O O . GLN B 1 66 ? 57.531 19.219 0.433 1 13.94 66 GLN B O 1
ATOM 5846 N N . GLN B 1 67 ? 58.125 19.172 2.357 1 14.21 67 GLN B N 1
ATOM 5847 C CA . GLN B 1 67 ? 59 18.453 3.291 1 14.21 67 GLN B CA 1
ATOM 5848 C C . GLN B 1 67 ? 58.844 16.938 3.121 1 14.21 67 GLN B C 1
ATOM 5850 O O . GLN B 1 67 ? 57.875 16.469 2.504 1 14.21 67 GLN B O 1
ATOM 5855 N N . HIS B 1 68 ? 59 16.188 4.316 1 14.02 68 HIS B N 1
ATOM 5856 C CA . HIS B 1 68 ? 59.969 15.273 4.891 1 14.02 68 HIS B CA 1
ATOM 5857 C C . HIS B 1 68 ? 59.5 13.828 4.766 1 14.02 68 HIS B C 1
ATOM 5859 O O . HIS B 1 68 ? 60.25 12.984 4.234 1 14.02 68 HIS B O 1
ATOM 5865 N N . GLN B 1 69 ? 59.031 13.25 5.949 1 13.7 69 GLN B N 1
ATOM 5866 C CA . GLN B 1 69 ? 59.781 12.312 6.766 1 13.7 69 GLN B CA 1
ATOM 5867 C C . GLN B 1 69 ? 59.469 10.867 6.406 1 13.7 69 GLN B C 1
ATOM 5869 O O . GLN B 1 69 ? 60.312 10.117 5.969 1 13.7 69 GLN B O 1
ATOM 5874 N N . GLN B 1 70 ? 58.844 10.109 7.445 1 13.84 70 GLN B N 1
ATOM 5875 C CA . GLN B 1 70 ? 59.531 9.078 8.234 1 13.84 70 GLN B CA 1
ATOM 5876 C C . GLN B 1 70 ? 59.281 7.691 7.664 1 13.84 70 GLN B C 1
ATOM 5878 O O . GLN B 1 70 ? 60.219 6.984 7.289 1 13.84 70 GLN B O 1
ATOM 5883 N N . GLN B 1 71 ? 58.531 6.82 8.516 1 14.52 71 GLN B N 1
ATOM 5884 C CA . GLN B 1 71 ? 59.062 5.668 9.234 1 14.52 71 GLN B CA 1
ATOM 5885 C C . GLN B 1 71 ? 58.906 4.387 8.422 1 14.52 71 GLN B C 1
ATOM 5887 O O . GLN B 1 71 ? 58 4.297 7.57 1 14.52 71 GLN B O 1
ATOM 5892 N N . GLN B 1 72 ? 59.531 3.283 8.852 1 13.66 72 GLN B N 1
ATOM 5893 C CA . GLN B 1 72 ? 60.344 2.115 8.523 1 13.66 72 GLN B CA 1
ATOM 5894 C C . GLN B 1 72 ? 59.469 0.887 8.289 1 13.66 72 GLN B C 1
ATOM 5896 O O . GLN B 1 72 ? 59.781 0.065 7.418 1 13.66 72 GLN B O 1
ATOM 5901 N N . GLN B 1 73 ? 58.5 0.544 9.203 1 14.12 73 GLN B N 1
ATOM 5902 C CA . GLN B 1 73 ? 58.875 -0.731 9.797 1 14.12 73 GLN B CA 1
ATOM 5903 C C . GLN B 1 73 ? 58.656 -1.884 8.82 1 14.12 73 GLN B C 1
ATOM 5905 O O . GLN B 1 73 ? 57.969 -1.729 7.816 1 14.12 73 GLN B O 1
ATOM 5910 N N . HIS B 1 74 ? 58.062 -3.055 9.43 1 14.51 74 HIS B N 1
ATOM 5911 C CA . HIS B 1 74 ? 58.562 -4.402 9.648 1 14.51 74 HIS B CA 1
ATOM 5912 C C . HIS B 1 74 ? 58.094 -5.359 8.555 1 14.51 74 HIS B C 1
ATOM 5914 O O . HIS B 1 74 ? 57 -5.207 8.023 1 14.51 74 HIS B O 1
ATOM 5920 N N . LEU B 1 75 ? 58.906 -6.379 8.227 1 14.26 75 LEU B N 1
ATOM 5921 C CA . LEU B 1 75 ? 59.312 -7.348 7.223 1 14.26 75 LEU B CA 1
ATOM 5922 C C . LEU B 1 75 ? 58.406 -8.57 7.23 1 14.26 75 LEU B C 1
ATOM 5924 O O . LEU B 1 75 ? 58.375 -9.32 6.25 1 14.26 75 LEU B O 1
ATOM 5928 N N . GLN B 1 76 ? 57.719 -8.961 8.359 1 13.57 76 GLN B N 1
ATOM 5929 C CA . GLN B 1 76 ? 58.281 -10.297 8.547 1 13.57 76 GLN B CA 1
ATOM 5930 C C . GLN B 1 76 ? 57.875 -11.234 7.422 1 13.57 76 GLN B C 1
ATOM 5932 O O . GLN B 1 76 ? 58.719 -11.703 6.652 1 13.57 76 GLN B O 1
ATOM 5937 N N . HIS B 1 77 ? 57.031 -12.359 7.879 1 13.95 77 HIS B N 1
ATOM 5938 C CA . HIS B 1 77 ? 57.5 -13.742 7.938 1 13.95 77 HIS B CA 1
ATOM 5939 C C . HIS B 1 77 ? 57.188 -14.477 6.633 1 13.95 77 HIS B C 1
ATOM 5941 O O . HIS B 1 77 ? 56.312 -14.086 5.875 1 13.95 77 HIS B O 1
ATOM 5947 N N . ASN B 1 78 ? 57.625 -15.789 6.699 1 14.1 78 ASN B N 1
ATOM 5948 C CA . ASN B 1 78 ? 58.375 -16.766 5.926 1 14.1 78 ASN B CA 1
ATOM 5949 C C . ASN B 1 78 ? 57.469 -17.578 5 1 14.1 78 ASN B C 1
ATOM 5951 O O . ASN B 1 78 ? 56.25 -17.531 5.121 1 14.1 78 ASN B O 1
ATOM 5955 N N . GLY B 1 79 ? 57.781 -18.984 5.086 1 14.13 79 GLY B N 1
ATOM 5956 C CA . GLY B 1 79 ? 58.344 -19.953 4.16 1 14.13 79 GLY B CA 1
ATOM 5957 C C . GLY B 1 79 ? 57.312 -20.828 3.498 1 14.13 79 GLY B C 1
ATOM 5958 O O . GLY B 1 79 ? 56.906 -20.562 2.365 1 14.13 79 GLY B O 1
ATOM 5959 N N . HIS B 1 80 ? 57.281 -22.266 3.887 1 14.8 80 HIS B N 1
ATOM 5960 C CA . HIS B 1 80 ? 57.812 -23.391 3.127 1 14.8 80 HIS B CA 1
ATOM 5961 C C . HIS B 1 80 ? 56.719 -24.188 2.465 1 14.8 80 HIS B C 1
ATOM 5963 O O . HIS B 1 80 ? 55.531 -24.031 2.805 1 14.8 80 HIS B O 1
ATOM 5969 N N . HIS B 1 81 ? 56.969 -25.672 2.42 1 14.73 81 HIS B N 1
ATOM 5970 C CA . HIS B 1 81 ? 57.25 -26.703 1.411 1 14.73 81 HIS B CA 1
ATOM 5971 C C . HIS B 1 81 ? 56.031 -27.625 1.251 1 14.73 81 HIS B C 1
ATOM 5973 O O . HIS B 1 81 ? 55.562 -27.828 0.138 1 14.73 81 HIS B O 1
ATOM 5979 N N . HIS B 1 82 ? 55.906 -28.797 2.168 1 14.7 82 HIS B N 1
ATOM 5980 C CA . HIS B 1 82 ? 56.25 -30.156 1.768 1 14.7 82 HIS B CA 1
ATOM 5981 C C . HIS B 1 82 ? 55.031 -30.906 1.236 1 14.7 82 HIS B C 1
ATOM 5983 O O . HIS B 1 82 ? 53.875 -30.484 1.465 1 14.7 82 HIS B O 1
ATOM 5989 N N . HIS B 1 83 ? 55.094 -32.438 1.335 1 14.57 83 HIS B N 1
ATOM 5990 C CA . HIS B 1 83 ? 55.156 -33.656 0.582 1 14.57 83 HIS B CA 1
ATOM 5991 C C . HIS B 1 83 ? 53.875 -34.5 0.829 1 14.57 83 HIS B C 1
ATOM 5993 O O . HIS B 1 83 ? 53.406 -35.188 -0.075 1 14.57 83 HIS B O 1
ATOM 5999 N N . HIS B 1 84 ? 53.281 -34.656 2.055 1 13.82 84 HIS B N 1
ATOM 6000 C CA . HIS B 1 84 ? 53.312 -36.062 2.461 1 13.82 84 HIS B CA 1
ATOM 6001 C C . HIS B 1 84 ? 52.375 -36.906 1.63 1 13.82 84 HIS B C 1
ATOM 6003 O O . HIS B 1 84 ? 51.438 -36.375 0.987 1 13.82 84 HIS B O 1
ATOM 6009 N N . HIS B 1 85 ? 51.844 -38.094 2.461 1 14.22 85 HIS B N 1
ATOM 6010 C CA . HIS B 1 85 ? 51.938 -39.531 2.523 1 14.22 85 HIS B CA 1
ATOM 6011 C C . HIS B 1 85 ? 50.688 -40.188 1.95 1 14.22 85 HIS B C 1
ATOM 6013 O O . HIS B 1 85 ? 49.656 -39.531 1.817 1 14.22 85 HIS B O 1
ATOM 6019 N N . CYS B 1 86 ? 50.594 -41.594 2.375 1 14.45 86 CYS B N 1
ATOM 6020 C CA . CYS B 1 86 ? 50.469 -42.938 1.869 1 14.45 86 CYS B CA 1
ATOM 6021 C C . CYS B 1 86 ? 49.031 -43.438 2.053 1 14.45 86 CYS B C 1
ATOM 6023 O O . CYS B 1 86 ? 48.438 -43.969 1.115 1 14.45 86 CYS B O 1
ATOM 6025 N N . GLY B 1 87 ? 48.531 -43.656 3.355 1 13.7 87 GLY B N 1
ATOM 6026 C CA . GLY B 1 87 ? 48.375 -45.062 3.771 1 13.7 87 GLY B CA 1
ATOM 6027 C C . GLY B 1 87 ? 47.062 -45.656 3.309 1 13.7 87 GLY B C 1
ATOM 6028 O O . GLY B 1 87 ? 46.125 -44.938 2.9 1 13.7 87 GLY B O 1
ATOM 6029 N N . HIS B 1 88 ? 46.688 -46.844 4.129 1 14.3 88 HIS B N 1
ATOM 6030 C CA . HIS B 1 88 ? 46.406 -48.281 4.027 1 14.3 88 HIS B CA 1
ATOM 6031 C C . HIS B 1 88 ? 44.906 -48.562 4.195 1 14.3 88 HIS B C 1
ATOM 6033 O O . HIS B 1 88 ? 44.312 -49.219 3.355 1 14.3 88 HIS B O 1
ATOM 6039 N N . LEU B 1 89 ? 44.406 -48.75 5.605 1 13.75 89 LEU B N 1
ATOM 6040 C CA . LEU B 1 89 ? 44.125 -50.094 6.098 1 13.75 89 LEU B CA 1
ATOM 6041 C C . LEU B 1 89 ? 42.656 -50.5 5.84 1 13.75 89 LEU B C 1
ATOM 6043 O O . LEU B 1 89 ? 41.812 -49.625 5.656 1 13.75 89 LEU B O 1
ATOM 6047 N N . HIS B 1 90 ? 42.219 -51.656 6.688 1 14.07 90 HIS B N 1
ATOM 6048 C CA . HIS B 1 90 ? 41.719 -53.031 6.668 1 14.07 90 HIS B CA 1
ATOM 6049 C C . HIS B 1 90 ? 40.25 -53.062 7.07 1 14.07 90 HIS B C 1
ATOM 6051 O O . HIS B 1 90 ? 39.469 -52.125 6.754 1 14.07 90 HIS B O 1
ATOM 6057 N N . GLN B 1 91 ? 39.906 -53.812 8.336 1 13.84 91 GLN B N 1
ATOM 6058 C CA . GLN B 1 91 ? 39.312 -55.125 8.555 1 13.84 91 GLN B CA 1
ATOM 6059 C C . GLN B 1 91 ? 37.875 -55.031 9 1 13.84 91 GLN B C 1
ATOM 6061 O O . GLN B 1 91 ? 37.438 -53.969 9.438 1 13.84 91 GLN B O 1
ATOM 6066 N N . GLN B 1 92 ? 37.312 -56.125 9.805 1 13.73 92 GLN B N 1
ATOM 6067 C CA . GLN B 1 92 ? 36.406 -57.281 9.836 1 13.73 92 GLN B CA 1
ATOM 6068 C C . GLN B 1 92 ? 35.344 -57.125 10.922 1 13.73 92 GLN B C 1
ATOM 6070 O O . GLN B 1 92 ? 34.219 -57.594 10.773 1 13.73 92 GLN B O 1
ATOM 6075 N N . ILE B 1 93 ? 35.438 -56.469 12.203 1 13.18 93 ILE B N 1
ATOM 6076 C CA . ILE B 1 93 ? 35.125 -57.406 13.266 1 13.18 93 ILE B CA 1
ATOM 6077 C C . ILE B 1 93 ? 33.594 -57.562 13.406 1 13.18 93 ILE B C 1
ATOM 6079 O O . ILE B 1 93 ? 32.875 -56.562 13.281 1 13.18 93 ILE B O 1
ATOM 6083 N N . ARG B 1 94 ? 33.094 -58.75 14.109 1 13.92 94 ARG B N 1
ATOM 6084 C CA . ARG B 1 94 ? 32.188 -59.906 14.242 1 13.92 94 ARG B CA 1
ATOM 6085 C C . ARG B 1 94 ? 31.125 -59.656 15.297 1 13.92 94 ARG B C 1
ATOM 6087 O O . ARG B 1 94 ? 29.938 -59.875 15.047 1 13.92 94 ARG B O 1
ATOM 6094 N N . MET B 1 95 ? 31.375 -59.688 16.75 1 13.23 95 MET B N 1
ATOM 6095 C CA . MET B 1 95 ? 30.953 -60.812 17.594 1 13.23 95 MET B CA 1
ATOM 6096 C C . MET B 1 95 ? 29.562 -60.594 18.156 1 13.23 95 MET B C 1
ATOM 6098 O O . MET B 1 95 ? 29.078 -59.438 18.203 1 13.23 95 MET B O 1
ATOM 6102 N N . GLN B 1 96 ? 29.172 -61.375 19.438 1 13.48 96 GLN B N 1
ATOM 6103 C CA . GLN B 1 96 ? 28.406 -62.469 20.016 1 13.48 96 GLN B CA 1
ATOM 6104 C C . GLN B 1 96 ? 27.312 -61.938 20.938 1 13.48 96 GLN B C 1
ATOM 6106 O O . GLN B 1 96 ? 27.312 -60.75 21.297 1 13.48 96 GLN B O 1
ATOM 6111 N N . SER B 1 97 ? 27 -62.688 22.188 1 13.66 97 SER B N 1
ATOM 6112 C CA . SER B 1 97 ? 26.062 -63.625 22.781 1 13.66 97 SER B CA 1
ATOM 6113 C C . SER B 1 97 ? 25.234 -62.969 23.875 1 13.66 97 SER B C 1
ATOM 6115 O O . SER B 1 97 ? 24.016 -63 23.859 1 13.66 97 SER B O 1
ATOM 6117 N N . ARG B 1 98 ? 25.516 -63.156 25.281 1 13.7 98 ARG B N 1
ATOM 6118 C CA . ARG B 1 98 ? 25 -64.125 26.25 1 13.7 98 ARG B CA 1
ATOM 6119 C C . ARG B 1 98 ? 24.031 -63.438 27.203 1 13.7 98 ARG B C 1
ATOM 6121 O O . ARG B 1 98 ? 22.812 -63.656 27.156 1 13.7 98 ARG B O 1
ATOM 6128 N N . GLY B 1 99 ? 24.312 -63.375 28.594 1 13 99 GLY B N 1
ATOM 6129 C CA . GLY B 1 99 ? 23.859 -64.125 29.766 1 13 99 GLY B CA 1
ATOM 6130 C C . GLY B 1 99 ? 22.828 -63.375 30.594 1 13 99 GLY B C 1
ATOM 6131 O O . GLY B 1 99 ? 22.531 -62.219 30.312 1 13 99 GLY B O 1
ATOM 6132 N N . ALA B 1 100 ? 23.062 -63.062 32 1 13.55 100 ALA B N 1
ATOM 6133 C CA . ALA B 1 100 ? 22.734 -63.688 33.25 1 13.55 100 ALA B CA 1
ATOM 6134 C C . ALA B 1 100 ? 21.672 -62.906 34.031 1 13.55 100 ALA B C 1
ATOM 6136 O O . ALA B 1 100 ? 21.344 -61.781 33.625 1 13.55 100 ALA B O 1
ATOM 6137 N N . GLY B 1 101 ? 21.891 -62.531 35.375 1 13.01 101 GLY B N 1
ATOM 6138 C CA . GLY B 1 101 ? 21.484 -63.062 36.656 1 13.01 101 GLY B CA 1
ATOM 6139 C C . GLY B 1 101 ? 20.469 -62.188 37.375 1 13.01 101 GLY B C 1
ATOM 6140 O O . GLY B 1 101 ? 20.109 -61.125 36.875 1 13.01 101 GLY B O 1
ATOM 6141 N N . LEU B 1 102 ? 20.766 -61.469 38.656 1 13.55 102 LEU B N 1
ATOM 6142 C CA . LEU B 1 102 ? 20.406 -61.875 40.031 1 13.55 102 LEU B CA 1
ATOM 6143 C C . LEU B 1 102 ? 19.328 -60.938 40.562 1 13.55 102 LEU B C 1
ATOM 6145 O O . LEU B 1 102 ? 19.031 -59.906 39.969 1 13.55 102 LEU B O 1
ATOM 6149 N N . VAL B 1 103 ? 19.5 -60.062 41.812 1 13.54 103 VAL B N 1
ATOM 6150 C CA . VAL B 1 103 ? 19.125 -60.375 43.188 1 13.54 103 VAL B CA 1
ATOM 6151 C C . VAL B 1 103 ? 18.016 -59.438 43.625 1 13.54 103 VAL B C 1
ATOM 6153 O O . VAL B 1 103 ? 17.734 -58.438 42.969 1 13.54 103 VAL B O 1
ATOM 6156 N N . GLY B 1 104 ? 18.172 -58.531 44.781 1 13.28 104 GLY B N 1
ATOM 6157 C CA . GLY B 1 104 ? 17.688 -58.688 46.156 1 13.28 104 GLY B CA 1
ATOM 6158 C C . GLY B 1 104 ? 16.562 -57.719 46.5 1 13.28 104 GLY B C 1
ATOM 6159 O O . GLY B 1 104 ? 16.25 -56.812 45.719 1 13.28 104 GLY B O 1
ATOM 6160 N N . THR B 1 105 ? 16.641 -56.812 47.656 1 14.45 105 THR B N 1
ATOM 6161 C CA . THR B 1 105 ? 16.016 -56.906 48.969 1 14.45 105 THR B CA 1
ATOM 6162 C C . THR B 1 105 ? 15.023 -55.75 49.156 1 14.45 105 THR B C 1
ATOM 6164 O O . THR B 1 105 ? 14.93 -54.844 48.344 1 14.45 105 THR B O 1
ATOM 6167 N N . GLY B 1 106 ? 15.156 -54.75 50.219 1 14.12 106 GLY B N 1
ATOM 6168 C CA . GLY B 1 106 ? 14.445 -54.688 51.5 1 14.12 106 GLY B CA 1
ATOM 6169 C C . GLY B 1 106 ? 13.477 -53.5 51.562 1 14.12 106 GLY B C 1
ATOM 6170 O O . GLY B 1 106 ? 13.359 -52.75 50.594 1 14.12 106 GLY B O 1
ATOM 6171 N N . GLY B 1 107 ? 13.648 -52.312 52.469 1 14.52 107 GLY B N 1
ATOM 6172 C CA . GLY B 1 107 ? 12.969 -52.094 53.75 1 14.52 107 GLY B CA 1
ATOM 6173 C C . GLY B 1 107 ? 11.984 -50.938 53.688 1 14.52 107 GLY B C 1
ATOM 6174 O O . GLY B 1 107 ? 11.859 -50.281 52.688 1 14.52 107 GLY B O 1
ATOM 6175 N N . PRO B 1 108 ? 12.156 -49.688 54.5 1 15.19 108 PRO B N 1
ATOM 6176 C CA . PRO B 1 108 ? 11.305 -49.375 55.656 1 15.19 108 PRO B CA 1
ATOM 6177 C C . PRO B 1 108 ? 10.336 -48.219 55.375 1 15.19 108 PRO B C 1
ATOM 6179 O O . PRO B 1 108 ? 10.422 -47.594 54.312 1 15.19 108 PRO B O 1
ATOM 6182 N N . THR B 1 109 ? 10.047 -47.156 56.375 1 15.4 109 THR B N 1
ATOM 6183 C CA . THR B 1 109 ? 8.984 -46.812 57.312 1 15.4 109 THR B CA 1
ATOM 6184 C C . THR B 1 109 ? 8.477 -45.406 57.094 1 15.4 109 THR B C 1
ATOM 6186 O O . THR B 1 109 ? 7.262 -45.156 57.031 1 15.4 109 THR B O 1
ATOM 6189 N N . GLY B 1 110 ? 9.273 -44.094 56.938 1 14.83 110 GLY B N 1
ATOM 6190 C CA . GLY B 1 110 ? 9.086 -43.125 58.031 1 14.83 110 GLY B CA 1
ATOM 6191 C C . GLY B 1 110 ? 8 -42.125 57.75 1 14.83 110 GLY B C 1
ATOM 6192 O O . GLY B 1 110 ? 7.59 -41.938 56.594 1 14.83 110 GLY B O 1
ATOM 6193 N N . GLN B 1 111 ? 7.586 -41.031 58.781 1 15.95 111 GLN B N 1
ATOM 6194 C CA . GLN B 1 111 ? 6.461 -40.469 59.5 1 15.95 111 GLN B CA 1
ATOM 6195 C C . GLN B 1 111 ? 6.219 -39.031 59.094 1 15.95 111 GLN B C 1
ATOM 6197 O O . GLN B 1 111 ? 5.234 -38.406 59.5 1 15.95 111 GLN B O 1
ATOM 6202 N N . CYS B 1 112 ? 6.355 -38.406 57.906 1 15.51 112 CYS B N 1
ATOM 6203 C CA . CYS B 1 112 ? 6.711 -37 58 1 15.51 112 CYS B CA 1
ATOM 6204 C C . CYS B 1 112 ? 5.512 -36.156 58.438 1 15.51 112 CYS B C 1
ATOM 6206 O O . CYS B 1 112 ? 4.422 -36.281 57.875 1 15.51 112 CYS B O 1
ATOM 6208 N N . PRO B 1 113 ? 5.688 -35.25 59.438 1 16.14 113 PRO B N 1
ATOM 6209 C CA . PRO B 1 113 ? 4.801 -34.594 60.406 1 16.14 113 PRO B CA 1
ATOM 6210 C C . PRO B 1 113 ? 4.043 -33.406 59.812 1 16.14 113 PRO B C 1
ATOM 6212 O O . PRO B 1 113 ? 4.363 -32.969 58.688 1 16.14 113 PRO B O 1
ATOM 6215 N N . HIS B 1 114 ? 3.318 -32.438 60.719 1 17.5 114 HIS B N 1
ATOM 6216 C CA . HIS B 1 114 ? 2.068 -31.75 61 1 17.5 114 HIS B CA 1
ATOM 6217 C C . HIS B 1 114 ? 2.184 -30.25 60.75 1 17.5 114 HIS B C 1
ATOM 6219 O O . HIS B 1 114 ? 1.255 -29.5 61.031 1 17.5 114 HIS B O 1
ATOM 6225 N N . VAL B 1 115 ? 2.848 -29.625 59.688 1 16.45 115 VAL B N 1
ATOM 6226 C CA . VAL B 1 115 ? 3.346 -28.266 59.906 1 16.45 115 VAL B CA 1
ATOM 6227 C C . VAL B 1 115 ? 2.17 -27.297 60.031 1 16.45 115 VAL B C 1
ATOM 6229 O O . VAL B 1 115 ? 1.231 -27.344 59.25 1 16.45 115 VAL B O 1
ATOM 6232 N N . SER B 1 116 ? 2.166 -26.438 61.125 1 16.27 116 SER B N 1
ATOM 6233 C CA . SER B 1 116 ? 1.273 -25.641 61.969 1 16.27 116 SER B CA 1
ATOM 6234 C C . SER B 1 116 ? 0.859 -24.344 61.281 1 16.27 116 SER B C 1
ATOM 6236 O O . SER B 1 116 ? 1.491 -23.922 60.312 1 16.27 116 SER B O 1
ATOM 6238 N N . PRO B 1 117 ? 0.144 -23.297 62.062 1 18.69 117 PRO B N 1
ATOM 6239 C CA . PRO B 1 117 ? -0.991 -22.375 62.062 1 18.69 117 PRO B CA 1
ATOM 6240 C C . PRO B 1 117 ? -0.571 -20.922 61.844 1 18.69 117 PRO B C 1
ATOM 6242 O O . PRO B 1 117 ? 0.24 -20.375 62.594 1 18.69 117 PRO B O 1
ATOM 6245 N N . PHE B 1 118 ? -0.076 -20.359 60.656 1 17.19 118 PHE B N 1
ATOM 6246 C CA . PHE B 1 118 ? 0.662 -19.109 60.469 1 17.19 118 PHE B CA 1
ATOM 6247 C C . PHE B 1 118 ? -0.168 -17.922 60.938 1 17.19 118 PHE B C 1
ATOM 6249 O O . PHE B 1 118 ? -1.308 -17.734 60.5 1 17.19 118 PHE B O 1
ATOM 6256 N N . THR B 1 119 ? 0.214 -17.312 62.094 1 16.42 119 THR B N 1
ATOM 6257 C CA . THR B 1 119 ? -0.26 -16.312 63.031 1 16.42 119 THR B CA 1
ATOM 6258 C C . THR B 1 119 ? -0.364 -14.938 62.375 1 16.42 119 THR B C 1
ATOM 6260 O O . THR B 1 119 ? 0.28 -14.688 61.375 1 16.42 119 THR B O 1
ATOM 6263 N N . SER B 1 120 ? -0.971 -13.734 63.094 1 18.03 120 SER B N 1
ATOM 6264 C CA . SER B 1 120 ? -1.823 -12.555 63.219 1 18.03 120 SER B CA 1
ATOM 6265 C C . SER B 1 120 ? -1 -11.273 63.156 1 18.03 120 SER B C 1
ATOM 6267 O O . SER B 1 120 ? -1.515 -10.188 63.438 1 18.03 120 SER B O 1
ATOM 6269 N N . CYS B 1 121 ? -0.168 -10.844 62.125 1 16.06 121 CYS B N 1
ATOM 6270 C CA . 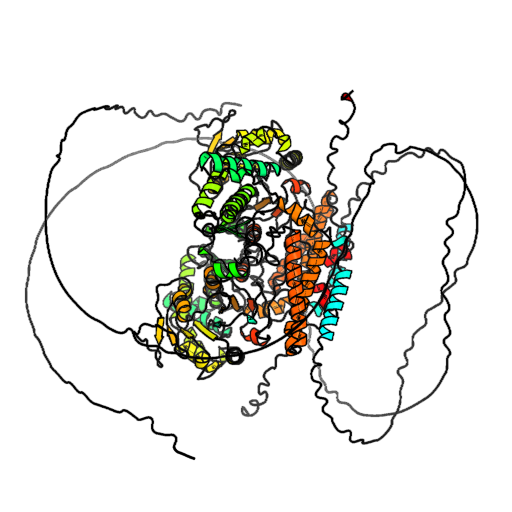CYS B 1 121 ? 0.91 -9.875 62.25 1 16.06 121 CYS B CA 1
ATOM 6271 C C . CYS B 1 121 ? 0.359 -8.492 62.594 1 16.06 121 CYS B C 1
ATOM 6273 O O . CYS B 1 121 ? -0.421 -7.93 61.844 1 16.06 121 CYS B O 1
ATOM 6275 N N . SER B 1 122 ? 0.344 -7.953 63.906 1 16.88 122 SER B N 1
ATOM 6276 C CA . SER B 1 122 ? -0.112 -6.816 64.688 1 16.88 122 SER B CA 1
ATOM 6277 C C . SER B 1 122 ? 0.778 -5.598 64.5 1 16.88 122 SER B C 1
ATOM 6279 O O . SER B 1 122 ? 0.769 -4.664 65.25 1 16.88 122 SER B O 1
ATOM 6281 N N . THR B 1 123 ? 1.166 -5.059 63.344 1 16.34 123 THR B N 1
ATOM 6282 C CA . THR B 1 123 ? 2.328 -4.184 63.438 1 16.34 123 THR B CA 1
ATOM 6283 C C . THR B 1 123 ? 1.957 -2.873 64.125 1 16.34 123 THR B C 1
ATOM 6285 O O . THR B 1 123 ? 1.011 -2.195 63.75 1 16.34 123 THR B O 1
ATOM 6288 N N . PRO B 1 124 ? 2.521 -2.568 65.375 1 16.77 124 PRO B N 1
ATOM 6289 C CA . PRO B 1 124 ? 2.301 -1.472 66.312 1 16.77 124 PRO B CA 1
ATOM 6290 C C . PRO B 1 124 ? 2.973 -0.172 65.875 1 16.77 124 PRO B C 1
ATOM 6292 O O . PRO B 1 124 ? 4.16 -0.17 65.5 1 16.77 124 PRO B O 1
ATOM 6295 N N . MET B 1 125 ? 2.359 0.807 65.25 1 17.09 125 MET B N 1
ATOM 6296 C CA . MET B 1 125 ? 2.859 2.107 64.812 1 17.09 125 MET B CA 1
ATOM 6297 C C . MET B 1 125 ? 3.281 2.959 66 1 17.09 125 MET B C 1
ATOM 6299 O O . MET B 1 125 ? 2.436 3.424 66.812 1 17.09 125 MET B O 1
ATOM 6303 N N . ALA B 1 126 ? 4.52 2.777 66.562 1 15.7 126 ALA B N 1
ATOM 6304 C CA . ALA B 1 126 ? 5.07 3.463 67.75 1 15.7 126 ALA B CA 1
ATOM 6305 C C . ALA B 1 126 ? 5.262 4.949 67.438 1 15.7 126 ALA B C 1
ATOM 6307 O O . ALA B 1 126 ? 5.406 5.359 66.312 1 15.7 126 ALA B O 1
ATOM 6308 N N . GLU B 1 127 ? 5.609 5.793 68.562 1 16.75 127 GLU B N 1
ATOM 6309 C CA . GLU B 1 127 ? 5.426 7.066 69.25 1 16.75 127 GLU B CA 1
ATOM 6310 C C . GLU B 1 127 ? 6.547 8.047 68.875 1 16.75 127 GLU B C 1
ATOM 6312 O O . GLU B 1 127 ? 6.301 9.227 68.688 1 16.75 127 GLU B O 1
ATOM 6317 N N . GLY B 1 128 ? 7.918 7.719 69.062 1 15.26 128 GLY B N 1
ATOM 6318 C CA . GLY B 1 128 ? 8.633 8.531 70.062 1 15.26 128 GLY B CA 1
ATOM 6319 C C . GLY B 1 128 ? 9.062 9.883 69.5 1 15.26 128 GLY B C 1
ATOM 6320 O O . GLY B 1 128 ? 8.961 10.125 68.312 1 15.26 128 GLY B O 1
ATOM 6321 N N . GLY B 1 129 ? 10.32 10.406 70.062 1 15.86 129 GLY B N 1
ATOM 6322 C CA . GLY B 1 129 ? 10.812 11.531 70.875 1 15.86 129 GLY B CA 1
ATOM 6323 C C . GLY B 1 129 ? 11.484 12.594 70 1 15.86 129 GLY B C 1
ATOM 6324 O O . GLY B 1 129 ? 11.75 12.367 68.812 1 15.86 129 GLY B O 1
ATOM 6325 N N . ARG B 1 130 ? 12.492 13.375 70.688 1 16.33 130 ARG B N 1
ATOM 6326 C CA . ARG B 1 130 ? 12.781 14.766 71 1 16.33 130 ARG B CA 1
ATOM 6327 C C . ARG B 1 130 ? 13.797 15.359 70 1 16.33 130 ARG B C 1
ATOM 6329 O O . ARG B 1 130 ? 13.578 16.422 69.438 1 16.33 130 ARG B O 1
ATOM 6336 N N . GLY B 1 131 ? 15.094 14.875 70.062 1 15.7 131 GLY B N 1
ATOM 6337 C CA . GLY B 1 131 ? 16.094 15.805 70.562 1 15.7 131 GLY B CA 1
ATOM 6338 C C . GLY B 1 131 ? 16.609 16.734 69.438 1 15.7 131 GLY B C 1
ATOM 6339 O O . GLY B 1 131 ? 16.297 16.578 68.312 1 15.7 131 GLY B O 1
ATOM 6340 N N . GLY B 1 132 ? 17.984 17.016 69.562 1 16.36 132 GLY B N 1
ATOM 6341 C CA . GLY B 1 132 ? 18.828 18.188 69.75 1 16.36 132 GLY B CA 1
ATOM 6342 C C . GLY B 1 132 ? 19.375 18.766 68.5 1 16.36 132 GLY B C 1
ATOM 6343 O O . GLY B 1 132 ? 19 19.875 68.062 1 16.36 132 GLY B O 1
ATOM 6344 N N . GLY B 1 133 ? 20.609 18.344 68.125 1 16.22 133 GLY B N 1
ATOM 6345 C CA . GLY B 1 133 ? 21.781 19.203 68.125 1 16.22 133 GLY B CA 1
ATOM 6346 C C . GLY B 1 133 ? 22 19.922 66.812 1 16.22 133 GLY B C 1
ATOM 6347 O O . GLY B 1 133 ? 21.125 19.922 65.938 1 16.22 133 GLY B O 1
ATOM 6348 N N . GLY B 1 134 ? 23.219 19.625 66.125 1 17.94 134 GLY B N 1
ATOM 6349 C CA . GLY B 1 134 ? 24.375 20.422 65.812 1 17.94 134 GLY B CA 1
ATOM 6350 C C . GLY B 1 134 ? 24.328 20.922 64.375 1 17.94 134 GLY B C 1
ATOM 6351 O O . GLY B 1 134 ? 23.641 20.359 63.531 1 17.94 134 GLY B O 1
ATOM 6352 N N . GLY B 1 135 ? 24.75 22.141 64.188 1 18.34 135 GLY B N 1
ATOM 6353 C CA . GLY B 1 135 ? 24.734 23.203 63.188 1 18.34 135 GLY B CA 1
ATOM 6354 C C . GLY B 1 135 ? 25.578 22.891 61.969 1 18.34 135 GLY B C 1
ATOM 6355 O O . GLY B 1 135 ? 25.75 23.75 61.094 1 18.34 135 GLY B O 1
ATOM 6356 N N . GLY B 1 136 ? 26.031 21.625 61.781 1 18.11 136 GLY B N 1
ATOM 6357 C CA . GLY B 1 136 ? 27.234 21.75 60.969 1 18.11 136 GLY B CA 1
ATOM 6358 C C . GLY B 1 136 ? 26.969 22.25 59.594 1 18.11 136 GLY B C 1
ATOM 6359 O O . GLY B 1 136 ? 25.875 22.047 59.031 1 18.11 136 GLY B O 1
ATOM 6360 N N . GLY B 1 137 ? 27.766 23.203 59.156 1 19.84 137 GLY B N 1
ATOM 6361 C CA . GLY B 1 137 ? 27.891 24.109 58 1 19.84 137 GLY B CA 1
ATOM 6362 C C . GLY B 1 137 ? 28.141 23.406 56.688 1 19.84 137 GLY B C 1
ATOM 6363 O O . GLY B 1 137 ? 28.438 24.047 55.688 1 19.84 137 GLY B O 1
ATOM 6364 N N . GLY B 1 138 ? 27.672 22.125 56.562 1 18.33 138 GLY B N 1
ATOM 6365 C CA . GLY B 1 138 ? 28.406 21.5 55.469 1 18.33 138 GLY B CA 1
ATOM 6366 C C . GLY B 1 138 ? 28.188 22.203 54.125 1 18.33 138 GLY B C 1
ATOM 6367 O O . GLY B 1 138 ? 27.094 22.719 53.875 1 18.33 138 GLY B O 1
ATOM 6368 N N . GLY B 1 139 ? 29.328 22.562 53.469 1 21.53 139 GLY B N 1
ATOM 6369 C CA . GLY B 1 139 ? 29.656 23.172 52.188 1 21.53 139 GLY B CA 1
ATOM 6370 C C . GLY B 1 139 ? 29.047 22.453 51.031 1 21.53 139 GLY B C 1
ATOM 6371 O O . GLY B 1 139 ? 29.031 21.219 50.969 1 21.53 139 GLY B O 1
ATOM 6372 N N . GLY B 1 140 ? 28 23 50.438 1 19.98 140 GLY B N 1
ATOM 6373 C CA . GLY B 1 140 ? 27.141 22.562 49.375 1 19.98 140 GLY B CA 1
ATOM 6374 C C . GLY B 1 140 ? 27.891 22.25 48.094 1 19.98 140 GLY B C 1
ATOM 6375 O O . GLY B 1 140 ? 28.234 23.156 47.312 1 19.98 140 GLY B O 1
ATOM 6376 N N . GLY B 1 141 ? 29.016 21.406 48.156 1 22.94 141 GLY B N 1
ATOM 6377 C CA . GLY B 1 141 ? 29.625 21.156 46.844 1 22.94 141 GLY B CA 1
ATOM 6378 C C . GLY B 1 141 ? 28.641 20.625 45.812 1 22.94 141 GLY B C 1
ATOM 6379 O O . GLY B 1 141 ? 27.875 19.688 46.125 1 22.94 141 GLY B O 1
ATOM 6380 N N . GLY B 1 142 ? 28.031 21.453 45.031 1 24.5 142 GLY B N 1
ATOM 6381 C CA . GLY B 1 142 ? 27.172 21.203 43.906 1 24.5 142 GLY B CA 1
ATOM 6382 C C . GLY B 1 142 ? 27.703 20.094 43 1 24.5 142 GLY B C 1
ATOM 6383 O O . GLY B 1 142 ? 28.766 20.234 42.375 1 24.5 142 GLY B O 1
ATOM 6384 N N . ASP B 1 143 ? 27.703 18.844 43.438 1 26.91 143 ASP B N 1
ATOM 6385 C CA . ASP B 1 143 ? 28.062 17.734 42.562 1 26.91 143 ASP B CA 1
ATOM 6386 C C . ASP B 1 143 ? 27.312 17.812 41.219 1 26.91 143 ASP B C 1
ATOM 6388 O O . ASP B 1 143 ? 26.078 17.75 41.188 1 26.91 143 ASP B O 1
ATOM 6392 N N . ASP B 1 144 ? 27.719 18.641 40.281 1 29.83 144 ASP B N 1
ATOM 6393 C CA . ASP B 1 144 ? 27.391 18.656 38.844 1 29.83 144 ASP B CA 1
ATOM 6394 C C . ASP B 1 144 ? 27.281 17.234 38.312 1 29.83 144 ASP B C 1
ATOM 6396 O O . ASP B 1 144 ? 28.297 16.594 38.031 1 29.83 144 ASP B O 1
ATOM 6400 N N . ARG B 1 145 ? 26.422 16.438 38.75 1 31.8 145 ARG B N 1
ATOM 6401 C CA . ARG B 1 145 ? 26.219 15.094 38.188 1 31.8 145 ARG B CA 1
ATOM 6402 C C . ARG B 1 145 ? 26.062 15.148 36.656 1 31.8 145 ARG B C 1
ATOM 6404 O O . ARG B 1 145 ? 24.984 15.5 36.156 1 31.8 145 ARG B O 1
ATOM 6411 N N . THR B 1 146 ? 27.047 15.555 35.875 1 34.72 146 THR B N 1
ATOM 6412 C CA . THR B 1 146 ? 27.156 15.344 34.438 1 34.72 146 THR B CA 1
ATOM 6413 C C . THR B 1 146 ? 26.641 13.969 34.062 1 34.72 146 THR B C 1
ATOM 6415 O O . THR B 1 146 ? 26.859 12.984 34.781 1 34.72 146 THR B O 1
ATOM 6418 N N . ALA B 1 147 ? 25.547 13.883 33.469 1 40.03 147 ALA B N 1
ATOM 6419 C CA . ALA B 1 147 ? 25.062 12.625 32.906 1 40.03 147 ALA B CA 1
ATOM 6420 C C . ALA B 1 147 ? 26.219 11.703 32.531 1 40.03 147 ALA B C 1
ATOM 6422 O O . ALA B 1 147 ? 27.188 12.133 31.891 1 40.03 147 ALA B O 1
ATOM 6423 N N . PRO B 1 148 ? 26.531 10.703 33.219 1 41.75 148 PRO B N 1
ATOM 6424 C CA . PRO B 1 148 ? 27.734 9.906 32.969 1 41.75 148 PRO B CA 1
ATOM 6425 C C . PRO B 1 148 ? 28 9.68 31.484 1 41.75 148 PRO B C 1
ATOM 6427 O O . PRO B 1 148 ? 27.078 9.359 30.734 1 41.75 148 PRO B O 1
ATOM 6430 N N . GLU B 1 149 ? 28.766 10.461 30.734 1 50.12 149 GLU B N 1
ATOM 6431 C CA . GLU B 1 149 ? 29.391 10.117 29.453 1 50.12 149 GLU B CA 1
ATOM 6432 C C . GLU B 1 149 ? 29.453 8.602 29.266 1 50.12 149 GLU B C 1
ATOM 6434 O O . GLU B 1 149 ? 30.188 7.91 29.953 1 50.12 149 GLU B O 1
ATOM 6439 N N . GLN B 1 150 ? 28.344 8.047 29.078 1 56.66 150 GLN B N 1
ATOM 6440 C CA . GLN B 1 150 ? 28.422 6.602 28.906 1 56.66 150 GLN B CA 1
ATOM 6441 C C . GLN B 1 150 ? 29.562 6.223 27.969 1 56.66 150 GLN B C 1
ATOM 6443 O O . GLN B 1 150 ? 29.719 6.828 26.906 1 56.66 150 GLN B O 1
ATOM 6448 N N . LYS B 1 151 ? 30.531 5.582 28.422 1 71.56 151 LYS B N 1
ATOM 6449 C CA . LYS B 1 151 ? 31.766 5.012 27.891 1 71.56 151 LYS B CA 1
ATOM 6450 C C . LYS B 1 151 ? 31.469 3.955 26.828 1 71.56 151 LYS B C 1
ATOM 6452 O O . LYS B 1 151 ? 30.422 3.324 26.844 1 71.56 151 LYS B O 1
ATOM 6457 N N . PRO B 1 152 ? 32.125 4.023 25.672 1 84.56 152 PRO B N 1
ATOM 6458 C CA . PRO B 1 152 ? 32.062 2.957 24.672 1 84.56 152 PRO B CA 1
ATOM 6459 C C . PRO B 1 152 ? 31.844 1.576 25.297 1 84.56 152 PRO B C 1
ATOM 6461 O O . PRO B 1 152 ? 31.203 0.714 24.688 1 84.56 152 PRO B O 1
ATOM 6464 N N . GLU B 1 153 ? 32.312 1.532 26.5 1 85.94 153 GLU B N 1
ATOM 6465 C CA . GLU B 1 153 ? 32.188 0.247 27.172 1 85.94 153 GLU B CA 1
ATOM 6466 C C . GLU B 1 153 ? 30.734 -0.054 27.516 1 85.94 153 GLU B C 1
ATOM 6468 O O . GLU B 1 153 ? 30.297 -1.21 27.469 1 85.94 153 GLU B O 1
ATOM 6473 N N . PHE B 1 154 ? 30.047 0.94 27.828 1 83.69 154 PHE B N 1
ATOM 6474 C CA . PHE B 1 154 ? 28.625 0.756 28.109 1 83.69 154 PHE B CA 1
ATOM 6475 C C . PHE B 1 154 ? 27.891 0.269 26.875 1 83.69 154 PHE B C 1
ATOM 6477 O O . PHE B 1 154 ? 27.047 -0.635 26.953 1 83.69 154 PHE B O 1
ATOM 6484 N N . LEU B 1 155 ? 28.156 0.921 25.75 1 86.69 155 LEU B N 1
ATOM 6485 C CA . LEU B 1 155 ? 27.531 0.522 24.484 1 86.69 155 LEU B CA 1
ATOM 6486 C C . LEU B 1 155 ? 27.859 -0.931 24.156 1 86.69 155 LEU B C 1
ATOM 6488 O O . LEU B 1 155 ? 26.969 -1.69 23.75 1 86.69 155 LEU B O 1
ATOM 6492 N N . ARG B 1 156 ? 29.062 -1.248 24.422 1 90.06 156 ARG B N 1
ATOM 6493 C CA . ARG B 1 156 ? 29.484 -2.611 24.125 1 90.06 156 ARG B CA 1
ATOM 6494 C C . ARG B 1 156 ? 28.812 -3.611 25.047 1 90.06 156 ARG B C 1
ATOM 6496 O O . ARG B 1 156 ? 28.516 -4.738 24.656 1 90.06 156 ARG B O 1
ATOM 6503 N N . GLN B 1 157 ? 28.547 -3.244 26.203 1 87.5 157 GLN B N 1
ATOM 6504 C CA . GLN B 1 157 ? 27.844 -4.098 27.156 1 87.5 157 GLN B CA 1
ATOM 6505 C C . GLN B 1 157 ? 26.391 -4.309 26.75 1 87.5 157 GLN B C 1
ATOM 6507 O O . GLN B 1 157 ? 25.859 -5.414 26.875 1 87.5 157 GLN B O 1
ATOM 6512 N N . GLN B 1 158 ? 25.797 -3.191 26.312 1 84.31 158 GLN B N 1
ATOM 6513 C CA . GLN B 1 158 ? 24.406 -3.307 25.844 1 84.31 158 GLN B CA 1
ATOM 6514 C C . GLN B 1 158 ? 24.312 -4.234 24.625 1 84.31 158 GLN B C 1
ATOM 6516 O O . GLN B 1 158 ? 23.375 -5.023 24.516 1 84.31 158 GLN B O 1
ATOM 6521 N N . TYR B 1 159 ? 25.266 -4.043 23.781 1 89.69 159 TYR B N 1
ATOM 6522 C CA . TYR B 1 159 ? 25.359 -4.906 22.609 1 89.69 159 TYR B CA 1
ATOM 6523 C C . TYR B 1 159 ? 25.484 -6.367 23.016 1 89.69 159 TYR B C 1
ATOM 6525 O O . TYR B 1 159 ? 24.75 -7.227 22.5 1 89.69 159 TYR B O 1
ATOM 6533 N N . ALA B 1 160 ? 26.344 -6.672 23.922 1 90.88 160 ALA B N 1
ATOM 6534 C CA . ALA B 1 160 ? 26.594 -8.039 24.375 1 90.88 160 ALA B CA 1
ATOM 6535 C C . ALA B 1 160 ? 25.375 -8.609 25.094 1 90.88 160 ALA B C 1
ATOM 6537 O O . ALA B 1 160 ? 25.031 -9.789 24.906 1 90.88 160 ALA B O 1
ATOM 6538 N N . ARG B 1 161 ? 24.797 -7.824 25.828 1 85.06 161 ARG B N 1
ATOM 6539 C CA . ARG B 1 161 ? 23.594 -8.258 26.531 1 85.06 161 ARG B CA 1
ATOM 6540 C C . ARG B 1 161 ? 22.469 -8.586 25.562 1 85.06 161 ARG B C 1
ATOM 6542 O O . ARG B 1 161 ? 21.828 -9.625 25.688 1 85.06 161 ARG B O 1
ATOM 6549 N N . LEU B 1 162 ? 22.297 -7.656 24.641 1 85.25 162 LEU B N 1
ATOM 6550 C CA . LEU B 1 162 ? 21.25 -7.871 23.656 1 85.25 162 LEU B CA 1
ATOM 6551 C C . LEU B 1 162 ? 21.516 -9.125 22.828 1 85.25 162 LEU B C 1
ATOM 6553 O O . LEU B 1 162 ? 20.594 -9.891 22.547 1 85.25 162 LEU B O 1
ATOM 6557 N N . LYS B 1 163 ? 22.734 -9.281 22.438 1 87.69 163 LYS B N 1
ATOM 6558 C CA . LYS B 1 163 ? 23.109 -10.445 21.641 1 87.69 163 LYS B CA 1
ATOM 6559 C C . LYS B 1 163 ? 22.844 -11.734 22.406 1 87.69 163 LYS B C 1
ATOM 6561 O O . LYS B 1 163 ? 22.406 -12.727 21.828 1 87.69 163 LYS B O 1
ATOM 6566 N N . HIS B 1 164 ? 23.062 -11.703 23.688 1 83.62 164 HIS B N 1
ATOM 6567 C CA . HIS B 1 164 ? 22.828 -12.859 24.547 1 83.62 164 HIS B CA 1
ATOM 6568 C C . HIS B 1 164 ? 21.328 -13.164 24.656 1 83.62 164 HIS B C 1
ATOM 6570 O O . HIS B 1 164 ? 20.922 -14.32 24.547 1 83.62 164 HIS B O 1
ATOM 6576 N N . VAL B 1 165 ? 20.609 -12.172 24.797 1 76.38 165 VAL B N 1
ATOM 6577 C CA . VAL B 1 165 ? 19.172 -12.336 24.938 1 76.38 165 VAL B CA 1
ATOM 6578 C C . VAL B 1 165 ? 18.594 -12.922 23.641 1 76.38 165 VAL B C 1
ATOM 6580 O O . VAL B 1 165 ? 17.766 -13.828 23.672 1 76.38 165 VAL B O 1
ATOM 6583 N N . VAL B 1 166 ? 19.016 -12.344 22.531 1 79.31 166 VAL B N 1
ATOM 6584 C CA . VAL B 1 166 ? 18.516 -12.789 21.234 1 79.31 166 VAL B CA 1
ATOM 6585 C C . VAL B 1 166 ? 18.891 -14.25 21 1 79.31 166 VAL B C 1
ATOM 6587 O O . VAL B 1 166 ? 18.109 -15.031 20.469 1 79.31 166 VAL B O 1
ATOM 6590 N N . SER B 1 167 ? 20.016 -14.641 21.391 1 77.19 167 SER B N 1
ATOM 6591 C CA . SER B 1 167 ? 20.469 -16.016 21.219 1 77.19 167 SER B CA 1
ATOM 6592 C C . SER B 1 167 ? 19.656 -16.984 22.062 1 77.19 167 SER B C 1
ATOM 6594 O O . SER B 1 167 ? 19.469 -18.141 21.672 1 77.19 167 SER B O 1
ATOM 6596 N N . GLU B 1 168 ? 19.062 -16.5 23.125 1 71.94 168 GLU B N 1
ATOM 6597 C CA . GLU B 1 168 ? 18.297 -17.344 24.016 1 71.94 168 GLU B CA 1
ATOM 6598 C C . GLU B 1 168 ? 16.828 -17.406 23.609 1 71.94 168 GLU B C 1
ATOM 6600 O O . GLU B 1 168 ? 16.141 -18.391 23.828 1 71.94 168 GLU B O 1
ATOM 6605 N N . MET B 1 169 ? 16.375 -16.359 23.156 1 66.31 169 MET B N 1
ATOM 6606 C CA . MET B 1 169 ? 14.945 -16.219 22.875 1 66.31 169 MET B CA 1
ATOM 6607 C C . MET B 1 169 ? 14.578 -16.953 21.578 1 66.31 169 MET B C 1
ATOM 6609 O O . MET B 1 169 ? 13.438 -17.375 21.406 1 66.31 169 MET B O 1
ATOM 6613 N N . VAL B 1 170 ? 15.367 -16.969 20.656 1 62.19 170 VAL B N 1
ATOM 6614 C CA . VAL B 1 170 ? 14.961 -17.578 19.391 1 62.19 170 VAL B CA 1
ATOM 6615 C C . VAL B 1 170 ? 14.727 -19.062 19.578 1 62.19 170 VAL B C 1
ATOM 6617 O O . VAL B 1 170 ? 15.672 -19.859 19.609 1 62.19 170 VAL B O 1
ATOM 6620 N N . PRO B 1 171 ? 13.414 -19.359 20.062 1 53.31 171 PRO B N 1
ATOM 6621 C CA . PRO B 1 171 ? 13.141 -20.781 20.266 1 53.31 171 PRO B CA 1
ATOM 6622 C C . PRO B 1 171 ? 13.242 -21.594 18.969 1 53.31 171 PRO B C 1
ATOM 6624 O O . PRO B 1 171 ? 12.961 -21.078 17.891 1 53.31 171 PRO B O 1
ATOM 6627 N N . PRO B 1 172 ? 13.883 -22.781 19.062 1 49.34 172 PRO B N 1
ATOM 6628 C CA . PRO B 1 172 ? 13.906 -23.656 17.891 1 49.34 172 PRO B CA 1
ATOM 6629 C C . PRO B 1 172 ? 12.539 -23.828 17.25 1 49.34 172 PRO B C 1
ATOM 6631 O O . PRO B 1 172 ? 12.445 -24.047 16.031 1 49.34 172 PRO B O 1
ATOM 6634 N N . THR B 1 173 ? 11.492 -23.703 18.062 1 48.53 173 THR B N 1
ATOM 6635 C CA . THR B 1 173 ? 10.148 -24.016 17.594 1 48.53 173 THR B CA 1
ATOM 6636 C C . THR B 1 173 ? 9.586 -22.875 16.75 1 48.53 173 THR B C 1
ATOM 6638 O O . THR B 1 173 ? 8.602 -23.047 16.031 1 48.53 173 THR B O 1
ATOM 6641 N N . ILE B 1 174 ? 10.047 -21.703 16.953 1 52.09 174 ILE B N 1
ATOM 6642 C CA . ILE B 1 174 ? 9.523 -20.609 16.141 1 52.09 174 ILE B CA 1
ATOM 6643 C C . ILE B 1 174 ? 9.711 -20.922 14.664 1 52.09 174 ILE B C 1
ATOM 6645 O O . ILE B 1 174 ? 8.906 -20.516 13.828 1 52.09 174 ILE B O 1
ATOM 6649 N N . CYS B 1 175 ? 10.547 -21.859 14.414 1 50.94 175 CYS B N 1
ATOM 6650 C CA . CYS B 1 175 ? 11.055 -22.156 13.078 1 50.94 175 CYS B CA 1
ATOM 6651 C C . CYS B 1 175 ? 10.031 -22.938 12.266 1 50.94 175 CYS B C 1
ATOM 6653 O O . CYS B 1 175 ? 10.125 -23 11.039 1 50.94 175 CYS B O 1
ATOM 6655 N N . GLN B 1 176 ? 8.898 -23.281 12.898 1 53.59 176 GLN B N 1
ATOM 6656 C CA . GLN B 1 176 ? 7.984 -24.031 12.039 1 53.59 176 GLN B CA 1
ATOM 6657 C C . GLN B 1 176 ? 6.566 -23.484 12.141 1 53.59 176 GLN B C 1
ATOM 6659 O O . GLN B 1 176 ? 5.598 -24.25 12.117 1 53.59 176 GLN B O 1
ATOM 6664 N N . ALA B 1 177 ? 6.648 -22.156 11.992 1 61.78 177 ALA B N 1
ATOM 6665 C CA . ALA B 1 177 ? 5.387 -21.5 12.336 1 61.78 177 ALA B CA 1
ATOM 6666 C C . ALA B 1 177 ? 4.457 -21.438 11.125 1 61.78 177 ALA B C 1
ATOM 6668 O O . ALA B 1 177 ? 3.234 -21.5 11.266 1 61.78 177 ALA B O 1
ATOM 6669 N N . GLN B 1 178 ? 5.062 -21.516 9.938 1 75.19 178 GLN B N 1
ATOM 6670 C CA . GLN B 1 178 ? 4.211 -21.328 8.766 1 75.19 178 GLN B CA 1
ATOM 6671 C C . GLN B 1 178 ? 4.23 -22.578 7.867 1 75.19 178 GLN B C 1
ATOM 6673 O O . GLN B 1 178 ? 5.223 -23.297 7.836 1 75.19 178 GLN B O 1
ATOM 6678 N N . SER B 1 179 ? 3.121 -22.828 7.289 1 84.12 179 SER B N 1
ATOM 6679 C CA . SER B 1 179 ? 3.021 -23.938 6.348 1 84.12 179 SER B CA 1
ATOM 6680 C C . SER B 1 179 ? 2.838 -23.438 4.922 1 84.12 179 SER B C 1
ATOM 6682 O O . SER B 1 179 ? 2.035 -22.531 4.672 1 84.12 179 SER B O 1
ATOM 6684 N N . ALA B 1 180 ? 3.58 -24.094 4.074 1 89.25 180 ALA B N 1
ATOM 6685 C CA . ALA B 1 180 ? 3.467 -23.75 2.658 1 89.25 180 ALA B CA 1
ATOM 6686 C C . ALA B 1 180 ? 2.107 -24.156 2.1 1 89.25 180 ALA B C 1
ATOM 6688 O O . ALA B 1 180 ? 1.729 -23.75 1.001 1 89.25 180 ALA B O 1
ATOM 6689 N N . SER B 1 181 ? 1.399 -24.922 2.836 1 91.44 181 SER B N 1
ATOM 6690 C CA . SER B 1 181 ? 0.085 -25.375 2.385 1 91.44 181 SER B CA 1
ATOM 6691 C C . SER B 1 181 ? -1.021 -24.484 2.947 1 91.44 181 SER B C 1
ATOM 6693 O O . SER B 1 181 ? -2.207 -24.766 2.758 1 91.44 181 SER B O 1
ATOM 6695 N N . SER B 1 182 ? -0.609 -23.406 3.584 1 92.19 182 SER B N 1
ATOM 6696 C CA . SER B 1 182 ? -1.577 -22.469 4.148 1 92.19 182 SER B CA 1
ATOM 6697 C C . SER B 1 182 ? -1.99 -21.422 3.127 1 92.19 182 SER B C 1
ATOM 6699 O O . SER B 1 182 ? -1.285 -21.188 2.141 1 92.19 182 SER B O 1
ATOM 6701 N N . ILE B 1 183 ? -3.178 -20.891 3.377 1 95.94 183 ILE B N 1
ATOM 6702 C CA . ILE B 1 183 ? -3.646 -19.734 2.625 1 95.94 183 ILE B CA 1
ATOM 6703 C C . ILE B 1 183 ? -3.469 -18.469 3.461 1 95.94 183 ILE B C 1
ATOM 6705 O O . ILE B 1 183 ? -3.85 -18.422 4.633 1 95.94 183 ILE B O 1
ATOM 6709 N N . PHE B 1 184 ? -2.85 -17.5 2.896 1 96.19 184 PHE B N 1
ATOM 6710 C CA . PHE B 1 184 ? -2.596 -16.25 3.59 1 96.19 184 PHE B CA 1
ATOM 6711 C C . PHE B 1 184 ? -3.553 -15.156 3.115 1 96.19 184 PHE B C 1
ATOM 6713 O O . PHE B 1 184 ? -3.865 -15.078 1.926 1 96.19 184 PHE B O 1
ATOM 6720 N N . ALA B 1 185 ? -3.975 -14.273 4.047 1 96.06 185 ALA B N 1
ATOM 6721 C CA . ALA B 1 185 ? -5.039 -13.336 3.725 1 96.06 185 ALA B CA 1
ATOM 6722 C C . ALA B 1 185 ? -4.555 -11.891 3.852 1 96.06 185 ALA B C 1
ATOM 6724 O O . ALA B 1 185 ? -3.904 -11.531 4.836 1 96.06 185 ALA B O 1
ATOM 6725 N N . ASN B 1 186 ? -4.836 -11.117 2.805 1 94.81 186 ASN B N 1
ATOM 6726 C CA . ASN B 1 186 ? -4.676 -9.664 2.859 1 94.81 186 ASN B CA 1
ATOM 6727 C C . ASN B 1 186 ? -5.973 -8.977 3.268 1 94.81 186 ASN B C 1
ATOM 6729 O O . ASN B 1 186 ? -5.945 -7.875 3.828 1 94.81 186 ASN B O 1
ATOM 6733 N N . ASN B 1 187 ? -7.082 -9.602 2.939 1 94.31 187 ASN B N 1
ATOM 6734 C CA . ASN B 1 187 ? -8.422 -9.172 3.332 1 94.31 187 ASN B CA 1
ATOM 6735 C C . ASN B 1 187 ? -9.234 -10.32 3.91 1 94.31 187 ASN B C 1
ATOM 6737 O O . ASN B 1 187 ? -9 -11.484 3.572 1 94.31 187 ASN B O 1
ATOM 6741 N N . GLU B 1 188 ? -10.164 -9.93 4.773 1 93.94 188 GLU B N 1
ATOM 6742 C CA . GLU B 1 188 ? -11.07 -10.953 5.305 1 93.94 188 GLU B CA 1
ATOM 6743 C C . GLU B 1 188 ? -11.891 -11.594 4.195 1 93.94 188 GLU B C 1
ATOM 6745 O O . GLU B 1 188 ? -12.445 -10.891 3.344 1 93.94 188 GLU B O 1
ATOM 6750 N N . LEU B 1 189 ? -11.883 -12.906 4.164 1 95.88 189 LEU B N 1
ATOM 6751 C CA . LEU B 1 189 ? -12.609 -13.648 3.145 1 95.88 189 LEU B CA 1
ATOM 6752 C C . LEU B 1 189 ? -13.32 -14.859 3.756 1 95.88 189 LEU B C 1
ATOM 6754 O O . LEU B 1 189 ? -12.664 -15.758 4.293 1 95.88 189 LEU B O 1
ATOM 6758 N N . SER B 1 190 ? -14.602 -14.828 3.693 1 94.56 190 SER B N 1
ATOM 6759 C CA . SER B 1 190 ? -15.391 -15.984 4.102 1 94.56 190 SER B CA 1
ATOM 6760 C C . SER B 1 190 ? -15.727 -16.875 2.91 1 94.56 190 SER B C 1
ATOM 6762 O O . SER B 1 190 ? -16.422 -16.453 1.984 1 94.56 190 SER B O 1
ATOM 6764 N N . LEU B 1 191 ? -15.32 -18.109 2.975 1 95.5 191 LEU B N 1
ATOM 6765 C CA . LEU B 1 191 ? -15.625 -19.031 1.893 1 95.5 191 LEU B CA 1
ATOM 6766 C C . LEU B 1 191 ? -17.109 -19.375 1.865 1 95.5 191 LEU B C 1
ATOM 6768 O O . LEU B 1 191 ? -17.641 -19.797 0.833 1 95.5 191 LEU B O 1
ATOM 6772 N N . ALA B 1 192 ? -17.766 -19.188 2.959 1 92.75 192 ALA B N 1
ATOM 6773 C CA . ALA B 1 192 ? -19.203 -19.438 3.023 1 92.75 192 ALA B CA 1
ATOM 6774 C C . ALA B 1 192 ? -19.969 -18.5 2.102 1 92.75 192 ALA B C 1
ATOM 6776 O O . ALA B 1 192 ? -21.031 -18.859 1.575 1 92.75 192 ALA B O 1
ATOM 6777 N N . SER B 1 193 ? -19.391 -17.344 1.896 1 93.5 193 SER B N 1
ATOM 6778 C CA . SER B 1 193 ? -20.062 -16.344 1.08 1 93.5 193 SER B CA 1
ATOM 6779 C C . SER B 1 193 ? -19.75 -16.531 -0.4 1 93.5 193 SER B C 1
ATOM 6781 O O . SER B 1 193 ? -20.406 -15.938 -1.259 1 93.5 193 SER B O 1
ATOM 6783 N N . VAL B 1 194 ? -18.828 -17.344 -0.738 1 97.25 194 VAL B N 1
ATOM 6784 C CA . VAL B 1 194 ? -18.406 -17.562 -2.117 1 97.25 194 VAL B CA 1
ATOM 6785 C C . VAL B 1 194 ? -19.203 -18.703 -2.732 1 97.25 194 VAL B C 1
ATOM 6787 O O . VAL B 1 194 ? -19.172 -19.828 -2.225 1 97.25 194 VAL B O 1
ATOM 6790 N N . GLN B 1 195 ? -19.859 -18.406 -3.857 1 97.69 195 GLN B N 1
ATOM 6791 C CA . GLN B 1 195 ? -20.688 -19.422 -4.5 1 97.69 195 GLN B CA 1
ATOM 6792 C C . GLN B 1 195 ? -20.109 -19.828 -5.852 1 97.69 195 GLN B C 1
ATOM 6794 O O . GLN B 1 195 ? -20.406 -20.906 -6.363 1 97.69 195 GLN B O 1
ATOM 6799 N N . VAL B 1 196 ? -19.328 -19 -6.371 1 98.62 196 VAL B N 1
ATOM 6800 C CA . VAL B 1 196 ? -18.781 -19.234 -7.707 1 98.62 196 VAL B CA 1
ATOM 6801 C C . VAL B 1 196 ? -17.25 -19.156 -7.66 1 98.62 196 VAL B C 1
ATOM 6803 O O . VAL B 1 196 ? -16.688 -18.188 -7.145 1 98.62 196 VAL B O 1
ATOM 6806 N N . TYR B 1 197 ? -16.625 -20.188 -8.18 1 98.69 197 TYR B N 1
ATOM 6807 C CA . TYR B 1 197 ? -15.164 -20.266 -8.227 1 98.69 197 TYR B CA 1
ATOM 6808 C C . TYR B 1 197 ? -14.664 -20.234 -9.664 1 98.69 197 TYR B C 1
ATOM 6810 O O . TYR B 1 197 ? -15.117 -21.031 -10.5 1 98.69 197 TYR B O 1
ATOM 6818 N N . GLY B 1 198 ? -13.773 -19.328 -9.984 1 98.62 198 GLY B N 1
ATOM 6819 C CA . GLY B 1 198 ? -13.141 -19.219 -11.289 1 98.62 198 GLY B CA 1
ATOM 6820 C C . GLY B 1 198 ? -11.641 -19.484 -11.25 1 98.62 198 GLY B C 1
ATOM 6821 O O . GLY B 1 198 ? -10.984 -19.188 -10.258 1 98.62 198 GLY B O 1
ATOM 6822 N N . PHE B 1 199 ? -11.148 -19.984 -12.414 1 98.56 199 PHE B N 1
ATOM 6823 C CA . PHE B 1 199 ? -9.742 -20.375 -12.445 1 98.56 199 PHE B CA 1
ATOM 6824 C C . PHE B 1 199 ? -9.094 -19.969 -13.773 1 98.56 199 PHE B C 1
ATOM 6826 O O . PHE B 1 199 ? -9.719 -20.094 -14.828 1 98.56 199 PHE B O 1
ATOM 6833 N N . ASP B 1 200 ? -7.805 -19.547 -13.625 1 97.94 200 ASP B N 1
ATOM 6834 C CA . ASP B 1 200 ? -6.898 -19.625 -14.766 1 97.94 200 ASP B CA 1
ATOM 6835 C C . ASP B 1 200 ? -6.363 -21.047 -14.945 1 97.94 200 ASP B C 1
ATOM 6837 O O . ASP B 1 200 ? -6.574 -21.906 -14.094 1 97.94 200 ASP B O 1
ATOM 6841 N N . TYR B 1 201 ? -5.848 -21.281 -16.156 1 97.5 201 TYR B N 1
ATOM 6842 C CA . TYR B 1 201 ? -5.352 -22.625 -16.422 1 97.5 201 TYR B CA 1
ATOM 6843 C C . TYR B 1 201 ? -3.873 -22.734 -16.078 1 97.5 201 TYR B C 1
ATOM 6845 O O . TYR B 1 201 ? -3.498 -23.484 -15.18 1 97.5 201 TYR B O 1
ATOM 6853 N N . ASP B 1 202 ? -3.01 -21.844 -16.688 1 95.44 202 ASP B N 1
ATOM 6854 C CA . ASP B 1 202 ? -1.56 -21.953 -16.562 1 95.44 202 ASP B CA 1
ATOM 6855 C C . ASP B 1 202 ? -1.101 -21.484 -15.18 1 95.44 202 ASP B C 1
ATOM 6857 O O . ASP B 1 202 ? -1.374 -20.344 -14.773 1 95.44 202 ASP B O 1
ATOM 6861 N N . TYR B 1 203 ? -0.372 -22.359 -14.516 1 94.88 203 TYR B N 1
ATOM 6862 C CA . TYR B 1 203 ? 0.201 -22.109 -13.195 1 94.88 203 TYR B CA 1
ATOM 6863 C C . TYR B 1 203 ? -0.893 -21.844 -12.172 1 94.88 203 TYR B C 1
ATOM 6865 O O . TYR B 1 203 ? -0.668 -21.141 -11.18 1 94.88 203 TYR B O 1
ATOM 6873 N N . THR B 1 204 ? -2.047 -22.266 -12.438 1 96.81 204 THR B N 1
ATOM 6874 C CA . THR B 1 204 ? -3.162 -22.25 -11.492 1 96.81 204 THR B CA 1
ATOM 6875 C C . THR B 1 204 ? -3.773 -23.641 -11.344 1 96.81 204 THR B C 1
ATOM 6877 O O . THR B 1 204 ? -3.533 -24.328 -10.352 1 96.81 204 THR B O 1
ATOM 6880 N N . LEU B 1 205 ? -4.43 -24.156 -12.414 1 97.38 205 LEU B N 1
ATOM 6881 C CA . LEU B 1 205 ? -4.883 -25.547 -12.375 1 97.38 205 LEU B CA 1
ATOM 6882 C C . LEU B 1 205 ? -3.756 -26.484 -12.781 1 97.38 205 LEU B C 1
ATOM 6884 O O . LEU B 1 205 ? -3.592 -27.547 -12.18 1 97.38 205 LEU B O 1
ATOM 6888 N N . ALA B 1 206 ? -3.051 -26.078 -13.852 1 95.94 206 ALA B N 1
ATOM 6889 C CA . ALA B 1 206 ? -1.908 -26.859 -14.305 1 95.94 206 ALA B CA 1
ATOM 6890 C C . ALA B 1 206 ? -0.594 -26.234 -13.852 1 95.94 206 ALA B C 1
ATOM 6892 O O . ALA B 1 206 ? -0.296 -25.094 -14.203 1 95.94 206 ALA B O 1
ATOM 6893 N N . PHE B 1 207 ? 0.165 -27.016 -13.156 1 94.12 207 PHE B N 1
ATOM 6894 C CA . PHE B 1 207 ? 1.495 -26.594 -12.734 1 94.12 207 PHE B CA 1
ATOM 6895 C C . PHE B 1 207 ? 2.57 -27.281 -13.555 1 94.12 207 PHE B C 1
ATOM 6897 O O . PHE B 1 207 ? 2.457 -28.484 -13.852 1 94.12 207 PHE B O 1
ATOM 6904 N N . TYR B 1 208 ? 3.527 -26.484 -13.883 1 93.19 208 TYR B N 1
ATOM 6905 C CA . TYR B 1 208 ? 4.539 -27.062 -14.758 1 93.19 208 TYR B CA 1
ATOM 6906 C C . TYR B 1 208 ? 5.871 -27.203 -14.031 1 93.19 208 TYR B C 1
ATOM 6908 O O . TYR B 1 208 ? 6.199 -26.406 -13.156 1 93.19 208 TYR B O 1
ATOM 6916 N N . SER B 1 209 ? 6.613 -28.156 -14.445 1 91 209 SER B N 1
ATOM 6917 C CA . SER B 1 209 ? 7.953 -28.391 -13.914 1 91 209 SER B CA 1
ATOM 6918 C C . SER B 1 209 ? 8.914 -27.297 -14.352 1 91 209 SER B C 1
ATOM 6920 O O . SER B 1 209 ? 8.719 -26.672 -15.398 1 91 209 SER B O 1
ATOM 6922 N N . ASN B 1 210 ? 10.008 -27.125 -13.594 1 88.62 210 ASN B N 1
ATOM 6923 C CA . ASN B 1 210 ? 11.016 -26.109 -13.891 1 88.62 210 ASN B CA 1
ATOM 6924 C C . ASN B 1 210 ? 11.789 -26.453 -15.156 1 88.62 210 ASN B C 1
ATOM 6926 O O . ASN B 1 210 ? 12.469 -25.594 -15.727 1 88.62 210 ASN B O 1
ATOM 6930 N N . GLU B 1 211 ? 11.719 -27.656 -15.562 1 91.69 211 GLU B N 1
ATOM 6931 C CA . GLU B 1 211 ? 12.383 -28.047 -16.797 1 91.69 211 GLU B CA 1
ATOM 6932 C C . GLU B 1 211 ? 11.844 -27.266 -18 1 91.69 211 GLU B C 1
ATOM 6934 O O . GLU B 1 211 ? 12.547 -27.078 -18.984 1 91.69 211 GLU B O 1
ATOM 6939 N N . LEU B 1 212 ? 10.625 -26.875 -17.828 1 92.62 212 LEU B N 1
ATOM 6940 C CA . LEU B 1 212 ? 9.992 -26.109 -18.906 1 92.62 212 LEU B CA 1
ATOM 6941 C C . LEU B 1 212 ? 10.75 -24.812 -19.156 1 92.62 212 LEU B C 1
ATOM 6943 O O . LEU B 1 212 ? 10.922 -24.406 -20.297 1 92.62 212 LEU B O 1
ATOM 6947 N N . HIS B 1 213 ? 11.258 -24.172 -18.125 1 93.56 213 HIS B N 1
ATOM 6948 C CA . HIS B 1 213 ? 11.977 -22.922 -18.25 1 93.56 213 HIS B CA 1
ATOM 6949 C C . HIS B 1 213 ? 13.258 -23.094 -19.062 1 93.56 213 HIS B C 1
ATOM 6951 O O . HIS B 1 213 ? 13.578 -22.266 -19.922 1 93.56 213 HIS B O 1
ATOM 6957 N N . ALA B 1 214 ? 13.914 -24.141 -18.797 1 94.38 214 ALA B N 1
ATOM 6958 C CA . ALA B 1 214 ? 15.156 -24.438 -19.516 1 94.38 214 ALA B CA 1
ATOM 6959 C C . ALA B 1 214 ? 14.883 -24.641 -21 1 94.38 214 ALA B C 1
ATOM 6961 O O . ALA B 1 214 ? 15.664 -24.203 -21.844 1 94.38 214 ALA B O 1
ATOM 6962 N N . LYS B 1 215 ? 13.805 -25.281 -21.266 1 93.62 215 LYS B N 1
ATOM 6963 C CA . LYS B 1 215 ? 13.453 -25.547 -22.656 1 93.62 215 LYS B CA 1
ATOM 6964 C C . LYS B 1 215 ? 13.055 -24.266 -23.375 1 93.62 215 LYS B C 1
ATOM 6966 O O . LYS B 1 215 ? 13.359 -24.078 -24.547 1 93.62 215 LYS B O 1
ATOM 6971 N N . ILE B 1 216 ? 12.266 -23.438 -22.688 1 94.44 216 ILE B N 1
ATOM 6972 C CA . ILE B 1 216 ? 11.891 -22.156 -23.281 1 94.44 216 ILE B CA 1
ATOM 6973 C C . ILE B 1 216 ? 13.141 -21.328 -23.562 1 94.44 216 ILE B C 1
ATOM 6975 O O . ILE B 1 216 ? 13.273 -20.75 -24.641 1 94.44 216 ILE B O 1
ATOM 6979 N N . PHE B 1 217 ? 14.109 -21.312 -22.656 1 96.44 217 PHE B N 1
ATOM 6980 C CA . PHE B 1 217 ? 15.375 -20.594 -22.812 1 96.44 217 PHE B CA 1
ATOM 6981 C C . PHE B 1 217 ? 16.125 -21.078 -24.031 1 96.44 217 PHE B C 1
ATOM 6983 O O . PHE B 1 217 ? 16.516 -20.281 -24.891 1 96.44 217 PHE B O 1
ATOM 6990 N N . SER B 1 218 ? 16.266 -22.391 -24.141 1 95.94 218 SER B N 1
ATOM 6991 C CA . SER B 1 218 ? 17.062 -22.953 -25.219 1 95.94 218 SER B CA 1
ATOM 6992 C C . SER B 1 218 ? 16.391 -22.734 -26.578 1 95.94 218 SER B C 1
ATOM 6994 O O . SER B 1 218 ? 17.078 -22.453 -27.562 1 95.94 218 SER B O 1
ATOM 6996 N N . THR B 1 219 ? 15.086 -22.891 -26.594 1 95.56 219 THR B N 1
ATOM 6997 C CA . THR B 1 219 ? 14.367 -22.672 -27.844 1 95.56 219 THR B CA 1
ATOM 6998 C C . THR B 1 219 ? 14.438 -21.219 -28.266 1 95.56 219 THR B C 1
ATOM 7000 O O . THR B 1 219 ? 14.625 -20.906 -29.438 1 95.56 219 THR B O 1
ATOM 7003 N N . ALA B 1 220 ? 14.258 -20.312 -27.297 1 97.06 220 ALA B N 1
ATOM 7004 C CA . ALA B 1 220 ? 14.359 -18.891 -27.609 1 97.06 220 ALA B CA 1
ATOM 7005 C C . ALA B 1 220 ? 15.766 -18.531 -28.078 1 97.06 220 ALA B C 1
ATOM 7007 O O . ALA B 1 220 ? 15.93 -17.719 -28.984 1 97.06 220 ALA B O 1
ATOM 7008 N N . LEU B 1 221 ? 16.781 -19.094 -27.422 1 97.94 221 LEU B N 1
ATOM 7009 C CA . LEU B 1 221 ? 18.172 -18.875 -27.828 1 97.94 221 LEU B CA 1
ATOM 7010 C C . LEU B 1 221 ? 18.375 -19.344 -29.266 1 97.94 221 LEU B C 1
ATOM 7012 O O . LEU B 1 221 ? 19.031 -18.656 -30.047 1 97.94 221 LEU B O 1
ATOM 7016 N N . ASP B 1 222 ? 17.812 -20.469 -29.609 1 96.56 222 ASP B N 1
ATOM 7017 C CA . ASP B 1 222 ? 17.922 -21 -30.953 1 96.56 222 ASP B CA 1
ATOM 7018 C C . ASP B 1 222 ? 17.297 -20.031 -31.969 1 96.56 222 ASP B C 1
ATOM 7020 O O . ASP B 1 222 ? 17.844 -19.844 -33.062 1 96.56 222 ASP B O 1
ATOM 7024 N N . ILE B 1 223 ? 16.203 -19.5 -31.609 1 96.38 223 ILE B N 1
ATOM 7025 C CA . ILE B 1 223 ? 15.539 -18.547 -32.5 1 96.38 223 ILE B CA 1
ATOM 7026 C C . ILE B 1 223 ? 16.422 -17.312 -32.656 1 96.38 223 ILE B C 1
ATOM 7028 O O . ILE B 1 223 ? 16.578 -16.797 -33.781 1 96.38 223 ILE B O 1
ATOM 7032 N N . LEU B 1 224 ? 17.016 -16.844 -31.562 1 97.25 224 LEU B N 1
ATOM 7033 C CA . LEU B 1 224 ? 17.906 -15.688 -31.609 1 97.25 224 LEU B CA 1
ATOM 7034 C C . LEU B 1 224 ? 19.078 -15.938 -32.531 1 97.25 224 LEU B C 1
ATOM 7036 O O . LEU B 1 224 ? 19.484 -15.047 -33.281 1 97.25 224 LEU B O 1
ATOM 7040 N N . LEU B 1 225 ? 19.609 -17.125 -32.562 1 97.25 225 LEU B N 1
ATOM 7041 C CA . LEU B 1 225 ? 20.781 -17.484 -33.344 1 97.25 225 LEU B CA 1
ATOM 7042 C C . LEU B 1 225 ? 20.406 -17.688 -34.812 1 97.25 225 LEU B C 1
ATOM 7044 O O . LEU B 1 225 ? 21.078 -17.188 -35.719 1 97.25 225 LEU B O 1
ATOM 7048 N N . SER B 1 226 ? 19.297 -18.328 -35.031 1 96.38 226 SER B N 1
ATOM 7049 C CA . SER B 1 226 ? 18.938 -18.734 -36.375 1 96.38 226 SER B CA 1
ATOM 7050 C C . SER B 1 226 ? 18.219 -17.609 -37.125 1 96.38 226 SER B C 1
ATOM 7052 O O . SER B 1 226 ? 18.484 -17.375 -38.281 1 96.38 226 SER B O 1
ATOM 7054 N N . GLU B 1 227 ? 17.344 -16.938 -36.438 1 95.75 227 GLU B N 1
ATOM 7055 C CA . GLU B 1 227 ? 16.5 -15.953 -37.125 1 95.75 227 GLU B CA 1
ATOM 7056 C C . GLU B 1 227 ? 17.062 -14.547 -36.969 1 95.75 227 GLU B C 1
ATOM 7058 O O . GLU B 1 227 ? 16.984 -13.742 -37.906 1 95.75 227 GLU B O 1
ATOM 7063 N N . TYR B 1 228 ? 17.625 -14.227 -35.875 1 96.31 228 TYR B N 1
ATOM 7064 C CA . TYR B 1 228 ? 18.125 -12.875 -35.625 1 96.31 228 TYR B CA 1
ATOM 7065 C C . TYR B 1 228 ? 19.641 -12.812 -35.844 1 96.31 228 TYR B C 1
ATOM 7067 O O . TYR B 1 228 ? 20.234 -11.734 -35.75 1 96.31 228 TYR B O 1
ATOM 7075 N N . LYS B 1 229 ? 20.312 -13.898 -36.031 1 96.5 229 LYS B N 1
ATOM 7076 C CA . LYS B 1 229 ? 21.719 -14.031 -36.406 1 96.5 229 LYS B CA 1
ATOM 7077 C C . LYS B 1 229 ? 22.641 -13.516 -35.344 1 96.5 229 LYS B C 1
ATOM 7079 O O . LYS B 1 229 ? 23.625 -12.812 -35.625 1 96.5 229 LYS B O 1
ATOM 7084 N N . TYR B 1 230 ? 22.281 -13.734 -34.125 1 97.44 230 TYR B N 1
ATOM 7085 C CA . TYR B 1 230 ? 23.188 -13.461 -33.031 1 97.44 230 TYR B CA 1
ATOM 7086 C C . TYR B 1 230 ? 24.375 -14.414 -33.031 1 97.44 230 TYR B C 1
ATOM 7088 O O . TYR B 1 230 ? 24.344 -15.445 -33.719 1 97.44 230 TYR B O 1
ATOM 7096 N N . PRO B 1 231 ? 25.422 -14.102 -32.375 1 96.25 231 PRO B N 1
ATOM 7097 C CA . PRO B 1 231 ? 26.641 -14.914 -32.406 1 96.25 231 PRO B CA 1
ATOM 7098 C C . PRO B 1 231 ? 26.406 -16.344 -31.938 1 96.25 231 PRO B C 1
ATOM 7100 O O . PRO B 1 231 ? 25.766 -16.562 -30.891 1 96.25 231 PRO B O 1
ATOM 7103 N N . GLU B 1 232 ? 26.953 -17.328 -32.531 1 96.62 232 GLU B N 1
ATOM 7104 C CA . GLU B 1 232 ? 26.781 -18.75 -32.25 1 96.62 232 GLU B CA 1
ATOM 7105 C C . GLU B 1 232 ? 27.406 -19.109 -30.891 1 96.62 232 GLU B C 1
ATOM 7107 O O . GLU B 1 232 ? 27 -20.094 -30.266 1 96.62 232 GLU B O 1
ATOM 7112 N N . GLU B 1 233 ? 28.375 -18.328 -30.469 1 96.25 233 GLU B N 1
ATOM 7113 C CA . GLU B 1 233 ? 29.062 -18.578 -29.219 1 96.25 233 GLU B CA 1
ATOM 7114 C C . GLU B 1 233 ? 28.094 -18.5 -28.031 1 96.25 233 GLU B C 1
ATOM 7116 O O . GLU B 1 233 ? 28.391 -19.031 -26.953 1 96.25 233 GLU B O 1
ATOM 7121 N N . LEU B 1 234 ? 26.969 -17.922 -28.266 1 97.31 234 LEU B N 1
ATOM 7122 C CA . LEU B 1 234 ? 25.969 -17.797 -27.219 1 97.31 234 LEU B CA 1
ATOM 7123 C C . LEU B 1 234 ? 25.438 -19.172 -26.828 1 97.31 234 LEU B C 1
ATOM 7125 O O . LEU B 1 234 ? 24.844 -19.328 -25.75 1 97.31 234 LEU B O 1
ATOM 7129 N N . ARG B 1 235 ? 25.609 -20.172 -27.656 1 95.81 235 ARG B N 1
ATOM 7130 C CA . ARG B 1 235 ? 25.125 -21.531 -27.391 1 95.81 235 ARG B CA 1
ATOM 7131 C C . ARG B 1 235 ? 25.781 -22.094 -26.125 1 95.81 235 ARG B C 1
ATOM 7133 O O . ARG B 1 235 ? 25.266 -23.047 -25.531 1 95.81 235 ARG B O 1
ATOM 7140 N N . ALA B 1 236 ? 26.906 -21.531 -25.719 1 94.75 236 ALA B N 1
ATOM 7141 C CA . ALA B 1 236 ? 27.625 -22 -24.547 1 94.75 236 ALA B CA 1
ATOM 7142 C C . ALA B 1 236 ? 26.875 -21.656 -23.266 1 94.75 236 ALA B C 1
ATOM 7144 O O . ALA B 1 236 ? 27.125 -22.25 -22.219 1 94.75 236 ALA B O 1
ATOM 7145 N N . TYR B 1 237 ? 26 -20.703 -23.344 1 96.06 237 TYR B N 1
ATOM 7146 C CA . TYR B 1 237 ? 25.234 -20.312 -22.172 1 96.06 237 TYR B CA 1
ATOM 7147 C C . TYR B 1 237 ? 24.094 -21.281 -21.906 1 96.06 237 TYR B C 1
ATOM 7149 O O . TYR B 1 237 ? 23.5 -21.828 -22.844 1 96.06 237 TYR B O 1
ATOM 7157 N N . ALA B 1 238 ? 23.844 -21.516 -20.656 1 94.81 238 ALA B N 1
ATOM 7158 C CA . ALA B 1 238 ? 22.734 -22.391 -20.234 1 94.81 238 ALA B CA 1
ATOM 7159 C C . ALA B 1 238 ? 21.812 -21.656 -19.266 1 94.81 238 ALA B C 1
ATOM 7161 O O . ALA B 1 238 ? 22.203 -20.672 -18.641 1 94.81 238 ALA B O 1
ATOM 7162 N N . TYR B 1 239 ? 20.609 -22.172 -19.266 1 95.75 239 TYR B N 1
ATOM 7163 C CA . TYR B 1 239 ? 19.672 -21.641 -18.297 1 95.75 239 TYR B CA 1
ATOM 7164 C C . TYR B 1 239 ? 20.141 -21.906 -16.859 1 95.75 239 TYR B C 1
ATOM 7166 O O . TYR B 1 239 ? 20.438 -23.047 -16.516 1 95.75 239 TYR B O 1
ATOM 7174 N N . LEU B 1 240 ? 20.25 -20.875 -16.047 1 93.88 240 LEU B N 1
ATOM 7175 C CA . LEU B 1 240 ? 20.641 -20.984 -14.648 1 93.88 240 LEU B CA 1
ATOM 7176 C C . LEU B 1 240 ? 19.453 -20.797 -13.727 1 93.88 240 LEU B C 1
ATOM 7178 O O . LEU B 1 240 ? 19.094 -19.656 -13.375 1 93.88 240 LEU B O 1
ATOM 7182 N N . PRO B 1 241 ? 18.969 -21.953 -13.273 1 91.62 241 PRO B N 1
ATOM 7183 C CA . PRO B 1 241 ? 17.844 -21.812 -12.344 1 91.62 241 PRO B CA 1
ATOM 7184 C C . PRO B 1 241 ? 18.203 -21.016 -11.086 1 91.62 241 PRO B C 1
ATOM 7186 O O . PRO B 1 241 ? 19.312 -21.188 -10.547 1 91.62 241 PRO B O 1
ATOM 7189 N N . GLY B 1 242 ? 17.484 -20.094 -10.695 1 90.75 242 GLY B N 1
ATOM 7190 C CA . GLY B 1 242 ? 17.703 -19.375 -9.453 1 90.75 242 GLY B CA 1
ATOM 7191 C C . GLY B 1 242 ? 18.406 -18.047 -9.641 1 90.75 242 GLY B C 1
ATOM 7192 O O . GLY B 1 242 ? 18.547 -17.266 -8.688 1 90.75 242 GLY B O 1
ATOM 7193 N N . PHE B 1 243 ? 18.922 -17.797 -10.875 1 95.5 243 PHE B N 1
ATOM 7194 C CA . PHE B 1 243 ? 19.547 -16.484 -11.078 1 95.5 243 PHE B CA 1
ATOM 7195 C C . PHE B 1 243 ? 18.531 -15.367 -10.906 1 95.5 243 PHE B C 1
ATOM 7197 O O . PHE B 1 243 ? 18.656 -14.523 -10.023 1 95.5 243 PHE B O 1
ATOM 7204 N N . ALA B 1 244 ? 17.484 -15.367 -11.758 1 96.62 244 ALA B N 1
ATOM 7205 C CA . ALA B 1 244 ? 16.453 -14.336 -11.719 1 96.62 244 ALA B CA 1
ATOM 7206 C C . ALA B 1 244 ? 15.25 -14.781 -10.898 1 96.62 244 ALA B C 1
ATOM 7208 O O . ALA B 1 244 ? 15.023 -15.977 -10.727 1 96.62 244 ALA B O 1
ATOM 7209 N N . ILE B 1 245 ? 14.578 -13.836 -10.336 1 97 245 ILE B N 1
ATOM 7210 C CA . ILE B 1 245 ? 13.336 -14.094 -9.625 1 97 245 ILE B CA 1
ATOM 7211 C C . ILE B 1 245 ? 12.203 -13.281 -10.258 1 97 245 ILE B C 1
ATOM 7213 O O . ILE B 1 245 ? 12.445 -12.242 -10.875 1 97 245 ILE B O 1
ATOM 7217 N N . ARG B 1 246 ? 11.055 -13.734 -10.078 1 95.94 246 ARG B N 1
ATOM 7218 C CA . ARG B 1 246 ? 9.867 -13.039 -10.586 1 95.94 246 ARG B CA 1
ATOM 7219 C C . ARG B 1 246 ? 9.719 -11.672 -9.938 1 95.94 246 ARG B C 1
ATOM 7221 O O . ARG B 1 246 ? 10.094 -11.477 -8.781 1 95.94 246 ARG B O 1
ATOM 7228 N N . GLY B 1 247 ? 9.258 -10.68 -10.703 1 95.31 247 GLY B N 1
ATOM 7229 C CA . GLY B 1 247 ? 8.945 -9.375 -10.148 1 95.31 247 GLY B CA 1
ATOM 7230 C C . GLY B 1 247 ? 10.055 -8.359 -10.367 1 95.31 247 GLY B C 1
ATOM 7231 O O . GLY B 1 247 ? 9.891 -7.18 -10.047 1 95.31 247 GLY B O 1
ATOM 7232 N N . LEU B 1 248 ? 11.148 -8.773 -10.969 1 97.38 248 LEU B N 1
ATOM 7233 C CA . LEU B 1 248 ? 12.258 -7.855 -11.227 1 97.38 248 LEU B CA 1
ATOM 7234 C C . LEU B 1 248 ? 11.883 -6.836 -12.297 1 97.38 248 LEU B C 1
ATOM 7236 O O . LEU B 1 248 ? 10.906 -7.023 -13.023 1 97.38 248 LEU B O 1
ATOM 7240 N N . HIS B 1 249 ? 12.641 -5.73 -12.289 1 96.44 249 HIS B N 1
ATOM 7241 C CA . HIS B 1 249 ? 12.516 -4.699 -13.312 1 96.44 249 HIS B CA 1
ATOM 7242 C C . HIS B 1 249 ? 13.711 -4.707 -14.258 1 96.44 249 HIS B C 1
ATOM 7244 O O . HIS B 1 249 ? 14.828 -5.035 -13.852 1 96.44 249 HIS B O 1
ATOM 7250 N N . TYR B 1 250 ? 13.445 -4.426 -15.477 1 96.62 250 TYR B N 1
ATOM 7251 C CA . TYR B 1 250 ? 14.492 -4.301 -16.484 1 96.62 250 TYR B CA 1
ATOM 7252 C C . TYR B 1 250 ? 14.469 -2.916 -17.125 1 96.62 250 TYR B C 1
ATOM 7254 O O . TYR B 1 250 ? 13.453 -2.502 -17.688 1 96.62 250 TYR B O 1
ATOM 7262 N N . ASP B 1 251 ? 15.547 -2.203 -16.969 1 96.81 251 ASP B N 1
ATOM 7263 C CA . ASP B 1 251 ? 15.719 -0.936 -17.672 1 96.81 251 ASP B CA 1
ATOM 7264 C C . ASP B 1 251 ? 16.156 -1.167 -19.109 1 96.81 251 ASP B C 1
ATOM 7266 O O . ASP B 1 251 ? 17.328 -1.443 -19.375 1 96.81 251 ASP B O 1
ATOM 7270 N N . VAL B 1 252 ? 15.312 -0.951 -20.047 1 95.81 252 VAL B N 1
ATOM 7271 C CA . VAL B 1 252 ? 15.523 -1.297 -21.453 1 95.81 252 VAL B CA 1
ATOM 7272 C C . VAL B 1 252 ? 16.609 -0.405 -22.047 1 95.81 252 VAL B C 1
ATOM 7274 O O . VAL B 1 252 ? 17.438 -0.869 -22.828 1 95.81 252 VAL B O 1
ATOM 7277 N N . GLN B 1 253 ? 16.672 0.847 -21.672 1 95.06 253 GLN B N 1
ATOM 7278 C CA . GLN B 1 253 ? 17.625 1.807 -22.234 1 95.06 253 GLN B CA 1
ATOM 7279 C C . GLN B 1 253 ? 19.031 1.548 -21.734 1 95.06 253 GLN B C 1
ATOM 7281 O O . GLN B 1 253 ? 20.016 1.794 -22.453 1 95.06 253 GLN B O 1
ATOM 7286 N N . LYS B 1 254 ? 19.109 1.006 -20.531 1 95.94 254 LYS B N 1
ATOM 7287 C CA . LYS B 1 254 ? 20.422 0.839 -19.938 1 95.94 254 LYS B CA 1
ATOM 7288 C C . LYS B 1 254 ? 20.812 -0.635 -19.859 1 95.94 254 LYS B C 1
ATOM 7290 O O . LYS B 1 254 ? 21.953 -0.966 -19.516 1 95.94 254 LYS B O 1
ATOM 7295 N N . ALA B 1 255 ? 19.875 -1.499 -20.203 1 97.44 255 ALA B N 1
ATOM 7296 C CA . ALA B 1 255 ? 20.078 -2.945 -20.172 1 97.44 255 ALA B CA 1
ATOM 7297 C C . ALA B 1 255 ? 20.5 -3.41 -18.781 1 97.44 255 ALA B C 1
ATOM 7299 O O . ALA B 1 255 ? 21.5 -4.117 -18.641 1 97.44 255 ALA B O 1
ATOM 7300 N N . LEU B 1 256 ? 19.75 -3.039 -17.781 1 98.12 256 LEU B N 1
ATOM 7301 C CA . LEU B 1 256 ? 20.031 -3.396 -16.391 1 98.12 256 LEU B CA 1
ATOM 7302 C C . LEU B 1 256 ? 18.844 -4.125 -15.773 1 98.12 256 LEU B C 1
ATOM 7304 O O . LEU B 1 256 ? 17.688 -3.707 -15.945 1 98.12 256 LEU B O 1
ATOM 7308 N N . LEU B 1 257 ? 19.125 -5.262 -15.203 1 98.5 257 LEU B N 1
ATOM 7309 C CA . LEU B 1 257 ? 18.156 -6 -14.398 1 98.5 257 LEU B CA 1
ATOM 7310 C C . LEU B 1 257 ? 18.266 -5.621 -12.93 1 98.5 257 LEU B C 1
ATOM 7312 O O . LEU B 1 257 ? 19.359 -5.586 -12.375 1 98.5 257 LEU B O 1
ATOM 7316 N N . MET B 1 258 ? 17.141 -5.281 -12.242 1 98.38 258 MET B N 1
ATOM 7317 C CA . MET B 1 258 ? 17.266 -4.758 -10.883 1 98.38 258 MET B CA 1
ATOM 7318 C C . MET B 1 258 ? 16 -5.055 -10.07 1 98.38 258 MET B C 1
ATOM 7320 O O . MET B 1 258 ? 14.992 -5.48 -10.625 1 98.38 258 MET B O 1
ATOM 7324 N N . LYS B 1 259 ? 16.109 -4.922 -8.82 1 97.94 259 LYS B N 1
ATOM 7325 C CA . LYS B 1 259 ? 15 -5.066 -7.887 1 97.94 259 LYS B CA 1
ATOM 7326 C C . LYS B 1 259 ? 14.594 -3.719 -7.305 1 97.94 259 LYS B C 1
ATOM 7328 O O . LYS B 1 259 ? 15.43 -2.98 -6.785 1 97.94 259 LYS B O 1
ATOM 7333 N N . ILE B 1 260 ? 13.359 -3.35 -7.363 1 96.62 260 ILE B N 1
ATOM 7334 C CA . ILE B 1 260 ? 12.82 -2.076 -6.898 1 96.62 260 ILE B CA 1
ATOM 7335 C C . ILE B 1 260 ? 11.781 -2.322 -5.809 1 96.62 260 ILE B C 1
ATOM 7337 O O . ILE B 1 260 ? 10.977 -3.246 -5.91 1 96.62 260 ILE B O 1
ATOM 7341 N N . ASP B 1 261 ? 11.789 -1.535 -4.766 1 95.19 261 ASP B N 1
ATOM 7342 C CA . ASP B 1 261 ? 10.859 -1.727 -3.656 1 95.19 261 ASP B CA 1
ATOM 7343 C C . ASP B 1 261 ? 9.523 -1.04 -3.932 1 95.19 261 ASP B C 1
ATOM 7345 O O . ASP B 1 261 ? 9.289 -0.553 -5.039 1 95.19 261 ASP B O 1
ATOM 7349 N N . ALA B 1 262 ? 8.641 -1.075 -2.971 1 93.69 262 ALA B N 1
ATOM 7350 C CA . ALA B 1 262 ? 7.273 -0.563 -3.092 1 93.69 262 ALA B CA 1
ATOM 7351 C C . ALA B 1 262 ? 7.27 0.957 -3.227 1 93.69 262 ALA B C 1
ATOM 7353 O O . ALA B 1 262 ? 6.254 1.549 -3.605 1 93.69 262 ALA B O 1
ATOM 7354 N N . PHE B 1 263 ? 8.352 1.63 -2.977 1 91.75 263 PHE B N 1
ATOM 7355 C CA . PHE B 1 263 ? 8.422 3.086 -2.943 1 91.75 263 PHE B CA 1
ATOM 7356 C C . PHE B 1 263 ? 9.305 3.609 -4.074 1 91.75 263 PHE B C 1
ATOM 7358 O O . PHE B 1 263 ? 9.711 4.77 -4.059 1 91.75 263 PHE B O 1
ATOM 7365 N N . HIS B 1 264 ? 9.719 2.738 -4.984 1 92.75 264 HIS B N 1
ATOM 7366 C CA . HIS B 1 264 ? 10.43 3.061 -6.219 1 92.75 264 HIS B CA 1
ATOM 7367 C C . HIS B 1 264 ? 11.914 3.283 -5.957 1 92.75 264 HIS B C 1
ATOM 7369 O O . HIS B 1 264 ? 12.555 4.094 -6.637 1 92.75 264 HIS B O 1
ATOM 7375 N N . TYR B 1 265 ? 12.43 2.643 -4.992 1 94.06 265 TYR B N 1
ATOM 7376 C CA . TYR B 1 265 ? 13.867 2.715 -4.742 1 94.06 265 TYR B CA 1
ATOM 7377 C C . TYR B 1 265 ? 14.555 1.411 -5.133 1 94.06 265 TYR B C 1
ATOM 7379 O O . TYR B 1 265 ? 14.062 0.325 -4.809 1 94.06 265 TYR B O 1
ATOM 7387 N N . ILE B 1 266 ? 15.617 1.558 -5.781 1 96.69 266 ILE B N 1
ATOM 7388 C CA . ILE B 1 266 ? 16.453 0.417 -6.156 1 96.69 266 ILE B CA 1
ATOM 7389 C C . ILE B 1 266 ? 17.125 -0.158 -4.918 1 96.69 266 ILE B C 1
ATOM 7391 O O . ILE B 1 266 ? 17.703 0.584 -4.117 1 96.69 266 ILE B O 1
ATOM 7395 N N . GLN B 1 267 ? 16.984 -1.46 -4.742 1 95.31 267 GLN B N 1
ATOM 7396 C CA . GLN B 1 267 ? 17.703 -2.1 -3.639 1 95.31 267 GLN B CA 1
ATOM 7397 C C . GLN B 1 267 ? 19.203 -2.168 -3.912 1 95.31 267 GLN B C 1
ATOM 7399 O O . GLN B 1 267 ? 19.625 -2.713 -4.93 1 95.31 267 GLN B O 1
ATOM 7404 N N . PRO B 1 268 ? 19.969 -1.709 -2.932 1 92.62 268 PRO B N 1
ATOM 7405 C CA . PRO B 1 268 ? 21.422 -1.794 -3.123 1 92.62 268 PRO B CA 1
ATOM 7406 C C . PRO B 1 268 ? 21.906 -3.232 -3.27 1 92.62 268 PRO B C 1
ATOM 7408 O O . PRO B 1 268 ? 21.438 -4.125 -2.559 1 92.62 268 PRO B O 1
ATOM 7411 N N . GLY B 1 269 ? 22.75 -3.393 -4.227 1 94.44 269 GLY B N 1
ATOM 7412 C CA . GLY B 1 269 ? 23.375 -4.688 -4.43 1 94.44 269 GLY B CA 1
ATOM 7413 C C . GLY B 1 269 ? 22.562 -5.613 -5.316 1 94.44 269 GLY B C 1
ATOM 7414 O O . GLY B 1 269 ? 22.906 -6.785 -5.477 1 94.44 269 GLY B O 1
ATOM 7415 N N . THR B 1 270 ? 21.516 -5.102 -5.902 1 98 270 THR B N 1
ATOM 7416 C CA . THR B 1 270 ? 20.641 -5.977 -6.676 1 98 270 THR B CA 1
ATOM 7417 C C . THR B 1 270 ? 20.531 -5.484 -8.117 1 98 270 THR B C 1
ATOM 7419 O O . THR B 1 270 ? 19.5 -5.699 -8.766 1 98 270 THR B O 1
ATOM 7422 N N . VAL B 1 271 ? 21.484 -4.781 -8.625 1 98.44 271 VAL B N 1
ATOM 7423 C CA . VAL B 1 271 ? 21.5 -4.332 -10.008 1 98.44 271 VAL B CA 1
ATOM 7424 C C . VAL B 1 271 ? 22.562 -5.113 -10.789 1 98.44 271 VAL B C 1
ATOM 7426 O O . VAL B 1 271 ? 23.719 -5.199 -10.367 1 98.44 271 VAL B O 1
ATOM 7429 N N . TYR B 1 272 ? 22.156 -5.668 -11.906 1 98.56 272 TYR B N 1
ATOM 7430 C CA . TYR B 1 272 ? 23.047 -6.512 -12.68 1 98.56 272 TYR B CA 1
ATOM 7431 C C . TYR B 1 272 ? 23.109 -6.059 -14.141 1 98.56 272 TYR B C 1
ATOM 7433 O O . TYR B 1 272 ? 22.078 -5.738 -14.734 1 98.56 272 TYR B O 1
ATOM 7441 N N . ARG B 1 273 ? 24.203 -5.957 -14.664 1 97.94 273 ARG B N 1
ATOM 7442 C CA . ARG B 1 273 ? 24.5 -5.84 -16.078 1 97.94 273 ARG B CA 1
ATOM 7443 C C . ARG B 1 273 ? 24.984 -7.164 -16.656 1 97.94 273 ARG B C 1
ATOM 7445 O O . ARG B 1 273 ? 26.125 -7.574 -16.406 1 97.94 273 ARG B O 1
ATOM 7452 N N . GLY B 1 274 ? 24.109 -7.766 -17.438 1 97.56 274 GLY B N 1
ATOM 7453 C CA . GLY B 1 274 ? 24.375 -9.164 -17.734 1 97.56 274 GLY B CA 1
ATOM 7454 C C . GLY B 1 274 ? 24.375 -10.047 -16.5 1 97.56 274 GLY B C 1
ATOM 7455 O O . GLY B 1 274 ? 23.406 -10.047 -15.742 1 97.56 274 GLY B O 1
ATOM 7456 N N . LEU B 1 275 ? 25.469 -10.742 -16.297 1 97.56 275 LEU B N 1
ATOM 7457 C CA . LEU B 1 275 ? 25.547 -11.648 -15.164 1 97.56 275 LEU B CA 1
ATOM 7458 C C . LEU B 1 275 ? 26.438 -11.062 -14.07 1 97.56 275 LEU B C 1
ATOM 7460 O O . LEU B 1 275 ? 26.703 -11.719 -13.055 1 97.56 275 LEU B O 1
ATOM 7464 N N . SER B 1 276 ? 26.766 -9.789 -14.188 1 96.94 276 SER B N 1
ATOM 7465 C CA . SER B 1 276 ? 27.656 -9.148 -13.234 1 96.94 276 SER B CA 1
ATOM 7466 C C . SER B 1 276 ? 26.953 -8.062 -12.438 1 96.94 276 SER B C 1
ATOM 7468 O O . SER B 1 276 ? 26.125 -7.32 -12.992 1 96.94 276 SER B O 1
ATOM 7470 N N . PRO B 1 277 ? 27.266 -7.977 -11.156 1 97.19 277 PRO B N 1
ATOM 7471 C CA . PRO B 1 277 ? 26.656 -6.914 -10.352 1 97.19 277 PRO B CA 1
ATOM 7472 C C . PRO B 1 277 ? 27.219 -5.531 -10.672 1 97.19 277 PRO B C 1
ATOM 7474 O O . PRO B 1 277 ? 28.406 -5.406 -11.016 1 97.19 277 PRO B O 1
ATOM 7477 N N . VAL B 1 278 ? 26.422 -4.555 -10.602 1 98 278 VAL B N 1
ATOM 7478 C CA . VAL B 1 278 ? 26.828 -3.162 -10.773 1 98 278 VAL B CA 1
ATOM 7479 C C . VAL B 1 278 ? 27.094 -2.527 -9.414 1 98 278 VAL B C 1
ATOM 7481 O O . VAL B 1 278 ? 26.359 -2.754 -8.453 1 98 278 VAL B O 1
ATOM 7484 N N . SER B 1 279 ? 28.125 -1.77 -9.352 1 97 279 SER B N 1
ATOM 7485 C CA . SER B 1 279 ? 28.484 -1.146 -8.086 1 97 279 SER B CA 1
ATOM 7486 C C . SER B 1 279 ? 27.438 -0.129 -7.648 1 97 279 SER B C 1
ATOM 7488 O O . SER B 1 279 ? 26.734 0.441 -8.484 1 97 279 SER B O 1
ATOM 7490 N N . GLU B 1 280 ? 27.375 0.077 -6.379 1 94.56 280 GLU B N 1
ATOM 7491 C CA . GLU B 1 280 ? 26.438 1.047 -5.836 1 94.56 280 GLU B CA 1
ATOM 7492 C C . GLU B 1 280 ? 26.734 2.451 -6.355 1 94.56 280 GLU B C 1
ATOM 7494 O O . GLU B 1 280 ? 25.812 3.23 -6.609 1 94.56 280 GLU B O 1
ATOM 7499 N N . GLU B 1 281 ? 27.969 2.783 -6.445 1 95.56 281 GLU B N 1
ATOM 7500 C CA . GLU B 1 281 ? 28.375 4.094 -6.945 1 95.56 281 GLU B CA 1
ATOM 7501 C C . GLU B 1 281 ? 27.906 4.305 -8.383 1 95.56 281 GLU B C 1
ATOM 7503 O O . GLU B 1 281 ? 27.391 5.375 -8.719 1 95.56 281 GLU B O 1
ATOM 7508 N N . GLU B 1 282 ? 28.031 3.301 -9.125 1 96.75 282 GLU B N 1
ATOM 7509 C CA . GLU B 1 282 ? 27.594 3.402 -10.516 1 96.75 282 GLU B CA 1
ATOM 7510 C C . GLU B 1 282 ? 26.062 3.527 -10.602 1 96.75 282 GLU B C 1
ATOM 7512 O O . GLU B 1 282 ? 25.547 4.281 -11.43 1 96.75 282 GLU B O 1
ATOM 7517 N N . VAL B 1 283 ? 25.391 2.799 -9.781 1 96.94 283 VAL B N 1
ATOM 7518 C CA . VAL B 1 283 ? 23.938 2.875 -9.758 1 96.94 283 VAL B CA 1
ATOM 7519 C C . VAL B 1 283 ? 23.5 4.297 -9.406 1 96.94 283 VAL B C 1
ATOM 7521 O O . VAL B 1 283 ? 22.625 4.867 -10.078 1 96.94 283 VAL B O 1
ATOM 7524 N N . ARG B 1 284 ? 24.125 4.875 -8.461 1 93.62 284 ARG B N 1
ATOM 7525 C CA . ARG B 1 284 ? 23.781 6.223 -8.031 1 93.62 284 ARG B CA 1
ATOM 7526 C C . ARG B 1 284 ? 24.062 7.242 -9.133 1 93.62 284 ARG B C 1
ATOM 7528 O O . ARG B 1 284 ? 23.344 8.234 -9.266 1 93.62 284 ARG B O 1
ATOM 7535 N N . SER B 1 285 ? 25.078 7 -9.812 1 94.5 285 SER B N 1
ATOM 7536 C CA . SER B 1 285 ? 25.422 7.891 -10.914 1 94.5 285 SER B CA 1
ATOM 7537 C C . SER B 1 285 ? 24.422 7.77 -12.055 1 94.5 285 SER B C 1
ATOM 7539 O O . SER B 1 285 ? 24.016 8.773 -12.648 1 94.5 285 SER B O 1
ATOM 7541 N N . LEU B 1 286 ? 23.938 6.586 -12.328 1 94.69 286 LEU B N 1
ATOM 7542 C CA . LEU B 1 286 ? 23.062 6.316 -13.453 1 94.69 286 LEU B CA 1
ATOM 7543 C C . LEU B 1 286 ? 21.656 6.836 -13.188 1 94.69 286 LEU B C 1
ATOM 7545 O O . LEU B 1 286 ? 20.953 7.246 -14.109 1 94.69 286 LEU B O 1
ATOM 7549 N N . TYR B 1 287 ? 21.297 6.879 -11.945 1 92.69 287 TYR B N 1
ATOM 7550 C CA . TYR B 1 287 ? 19.906 7.199 -11.633 1 92.69 287 TYR B CA 1
ATOM 7551 C C . TYR B 1 287 ? 19.812 8.43 -10.742 1 92.69 287 TYR B C 1
ATOM 7553 O O . TYR B 1 287 ? 18.734 8.781 -10.266 1 92.69 287 TYR B O 1
ATOM 7561 N N . ASP B 1 288 ? 20.969 9.109 -10.531 1 87.69 288 ASP B N 1
ATOM 7562 C CA . ASP B 1 288 ? 21.016 10.258 -9.633 1 87.69 288 ASP B CA 1
ATOM 7563 C C . ASP B 1 288 ? 20.438 9.914 -8.266 1 87.69 288 ASP B C 1
ATOM 7565 O O . ASP B 1 288 ? 19.5 10.578 -7.801 1 87.69 288 ASP B O 1
ATOM 7569 N N . GLY B 1 289 ? 20.969 8.828 -7.793 1 89.81 289 GLY B N 1
ATOM 7570 C CA . GLY B 1 289 ? 20.469 8.227 -6.574 1 89.81 289 GLY B CA 1
ATOM 7571 C C . GLY B 1 289 ? 19.938 6.812 -6.785 1 89.81 289 GLY B C 1
ATOM 7572 O O . GLY B 1 289 ? 20.531 6.039 -7.543 1 89.81 289 GLY B O 1
ATOM 7573 N N . THR B 1 290 ? 18.891 6.496 -6.008 1 92.69 290 THR B N 1
ATOM 7574 C CA . THR B 1 290 ? 18.344 5.148 -6.156 1 92.69 290 THR B CA 1
ATOM 7575 C C . THR B 1 290 ? 16.844 5.199 -6.469 1 92.69 290 THR B C 1
ATOM 7577 O O . THR B 1 290 ? 16.203 4.156 -6.613 1 92.69 290 THR B O 1
ATOM 7580 N N . HIS B 1 291 ? 16.344 6.387 -6.539 1 92.69 291 HIS B N 1
ATOM 7581 C CA . HIS B 1 291 ? 14.93 6.539 -6.824 1 92.69 291 HIS B CA 1
ATOM 7582 C C . HIS B 1 291 ? 14.656 6.461 -8.32 1 92.69 291 HIS B C 1
ATOM 7584 O O . HIS B 1 291 ? 15.391 7.043 -9.125 1 92.69 291 HIS B O 1
ATOM 7590 N N . VAL B 1 292 ? 13.656 5.727 -8.688 1 94 292 VAL B N 1
ATOM 7591 C CA . VAL B 1 292 ? 13.203 5.664 -10.07 1 94 292 VAL B CA 1
ATOM 7592 C C . VAL B 1 292 ? 11.875 6.406 -10.219 1 94 292 VAL B C 1
ATOM 7594 O O . VAL B 1 292 ? 10.859 5.984 -9.656 1 94 292 VAL B O 1
ATOM 7597 N N . PRO B 1 293 ? 11.836 7.457 -10.992 1 91.06 293 PRO B N 1
ATOM 7598 C CA . PRO B 1 293 ? 10.625 8.266 -11.141 1 91.06 293 PRO B CA 1
ATOM 7599 C C . PRO B 1 293 ? 9.477 7.496 -11.789 1 91.06 293 PRO B C 1
ATOM 7601 O O . PRO B 1 293 ? 9.711 6.617 -12.625 1 91.06 293 PRO B O 1
ATOM 7604 N N . LEU B 1 294 ? 8.305 7.945 -11.477 1 86.94 294 LEU B N 1
ATOM 7605 C CA . LEU B 1 294 ? 7.078 7.305 -11.93 1 86.94 294 LEU B CA 1
ATOM 7606 C C . LEU B 1 294 ? 7.004 7.289 -13.453 1 86.94 294 LEU B C 1
ATOM 7608 O O . LEU B 1 294 ? 6.535 6.312 -14.047 1 86.94 294 LEU B O 1
ATOM 7612 N N . ASP B 1 295 ? 7.449 8.281 -14.078 1 85.12 295 ASP B N 1
ATOM 7613 C CA . ASP B 1 295 ? 7.336 8.414 -15.531 1 85.12 295 ASP B CA 1
ATOM 7614 C C . ASP B 1 295 ? 8.211 7.383 -16.25 1 85.12 295 ASP B C 1
ATOM 7616 O O . ASP B 1 295 ? 7.996 7.086 -17.422 1 85.12 295 ASP B O 1
ATOM 7620 N N . GLN B 1 296 ? 9.141 6.844 -15.5 1 88.56 296 GLN B N 1
ATOM 7621 C CA . GLN B 1 296 ? 10.016 5.828 -16.094 1 88.56 296 GLN B CA 1
ATOM 7622 C C . GLN B 1 296 ? 9.453 4.426 -15.867 1 88.56 296 GLN B C 1
ATOM 7624 O O . GLN B 1 296 ? 9.914 3.463 -16.484 1 88.56 296 GLN B O 1
ATOM 7629 N N . MET B 1 297 ? 8.484 4.395 -15.031 1 86.06 297 MET B N 1
ATOM 7630 C CA . MET B 1 297 ? 7.902 3.094 -14.703 1 86.06 297 MET B CA 1
ATOM 7631 C C . MET B 1 297 ? 6.801 2.729 -15.695 1 86.06 297 MET B C 1
ATOM 7633 O O . MET B 1 297 ? 6.051 3.598 -16.141 1 86.06 297 MET B O 1
ATOM 7637 N N . SER B 1 298 ? 6.715 1.484 -15.984 1 75.38 298 SER B N 1
ATOM 7638 C CA . SER B 1 298 ? 5.605 1.037 -16.828 1 75.38 298 SER B CA 1
ATOM 7639 C C . SER B 1 298 ? 4.281 1.115 -16.078 1 75.38 298 SER B C 1
ATOM 7641 O O . SER B 1 298 ? 4.262 1.091 -14.836 1 75.38 298 SER B O 1
ATOM 7643 N N . ASP B 1 299 ? 3.268 1.354 -16.812 1 69.06 299 ASP B N 1
ATOM 7644 C CA . ASP B 1 299 ? 1.943 1.41 -16.203 1 69.06 299 ASP B CA 1
ATOM 7645 C C . ASP B 1 299 ? 1.462 0.016 -15.805 1 69.06 299 ASP B C 1
ATOM 7647 O O . ASP B 1 299 ? 2.211 -0.958 -15.914 1 69.06 299 ASP B O 1
ATOM 7651 N N . PHE B 1 300 ? 0.269 0.053 -15.242 1 62.34 300 PHE B N 1
ATOM 7652 C CA . PHE B 1 300 ? -0.367 -1.154 -14.727 1 62.34 300 PHE B CA 1
ATOM 7653 C C . PHE B 1 300 ? -0.365 -2.258 -15.773 1 62.34 300 PHE B C 1
ATOM 7655 O O . PHE B 1 300 ? -0.236 -3.438 -15.445 1 62.34 300 PHE B O 1
ATOM 7662 N N . TYR B 1 301 ? -0.364 -1.787 -17 1 60.12 301 TYR B N 1
ATOM 7663 C CA . TYR B 1 301 ? -0.507 -2.762 -18.078 1 60.12 301 TYR B CA 1
ATOM 7664 C C . TYR B 1 301 ? 0.815 -2.965 -18.797 1 60.12 301 TYR B C 1
ATOM 7666 O O . TYR B 1 301 ? 0.858 -3.611 -19.859 1 60.12 301 TYR B O 1
ATOM 7674 N N . GLY B 1 302 ? 1.823 -2.447 -18.125 1 62.03 302 GLY B N 1
ATOM 7675 C CA . GLY B 1 302 ? 3.154 -2.676 -18.672 1 62.03 302 GLY B CA 1
ATOM 7676 C C . GLY B 1 302 ? 3.461 -1.811 -19.875 1 62.03 302 GLY B C 1
ATOM 7677 O O . GLY B 1 302 ? 4.457 -2.035 -20.562 1 62.03 302 GLY B O 1
ATOM 7678 N N . LYS B 1 303 ? 2.605 -0.852 -20.203 1 64.25 303 LYS B N 1
ATOM 7679 C CA . LYS B 1 303 ? 2.809 -0.042 -21.406 1 64.25 303 LYS B CA 1
ATOM 7680 C C . LYS B 1 303 ? 3.547 1.252 -21.078 1 64.25 303 LYS B C 1
ATOM 7682 O O . LYS B 1 303 ? 3.355 1.825 -20 1 64.25 303 LYS B O 1
ATOM 7687 N N . GLY B 1 304 ? 4.43 1.716 -22.125 1 62.84 304 GLY B N 1
ATOM 7688 C CA . GLY B 1 304 ? 4.883 3.082 -22.328 1 62.84 304 GLY B CA 1
ATOM 7689 C C . GLY B 1 304 ? 6.297 3.324 -21.828 1 62.84 304 GLY B C 1
ATOM 7690 O O . GLY B 1 304 ? 7.027 4.145 -22.391 1 62.84 304 GLY B O 1
ATOM 7691 N N . SER B 1 305 ? 6.781 2.611 -20.578 1 71.44 305 SER B N 1
ATOM 7692 C CA . SER B 1 305 ? 7.988 3.178 -20 1 71.44 305 SER B CA 1
ATOM 7693 C C . SER B 1 305 ? 9.188 2.248 -20.172 1 71.44 305 SER B C 1
ATOM 7695 O O . SER B 1 305 ? 9.047 1.156 -20.734 1 71.44 305 SER B O 1
ATOM 7697 N N . SER B 1 306 ? 10.312 2.91 -20.062 1 85.44 306 SER B N 1
ATOM 7698 C CA . SER B 1 306 ? 11.578 2.219 -20.25 1 85.44 306 SER B CA 1
ATOM 7699 C C . SER B 1 306 ? 11.805 1.157 -19.188 1 85.44 306 SER B C 1
ATOM 7701 O O . SER B 1 306 ? 12.633 0.261 -19.359 1 85.44 306 SER B O 1
ATOM 7703 N N . MET B 1 307 ? 11.078 1.183 -18.172 1 93.19 307 MET B N 1
ATOM 7704 C CA . MET B 1 307 ? 11.242 0.202 -17.094 1 93.19 307 MET B CA 1
ATOM 7705 C C . MET B 1 307 ? 10.172 -0.885 -17.203 1 93.19 307 MET B C 1
ATOM 7707 O O . MET B 1 307 ? 8.992 -0.622 -16.969 1 93.19 307 MET B O 1
ATOM 7711 N N . LYS B 1 308 ? 10.602 -2.045 -17.5 1 92.81 308 LYS B N 1
ATOM 7712 C CA . LYS B 1 308 ? 9.688 -3.174 -17.656 1 92.81 308 LYS B CA 1
ATOM 7713 C C . LYS B 1 308 ? 9.719 -4.07 -16.422 1 92.81 308 LYS B C 1
ATOM 7715 O O . LYS B 1 308 ? 10.797 -4.445 -15.945 1 92.81 308 LYS B O 1
ATOM 7720 N N . GLN B 1 309 ? 8.547 -4.367 -15.859 1 93.94 309 GLN B N 1
ATOM 7721 C CA . GLN B 1 309 ? 8.484 -5.305 -14.742 1 93.94 309 GLN B CA 1
ATOM 7722 C C . GLN B 1 309 ? 8.086 -6.699 -15.219 1 93.94 309 GLN B C 1
ATOM 7724 O O . GLN B 1 309 ? 7.129 -6.855 -15.977 1 93.94 309 GLN B O 1
ATOM 7729 N N . PHE B 1 310 ? 8.789 -7.723 -14.781 1 93.81 310 PHE B N 1
ATOM 7730 C CA . PHE B 1 310 ? 8.531 -9.102 -15.164 1 93.81 310 PHE B CA 1
ATOM 7731 C C . PHE B 1 310 ? 7.68 -9.812 -14.117 1 93.81 310 PHE B C 1
ATOM 7733 O O . PHE B 1 310 ? 8.211 -10.406 -13.18 1 93.81 310 PHE B O 1
ATOM 7740 N N . MET B 1 311 ? 6.379 -9.914 -14.367 1 91.25 311 MET B N 1
ATOM 7741 C CA . MET B 1 311 ? 5.422 -10.422 -13.398 1 91.25 311 MET B CA 1
ATOM 7742 C C . MET B 1 311 ? 5.035 -11.859 -13.711 1 91.25 311 MET B C 1
ATOM 7744 O O . MET B 1 311 ? 4.523 -12.578 -12.852 1 91.25 311 MET B O 1
ATOM 7748 N N . ASP B 1 312 ? 5.27 -12.227 -14.859 1 89.31 312 ASP B N 1
ATOM 7749 C CA . ASP B 1 312 ? 4.867 -13.547 -15.328 1 89.31 312 ASP B CA 1
ATOM 7750 C C . ASP B 1 312 ? 5.93 -14.594 -15 1 89.31 312 ASP B C 1
ATOM 7752 O O . ASP B 1 312 ? 7.125 -14.344 -15.164 1 89.31 312 ASP B O 1
ATOM 7756 N N . ILE B 1 313 ? 5.465 -15.719 -14.578 1 91.12 313 ILE B N 1
ATOM 7757 C CA . ILE B 1 313 ? 6.398 -16.797 -14.273 1 91.12 313 ILE B CA 1
ATOM 7758 C C . ILE B 1 313 ? 7.164 -17.188 -15.539 1 91.12 313 ILE B C 1
ATOM 7760 O O . ILE B 1 313 ? 8.336 -17.562 -15.469 1 91.12 313 ILE B O 1
ATOM 7764 N N . PHE B 1 314 ? 6.582 -17.078 -16.688 1 88.06 314 PHE B N 1
ATOM 7765 C CA . PHE B 1 314 ? 7.188 -17.438 -17.953 1 88.06 314 PHE B CA 1
ATOM 7766 C C . PHE B 1 314 ? 8.266 -16.438 -18.359 1 88.06 314 PHE B C 1
ATOM 7768 O O . PHE B 1 314 ? 9 -16.672 -19.328 1 88.06 314 PHE B O 1
ATOM 7775 N N . SER B 1 315 ? 8.422 -15.43 -17.562 1 92.88 3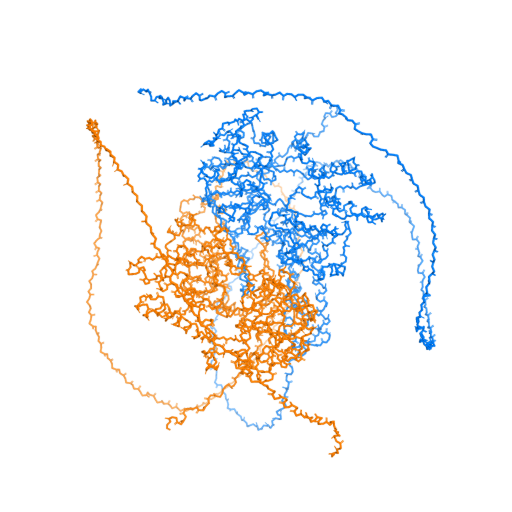15 SER B N 1
ATOM 7776 C CA . SER B 1 315 ? 9.406 -14.414 -17.922 1 92.88 315 SER B CA 1
ATOM 7777 C C . SER B 1 315 ? 10.781 -14.742 -17.359 1 92.88 315 SER B C 1
ATOM 7779 O O . SER B 1 315 ? 11.758 -14.047 -17.641 1 92.88 315 SER B O 1
ATOM 7781 N N . LEU B 1 316 ? 10.914 -15.75 -16.625 1 95.94 316 LEU B N 1
ATOM 7782 C CA . LEU B 1 316 ? 12.188 -16.125 -16.031 1 95.94 316 LEU B CA 1
ATOM 7783 C C . LEU B 1 316 ? 13.219 -16.453 -17.094 1 95.94 316 LEU B C 1
ATOM 7785 O O . LEU B 1 316 ? 14.336 -15.93 -17.078 1 95.94 316 LEU B O 1
ATOM 7789 N N . PRO B 1 317 ? 12.852 -17.25 -18.094 1 96.06 317 PRO B N 1
ATOM 7790 C CA . PRO B 1 317 ? 13.82 -17.516 -19.156 1 96.06 317 PRO B CA 1
ATOM 7791 C C . PRO B 1 317 ? 14.18 -16.25 -19.938 1 96.06 317 PRO B C 1
ATOM 7793 O O . PRO B 1 317 ? 15.312 -16.125 -20.422 1 96.06 317 PRO B O 1
ATOM 7796 N N . GLU B 1 318 ? 13.18 -15.391 -20.062 1 97.12 318 GLU B N 1
ATOM 7797 C CA . GLU B 1 318 ? 13.43 -14.141 -20.766 1 97.12 318 GLU B CA 1
ATOM 7798 C C . GLU B 1 318 ? 14.492 -13.305 -20.062 1 97.12 318 GLU B C 1
ATOM 7800 O O . GLU B 1 318 ? 15.422 -12.797 -20.688 1 97.12 318 GLU B O 1
ATOM 7805 N N . MET B 1 319 ? 14.406 -13.18 -18.766 1 97.94 319 MET B N 1
ATOM 7806 C CA . MET B 1 319 ? 15.367 -12.414 -17.984 1 97.94 319 MET B CA 1
ATOM 7807 C C . MET B 1 319 ? 16.75 -13.047 -18.062 1 97.94 319 MET B C 1
ATOM 7809 O O . MET B 1 319 ? 17.75 -12.336 -18.188 1 97.94 319 MET B O 1
ATOM 7813 N N . MET B 1 320 ? 16.797 -14.344 -17.984 1 97.81 320 MET B N 1
ATOM 7814 C CA . MET B 1 320 ? 18.078 -15.047 -18.078 1 97.81 320 MET B CA 1
ATOM 7815 C C . MET B 1 320 ? 18.719 -14.836 -19.438 1 97.81 320 MET B C 1
ATOM 7817 O O . MET B 1 320 ? 19.938 -14.602 -19.516 1 97.81 320 MET B O 1
ATOM 7821 N N . LEU B 1 321 ? 17.859 -14.953 -20.469 1 98.12 321 LEU B N 1
ATOM 7822 C CA . LEU B 1 321 ? 18.391 -14.797 -21.828 1 98.12 321 LEU B CA 1
ATOM 7823 C C . LEU B 1 321 ? 18.922 -13.383 -22.031 1 98.12 321 LEU B C 1
ATOM 7825 O O . LEU B 1 321 ? 19.984 -13.195 -22.625 1 98.12 321 LEU B O 1
ATOM 7829 N N . LEU B 1 322 ? 18.203 -12.359 -21.578 1 98.38 322 LEU B N 1
ATOM 7830 C CA . LEU B 1 322 ? 18.656 -10.977 -21.625 1 98.38 322 LEU B CA 1
ATOM 7831 C C . LEU B 1 322 ? 20.016 -10.828 -20.953 1 98.38 322 LEU B C 1
ATOM 7833 O O . LEU B 1 322 ? 20.922 -10.211 -21.516 1 98.38 322 LEU B O 1
ATOM 7837 N N . SER B 1 323 ? 20.156 -11.422 -19.812 1 98.31 323 SER B N 1
ATOM 7838 C CA . SER B 1 323 ? 21.375 -11.305 -19.016 1 98.31 323 SER B CA 1
ATOM 7839 C C . SER B 1 323 ? 22.531 -12.023 -19.688 1 98.31 323 SER B C 1
ATOM 7841 O O . SER B 1 323 ? 23.656 -11.523 -19.703 1 98.31 323 SER B O 1
ATOM 7843 N N . CYS B 1 324 ? 22.281 -13.188 -20.266 1 97.88 324 CYS B N 1
ATOM 7844 C CA . CYS B 1 324 ? 23.312 -13.977 -20.922 1 97.88 324 CYS B CA 1
ATOM 7845 C C . CYS B 1 324 ? 23.844 -13.258 -22.156 1 97.88 324 CYS B C 1
ATOM 7847 O O . CYS B 1 324 ? 25.047 -13.172 -22.359 1 97.88 324 CYS B O 1
ATOM 7849 N N . VAL B 1 325 ? 22.938 -12.797 -22.984 1 98.12 325 VAL B N 1
ATOM 7850 C CA . VAL B 1 325 ? 23.328 -12.109 -24.219 1 98.12 325 VAL B CA 1
ATOM 7851 C C . VAL B 1 325 ? 24.125 -10.852 -23.859 1 98.12 325 VAL B C 1
ATOM 7853 O O . VAL B 1 325 ? 25.156 -10.57 -24.469 1 98.12 325 VAL B O 1
ATOM 7856 N N . ASN B 1 326 ? 23.578 -10.102 -22.922 1 97.75 326 ASN B N 1
ATOM 7857 C CA . ASN B 1 326 ? 24.281 -8.906 -22.469 1 97.75 326 ASN B CA 1
ATOM 7858 C C . ASN B 1 326 ? 25.672 -9.25 -21.938 1 97.75 326 ASN B C 1
ATOM 7860 O O . ASN B 1 326 ? 26.625 -8.531 -22.219 1 97.75 326 ASN B O 1
ATOM 7864 N N . ASP B 1 327 ? 25.781 -10.305 -21.156 1 97.25 327 ASP B N 1
ATOM 7865 C CA . ASP B 1 327 ? 27.062 -10.75 -20.609 1 97.25 327 ASP B CA 1
ATOM 7866 C C . ASP B 1 327 ? 28.062 -11.078 -21.719 1 97.25 327 ASP B C 1
ATOM 7868 O O . ASP B 1 327 ? 29.234 -10.719 -21.625 1 97.25 327 ASP B O 1
ATOM 7872 N N . TYR B 1 328 ? 27.594 -11.727 -22.703 1 97.62 328 TYR B N 1
ATOM 7873 C CA . TYR B 1 328 ? 28.453 -12.078 -23.828 1 97.62 328 TYR B CA 1
ATOM 7874 C C . TYR B 1 328 ? 28.953 -10.828 -24.547 1 97.62 328 TYR B C 1
ATOM 7876 O O . TYR B 1 328 ? 30.141 -10.742 -24.875 1 97.62 328 TYR B O 1
ATOM 7884 N N . PHE B 1 329 ? 28.047 -9.898 -24.828 1 97.31 329 PHE B N 1
ATOM 7885 C CA . PHE B 1 329 ? 28.422 -8.672 -25.516 1 97.31 329 PHE B CA 1
ATOM 7886 C C . PHE B 1 329 ? 29.469 -7.898 -24.703 1 97.31 329 PHE B C 1
ATOM 7888 O O . PHE B 1 329 ? 30.438 -7.398 -25.266 1 97.31 329 PHE B O 1
ATOM 7895 N N . LEU B 1 330 ? 29.266 -7.844 -23.469 1 96 330 LEU B N 1
ATOM 7896 C CA . LEU B 1 330 ? 30.188 -7.109 -22.594 1 96 330 LEU B CA 1
ATOM 7897 C C . LEU B 1 330 ? 31.547 -7.801 -22.531 1 96 330 LEU B C 1
ATOM 7899 O O . LEU B 1 330 ? 32.594 -7.148 -22.641 1 96 330 LEU B O 1
ATOM 7903 N N . SER B 1 331 ? 31.531 -9.039 -22.328 1 95.81 331 SER B N 1
ATOM 7904 C CA . SER B 1 331 ? 32.781 -9.805 -22.172 1 95.81 331 SER B CA 1
ATOM 7905 C C . SER B 1 331 ? 33.594 -9.805 -23.453 1 95.81 331 SER B C 1
ATOM 7907 O O . SER B 1 331 ? 34.812 -9.969 -23.406 1 95.81 331 SER B O 1
ATOM 7909 N N . ASN B 1 332 ? 32.969 -9.617 -24.516 1 96.62 332 ASN B N 1
ATOM 7910 C CA . ASN B 1 332 ? 33.656 -9.633 -25.797 1 96.62 332 ASN B CA 1
ATOM 7911 C C . ASN B 1 332 ? 33.75 -8.234 -26.406 1 96.62 332 ASN B C 1
ATOM 7913 O O . ASN B 1 332 ? 34.062 -8.086 -27.594 1 96.62 332 ASN B O 1
ATOM 7917 N N . ASN B 1 333 ? 33.375 -7.262 -25.703 1 95.12 333 ASN B N 1
ATOM 7918 C CA . ASN B 1 333 ? 33.5 -5.859 -26.094 1 95.12 333 ASN B CA 1
ATOM 7919 C C . ASN B 1 333 ? 32.75 -5.582 -27.406 1 95.12 333 ASN B C 1
ATOM 7921 O O . ASN B 1 333 ? 33.312 -4.953 -28.312 1 95.12 333 ASN B O 1
ATOM 7925 N N . ILE B 1 334 ? 31.656 -6.168 -27.469 1 95.12 334 ILE B N 1
ATOM 7926 C CA . ILE B 1 334 ? 30.812 -5.941 -28.641 1 95.12 334 ILE B CA 1
ATOM 7927 C C . ILE B 1 334 ? 29.828 -4.797 -28.359 1 95.12 334 ILE B C 1
ATOM 7929 O O . ILE B 1 334 ? 29.109 -4.824 -27.359 1 95.12 334 ILE B O 1
ATOM 7933 N N . ASP B 1 335 ? 29.844 -3.854 -29.219 1 93.31 335 ASP B N 1
ATOM 7934 C CA . ASP B 1 335 ? 28.906 -2.75 -29.109 1 93.31 335 ASP B CA 1
ATOM 7935 C C . ASP B 1 335 ? 27.5 -3.184 -29.531 1 93.31 335 ASP B C 1
ATOM 7937 O O . ASP B 1 335 ? 27.344 -3.922 -30.5 1 93.31 335 ASP B O 1
ATOM 7941 N N . TYR B 1 336 ? 26.547 -2.756 -28.75 1 93.81 336 TYR B N 1
ATOM 7942 C CA . TYR B 1 336 ? 25.172 -3.127 -29.062 1 93.81 336 TYR B CA 1
ATOM 7943 C C . TYR B 1 336 ? 24.203 -2.041 -28.625 1 93.81 336 TYR B C 1
ATOM 7945 O O . TYR B 1 336 ? 24.562 -1.157 -27.844 1 93.81 336 TYR B O 1
ATOM 7953 N N . ASP B 1 337 ? 23 -2.035 -29.172 1 95.81 337 ASP B N 1
ATOM 7954 C CA . ASP B 1 337 ? 21.891 -1.19 -28.75 1 95.81 337 ASP B CA 1
ATOM 7955 C C . ASP B 1 337 ? 20.984 -1.929 -27.766 1 95.81 337 ASP B C 1
ATOM 7957 O O . ASP B 1 337 ? 20.344 -2.924 -28.125 1 95.81 337 ASP B O 1
ATOM 7961 N N . PRO B 1 338 ? 20.844 -1.432 -26.594 1 96.06 338 PRO B N 1
ATOM 7962 C CA . PRO B 1 338 ? 20.062 -2.137 -25.578 1 96.06 338 PRO B CA 1
ATOM 7963 C C . PRO B 1 338 ? 18.594 -2.307 -25.969 1 96.06 338 PRO B C 1
ATOM 7965 O O . PRO B 1 338 ? 17.969 -3.309 -25.609 1 96.06 338 PRO B O 1
ATOM 7968 N N . VAL B 1 339 ? 18.031 -1.417 -26.672 1 95.81 339 VAL B N 1
ATOM 7969 C CA . VAL B 1 339 ? 16.625 -1.482 -27.062 1 95.81 339 VAL B CA 1
ATOM 7970 C C . VAL B 1 339 ? 16.422 -2.625 -28.047 1 95.81 339 VAL B C 1
ATOM 7972 O O . VAL B 1 339 ? 15.445 -3.375 -27.953 1 95.81 339 VAL B O 1
ATOM 7975 N N . HIS B 1 340 ? 17.344 -2.734 -28.984 1 95.88 340 HIS B N 1
ATOM 7976 C CA . HIS B 1 340 ? 17.266 -3.826 -29.938 1 95.88 340 HIS B CA 1
ATOM 7977 C C . HIS B 1 340 ? 17.453 -5.18 -29.266 1 95.88 340 HIS B C 1
ATOM 7979 O O . HIS B 1 340 ? 16.797 -6.152 -29.609 1 95.88 340 HIS B O 1
ATOM 7985 N N . LEU B 1 341 ? 18.359 -5.156 -28.391 1 96.94 341 LEU B N 1
ATOM 7986 C CA . LEU B 1 341 ? 18.578 -6.387 -27.641 1 96.94 341 LEU B CA 1
ATOM 7987 C C . LEU B 1 341 ? 17.297 -6.828 -26.938 1 96.94 341 LEU B C 1
ATOM 7989 O O . LEU B 1 341 ? 16.891 -7.984 -27.062 1 96.94 341 LEU B O 1
ATOM 7993 N N . TYR B 1 342 ? 16.688 -5.914 -26.266 1 96.94 342 TYR B N 1
ATOM 7994 C CA . TYR B 1 342 ? 15.461 -6.211 -25.531 1 96.94 342 TYR B CA 1
ATOM 7995 C C . TYR B 1 342 ? 14.375 -6.699 -26.484 1 96.94 342 TYR B C 1
ATOM 7997 O O . TYR B 1 342 ? 13.711 -7.703 -26.219 1 96.94 342 TYR B O 1
ATOM 8005 N N . LYS B 1 343 ? 14.148 -6.043 -27.5 1 96.44 343 LYS B N 1
ATOM 8006 C CA . LYS B 1 343 ? 13.094 -6.367 -28.453 1 96.44 343 LYS B CA 1
ATOM 8007 C C . LYS B 1 343 ? 13.312 -7.746 -29.078 1 96.44 343 LYS B C 1
ATOM 8009 O O . LYS B 1 343 ? 12.383 -8.547 -29.156 1 96.44 343 LYS B O 1
ATOM 8014 N N . ASP B 1 344 ? 14.547 -8.016 -29.484 1 97.81 344 ASP B N 1
ATOM 8015 C CA . ASP B 1 344 ? 14.844 -9.281 -30.141 1 97.81 344 ASP B CA 1
ATOM 8016 C C . ASP B 1 344 ? 14.641 -10.461 -29.188 1 97.81 344 ASP B C 1
ATOM 8018 O O . ASP B 1 344 ? 14.07 -11.484 -29.562 1 97.81 344 ASP B O 1
ATOM 8022 N N . VAL B 1 345 ? 15.102 -10.266 -27.984 1 97.69 345 VAL B N 1
ATOM 8023 C CA . VAL B 1 345 ? 14.961 -11.336 -27 1 97.69 345 VAL B CA 1
ATOM 8024 C C . VAL B 1 345 ? 13.492 -11.531 -26.672 1 97.69 345 VAL B C 1
ATOM 8026 O O . VAL B 1 345 ? 13 -12.664 -26.641 1 97.69 345 VAL B O 1
ATOM 8029 N N . THR B 1 346 ? 12.82 -10.453 -26.375 1 95.44 346 THR B N 1
ATOM 8030 C CA . THR B 1 346 ? 11.406 -10.516 -26.031 1 95.44 346 THR B CA 1
ATOM 8031 C C . THR B 1 346 ? 10.602 -11.148 -27.156 1 95.44 346 THR B C 1
ATOM 8033 O O . THR B 1 346 ? 9.727 -11.984 -26.906 1 95.44 346 THR B O 1
ATOM 8036 N N . ASP B 1 347 ? 10.914 -10.805 -28.359 1 96.25 347 ASP B N 1
ATOM 8037 C CA . ASP B 1 347 ? 10.219 -11.359 -29.516 1 96.25 347 ASP B CA 1
ATOM 8038 C C . ASP B 1 347 ? 10.523 -12.844 -29.672 1 96.25 347 ASP B C 1
ATOM 8040 O O . ASP B 1 347 ? 9.656 -13.625 -30.062 1 96.25 347 ASP B O 1
ATOM 8044 N N . SER B 1 348 ? 11.742 -13.188 -29.438 1 96.31 348 SER B N 1
ATOM 8045 C CA . SER B 1 348 ? 12.117 -14.594 -29.531 1 96.31 348 SER B CA 1
ATOM 8046 C C . SER B 1 348 ? 11.352 -15.438 -28.516 1 96.31 348 SER B C 1
ATOM 8048 O O . SER B 1 348 ? 10.883 -16.531 -28.844 1 96.31 348 SER B O 1
ATOM 8050 N N . VAL B 1 349 ? 11.25 -14.938 -27.328 1 95.5 349 VAL B N 1
ATOM 8051 C CA . VAL B 1 349 ? 10.516 -15.656 -26.297 1 95.5 349 VAL B CA 1
ATOM 8052 C C . VAL B 1 349 ? 9.031 -15.711 -26.656 1 95.5 349 VAL B C 1
ATOM 8054 O O . VAL B 1 349 ? 8.375 -16.734 -26.469 1 95.5 349 VAL B O 1
ATOM 8057 N N . LYS B 1 350 ? 8.523 -14.609 -27.094 1 92.69 350 LYS B N 1
ATOM 8058 C CA . LYS B 1 350 ? 7.133 -14.562 -27.547 1 92.69 350 LYS B CA 1
ATOM 8059 C C . LYS B 1 350 ? 6.875 -15.586 -28.641 1 92.69 350 LYS B C 1
ATOM 8061 O O . LYS B 1 350 ? 5.82 -16.219 -28.672 1 92.69 350 LYS B O 1
ATOM 8066 N N . ASP B 1 351 ? 7.809 -15.727 -29.484 1 92.19 351 ASP B N 1
ATOM 8067 C CA . ASP B 1 351 ? 7.691 -16.672 -30.594 1 92.19 351 ASP B CA 1
ATOM 8068 C C . ASP B 1 351 ? 7.605 -18.109 -30.094 1 92.19 351 ASP B C 1
ATOM 8070 O O . ASP B 1 351 ? 6.914 -18.938 -30.688 1 92.19 351 ASP B O 1
ATOM 8074 N N . VAL B 1 352 ? 8.32 -18.391 -29.109 1 91.69 352 VAL B N 1
ATOM 8075 C CA . VAL B 1 352 ? 8.242 -19.719 -28.516 1 91.69 352 VAL B CA 1
ATOM 8076 C C . VAL B 1 352 ? 6.801 -20.016 -28.094 1 91.69 352 VAL B C 1
ATOM 8078 O O . VAL B 1 352 ? 6.312 -21.125 -28.281 1 91.69 352 VAL B O 1
ATOM 8081 N N . HIS B 1 353 ? 6.141 -19.047 -27.578 1 85.06 353 HIS B N 1
ATOM 8082 C CA . HIS B 1 353 ? 4.766 -19.188 -27.109 1 85.06 353 HIS B CA 1
ATOM 8083 C C . HIS B 1 353 ? 3.789 -19.25 -28.281 1 85.06 353 HIS B C 1
ATOM 8085 O O . HIS B 1 353 ? 2.918 -20.125 -28.328 1 85.06 353 HIS B O 1
ATOM 8091 N N . THR B 1 354 ? 3.951 -18.391 -29.266 1 83.88 354 THR B N 1
ATOM 8092 C CA . THR B 1 354 ? 2.998 -18.234 -30.359 1 83.88 354 THR B CA 1
ATOM 8093 C C . THR B 1 354 ? 3.098 -19.422 -31.328 1 83.88 354 THR B C 1
ATOM 8095 O O . THR B 1 354 ? 2.107 -19.797 -31.953 1 83.88 354 THR B O 1
ATOM 8098 N N . ARG B 1 355 ? 4.242 -19.938 -31.422 1 86.12 355 ARG B N 1
ATOM 8099 C CA . ARG B 1 355 ? 4.441 -21.078 -32.312 1 86.12 355 ARG B CA 1
ATOM 8100 C C . ARG B 1 355 ? 3.979 -22.375 -31.672 1 86.12 355 ARG B C 1
ATOM 8102 O O . ARG B 1 355 ? 3.984 -23.438 -32.312 1 86.12 355 ARG B O 1
ATOM 8109 N N . GLY B 1 356 ? 3.641 -22.281 -30.438 1 86.69 356 GLY B N 1
ATOM 8110 C CA . GLY B 1 356 ? 3.082 -23.422 -29.734 1 86.69 356 GLY B CA 1
ATOM 8111 C C . GLY B 1 356 ? 4.137 -24.422 -29.297 1 86.69 356 GLY B C 1
ATOM 8112 O O . GLY B 1 356 ? 3.816 -25.578 -28.984 1 86.69 356 GLY B O 1
ATOM 8113 N N . VAL B 1 357 ? 5.34 -23.984 -29.391 1 86.19 357 VAL B N 1
ATOM 8114 C CA . VAL B 1 357 ? 6.438 -24.875 -29.031 1 86.19 357 VAL B CA 1
ATOM 8115 C C . VAL B 1 357 ? 6.281 -25.344 -27.594 1 86.19 357 VAL B C 1
ATOM 8117 O O . VAL B 1 357 ? 6.48 -26.531 -27.297 1 86.19 357 VAL B O 1
ATOM 8120 N N . MET B 1 358 ? 5.977 -24.5 -26.766 1 88.06 358 MET B N 1
ATOM 8121 C CA . MET B 1 358 ? 5.785 -24.844 -25.359 1 88.06 358 MET B CA 1
ATOM 8122 C C . MET B 1 358 ? 4.66 -25.859 -25.188 1 88.06 358 MET B C 1
ATOM 8124 O O . MET B 1 358 ? 4.809 -26.844 -24.453 1 88.06 358 MET B O 1
ATOM 8128 N N . TYR B 1 359 ? 3.58 -25.641 -25.906 1 91 359 TYR B N 1
ATOM 8129 C CA . TYR B 1 359 ? 2.438 -26.547 -25.828 1 91 359 TYR B CA 1
ATOM 8130 C C . TYR B 1 359 ? 2.814 -27.953 -26.297 1 91 359 TYR B C 1
ATOM 8132 O O . TYR B 1 359 ? 2.49 -28.938 -25.641 1 91 359 TYR B O 1
ATOM 8140 N N . LYS B 1 360 ? 3.512 -27.922 -27.344 1 91.94 360 LYS B N 1
ATOM 8141 C CA . LYS B 1 360 ? 3.926 -29.203 -27.906 1 91.94 360 LYS B CA 1
ATOM 8142 C C . LYS B 1 360 ? 4.84 -29.953 -26.953 1 91.94 360 LYS B C 1
ATOM 8144 O O . LYS B 1 360 ? 4.734 -31.172 -26.812 1 91.94 360 LYS B O 1
ATOM 8149 N N . LEU B 1 361 ? 5.656 -29.219 -26.406 1 89.94 361 LEU B N 1
ATOM 8150 C CA . LEU B 1 361 ? 6.594 -29.828 -25.469 1 89.94 361 LEU B CA 1
ATOM 8151 C C . LEU B 1 361 ? 5.852 -30.453 -24.297 1 89.94 361 LEU B C 1
ATOM 8153 O O . LEU B 1 361 ? 6.152 -31.594 -23.906 1 89.94 361 LEU B O 1
ATOM 8157 N N . ILE B 1 362 ? 4.961 -29.828 -23.719 1 92.62 362 ILE B N 1
ATOM 8158 C CA . ILE B 1 362 ? 4.195 -30.312 -22.578 1 92.62 362 ILE B CA 1
ATOM 8159 C C . ILE B 1 362 ? 3.32 -31.484 -23 1 92.62 362 ILE B C 1
ATOM 8161 O O . ILE B 1 362 ? 3.262 -32.5 -22.297 1 92.62 362 ILE B O 1
ATOM 8165 N N . GLU B 1 363 ? 2.705 -31.359 -24.156 1 93.94 363 GLU B N 1
ATOM 8166 C CA . GLU B 1 363 ? 1.781 -32.375 -24.641 1 93.94 363 GLU B CA 1
ATOM 8167 C C . GLU B 1 363 ? 2.506 -33.688 -24.922 1 93.94 363 GLU B C 1
ATOM 8169 O O . GLU B 1 363 ? 1.917 -34.781 -24.797 1 93.94 363 GLU B O 1
ATOM 8174 N N . LYS B 1 364 ? 3.688 -33.594 -25.266 1 92.19 364 LYS B N 1
ATOM 8175 C CA . LYS B 1 364 ? 4.473 -34.781 -25.609 1 92.19 364 LYS B CA 1
ATOM 8176 C C . LYS B 1 364 ? 4.766 -35.625 -24.375 1 92.19 364 LYS B C 1
ATOM 8178 O O . LYS B 1 364 ? 4.93 -36.844 -24.453 1 92.19 364 LYS B O 1
ATOM 8183 N N . ASP B 1 365 ? 4.879 -34.969 -23.25 1 93.94 365 ASP B N 1
ATOM 8184 C CA . ASP B 1 365 ? 5.16 -35.688 -22.016 1 93.94 365 ASP B CA 1
ATOM 8185 C C . ASP B 1 365 ? 4.477 -35.031 -20.828 1 93.94 365 ASP B C 1
ATOM 8187 O O . ASP B 1 365 ? 5.129 -34.344 -20.016 1 93.94 365 ASP B O 1
ATOM 8191 N N . LEU B 1 366 ? 3.266 -35.312 -20.719 1 94.19 366 LEU B N 1
ATOM 8192 C CA . LEU B 1 366 ? 2.447 -34.656 -19.688 1 94.19 366 LEU B CA 1
ATOM 8193 C C . LEU B 1 366 ? 2.924 -35.031 -18.297 1 94.19 366 LEU B C 1
ATOM 8195 O O . LEU B 1 366 ? 2.957 -34.188 -17.391 1 94.19 366 LEU B O 1
ATOM 8199 N N . GLU B 1 367 ? 3.275 -36.281 -18.094 1 92.44 367 GLU B N 1
ATOM 8200 C CA . GLU B 1 367 ? 3.699 -36.75 -16.781 1 92.44 367 GLU B CA 1
ATOM 8201 C C . GLU B 1 367 ? 4.953 -36.031 -16.312 1 92.44 367 GLU B C 1
ATOM 8203 O O . GLU B 1 367 ? 5.094 -35.75 -15.117 1 92.44 367 GLU B O 1
ATOM 8208 N N . ARG B 1 368 ? 5.754 -35.781 -17.281 1 92.38 368 ARG B N 1
ATOM 8209 C CA . ARG B 1 368 ? 7.023 -35.125 -16.969 1 92.38 368 ARG B CA 1
ATOM 8210 C C . ARG B 1 368 ? 6.824 -33.625 -16.672 1 92.38 368 ARG B C 1
ATOM 8212 O O . ARG B 1 368 ? 7.492 -33.094 -15.789 1 92.38 368 ARG B O 1
ATOM 8219 N N . TYR B 1 369 ? 5.879 -32.969 -17.297 1 93.88 369 TYR B N 1
ATOM 8220 C CA . TYR B 1 369 ? 5.836 -31.516 -17.281 1 93.88 369 TYR B CA 1
ATOM 8221 C C . TYR B 1 369 ? 4.688 -31.016 -16.406 1 93.88 369 TYR B C 1
ATOM 8223 O O . TYR B 1 369 ? 4.719 -29.875 -15.922 1 93.88 369 TYR B O 1
ATOM 8231 N N . ILE B 1 370 ? 3.678 -31.734 -16.25 1 93.81 370 ILE B N 1
ATOM 8232 C CA . ILE B 1 370 ? 2.568 -31.297 -15.398 1 93.81 370 ILE B CA 1
ATOM 8233 C C . ILE B 1 370 ? 2.73 -31.875 -14 1 93.81 370 ILE B C 1
ATOM 8235 O O . ILE B 1 370 ? 2.861 -33.094 -13.828 1 93.81 370 ILE B O 1
ATOM 8239 N N . LEU B 1 371 ? 2.707 -30.938 -13.039 1 89 371 LEU B N 1
ATOM 8240 C CA . LEU B 1 371 ? 2.855 -31.312 -11.641 1 89 371 LEU B CA 1
ATOM 8241 C C . LEU B 1 371 ? 1.517 -31.234 -10.914 1 89 371 LEU B C 1
ATOM 8243 O O . LEU B 1 371 ? 0.631 -30.484 -11.305 1 89 371 LEU B O 1
ATOM 8247 N N . HIS B 1 372 ? 1.245 -32.031 -9.844 1 79.94 372 HIS B N 1
ATOM 8248 C CA . HIS B 1 372 ? 0.139 -31.969 -8.898 1 79.94 372 HIS B CA 1
ATOM 8249 C C . HIS B 1 372 ? -1.199 -32.188 -9.594 1 79.94 372 HIS B C 1
ATOM 8251 O O . HIS B 1 372 ? -2.172 -31.484 -9.32 1 79.94 372 HIS B O 1
ATOM 8257 N N . GLY B 1 373 ? -1.211 -33.125 -10.484 1 82.81 373 GLY B N 1
ATOM 8258 C CA . GLY B 1 373 ? -2.439 -33.406 -11.211 1 82.81 373 GLY B CA 1
ATOM 8259 C C . GLY B 1 373 ? -3.551 -33.938 -10.328 1 82.81 373 GLY B C 1
ATOM 8260 O O . GLY B 1 373 ? -4.695 -33.5 -10.422 1 82.81 373 GLY B O 1
ATOM 8261 N N . LYS B 1 374 ? -3.232 -34.719 -9.359 1 89.62 374 LYS B N 1
ATOM 8262 C CA . LYS B 1 374 ? -4.219 -35.344 -8.461 1 89.62 374 LYS B CA 1
ATOM 8263 C C . LYS B 1 374 ? -4.875 -34.281 -7.574 1 89.62 374 LYS B C 1
ATOM 8265 O O . LYS B 1 374 ? -6.078 -34.344 -7.312 1 89.62 374 LYS B O 1
ATOM 8270 N N . GLU B 1 375 ? -4.141 -33.375 -7.16 1 91.88 375 GLU B N 1
ATOM 8271 C CA . GLU B 1 375 ? -4.672 -32.312 -6.297 1 91.88 375 GLU B CA 1
ATOM 8272 C C . GLU B 1 375 ? -5.691 -31.453 -7.035 1 91.88 375 GLU B C 1
ATOM 8274 O O . GLU B 1 375 ? -6.688 -31.016 -6.449 1 91.88 375 GLU B O 1
ATOM 8279 N N . THR B 1 376 ? -5.43 -31.203 -8.281 1 94.38 376 THR B N 1
ATOM 8280 C CA . THR B 1 376 ? -6.375 -30.438 -9.102 1 94.38 376 THR B CA 1
ATOM 8281 C C . THR B 1 376 ? -7.699 -31.188 -9.227 1 94.38 376 THR B C 1
ATOM 8283 O O . THR B 1 376 ? -8.773 -30.594 -9.102 1 94.38 376 THR B O 1
ATOM 8286 N N . HIS B 1 377 ? -7.582 -32.5 -9.469 1 96.12 377 HIS B N 1
ATOM 8287 C CA . HIS B 1 377 ? -8.773 -33.344 -9.508 1 96.12 377 HIS B CA 1
ATOM 8288 C C . HIS B 1 377 ? -9.57 -33.219 -8.211 1 96.12 377 HIS B C 1
ATOM 8290 O O . HIS B 1 377 ? -10.781 -33 -8.242 1 96.12 377 HIS B O 1
ATOM 8296 N N . ASP B 1 378 ? -8.906 -33.344 -7.105 1 96.75 378 ASP B N 1
ATOM 8297 C CA . ASP B 1 378 ? -9.555 -33.375 -5.801 1 96.75 378 ASP B CA 1
ATOM 8298 C C . ASP B 1 378 ? -10.258 -32.062 -5.492 1 96.75 378 ASP B C 1
ATOM 8300 O O . ASP B 1 378 ? -11.383 -32.031 -4.988 1 96.75 378 ASP B O 1
ATOM 8304 N N . ILE B 1 379 ? -9.664 -31 -5.805 1 96.44 379 ILE B N 1
ATOM 8305 C CA . ILE B 1 379 ? -10.227 -29.703 -5.441 1 96.44 379 ILE B CA 1
ATOM 8306 C C . ILE B 1 379 ? -11.445 -29.422 -6.312 1 96.44 379 ILE B C 1
ATOM 8308 O O . ILE B 1 379 ? -12.453 -28.906 -5.824 1 96.44 379 ILE B O 1
ATOM 8312 N N . LEU B 1 380 ? -11.367 -29.688 -7.598 1 97.62 380 LEU B N 1
ATOM 8313 C CA . LEU B 1 380 ? -12.5 -29.438 -8.484 1 97.62 380 LEU B CA 1
ATOM 8314 C C . LEU B 1 380 ? -13.703 -30.297 -8.086 1 97.62 380 LEU B C 1
ATOM 8316 O O . LEU B 1 380 ? -14.836 -29.812 -8.078 1 97.62 380 LEU B O 1
ATOM 8320 N N . HIS B 1 381 ? -13.469 -31.484 -7.68 1 97 381 HIS B N 1
ATOM 8321 C CA . HIS B 1 381 ? -14.555 -32.375 -7.262 1 97 381 HIS B CA 1
ATOM 8322 C C . HIS B 1 381 ? -15.125 -31.938 -5.91 1 97 381 HIS B C 1
ATOM 8324 O O . HIS B 1 381 ? -16.328 -32.031 -5.68 1 97 381 HIS B O 1
ATOM 8330 N N . LYS B 1 382 ? -14.242 -31.516 -5.051 1 96.62 382 LYS B N 1
ATOM 8331 C CA . LYS B 1 382 ? -14.711 -31.016 -3.76 1 96.62 382 LYS B CA 1
ATOM 8332 C C . LYS B 1 382 ? -15.672 -29.844 -3.938 1 96.62 382 LYS B C 1
ATOM 8334 O O . LYS B 1 382 ? -16.734 -29.812 -3.324 1 96.62 382 LYS B O 1
ATOM 8339 N N . LEU B 1 383 ? -15.359 -28.953 -4.789 1 97.62 383 LEU B N 1
ATOM 8340 C CA . LEU B 1 383 ? -16.172 -27.766 -5.012 1 97.62 383 LEU B CA 1
ATOM 8341 C C . LEU B 1 383 ? -17.484 -28.125 -5.684 1 97.62 383 LEU B C 1
ATOM 8343 O O . LEU B 1 383 ? -18.562 -27.672 -5.258 1 97.62 383 LEU B O 1
ATOM 8347 N N . THR B 1 384 ? -17.391 -29 -6.656 1 97.06 384 THR B N 1
ATOM 8348 C CA . THR B 1 384 ? -18.594 -29.391 -7.371 1 97.06 384 THR B CA 1
ATOM 8349 C C . THR B 1 384 ? -19.516 -30.203 -6.461 1 97.06 384 THR B C 1
ATOM 8351 O O . THR B 1 384 ? -20.734 -30.016 -6.492 1 97.06 384 THR B O 1
ATOM 8354 N N . ALA B 1 385 ? -18.953 -31.031 -5.691 1 96.62 385 ALA B N 1
ATOM 8355 C CA . ALA B 1 385 ? -19.734 -31.859 -4.766 1 96.62 385 ALA B CA 1
ATOM 8356 C C . ALA B 1 385 ? -20.438 -30.984 -3.727 1 96.62 385 ALA B C 1
ATOM 8358 O O . ALA B 1 385 ? -21.484 -31.359 -3.199 1 96.62 385 ALA B O 1
ATOM 8359 N N . SER B 1 386 ? -19.922 -29.875 -3.498 1 96 386 SER B N 1
ATOM 8360 C CA . SER B 1 386 ? -20.484 -28.969 -2.502 1 96 386 SER B CA 1
ATOM 8361 C C . SER B 1 386 ? -21.469 -28 -3.135 1 96 386 SER B C 1
ATOM 8363 O O . SER B 1 386 ? -21.891 -27.031 -2.498 1 96 386 SER B O 1
ATOM 8365 N N . GLY B 1 387 ? -21.703 -28.141 -4.348 1 96.62 387 GLY B N 1
ATOM 8366 C CA . GLY B 1 387 ? -22.734 -27.359 -5.02 1 96.62 387 GLY B CA 1
ATOM 8367 C C . GLY B 1 387 ? -22.219 -26.031 -5.543 1 96.62 387 GLY B C 1
ATOM 8368 O O . GLY B 1 387 ? -23.016 -25.172 -5.934 1 96.62 387 GLY B O 1
ATOM 8369 N N . LYS B 1 388 ? -20.969 -25.844 -5.539 1 98.06 388 LYS B N 1
ATOM 8370 C CA . LYS B 1 388 ? -20.391 -24.594 -6.039 1 98.06 388 LYS B CA 1
ATOM 8371 C C . LYS B 1 388 ? -20.359 -24.578 -7.566 1 98.06 388 LYS B C 1
ATOM 8373 O O . LYS B 1 388 ? -20.266 -25.625 -8.195 1 98.06 388 LYS B O 1
ATOM 8378 N N . LYS B 1 389 ? -20.469 -23.359 -8.133 1 98.38 389 LYS B N 1
ATOM 8379 C CA . LYS B 1 389 ? -20.312 -23.172 -9.578 1 98.38 389 LYS B CA 1
ATOM 8380 C C . LYS B 1 389 ? -18.844 -22.938 -9.945 1 98.38 389 LYS B C 1
ATOM 8382 O O . LYS B 1 389 ? -18.125 -22.234 -9.227 1 98.38 389 LYS B O 1
ATOM 8387 N N . LEU B 1 390 ? -18.453 -23.531 -11.055 1 98.56 390 LEU B N 1
ATOM 8388 C CA . LEU B 1 390 ? -17.062 -23.406 -11.492 1 98.56 390 LEU B CA 1
ATOM 8389 C C . LEU B 1 390 ? -16.984 -22.844 -12.898 1 98.56 390 LEU B C 1
ATOM 8391 O O . LEU B 1 390 ? -17.828 -23.156 -13.75 1 98.56 390 LEU B O 1
ATOM 8395 N N . PHE B 1 391 ? -15.969 -22 -13.18 1 98.62 391 PHE B N 1
ATOM 8396 C CA . PHE B 1 391 ? -15.703 -21.562 -14.547 1 98.62 391 PHE B CA 1
ATOM 8397 C C . PHE B 1 391 ? -14.211 -21.438 -14.797 1 98.62 391 PHE B C 1
ATOM 8399 O O . PHE B 1 391 ? -13.43 -21.281 -13.852 1 98.62 391 PHE B O 1
ATOM 8406 N N . LEU B 1 392 ? -13.828 -21.641 -16.047 1 98.44 392 LEU B N 1
ATOM 8407 C CA . LEU B 1 392 ? -12.453 -21.531 -16.516 1 98.44 392 LEU B CA 1
ATOM 8408 C C . LEU B 1 392 ? -12.312 -20.406 -17.531 1 98.44 392 LEU B C 1
ATOM 8410 O O . LEU B 1 392 ? -13.094 -20.328 -18.484 1 98.44 392 LEU B O 1
ATOM 8414 N N . ILE B 1 393 ? -11.398 -19.453 -17.266 1 98.19 393 ILE B N 1
ATOM 8415 C CA . ILE B 1 393 ? -11.016 -18.422 -18.234 1 98.19 393 ILE B CA 1
ATOM 8416 C C . ILE B 1 393 ? -9.516 -18.469 -18.484 1 98.19 393 ILE B C 1
ATOM 8418 O O . ILE B 1 393 ? -8.719 -18.188 -17.578 1 98.19 393 ILE B O 1
ATOM 8422 N N . THR B 1 394 ? -9.055 -18.812 -19.656 1 97.38 394 THR B N 1
ATOM 8423 C CA . THR B 1 394 ? -7.637 -18.969 -19.953 1 97.38 394 THR B CA 1
ATOM 8424 C C . THR B 1 394 ? -7.301 -18.406 -21.328 1 97.38 394 THR B C 1
ATOM 8426 O O . THR B 1 394 ? -8.18 -18.297 -22.188 1 97.38 394 THR B O 1
ATOM 8429 N N . ASN B 1 395 ? -6.117 -17.969 -21.516 1 94.06 395 ASN B N 1
ATOM 8430 C CA . ASN B 1 395 ? -5.621 -17.531 -22.828 1 94.06 395 ASN B CA 1
ATOM 8431 C C . ASN B 1 395 ? -5.148 -18.719 -23.656 1 94.06 395 ASN B C 1
ATOM 8433 O O . ASN B 1 395 ? -4.914 -18.578 -24.859 1 94.06 395 ASN B O 1
ATOM 8437 N N . SER B 1 396 ? -5.051 -19.922 -23.125 1 94.38 396 SER B N 1
ATOM 8438 C CA . SER B 1 396 ? -4.523 -21.109 -23.797 1 94.38 396 SER B CA 1
ATOM 8439 C C . SER B 1 396 ? -5.547 -21.703 -24.766 1 94.38 396 SER B C 1
ATOM 8441 O O . SER B 1 396 ? -6.754 -21.594 -24.531 1 94.38 396 SER B O 1
ATOM 8443 N N . PRO B 1 397 ? -5.082 -22.297 -25.844 1 93.12 397 PRO B N 1
ATOM 8444 C CA . PRO B 1 397 ? -6.008 -22.938 -26.781 1 93.12 397 PRO B CA 1
ATOM 8445 C C . PRO B 1 397 ? -6.672 -24.172 -26.203 1 93.12 397 PRO B C 1
ATOM 8447 O O . PRO B 1 397 ? -6.09 -24.859 -25.344 1 93.12 397 PRO B O 1
ATOM 8450 N N . PHE B 1 398 ? -7.84 -24.578 -26.781 1 94.69 398 PHE B N 1
ATOM 8451 C CA . PHE B 1 398 ? -8.648 -25.672 -26.25 1 94.69 398 PHE B CA 1
ATOM 8452 C C . PHE B 1 398 ? -7.902 -26.984 -26.328 1 94.69 398 PHE B C 1
ATOM 8454 O O . PHE B 1 398 ? -7.938 -27.797 -25.391 1 94.69 398 PHE B O 1
ATOM 8461 N N . SER B 1 399 ? -7.297 -27.203 -27.422 1 92.62 399 SER B N 1
ATOM 8462 C CA . SER B 1 399 ? -6.617 -28.484 -27.625 1 92.62 399 SER B CA 1
ATOM 8463 C C . SER B 1 399 ? -5.594 -28.75 -26.516 1 92.62 399 SER B C 1
ATOM 8465 O O . SER B 1 399 ? -5.496 -29.859 -26.016 1 92.62 399 SER B O 1
ATOM 8467 N N . PHE B 1 400 ? -4.918 -27.781 -26.141 1 94.94 400 PHE B N 1
ATOM 8468 C CA . PHE B 1 400 ? -3.904 -27.875 -25.109 1 94.94 400 PHE B CA 1
ATOM 8469 C C . PHE B 1 400 ? -4.551 -28.078 -23.734 1 94.94 400 PHE B C 1
ATOM 8471 O O . PHE B 1 400 ? -4.148 -28.969 -22.984 1 94.94 400 PHE B O 1
ATOM 8478 N N . VAL B 1 401 ? -5.551 -27.266 -23.469 1 95.69 401 VAL B N 1
ATOM 8479 C CA . VAL B 1 401 ? -6.25 -27.328 -22.203 1 95.69 401 VAL B CA 1
ATOM 8480 C C . VAL B 1 401 ? -6.914 -28.688 -22.047 1 95.69 401 VAL B C 1
ATOM 8482 O O . VAL B 1 401 ? -6.84 -29.312 -20.969 1 95.69 401 VAL B O 1
ATOM 8485 N N . ASP B 1 402 ? -7.527 -29.141 -23.125 1 95 402 ASP B N 1
ATOM 8486 C CA . ASP B 1 402 ? -8.25 -30.406 -23.109 1 95 402 ASP B CA 1
ATOM 8487 C C . ASP B 1 402 ? -7.305 -31.562 -22.781 1 95 402 ASP B C 1
ATOM 8489 O O . ASP B 1 402 ? -7.637 -32.438 -21.969 1 95 402 ASP B O 1
ATOM 8493 N N . LYS B 1 403 ? -6.172 -31.578 -23.359 1 94.88 403 LYS B N 1
ATOM 8494 C CA . LYS B 1 403 ? -5.203 -32.656 -23.125 1 94.88 403 LYS B CA 1
ATOM 8495 C C . LYS B 1 403 ? -4.723 -32.656 -21.672 1 94.88 403 LYS B C 1
ATOM 8497 O O . LYS B 1 403 ? -4.641 -33.688 -21.047 1 94.88 403 LYS B O 1
ATOM 8502 N N . GLY B 1 404 ? -4.398 -31.469 -21.219 1 96.44 404 GLY B N 1
ATOM 8503 C CA . GLY B 1 404 ? -3.939 -31.359 -19.844 1 96.44 404 GLY B CA 1
ATOM 8504 C C . GLY B 1 404 ? -5.004 -31.734 -18.828 1 96.44 404 GLY B C 1
ATOM 8505 O O . GLY B 1 404 ? -4.734 -32.469 -17.875 1 96.44 404 GLY B O 1
ATOM 8506 N N . MET B 1 405 ? -6.172 -31.25 -19.094 1 97.06 405 MET B N 1
ATOM 8507 C CA . MET B 1 405 ? -7.266 -31.516 -18.156 1 97.06 405 MET B CA 1
ATOM 8508 C C . MET B 1 405 ? -7.656 -32.969 -18.172 1 97.06 405 MET B C 1
ATOM 8510 O O . MET B 1 405 ? -7.996 -33.531 -17.125 1 97.06 405 MET B O 1
ATOM 8514 N N . ARG B 1 406 ? -7.691 -33.625 -19.328 1 96.25 406 ARG B N 1
ATOM 8515 C CA . ARG B 1 406 ? -7.953 -35.031 -19.391 1 96.25 406 ARG B CA 1
ATOM 8516 C C . ARG B 1 406 ? -6.922 -35.812 -18.578 1 96.25 406 ARG B C 1
ATOM 8518 O O . ARG B 1 406 ? -7.262 -36.812 -17.906 1 96.25 406 ARG B O 1
ATOM 8525 N N . TYR B 1 407 ? -5.754 -35.375 -18.656 1 96.25 407 TYR B N 1
ATOM 8526 C CA . TYR B 1 407 ? -4.672 -36.031 -17.922 1 96.25 407 TYR B CA 1
ATOM 8527 C C . TYR B 1 407 ? -4.84 -35.812 -16.422 1 96.25 407 TYR B C 1
ATOM 8529 O O . TYR B 1 407 ? -4.688 -36.781 -15.648 1 96.25 407 TYR B O 1
ATOM 8537 N N . MET B 1 408 ? -5.184 -34.656 -15.93 1 96.94 408 MET B N 1
ATOM 8538 C CA . MET B 1 408 ? -5.207 -34.312 -14.508 1 96.94 408 MET B CA 1
ATOM 8539 C C . MET B 1 408 ? -6.52 -34.75 -13.867 1 96.94 408 MET B C 1
ATOM 8541 O O . MET B 1 408 ? -6.531 -35.25 -12.734 1 96.94 408 MET B O 1
ATOM 8545 N N . VAL B 1 409 ? -7.574 -34.625 -14.602 1 96.5 409 VAL B N 1
ATOM 8546 C CA . VAL B 1 409 ? -8.891 -34.75 -13.977 1 96.5 409 VAL B CA 1
ATOM 8547 C C . VAL B 1 409 ? -9.633 -35.938 -14.578 1 96.5 409 VAL B C 1
ATOM 8549 O O . VAL B 1 409 ? -10.32 -36.656 -13.859 1 96.5 409 VAL B O 1
ATOM 8552 N N . GLY B 1 410 ? -9.508 -36.125 -15.875 1 95.44 410 GLY B N 1
ATOM 8553 C CA . GLY B 1 410 ? -10.195 -37.219 -16.531 1 95.44 410 GLY B CA 1
ATOM 8554 C C . GLY B 1 410 ? -10.938 -36.812 -17.781 1 95.44 410 GLY B C 1
ATOM 8555 O O . GLY B 1 410 ? -11.023 -35.625 -18.094 1 95.44 410 GLY B O 1
ATOM 8556 N N . LYS B 1 411 ? -11.539 -37.719 -18.5 1 94.38 411 LYS B N 1
ATOM 8557 C CA . LYS B 1 411 ? -12.164 -37.5 -19.797 1 94.38 411 LYS B CA 1
ATOM 8558 C C . LYS B 1 411 ? -13.398 -36.594 -19.672 1 94.38 411 LYS B C 1
ATOM 8560 O O . LYS B 1 411 ? -13.734 -35.875 -20.609 1 94.38 411 LYS B O 1
ATOM 8565 N N . ASP B 1 412 ? -14.016 -36.625 -18.531 1 94.31 412 ASP B N 1
ATOM 8566 C CA . ASP B 1 412 ? -15.266 -35.875 -18.359 1 94.31 412 ASP B CA 1
ATOM 8567 C C . ASP B 1 412 ? -15.031 -34.594 -17.578 1 94.31 412 ASP B C 1
ATOM 8569 O O . ASP B 1 412 ? -15.914 -34.125 -16.859 1 94.31 412 ASP B O 1
ATOM 8573 N N . TRP B 1 413 ? -13.812 -34.031 -17.688 1 96.25 413 TRP B N 1
ATOM 8574 C CA . TRP B 1 413 ? -13.461 -32.875 -16.875 1 96.25 413 TRP B CA 1
ATOM 8575 C C . TRP B 1 413 ? -14.406 -31.719 -17.156 1 96.25 413 TRP B C 1
ATOM 8577 O O . TRP B 1 413 ? -14.695 -30.922 -16.266 1 96.25 413 TRP B O 1
ATOM 8587 N N . ARG B 1 414 ? -14.961 -31.609 -18.344 1 95.44 414 ARG B N 1
ATOM 8588 C CA . ARG B 1 414 ? -15.82 -30.484 -18.75 1 95.44 414 ARG B CA 1
ATOM 8589 C C . ARG B 1 414 ? -17.109 -30.469 -17.938 1 95.44 414 ARG B C 1
ATOM 8591 O O . ARG B 1 414 ? -17.688 -29.406 -17.703 1 95.44 414 ARG B O 1
ATOM 8598 N N . ASP B 1 415 ? -17.5 -31.594 -17.438 1 95.19 415 ASP B N 1
ATOM 8599 C CA . ASP B 1 415 ? -18.734 -31.719 -16.672 1 95.19 415 ASP B CA 1
ATOM 8600 C C . ASP B 1 415 ? -18.625 -31.016 -15.32 1 95.19 415 ASP B C 1
ATOM 8602 O O . ASP B 1 415 ? -19.625 -30.734 -14.664 1 95.19 415 ASP B O 1
ATOM 8606 N N . LEU B 1 416 ? -17.469 -30.781 -14.938 1 97.12 416 LEU B N 1
ATOM 8607 C CA . LEU B 1 416 ? -17.25 -30.125 -13.648 1 97.12 416 LEU B CA 1
ATOM 8608 C C . LEU B 1 416 ? -17.438 -28.625 -13.758 1 97.12 416 LEU B C 1
ATOM 8610 O O . LEU B 1 416 ? -17.672 -27.938 -12.75 1 97.12 416 LEU B O 1
ATOM 8614 N N . PHE B 1 417 ? -17.344 -28.078 -14.984 1 98 417 PHE B N 1
ATOM 8615 C CA . PHE B 1 417 ? -17.359 -26.641 -15.164 1 98 417 PHE B CA 1
ATOM 8616 C C . PHE B 1 417 ? -18.688 -26.188 -15.742 1 98 417 PHE B C 1
ATOM 8618 O O . PHE B 1 417 ? -19.219 -26.812 -16.656 1 98 417 PHE B O 1
ATOM 8625 N N . ASP B 1 418 ? -19.156 -25.125 -15.195 1 98.12 418 ASP B N 1
ATOM 8626 C CA . ASP B 1 418 ? -20.375 -24.5 -15.719 1 98.12 418 ASP B CA 1
ATOM 8627 C C . ASP B 1 418 ? -20.078 -23.672 -16.969 1 98.12 418 ASP B C 1
ATOM 8629 O O . ASP B 1 418 ? -20.938 -23.531 -17.844 1 98.12 418 ASP B O 1
ATOM 8633 N N . VAL B 1 419 ? -18.922 -23.125 -17.031 1 97.88 419 VAL B N 1
ATOM 8634 C CA . VAL B 1 419 ? -18.5 -22.344 -18.188 1 97.88 419 VAL B CA 1
ATOM 8635 C C . VAL B 1 419 ? -17 -22.562 -18.438 1 97.88 419 VAL B C 1
ATOM 8637 O O . VAL B 1 419 ? -16.203 -22.531 -17.5 1 97.88 419 VAL B O 1
ATOM 8640 N N . VAL B 1 420 ? -16.641 -22.812 -19.688 1 97.69 420 VAL B N 1
ATOM 8641 C CA . VAL B 1 420 ? -15.242 -22.922 -20.094 1 97.69 420 VAL B CA 1
ATOM 8642 C C . VAL B 1 420 ? -14.938 -21.938 -21.219 1 97.69 420 VAL B C 1
ATOM 8644 O O . VAL B 1 420 ? -15.547 -22.016 -22.281 1 97.69 420 VAL B O 1
ATOM 8647 N N . ILE B 1 421 ? -14.023 -21.016 -20.953 1 97.69 421 ILE B N 1
ATOM 8648 C CA . ILE B 1 421 ? -13.633 -20.016 -21.938 1 97.69 421 ILE B CA 1
ATOM 8649 C C . ILE B 1 421 ? -12.148 -20.156 -22.25 1 97.69 421 ILE B C 1
ATOM 8651 O O . ILE B 1 421 ? -11.305 -20.047 -21.359 1 97.69 421 ILE B O 1
ATOM 8655 N N . VAL B 1 422 ? -11.812 -20.375 -23.5 1 96.44 422 VAL B N 1
ATOM 8656 C CA . VAL B 1 422 ? -10.43 -20.516 -23.969 1 96.44 422 VAL B CA 1
ATOM 8657 C C . VAL B 1 422 ? -10.086 -19.359 -24.891 1 96.44 422 VAL B C 1
ATOM 8659 O O . VAL B 1 422 ? -10.977 -18.656 -25.391 1 96.44 422 VAL B O 1
ATOM 8662 N N . LYS B 1 423 ? -8.789 -19.062 -25.031 1 94.81 423 LYS B N 1
ATOM 8663 C CA . LYS B 1 423 ? -8.32 -17.938 -25.844 1 94.81 423 LYS B CA 1
ATOM 8664 C C . LYS B 1 423 ? -9.102 -16.672 -25.516 1 94.81 423 LYS B C 1
ATOM 8666 O O . LYS B 1 423 ? -9.648 -16.031 -26.422 1 94.81 423 LYS B O 1
ATOM 8671 N N . ALA B 1 424 ? -9.133 -16.328 -24.266 1 96 424 ALA B N 1
ATOM 8672 C CA . ALA B 1 424 ? -9.969 -15.234 -23.781 1 96 424 ALA B CA 1
ATOM 8673 C C . ALA B 1 424 ? -9.328 -13.883 -24.062 1 96 424 ALA B C 1
ATOM 8675 O O . ALA B 1 424 ? -10.008 -12.852 -24.078 1 96 424 ALA B O 1
ATOM 8676 N N . ASP B 1 425 ? -8.008 -13.867 -24.203 1 94.06 425 ASP B N 1
ATOM 8677 C CA . ASP B 1 425 ? -7.262 -12.648 -24.5 1 94.06 425 ASP B CA 1
ATOM 8678 C C . ASP B 1 425 ? -7.207 -11.727 -23.281 1 94.06 425 ASP B C 1
ATOM 8680 O O . ASP B 1 425 ? -7.504 -10.531 -23.391 1 94.06 425 ASP B O 1
ATOM 8684 N N . LYS B 1 426 ? -6.98 -12.312 -22.156 1 92.5 426 LYS B N 1
ATOM 8685 C CA . LYS B 1 426 ? -6.695 -11.5 -20.969 1 92.5 426 LYS B CA 1
ATOM 8686 C C . LYS B 1 426 ? -5.449 -10.641 -21.188 1 92.5 426 LYS B C 1
ATOM 8688 O O . LYS B 1 426 ? -4.523 -11.047 -21.891 1 92.5 426 LYS B O 1
ATOM 8693 N N . PRO B 1 427 ? -5.41 -9.477 -20.672 1 90.06 427 PRO B N 1
ATOM 8694 C CA . PRO B 1 427 ? -6.312 -8.836 -19.703 1 90.06 427 PRO B CA 1
ATOM 8695 C C . PRO B 1 427 ? -7.488 -8.133 -20.375 1 90.06 427 PRO B C 1
ATOM 8697 O O . PRO B 1 427 ? -8.422 -7.688 -19.703 1 90.06 427 PRO B O 1
ATOM 8700 N N . SER B 1 428 ? -7.543 -8.039 -21.688 1 91.12 428 SER B N 1
ATOM 8701 C CA . SER B 1 428 ? -8.602 -7.336 -22.406 1 91.12 428 SER B CA 1
ATOM 8702 C C . SER B 1 428 ? -9.969 -7.914 -22.078 1 91.12 428 SER B C 1
ATOM 8704 O O . SER B 1 428 ? -10.969 -7.191 -22.062 1 91.12 428 SER B O 1
ATOM 8706 N N . PHE B 1 429 ? -9.992 -9.148 -21.844 1 95.31 429 PHE B N 1
ATOM 8707 C CA . PHE B 1 429 ? -11.242 -9.812 -21.484 1 95.31 429 PHE B CA 1
ATOM 8708 C C . PHE B 1 429 ? -11.922 -9.086 -20.328 1 95.31 429 PHE B C 1
ATOM 8710 O O . PHE B 1 429 ? -13.156 -9.008 -20.281 1 95.31 429 PHE B O 1
ATOM 8717 N N . PHE B 1 430 ? -11.188 -8.539 -19.438 1 92.56 430 PHE B N 1
ATOM 8718 C CA . PHE B 1 430 ? -11.719 -8.008 -18.188 1 92.56 430 PHE B CA 1
ATOM 8719 C C . PHE B 1 430 ? -12.023 -6.52 -18.312 1 92.56 430 PHE B C 1
ATOM 8721 O O . PHE B 1 430 ? -12.727 -5.953 -17.469 1 92.56 430 PHE B O 1
ATOM 8728 N N . ASN B 1 431 ? -11.516 -5.828 -19.312 1 87.12 431 ASN B N 1
ATOM 8729 C CA . ASN B 1 431 ? -11.648 -4.375 -19.297 1 87.12 431 ASN B CA 1
ATOM 8730 C C . ASN B 1 431 ? -12.195 -3.854 -20.625 1 87.12 431 ASN B C 1
ATOM 8732 O O . ASN B 1 431 ? -12.492 -2.664 -20.75 1 87.12 431 ASN B O 1
ATOM 8736 N N . ASP B 1 432 ? -12.312 -4.785 -21.609 1 89.62 432 ASP B N 1
ATOM 8737 C CA . ASP B 1 432 ? -12.828 -4.418 -22.922 1 89.62 432 ASP B CA 1
ATOM 8738 C C . ASP B 1 432 ? -14.164 -5.109 -23.203 1 89.62 432 ASP B C 1
ATOM 8740 O O . ASP B 1 432 ? -14.266 -6.336 -23.109 1 89.62 432 ASP B O 1
ATOM 8744 N N . LYS B 1 433 ? -15.117 -4.34 -23.625 1 89.75 433 LYS B N 1
ATOM 8745 C CA . LYS B 1 433 ? -16.469 -4.867 -23.797 1 89.75 433 LYS B CA 1
ATOM 8746 C C . LYS B 1 433 ? -16.734 -5.27 -25.25 1 89.75 433 LYS B C 1
ATOM 8748 O O . LYS B 1 433 ? -17.797 -5.781 -25.562 1 89.75 433 LYS B O 1
ATOM 8753 N N . ARG B 1 434 ? -16 -5.238 -26.219 1 86.69 434 ARG B N 1
ATOM 8754 C CA . ARG B 1 434 ? -16.266 -5.266 -27.656 1 86.69 434 ARG B CA 1
ATOM 8755 C C . ARG B 1 434 ? -16.281 -6.695 -28.188 1 86.69 434 ARG B C 1
ATOM 8757 O O . ARG B 1 434 ? -17.016 -7.012 -29.125 1 86.69 434 ARG B O 1
ATOM 8764 N N . LYS B 1 435 ? -15.492 -7.613 -27.578 1 91.69 435 LYS B N 1
ATOM 8765 C CA . LYS B 1 435 ? -15.344 -8.945 -28.156 1 91.69 435 LYS B CA 1
ATOM 8766 C C . LYS B 1 435 ? -16.453 -9.875 -27.688 1 91.69 435 LYS B C 1
ATOM 8768 O O . LYS B 1 435 ? -16.609 -10.133 -26.5 1 91.69 435 LYS B O 1
ATOM 8773 N N . PRO B 1 436 ? -17.219 -10.438 -28.641 1 92.25 436 PRO B N 1
ATOM 8774 C CA . PRO B 1 436 ? -18.297 -11.344 -28.25 1 92.25 436 PRO B CA 1
ATOM 8775 C C . PRO B 1 436 ? -17.828 -12.781 -28.047 1 92.25 436 PRO B C 1
ATOM 8777 O O . PRO B 1 436 ? -16.75 -13.148 -28.516 1 92.25 436 PRO B O 1
ATOM 8780 N N . PHE B 1 437 ? -18.672 -13.633 -27.422 1 94.88 437 PHE B N 1
ATOM 8781 C CA . PHE B 1 437 ? -18.406 -15.055 -27.25 1 94.88 437 PHE B CA 1
ATOM 8782 C C . PHE B 1 437 ? -18.625 -15.805 -28.547 1 94.88 437 PHE B C 1
ATOM 8784 O O . PHE B 1 437 ? -19.531 -15.477 -29.312 1 94.88 437 PHE B O 1
ATOM 8791 N N . ARG B 1 438 ? -17.797 -16.75 -28.734 1 93.88 438 ARG B N 1
ATOM 8792 C CA . ARG B 1 438 ? -17.984 -17.734 -29.812 1 93.88 438 ARG B CA 1
ATOM 8793 C C . ARG B 1 438 ? -17.953 -19.156 -29.266 1 93.88 438 ARG B C 1
ATOM 8795 O O . ARG B 1 438 ? -17.125 -19.469 -28.391 1 93.88 438 ARG B O 1
ATOM 8802 N N . ARG B 1 439 ? -18.781 -19.984 -29.781 1 93.56 439 ARG B N 1
ATOM 8803 C CA . ARG B 1 439 ? -18.844 -21.359 -29.297 1 93.56 439 ARG B CA 1
ATOM 8804 C C . ARG B 1 439 ? -17.953 -22.266 -30.141 1 93.56 439 ARG B C 1
ATOM 8806 O O . ARG B 1 439 ? -17.875 -22.109 -31.375 1 93.56 439 ARG B O 1
ATOM 8813 N N . LEU B 1 440 ? -17.328 -23.203 -29.438 1 91.25 440 LEU B N 1
ATOM 8814 C CA . LEU B 1 440 ? -16.547 -24.234 -30.125 1 91.25 440 LEU B CA 1
ATOM 8815 C C . LEU B 1 440 ? -17.344 -25.531 -30.219 1 91.25 440 LEU B C 1
ATOM 8817 O O . LEU B 1 440 ? -18.047 -25.906 -29.281 1 91.25 440 LEU B O 1
ATOM 8821 N N . ASP B 1 441 ? -17.203 -26.188 -31.312 1 82.25 441 ASP B N 1
ATOM 8822 C CA . ASP B 1 441 ? -17.828 -27.5 -31.438 1 82.25 441 ASP B CA 1
ATOM 8823 C C . ASP B 1 441 ? -16.938 -28.594 -30.844 1 82.25 441 ASP B C 1
ATOM 8825 O O . ASP B 1 441 ? -15.859 -28.297 -30.312 1 82.25 441 ASP B O 1
ATOM 8829 N N . ALA B 1 442 ? -17.422 -29.781 -30.844 1 70.06 442 ALA B N 1
ATOM 8830 C CA . ALA B 1 442 ? -16.75 -30.906 -30.219 1 70.06 442 ALA B CA 1
ATOM 8831 C C . ALA B 1 442 ? -15.352 -31.109 -30.812 1 70.06 442 ALA B C 1
ATOM 8833 O O . ALA B 1 442 ? -14.461 -31.625 -30.141 1 70.06 442 ALA B O 1
ATOM 8834 N N . GLN B 1 443 ? -15.211 -30.641 -32.031 1 70.31 443 GLN B N 1
ATOM 8835 C CA . GLN B 1 443 ? -13.945 -30.844 -32.719 1 70.31 443 GLN B CA 1
ATOM 8836 C C . GLN B 1 443 ? -13.062 -29.594 -32.625 1 70.31 443 GLN B C 1
ATOM 8838 O O . GLN B 1 443 ? -11.953 -29.562 -33.156 1 70.31 443 GLN B O 1
ATOM 8843 N N . GLY B 1 444 ? -13.516 -28.656 -31.906 1 72.62 444 GLY B N 1
ATOM 8844 C CA . GLY B 1 444 ? -12.734 -27.453 -31.703 1 72.62 444 GLY B CA 1
ATOM 8845 C C . GLY B 1 444 ? -13 -26.391 -32.75 1 72.62 444 GLY B C 1
ATOM 8846 O O . GLY B 1 444 ? -12.32 -25.359 -32.812 1 72.62 444 GLY B O 1
ATOM 8847 N N . GLY B 1 445 ? -14.016 -26.656 -33.625 1 78.25 445 GLY B N 1
ATOM 8848 C CA . GLY B 1 445 ? -14.359 -25.688 -34.656 1 78.25 445 GLY B CA 1
ATOM 8849 C C . GLY B 1 445 ? -15.281 -24.578 -34.188 1 78.25 445 GLY B C 1
ATOM 8850 O O . GLY B 1 445 ? -16.156 -24.828 -33.344 1 78.25 445 GLY B O 1
ATOM 8851 N N . LEU B 1 446 ? -15.102 -23.391 -34.75 1 84.62 446 LEU B N 1
ATOM 8852 C CA . LEU B 1 446 ? -15.859 -22.203 -34.344 1 84.62 446 LEU B CA 1
ATOM 8853 C C . LEU B 1 446 ? -17.25 -22.219 -34.938 1 84.62 446 LEU B C 1
ATOM 8855 O O . LEU B 1 446 ? -17.422 -22.547 -36.125 1 84.62 446 LEU B O 1
ATOM 8859 N N . GLN B 1 447 ? -18.234 -21.906 -34.094 1 82.75 447 GLN B N 1
ATOM 8860 C CA . GLN B 1 447 ? -19.594 -21.703 -34.562 1 82.75 447 GLN B CA 1
ATOM 8861 C C . GLN B 1 447 ? -19.938 -20.234 -34.688 1 82.75 447 GLN B C 1
ATOM 8863 O O . GLN B 1 447 ? -19.297 -19.391 -34.062 1 82.75 447 GLN B O 1
ATOM 8868 N N . TRP B 1 448 ? -20.922 -19.828 -35.562 1 80.56 448 TRP B N 1
ATOM 8869 C CA . TRP B 1 448 ? -21.172 -18.438 -35.875 1 80.56 448 TRP B CA 1
ATOM 8870 C C . TRP B 1 448 ? -22.391 -17.922 -35.125 1 80.56 448 TRP B C 1
ATOM 8872 O O . TRP B 1 448 ? -22.719 -16.719 -35.188 1 80.56 448 TRP B O 1
ATOM 8882 N N . ASP B 1 449 ? -22.984 -18.75 -34.281 1 82.19 449 ASP B N 1
ATOM 8883 C CA . ASP B 1 449 ? -24.219 -18.344 -33.625 1 82.19 449 ASP B CA 1
ATOM 8884 C C . ASP B 1 449 ? -23.953 -17.344 -32.5 1 82.19 449 ASP B C 1
ATOM 8886 O O . ASP B 1 449 ? -22.922 -17.438 -31.844 1 82.19 449 ASP B O 1
ATOM 8890 N N . ARG B 1 450 ? -24.953 -16.406 -32.469 1 86.31 450 ARG B N 1
ATOM 8891 C CA . ARG B 1 450 ? -24.906 -15.5 -31.344 1 86.31 450 ARG B CA 1
ATOM 8892 C C . ARG B 1 450 ? -25.125 -16.25 -30.031 1 86.31 450 ARG B C 1
ATOM 8894 O O . ARG B 1 450 ? -26 -17.109 -29.938 1 86.31 450 ARG B O 1
ATOM 8901 N N . ILE B 1 451 ? -24.359 -15.906 -29.094 1 91.06 451 ILE B N 1
ATOM 8902 C CA . ILE B 1 451 ? -24.438 -16.578 -27.812 1 91.06 451 ILE B CA 1
ATOM 8903 C C . ILE B 1 451 ? -25.375 -15.812 -26.875 1 91.06 451 ILE B C 1
ATOM 8905 O O . ILE B 1 451 ? -25.141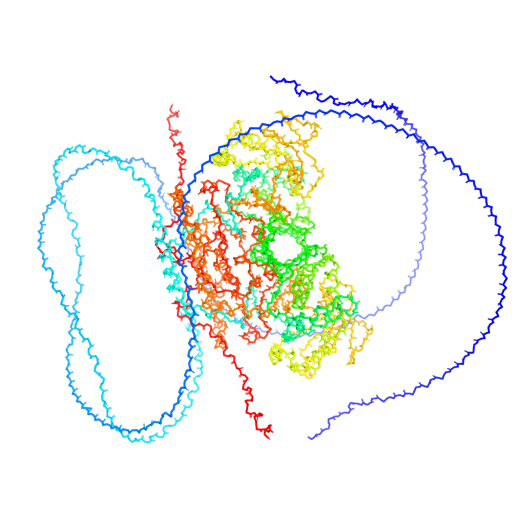 -14.641 -26.594 1 91.06 451 ILE B O 1
ATOM 8909 N N . THR B 1 452 ? -26.375 -16.406 -26.422 1 91.44 452 THR B N 1
ATOM 8910 C CA . THR B 1 452 ? -27.328 -15.758 -25.531 1 91.44 452 THR B CA 1
ATOM 8911 C C . THR B 1 452 ? -27.312 -16.422 -24.156 1 91.44 452 THR B C 1
ATOM 8913 O O . THR B 1 452 ? -27.938 -15.922 -23.219 1 91.44 452 THR B O 1
ATOM 8916 N N . ALA B 1 453 ? -26.672 -17.531 -24.156 1 93.69 453 ALA B N 1
ATOM 8917 C CA . ALA B 1 453 ? -26.531 -18.234 -22.875 1 93.69 453 ALA B CA 1
ATOM 8918 C C . ALA B 1 453 ? -25.25 -19.078 -22.859 1 93.69 453 ALA B C 1
ATOM 8920 O O . ALA B 1 453 ? -24.766 -19.484 -23.906 1 93.69 453 ALA B O 1
ATOM 8921 N N . LEU B 1 454 ? -24.797 -19.266 -21.688 1 94.06 454 LEU B N 1
ATOM 8922 C CA . LEU B 1 454 ? -23.656 -20.141 -21.484 1 94.06 454 LEU B CA 1
ATOM 8923 C C . LEU B 1 454 ? -24.078 -21.453 -20.844 1 94.06 454 LEU B C 1
ATOM 8925 O O . LEU B 1 454 ? -24.844 -21.469 -19.891 1 94.06 454 LEU B O 1
ATOM 8929 N N . HIS B 1 455 ? -23.562 -22.531 -21.469 1 92.75 455 HIS B N 1
ATOM 8930 C CA . HIS B 1 455 ? -24.047 -23.828 -21.047 1 92.75 455 HIS B CA 1
ATOM 8931 C C . HIS B 1 455 ? -22.922 -24.688 -20.5 1 92.75 455 HIS B C 1
ATOM 8933 O O . HIS B 1 455 ? -21.797 -24.656 -21.016 1 92.75 455 HIS B O 1
ATOM 8939 N N . LYS B 1 456 ? -23.297 -25.469 -19.562 1 93.56 456 LYS B N 1
ATOM 8940 C CA . LYS B 1 456 ? -22.375 -26.406 -18.953 1 93.56 456 LYS B CA 1
ATOM 8941 C C . LYS B 1 456 ? -21.891 -27.438 -19.969 1 93.56 456 LYS B C 1
ATOM 8943 O O . LYS B 1 456 ? -22.672 -27.938 -20.781 1 93.56 456 LYS B O 1
ATOM 8948 N N . GLY B 1 457 ? -20.562 -27.688 -19.953 1 87.75 457 GLY B N 1
ATOM 8949 C CA . GLY B 1 457 ? -19.969 -28.672 -20.844 1 87.75 457 GLY B CA 1
ATOM 8950 C C . GLY B 1 457 ? -19.531 -28.094 -22.172 1 87.75 457 GLY B C 1
ATOM 8951 O O . GLY B 1 457 ? -18.75 -28.703 -22.906 1 87.75 457 GLY B O 1
ATOM 8952 N N . GLU B 1 458 ? -20.031 -26.891 -22.5 1 91.88 458 GLU B N 1
ATOM 8953 C CA . GLU B 1 458 ? -19.641 -26.219 -23.75 1 91.88 458 GLU B CA 1
ATOM 8954 C C . GLU B 1 458 ? -18.391 -25.375 -23.547 1 91.88 458 GLU B C 1
ATOM 8956 O O . GLU B 1 458 ? -18.094 -24.953 -22.438 1 91.88 458 GLU B O 1
ATOM 8961 N N . VAL B 1 459 ? -17.719 -25.281 -24.672 1 95.38 459 VAL B N 1
ATOM 8962 C CA . VAL B 1 459 ? -16.484 -24.484 -24.656 1 95.38 459 VAL B CA 1
ATOM 8963 C C . VAL B 1 459 ? -16.656 -23.234 -25.516 1 95.38 459 VAL B C 1
ATOM 8965 O O . VAL B 1 459 ? -17.172 -23.312 -26.625 1 95.38 459 VAL B O 1
ATOM 8968 N N . TYR B 1 460 ? -16.297 -22.094 -24.938 1 95.94 460 TYR B N 1
ATOM 8969 C CA . TYR B 1 460 ? -16.406 -20.812 -25.641 1 95.94 460 TYR B CA 1
ATOM 8970 C C . TYR B 1 460 ? -15.047 -20.188 -25.844 1 95.94 460 TYR B C 1
ATOM 8972 O O . TYR B 1 460 ? -14.094 -20.484 -25.141 1 95.94 460 TYR B O 1
ATOM 8980 N N . LYS B 1 461 ? -14.961 -19.391 -26.844 1 94.38 461 LYS B N 1
ATOM 8981 C CA . LYS B 1 461 ? -13.766 -18.625 -27.188 1 94.38 461 LYS B CA 1
ATOM 8982 C C . LYS B 1 461 ? -14.055 -17.125 -27.172 1 94.38 461 LYS B C 1
ATOM 8984 O O . LYS B 1 461 ? -15.188 -16.703 -27.422 1 94.38 461 LYS B O 1
ATOM 8989 N N . GLN B 1 462 ? -12.984 -16.312 -26.797 1 93.56 462 GLN B N 1
ATOM 8990 C CA . GLN B 1 462 ? -13.117 -14.867 -26.781 1 93.56 462 GLN B CA 1
ATOM 8991 C C . GLN B 1 462 ? -14.164 -14.422 -25.766 1 93.56 462 GLN B C 1
ATOM 8993 O O . GLN B 1 462 ? -14.242 -14.977 -24.656 1 93.56 462 GLN B O 1
ATOM 8998 N N . GLY B 1 463 ? -14.82 -13.367 -25.984 1 94.5 463 GLY B N 1
ATOM 8999 C CA . GLY B 1 463 ? -15.805 -12.836 -25.062 1 94.5 463 GLY B CA 1
ATOM 9000 C C . GLY B 1 463 ? -15.25 -11.734 -24.172 1 94.5 463 GLY B C 1
ATOM 9001 O O . GLY B 1 463 ? -14.117 -11.281 -24.375 1 94.5 463 GLY B O 1
ATOM 9002 N N . ASN B 1 464 ? -16.062 -11.266 -23.266 1 96.06 464 ASN B N 1
ATOM 9003 C CA . ASN B 1 464 ? -15.695 -10.234 -22.297 1 96.06 464 ASN B CA 1
ATOM 9004 C C . ASN B 1 464 ? -16.438 -10.406 -20.969 1 96.06 464 ASN B C 1
ATOM 9006 O O . ASN B 1 464 ? -17.484 -11.055 -20.922 1 96.06 464 ASN B O 1
ATOM 9010 N N . LEU B 1 465 ? -15.891 -9.805 -20.031 1 96.38 465 LEU B N 1
ATOM 9011 C CA . LEU B 1 465 ? -16.375 -10.023 -18.672 1 96.38 465 LEU B CA 1
ATOM 9012 C C . LEU B 1 465 ? -17.781 -9.453 -18.5 1 96.38 465 LEU B C 1
ATOM 9014 O O . LEU B 1 465 ? -18.594 -10.008 -17.75 1 96.38 465 LEU B O 1
ATOM 9018 N N . TYR B 1 466 ? -18.125 -8.383 -19.109 1 94.31 466 TYR B N 1
ATOM 9019 C CA . TYR B 1 466 ? -19.438 -7.738 -18.969 1 94.31 466 TYR B CA 1
ATOM 9020 C C . TYR B 1 466 ? -20.547 -8.648 -19.469 1 94.31 466 TYR B C 1
ATOM 9022 O O . TYR B 1 466 ? -21.562 -8.828 -18.797 1 94.31 466 TYR B O 1
ATOM 9030 N N . GLU B 1 467 ? -20.297 -9.172 -20.625 1 95.5 467 GLU B N 1
ATOM 9031 C CA . GLU B 1 467 ? -21.266 -10.125 -21.156 1 95.5 467 GLU B CA 1
ATOM 9032 C C . GLU B 1 467 ? -21.328 -11.383 -20.297 1 95.5 467 GLU B C 1
ATOM 9034 O O . GLU B 1 467 ? -22.406 -11.953 -20.094 1 95.5 467 GLU B O 1
ATOM 9039 N N . PHE B 1 468 ? -20.234 -11.82 -19.844 1 97.38 468 PHE B N 1
ATOM 9040 C CA . PHE B 1 468 ? -20.141 -12.984 -18.953 1 97.38 468 PHE B CA 1
ATOM 9041 C C . PHE B 1 468 ? -21.016 -12.789 -17.719 1 97.38 468 PHE B C 1
ATOM 9043 O O . PHE B 1 468 ? -21.812 -13.656 -17.375 1 97.38 468 PHE B O 1
ATOM 9050 N N . MET B 1 469 ? -20.828 -11.633 -17.062 1 96 469 MET B N 1
ATOM 9051 C CA . MET B 1 469 ? -21.609 -11.305 -15.867 1 96 469 MET B CA 1
ATOM 9052 C C . MET B 1 469 ? -23.094 -11.172 -16.188 1 96 469 MET B C 1
ATOM 9054 O O . MET B 1 469 ? -23.938 -11.609 -15.414 1 96 469 MET B O 1
ATOM 9058 N N . ARG B 1 470 ? -23.406 -10.602 -17.297 1 94.94 470 ARG B N 1
ATOM 9059 C CA . ARG B 1 470 ? -24.797 -10.453 -17.719 1 94.94 470 ARG B CA 1
ATOM 9060 C C . ARG B 1 470 ? -25.453 -11.805 -17.938 1 94.94 470 ARG B C 1
ATOM 9062 O O . ARG B 1 470 ? -26.578 -12.039 -17.5 1 94.94 470 ARG B O 1
ATOM 9069 N N . LEU B 1 471 ? -24.781 -12.719 -18.594 1 96.19 471 LEU B N 1
ATOM 9070 C CA . LEU B 1 471 ? -25.328 -14.008 -18.984 1 96.19 471 LEU B CA 1
ATOM 9071 C C . LEU B 1 471 ? -25.391 -14.953 -17.781 1 96.19 471 LEU B C 1
ATOM 9073 O O . LEU B 1 471 ? -26.297 -15.789 -17.703 1 96.19 471 LEU B O 1
ATOM 9077 N N . THR B 1 472 ? -24.469 -14.875 -16.859 1 96.56 472 THR B N 1
ATOM 9078 C CA . THR B 1 472 ? -24.391 -15.836 -15.766 1 96.56 472 THR B CA 1
ATOM 9079 C C . THR B 1 472 ? -25.031 -15.273 -14.5 1 96.56 472 THR B C 1
ATOM 9081 O O . THR B 1 472 ? -25.469 -16.031 -13.633 1 96.56 472 THR B O 1
ATOM 9084 N N . GLY B 1 473 ? -24.922 -13.883 -14.391 1 95 473 GLY B N 1
ATOM 9085 C CA . GLY B 1 473 ? -25.375 -13.242 -13.164 1 95 473 GLY B CA 1
ATOM 9086 C C . GLY B 1 473 ? -24.344 -13.305 -12.047 1 95 473 GLY B C 1
ATOM 9087 O O . GLY B 1 473 ? -24.641 -12.977 -10.898 1 95 473 GLY B O 1
ATOM 9088 N N . TRP B 1 474 ? -23.203 -13.82 -12.336 1 96.06 474 TRP B N 1
ATOM 9089 C CA . TRP B 1 474 ? -22.125 -13.938 -11.344 1 96.06 474 TRP B CA 1
ATOM 9090 C C . TRP B 1 474 ? -21.406 -12.609 -11.164 1 96.06 474 TRP B C 1
ATOM 9092 O O . TRP B 1 474 ? -20.516 -12.273 -11.953 1 96.06 474 TRP B O 1
ATOM 9102 N N . VAL B 1 475 ? -21.688 -11.867 -10.055 1 92.5 475 VAL B N 1
ATOM 9103 C CA . VAL B 1 475 ? -21.156 -10.531 -9.844 1 92.5 475 VAL B CA 1
ATOM 9104 C C . VAL B 1 475 ? -20.734 -10.359 -8.383 1 92.5 475 VAL B C 1
ATOM 9106 O O . VAL B 1 475 ? -21.188 -11.102 -7.512 1 92.5 475 VAL B O 1
ATOM 9109 N N . GLY B 1 476 ? -19.766 -9.508 -8.203 1 90.56 476 GLY B N 1
ATOM 9110 C CA . GLY B 1 476 ? -19.469 -9.039 -6.859 1 90.56 476 GLY B CA 1
ATOM 9111 C C . GLY B 1 476 ? -18.672 -10.039 -6.051 1 90.56 476 GLY B C 1
ATOM 9112 O O . GLY B 1 476 ? -17.891 -10.82 -6.609 1 90.56 476 GLY B O 1
ATOM 9113 N N . SER B 1 477 ? -18.875 -10.016 -4.742 1 90.88 477 SER B N 1
ATOM 9114 C CA . SER B 1 477 ? -17.969 -10.664 -3.793 1 90.88 477 SER B CA 1
ATOM 9115 C C . SER B 1 477 ? -18.312 -12.141 -3.629 1 90.88 477 SER B C 1
ATOM 9117 O O . SER B 1 477 ? -17.609 -12.867 -2.93 1 90.88 477 SER B O 1
ATOM 9119 N N . HIS B 1 478 ? -19.297 -12.602 -4.297 1 94.62 478 HIS B N 1
ATOM 9120 C CA . HIS B 1 478 ? -19.594 -14.031 -4.199 1 94.62 478 HIS B CA 1
ATOM 9121 C C . HIS B 1 478 ? -18.812 -14.836 -5.23 1 94.62 478 HIS B C 1
ATOM 9123 O O . HIS B 1 478 ? -18.938 -16.062 -5.289 1 94.62 478 HIS B O 1
ATOM 9129 N N . VAL B 1 479 ? -18.062 -14.125 -6.07 1 97.81 479 VAL B N 1
ATOM 9130 C CA . VAL B 1 479 ? -17.188 -14.766 -7.059 1 97.81 479 VAL B CA 1
ATOM 9131 C C . VAL B 1 479 ? -15.742 -14.688 -6.598 1 97.81 479 VAL B C 1
ATOM 9133 O O . VAL B 1 479 ? -15.258 -13.609 -6.219 1 97.81 479 VAL B O 1
ATOM 9136 N N . LEU B 1 480 ? -15.07 -15.789 -6.602 1 98.5 480 LEU B N 1
ATOM 9137 C CA . LEU B 1 480 ? -13.648 -15.875 -6.262 1 98.5 480 LEU B CA 1
ATOM 9138 C C . LEU B 1 480 ? -12.844 -16.406 -7.438 1 98.5 480 LEU B C 1
ATOM 9140 O O . LEU B 1 480 ? -13.062 -17.531 -7.891 1 98.5 480 LEU B O 1
ATOM 9144 N N . TYR B 1 481 ? -11.953 -15.625 -7.961 1 98.69 481 TYR B N 1
ATOM 9145 C CA . TYR B 1 481 ? -11.164 -15.984 -9.133 1 98.69 481 TYR B CA 1
ATOM 9146 C C . TYR B 1 481 ? -9.703 -16.203 -8.758 1 98.69 481 TYR B C 1
ATOM 9148 O O . TYR B 1 481 ? -9.109 -15.406 -8.031 1 98.69 481 TYR B O 1
ATOM 9156 N N . PHE B 1 482 ? -9.133 -17.328 -9.258 1 98.62 482 PHE B N 1
ATOM 9157 C CA . PHE B 1 482 ? -7.75 -17.672 -8.961 1 98.62 482 PHE B CA 1
ATOM 9158 C C . PHE B 1 482 ? -6.879 -17.531 -10.203 1 98.62 482 PHE B C 1
ATOM 9160 O O . PHE B 1 482 ? -7.258 -17.969 -11.289 1 98.62 482 PHE B O 1
ATOM 9167 N N . GLY B 1 483 ? -5.699 -16.922 -10 1 97.81 483 GLY B N 1
ATOM 9168 C CA . GLY B 1 483 ? -4.719 -16.781 -11.062 1 97.81 483 GLY B CA 1
ATOM 9169 C C . GLY B 1 483 ? -3.32 -16.484 -10.555 1 97.81 483 GLY B C 1
ATOM 9170 O O . GLY B 1 483 ? -3.143 -16.141 -9.391 1 97.81 483 GLY B O 1
ATOM 9171 N N . ASP B 1 484 ? -2.371 -16.578 -11.438 1 96.12 484 ASP B N 1
ATOM 9172 C CA . ASP B 1 484 ? -0.985 -16.406 -11.016 1 96.12 484 ASP B CA 1
ATOM 9173 C C . ASP B 1 484 ? -0.469 -15.016 -11.414 1 96.12 484 ASP B C 1
ATOM 9175 O O . ASP B 1 484 ? 0.483 -14.508 -10.812 1 96.12 484 ASP B O 1
ATOM 9179 N N . HIS B 1 485 ? -1.017 -14.477 -12.453 1 94.31 485 HIS B N 1
ATOM 9180 C CA . HIS B 1 485 ? -0.557 -13.172 -12.906 1 94.31 485 HIS B CA 1
ATOM 9181 C C . HIS B 1 485 ? -1.359 -12.047 -12.266 1 94.31 485 HIS B C 1
ATOM 9183 O O . HIS B 1 485 ? -2.512 -11.805 -12.641 1 94.31 485 HIS B O 1
ATOM 9189 N N . ILE B 1 486 ? -0.746 -11.297 -11.469 1 93 486 ILE B N 1
ATOM 9190 C CA . ILE B 1 486 ? -1.402 -10.328 -10.602 1 93 486 ILE B CA 1
ATOM 9191 C C . ILE B 1 486 ? -2.115 -9.273 -11.453 1 93 486 ILE B C 1
ATOM 9193 O O . ILE B 1 486 ? -3.242 -8.883 -11.141 1 93 486 ILE B O 1
ATOM 9197 N N . TYR B 1 487 ? -1.567 -8.844 -12.562 1 88.94 487 TYR B N 1
ATOM 9198 C CA . TYR B 1 487 ? -2.152 -7.793 -13.383 1 88.94 487 TYR B CA 1
ATOM 9199 C C . TYR B 1 487 ? -3.217 -8.352 -14.32 1 88.94 487 TYR B C 1
ATOM 9201 O O . TYR B 1 487 ? -4.367 -7.91 -14.297 1 88.94 487 TYR B O 1
ATOM 9209 N N . SER B 1 488 ? -2.863 -9.359 -14.953 1 89.25 488 SER B N 1
ATOM 9210 C CA . SER B 1 488 ? -3.723 -9.82 -16.031 1 89.25 488 SER B CA 1
ATOM 9211 C C . SER B 1 488 ? -4.887 -10.656 -15.5 1 89.25 488 SER B C 1
ATOM 9213 O O . SER B 1 488 ? -5.926 -10.773 -16.156 1 89.25 488 SER B O 1
ATOM 9215 N N . ASP B 1 489 ? -4.68 -11.156 -14.312 1 93.31 489 ASP B N 1
ATOM 9216 C CA . ASP B 1 489 ? -5.719 -12.047 -13.805 1 93.31 489 ASP B CA 1
ATOM 9217 C C . ASP B 1 489 ? -6.539 -11.359 -12.711 1 93.31 489 ASP B C 1
ATOM 9219 O O . ASP B 1 489 ? -7.723 -11.656 -12.539 1 93.31 489 ASP B O 1
ATOM 9223 N N . LEU B 1 490 ? -5.934 -10.547 -11.945 1 95.38 490 LEU B N 1
ATOM 9224 C CA . LEU B 1 490 ? -6.578 -10.227 -10.672 1 95.38 490 LEU B CA 1
ATOM 9225 C C . LEU B 1 490 ? -6.93 -8.742 -10.602 1 95.38 490 LEU B C 1
ATOM 9227 O O . LEU B 1 490 ? -7.984 -8.375 -10.078 1 95.38 490 LEU B O 1
ATOM 9231 N N . ALA B 1 491 ? -6.156 -7.875 -11.109 1 92.88 491 ALA B N 1
ATOM 9232 C CA . ALA B 1 491 ? -6.227 -6.438 -10.859 1 92.88 491 ALA B CA 1
ATOM 9233 C C . ALA B 1 491 ? -7.594 -5.879 -11.25 1 92.88 491 ALA B C 1
ATOM 9235 O O . ALA B 1 491 ? -8.281 -5.27 -10.43 1 92.88 491 ALA B O 1
ATOM 9236 N N . ASP B 1 492 ? -8.023 -6.098 -12.461 1 92.56 492 ASP B N 1
ATOM 9237 C CA . ASP B 1 492 ? -9.281 -5.527 -12.938 1 92.56 492 ASP B CA 1
ATOM 9238 C C . ASP B 1 492 ? -10.469 -6.125 -12.195 1 92.56 492 ASP B C 1
ATOM 9240 O O . ASP B 1 492 ? -11.453 -5.434 -11.93 1 92.56 492 ASP B O 1
ATOM 9244 N N . LEU B 1 493 ? -10.367 -7.379 -11.906 1 95.25 493 LEU B N 1
ATOM 9245 C CA . LEU B 1 493 ? -11.461 -8.07 -11.234 1 95.25 493 LEU B CA 1
ATOM 9246 C C . LEU B 1 493 ? -11.75 -7.434 -9.875 1 95.25 493 LEU B C 1
ATOM 9248 O O . LEU B 1 493 ? -12.914 -7.223 -9.516 1 95.25 493 LEU B O 1
ATOM 9252 N N . THR B 1 494 ? -10.703 -7.133 -9.227 1 93.12 494 THR B N 1
ATOM 9253 C CA . THR B 1 494 ? -10.859 -6.555 -7.895 1 93.12 494 THR B CA 1
ATOM 9254 C C . THR B 1 494 ? -11.18 -5.066 -7.984 1 93.12 494 THR B C 1
ATOM 9256 O O . THR B 1 494 ? -12.078 -4.574 -7.301 1 93.12 494 THR B O 1
ATOM 9259 N N . LEU B 1 495 ? -10.508 -4.316 -8.789 1 89.88 495 LEU B N 1
ATOM 9260 C CA . LEU B 1 495 ? -10.578 -2.859 -8.812 1 89.88 495 LEU B CA 1
ATOM 9261 C C . LEU B 1 495 ? -11.867 -2.385 -9.477 1 89.88 495 LEU B C 1
ATOM 9263 O O . LEU B 1 495 ? -12.43 -1.365 -9.078 1 89.88 495 LEU B O 1
ATOM 9267 N N . ARG B 1 496 ? -12.328 -3.129 -10.398 1 90.12 496 ARG B N 1
ATOM 9268 C CA . ARG B 1 496 ? -13.438 -2.621 -11.195 1 90.12 496 ARG B CA 1
ATOM 9269 C C . ARG B 1 496 ? -14.711 -3.406 -10.922 1 90.12 496 ARG B C 1
ATOM 9271 O O . ARG B 1 496 ? -15.812 -2.859 -11.016 1 90.12 496 ARG B O 1
ATOM 9278 N N . HIS B 1 497 ? -14.531 -4.668 -10.531 1 91.56 497 HIS B N 1
ATOM 9279 C CA . HIS B 1 497 ? -15.727 -5.508 -10.547 1 91.56 497 HIS B CA 1
ATOM 9280 C C . HIS B 1 497 ? -16.047 -6.035 -9.148 1 91.56 497 HIS B C 1
ATOM 9282 O O . HIS B 1 497 ? -17.094 -6.652 -8.938 1 91.56 497 HIS B O 1
ATOM 9288 N N . GLY B 1 498 ? -15.195 -5.891 -8.25 1 91.94 498 GLY B N 1
ATOM 9289 C CA . GLY B 1 498 ? -15.461 -6.25 -6.871 1 91.94 498 GLY B CA 1
ATOM 9290 C C . GLY B 1 498 ? -15.438 -7.75 -6.629 1 91.94 498 GLY B C 1
ATOM 9291 O O . GLY B 1 498 ? -15.992 -8.234 -5.637 1 91.94 498 GLY B O 1
ATOM 9292 N N . TRP B 1 499 ? -14.883 -8.547 -7.574 1 96.44 499 TRP B N 1
ATOM 9293 C CA . TRP B 1 499 ? -14.672 -9.969 -7.332 1 96.44 499 TRP B CA 1
ATOM 9294 C C . TRP B 1 499 ? -13.625 -10.188 -6.25 1 96.44 499 TRP B C 1
ATOM 9296 O O . TRP B 1 499 ? -12.781 -9.32 -6.008 1 96.44 499 TRP B O 1
ATOM 9306 N N . ARG B 1 500 ? -13.828 -11.281 -5.566 1 97.25 500 ARG B N 1
ATOM 9307 C CA . ARG B 1 500 ? -12.719 -11.727 -4.723 1 97.25 500 ARG B CA 1
ATOM 9308 C C . ARG B 1 500 ? -11.648 -12.43 -5.547 1 97.25 500 ARG B C 1
ATOM 9310 O O . ARG B 1 500 ? -11.938 -13 -6.598 1 97.25 500 ARG B O 1
ATOM 9317 N N . THR B 1 501 ? -10.422 -12.289 -5.078 1 98.25 501 THR B N 1
ATOM 9318 C CA . THR B 1 501 ? -9.328 -12.828 -5.879 1 98.25 501 THR B CA 1
ATOM 9319 C C . THR B 1 501 ? -8.344 -13.609 -5.004 1 98.25 501 THR B C 1
ATOM 9321 O O . THR B 1 501 ? -8.109 -13.242 -3.854 1 98.25 501 THR B O 1
ATOM 9324 N N . GLY B 1 502 ? -7.867 -14.695 -5.512 1 98.56 502 GLY B N 1
ATOM 9325 C CA . GLY B 1 502 ? -6.805 -15.508 -4.934 1 98.56 502 GLY B CA 1
ATOM 9326 C C . GLY B 1 502 ? -5.59 -15.633 -5.832 1 98.56 502 GLY B C 1
ATOM 9327 O O . GLY B 1 502 ? -5.68 -16.188 -6.93 1 98.56 502 GLY B O 1
ATOM 9328 N N . ALA B 1 503 ? -4.484 -15.18 -5.34 1 98.56 503 ALA B N 1
ATOM 9329 C CA . ALA B 1 503 ? -3.252 -15.25 -6.125 1 98.56 503 ALA B CA 1
ATOM 9330 C C . ALA B 1 503 ? -2.537 -16.578 -5.91 1 98.56 503 ALA B C 1
ATOM 9332 O O . ALA B 1 503 ? -2.455 -17.078 -4.781 1 98.56 503 ALA B O 1
ATOM 9333 N N . ILE B 1 504 ? -2.082 -17.141 -6.988 1 97.75 504 ILE B N 1
ATOM 9334 C CA . ILE B 1 504 ? -1.27 -18.359 -6.93 1 97.75 504 ILE B CA 1
ATOM 9335 C C . ILE B 1 504 ? 0.202 -18 -7.121 1 97.75 504 ILE B C 1
ATOM 9337 O O . ILE B 1 504 ? 0.606 -17.562 -8.195 1 97.75 504 ILE B O 1
ATOM 9341 N N . ILE B 1 505 ? 0.927 -18.219 -6.059 1 97.25 505 ILE B N 1
ATOM 9342 C CA . ILE B 1 505 ? 2.344 -17.875 -6.043 1 97.25 505 ILE B CA 1
ATOM 9343 C C . ILE B 1 505 ? 3.168 -19.094 -5.633 1 97.25 505 ILE B C 1
ATOM 9345 O O . ILE B 1 505 ? 3.568 -19.219 -4.473 1 97.25 505 ILE B O 1
ATOM 9349 N N . PRO B 1 506 ? 3.562 -19.891 -6.59 1 95.25 506 PRO B N 1
ATOM 9350 C CA . PRO B 1 506 ? 4.293 -21.109 -6.258 1 95.25 506 PRO B CA 1
ATOM 9351 C C . PRO B 1 506 ? 5.605 -20.828 -5.523 1 95.25 506 PRO B C 1
ATOM 9353 O O . PRO B 1 506 ? 6.043 -21.656 -4.707 1 95.25 506 PRO B O 1
ATOM 9356 N N . GLU B 1 507 ? 6.191 -19.641 -5.688 1 95.62 507 GLU B N 1
ATOM 9357 C CA . GLU B 1 507 ? 7.461 -19.266 -5.066 1 95.62 507 GLU B CA 1
ATOM 9358 C C . GLU B 1 507 ? 7.324 -19.172 -3.551 1 95.62 507 GLU B C 1
ATOM 9360 O O . GLU B 1 507 ? 8.328 -19.172 -2.832 1 95.62 507 GLU B O 1
ATOM 9365 N N . LEU B 1 508 ? 6.098 -19.109 -3.121 1 96.12 508 LEU B N 1
ATOM 9366 C CA . LEU B 1 508 ? 5.82 -19.016 -1.693 1 96.12 508 LEU B CA 1
ATOM 9367 C C . LEU B 1 508 ? 6.371 -20.219 -0.943 1 96.12 508 LEU B C 1
ATOM 9369 O O . LEU B 1 508 ? 6.762 -20.109 0.222 1 96.12 508 LEU B O 1
ATOM 9373 N N . ARG B 1 509 ? 6.422 -21.375 -1.554 1 94.12 509 ARG B N 1
ATOM 9374 C CA . ARG B 1 509 ? 6.93 -22.594 -0.913 1 94.12 509 ARG B CA 1
ATOM 9375 C C . ARG B 1 509 ? 8.375 -22.406 -0.464 1 94.12 509 ARG B C 1
ATOM 9377 O O . ARG B 1 509 ? 8.703 -22.641 0.702 1 94.12 509 ARG B O 1
ATOM 9384 N N . ASP B 1 510 ? 9.219 -21.969 -1.401 1 94.25 510 ASP B N 1
ATOM 9385 C CA . ASP B 1 510 ? 10.625 -21.734 -1.073 1 94.25 510 ASP B CA 1
ATOM 9386 C C . ASP B 1 510 ? 10.766 -20.594 -0.074 1 94.25 510 ASP B C 1
ATOM 9388 O O . ASP B 1 510 ? 11.633 -20.641 0.806 1 94.25 510 ASP B O 1
ATOM 9392 N N . GLU B 1 511 ? 9.945 -19.578 -0.23 1 95.44 511 GLU B N 1
ATOM 9393 C CA . GLU B 1 511 ? 9.945 -18.453 0.692 1 95.44 511 GLU B CA 1
ATOM 9394 C C . GLU B 1 511 ? 9.688 -18.906 2.125 1 95.44 511 GLU B C 1
ATOM 9396 O O . GLU B 1 511 ? 10.422 -18.531 3.043 1 95.44 511 GLU B O 1
ATOM 9401 N N . ILE B 1 512 ? 8.688 -19.719 2.291 1 93.81 512 ILE B N 1
ATOM 9402 C CA . ILE B 1 512 ? 8.281 -20.172 3.613 1 93.81 512 ILE B CA 1
ATOM 9403 C C . ILE B 1 512 ? 9.344 -21.109 4.188 1 93.81 512 ILE B C 1
ATOM 9405 O O . ILE B 1 512 ? 9.656 -21.047 5.379 1 93.81 512 ILE B O 1
ATOM 9409 N N . ASN B 1 513 ? 9.906 -21.969 3.373 1 93 513 ASN B N 1
ATOM 9410 C CA . ASN B 1 513 ? 10.977 -22.859 3.828 1 93 513 ASN B CA 1
ATOM 9411 C C . ASN B 1 513 ? 12.156 -22.062 4.383 1 93 513 ASN B C 1
ATOM 9413 O O . ASN B 1 513 ? 12.727 -22.438 5.41 1 93 513 ASN B O 1
ATOM 9417 N N . THR B 1 514 ? 12.516 -21 3.713 1 93.69 514 THR B N 1
ATOM 9418 C CA . THR B 1 514 ? 13.617 -20.141 4.16 1 93.69 514 THR B CA 1
ATOM 9419 C C . THR B 1 514 ? 13.25 -19.406 5.445 1 93.69 514 THR B C 1
ATOM 9421 O O . THR B 1 514 ? 14.039 -19.359 6.387 1 93.69 514 THR B O 1
ATOM 9424 N N . ILE B 1 515 ? 12.055 -18.938 5.523 1 90.56 515 ILE B N 1
ATOM 9425 C CA . ILE B 1 515 ? 11.586 -18.203 6.688 1 90.56 515 ILE B CA 1
ATOM 9426 C C . ILE B 1 515 ? 11.57 -19.109 7.914 1 90.56 515 ILE B C 1
ATOM 9428 O O . ILE B 1 515 ? 11.875 -18.672 9.023 1 90.56 515 ILE B O 1
ATOM 9432 N N . ASN B 1 516 ? 11.289 -20.375 7.637 1 87.12 516 ASN B N 1
ATOM 9433 C CA . ASN B 1 516 ? 11.195 -21.344 8.719 1 87.12 516 ASN B CA 1
ATOM 9434 C C . ASN B 1 516 ? 12.57 -21.844 9.148 1 87.12 516 ASN B C 1
ATOM 9436 O O . ASN B 1 516 ? 12.695 -22.516 10.18 1 87.12 516 ASN B O 1
ATOM 9440 N N . SER B 1 517 ? 13.562 -21.547 8.367 1 88.94 517 SER B N 1
ATOM 9441 C CA . SER B 1 517 ? 14.898 -22.031 8.703 1 88.94 517 SER B CA 1
ATOM 9442 C C . SER B 1 517 ? 15.438 -21.328 9.945 1 88.94 517 SER B C 1
ATOM 9444 O O . SER B 1 517 ? 15.188 -20.141 10.156 1 88.94 517 SER B O 1
ATOM 9446 N N . ALA B 1 518 ? 16.172 -21.969 10.727 1 84.62 518 ALA B N 1
ATOM 9447 C CA . ALA B 1 518 ? 16.766 -21.422 11.945 1 84.62 518 ALA B CA 1
ATOM 9448 C C . ALA B 1 518 ? 17.75 -20.312 11.617 1 84.62 518 ALA B C 1
ATOM 9450 O O . ALA B 1 518 ? 17.828 -19.312 12.344 1 84.62 518 ALA B O 1
ATOM 9451 N N . GLU B 1 519 ? 18.516 -20.531 10.602 1 89.81 519 GLU B N 1
ATOM 9452 C CA . GLU B 1 519 ? 19.516 -19.547 10.227 1 89.81 519 GLU B CA 1
ATOM 9453 C C . GLU B 1 519 ? 18.859 -18.203 9.898 1 89.81 519 GLU B C 1
ATOM 9455 O O . GLU B 1 519 ? 19.297 -17.156 10.398 1 89.81 519 GLU B O 1
ATOM 9460 N N . TYR B 1 520 ? 17.891 -18.25 9.102 1 91.62 520 TYR B N 1
ATOM 9461 C CA . TYR B 1 520 ? 17.219 -17 8.734 1 91.62 520 TYR B CA 1
ATOM 9462 C C . TYR B 1 520 ? 16.578 -16.344 9.953 1 91.62 520 TYR B C 1
ATOM 9464 O O . TYR B 1 520 ? 16.703 -15.133 10.148 1 91.62 520 TYR B O 1
ATOM 9472 N N . THR B 1 521 ? 15.875 -17.078 10.742 1 85.06 521 THR B N 1
ATOM 9473 C CA . THR B 1 521 ? 15.195 -16.562 11.93 1 85.06 521 THR B CA 1
ATOM 9474 C C . THR B 1 521 ? 16.188 -15.906 12.875 1 85.06 521 THR B C 1
ATOM 9476 O O . THR B 1 521 ? 15.93 -14.812 13.391 1 85.06 521 THR B O 1
ATOM 9479 N N . ARG B 1 522 ? 17.297 -16.531 13.055 1 85.19 522 ARG B N 1
ATOM 9480 C CA . ARG B 1 522 ? 18.312 -16 13.961 1 85.19 522 ARG B CA 1
ATOM 9481 C C . ARG B 1 522 ? 18.891 -14.695 13.43 1 85.19 522 ARG B C 1
ATOM 9483 O O . ARG B 1 522 ? 19.016 -13.719 14.172 1 85.19 522 ARG B O 1
ATOM 9490 N N . GLN B 1 523 ? 19.219 -14.742 12.164 1 90.62 523 GLN B N 1
ATOM 9491 C CA . GLN B 1 523 ? 19.828 -13.562 11.562 1 90.62 523 GLN B CA 1
ATOM 9492 C C . GLN B 1 523 ? 18.844 -12.398 11.508 1 90.62 523 GLN B C 1
ATOM 9494 O O . GLN B 1 523 ? 19.203 -11.258 11.773 1 90.62 523 GLN B O 1
ATOM 9499 N N . LEU B 1 524 ? 17.625 -12.727 11.164 1 89.75 524 LEU B N 1
ATOM 9500 C CA . LEU B 1 524 ? 16.625 -11.68 11.086 1 89.75 524 LEU B CA 1
ATOM 9501 C C . LEU B 1 524 ? 16.328 -11.086 12.461 1 89.75 524 LEU B C 1
ATOM 9503 O O . LEU B 1 524 ? 16.188 -9.875 12.602 1 89.75 524 LEU B O 1
ATOM 9507 N N . THR B 1 525 ? 16.172 -11.93 13.453 1 84.88 525 THR B N 1
ATOM 9508 C CA . THR B 1 525 ? 15.914 -11.469 14.812 1 84.88 525 THR B CA 1
ATOM 9509 C C . THR B 1 525 ? 17.047 -10.555 15.297 1 84.88 525 THR B C 1
ATOM 9511 O O . THR B 1 525 ? 16.781 -9.5 15.875 1 84.88 525 THR B O 1
ATOM 9514 N N . TRP B 1 526 ? 18.219 -11.016 15.047 1 88.75 526 TRP B N 1
ATOM 9515 C CA . TRP B 1 526 ? 19.359 -10.203 15.461 1 88.75 526 TRP B CA 1
ATOM 9516 C C . TRP B 1 526 ? 19.391 -8.883 14.695 1 88.75 526 TRP B C 1
ATOM 9518 O O . TRP B 1 526 ? 19.703 -7.836 15.258 1 88.75 526 TRP B O 1
ATOM 9528 N N . LEU B 1 527 ? 19.172 -8.93 13.406 1 91.75 527 LEU B N 1
ATOM 9529 C CA . LEU B 1 527 ? 19.141 -7.73 12.578 1 91.75 527 LEU B CA 1
ATOM 9530 C C . LEU B 1 527 ? 18.156 -6.715 13.148 1 91.75 527 LEU B C 1
ATOM 9532 O O . LEU B 1 527 ? 18.469 -5.527 13.25 1 91.75 527 LEU B O 1
ATOM 9536 N N . GLN B 1 528 ? 17 -7.137 13.539 1 87.69 528 GLN B N 1
ATOM 9537 C CA . GLN B 1 528 ? 15.984 -6.254 14.086 1 87.69 528 GLN B CA 1
ATOM 9538 C C . GLN B 1 528 ? 16.406 -5.715 15.453 1 87.69 528 GLN B C 1
ATOM 9540 O O . GLN B 1 528 ? 16.219 -4.527 15.742 1 87.69 528 GLN B O 1
ATOM 9545 N N . ALA B 1 529 ? 16.953 -6.59 16.234 1 85.69 529 ALA B N 1
ATOM 9546 C CA . ALA B 1 529 ? 17.406 -6.176 17.562 1 85.69 529 ALA B CA 1
ATOM 9547 C C . ALA B 1 529 ? 18.516 -5.133 17.469 1 85.69 529 ALA B C 1
ATOM 9549 O O . ALA B 1 529 ? 18.5 -4.129 18.188 1 85.69 529 ALA B O 1
ATOM 9550 N N . LEU B 1 530 ? 19.453 -5.434 16.594 1 90.5 530 LEU B N 1
ATOM 9551 C CA . LEU B 1 530 ? 20.562 -4.52 16.406 1 90.5 530 LEU B CA 1
ATOM 9552 C C . LEU B 1 530 ? 20.078 -3.166 15.898 1 90.5 530 LEU B C 1
ATOM 9554 O O . LEU B 1 530 ? 20.562 -2.121 16.328 1 90.5 530 LEU B O 1
ATOM 9558 N N . THR B 1 531 ? 19.125 -3.182 14.961 1 90.5 531 THR B N 1
ATOM 9559 C CA . THR B 1 531 ? 18.547 -1.943 14.469 1 90.5 531 THR B CA 1
ATOM 9560 C C . THR B 1 531 ? 17.875 -1.168 15.594 1 90.5 531 THR B C 1
ATOM 9562 O O . THR B 1 531 ? 18.016 0.053 15.695 1 90.5 531 THR B O 1
ATOM 9565 N N . GLY B 1 532 ? 17.141 -1.944 16.438 1 85.25 532 GLY B N 1
ATOM 9566 C CA . GLY B 1 532 ? 16.531 -1.314 17.594 1 85.25 532 GLY B CA 1
ATOM 9567 C C . GLY B 1 532 ? 17.531 -0.703 18.547 1 85.25 532 GLY B C 1
ATOM 9568 O O . GLY B 1 532 ? 17.297 0.366 19.109 1 85.25 532 GLY B O 1
ATOM 9569 N N . LEU B 1 533 ? 18.625 -1.361 18.734 1 85.56 533 LEU B N 1
ATOM 9570 C CA . LEU B 1 533 ? 19.688 -0.857 19.594 1 85.56 533 LEU B CA 1
ATOM 9571 C C . LEU B 1 533 ? 20.281 0.435 19.031 1 85.56 533 LEU B C 1
ATOM 9573 O O . LEU B 1 533 ? 20.484 1.399 19.766 1 85.56 533 LEU B O 1
ATOM 9577 N N . ILE B 1 534 ? 20.531 0.433 17.766 1 87.69 534 ILE B N 1
ATOM 9578 C CA . ILE B 1 534 ? 21.062 1.621 17.109 1 87.69 534 ILE B CA 1
ATOM 9579 C C . ILE B 1 534 ? 20.078 2.775 17.25 1 87.69 534 ILE B C 1
ATOM 9581 O O . ILE B 1 534 ? 20.469 3.896 17.578 1 87.69 534 ILE B O 1
ATOM 9585 N N . ASP B 1 535 ? 18.828 2.475 17.016 1 84.81 535 ASP B N 1
ATOM 9586 C CA . ASP B 1 535 ? 17.781 3.482 17.094 1 84.81 535 ASP B CA 1
ATOM 9587 C C . ASP B 1 535 ? 17.703 4.098 18.484 1 84.81 535 ASP B C 1
ATOM 9589 O O . ASP B 1 535 ? 17.594 5.316 18.625 1 84.81 535 ASP B O 1
ATOM 9593 N N . ARG B 1 536 ? 17.844 3.363 19.453 1 78.12 536 ARG B N 1
ATOM 9594 C CA . ARG B 1 536 ? 17.734 3.818 20.828 1 78.12 536 ARG B CA 1
ATOM 9595 C C . ARG B 1 536 ? 18.969 4.613 21.25 1 78.12 536 ARG B C 1
ATOM 9597 O O . ARG B 1 536 ? 18.875 5.594 21.984 1 78.12 536 ARG B O 1
ATOM 9604 N N . MET B 1 537 ? 20.047 4.156 20.797 1 79.06 537 MET B N 1
ATOM 9605 C CA . MET B 1 537 ? 21.281 4.777 21.25 1 79.06 537 MET B CA 1
ATOM 9606 C C . MET B 1 537 ? 21.516 6.113 20.547 1 79.06 537 MET B C 1
ATOM 9608 O O . MET B 1 537 ? 22.172 7.004 21.078 1 79.06 537 MET B O 1
ATOM 9612 N N . GLN B 1 538 ? 20.938 6.234 19.344 1 78.12 538 GLN B N 1
ATOM 9613 C CA . GLN B 1 538 ? 21.078 7.516 18.656 1 78.12 538 GLN B CA 1
ATOM 9614 C C . GLN B 1 538 ? 20.312 8.617 19.375 1 78.12 538 GLN B C 1
ATOM 9616 O O . GLN B 1 538 ? 20.719 9.781 19.375 1 78.12 538 GLN B O 1
ATOM 9621 N N . VAL B 1 539 ? 19.188 8.305 19.828 1 61.59 539 VAL B N 1
ATOM 9622 C CA . VAL B 1 539 ? 18.297 9.281 20.453 1 61.59 539 VAL B CA 1
ATOM 9623 C C . VAL B 1 539 ? 18.906 9.766 21.766 1 61.59 539 VAL B C 1
ATOM 9625 O O . VAL B 1 539 ? 18.828 10.945 22.109 1 61.59 539 VAL B O 1
ATOM 9628 N N . SER B 1 540 ? 19.453 8.758 22.375 1 55.53 540 SER B N 1
ATOM 9629 C CA . SER B 1 540 ? 20.047 9.078 23.672 1 55.53 540 SER B CA 1
ATOM 9630 C C . SER B 1 540 ? 21.281 9.953 23.516 1 55.53 540 SER B C 1
ATOM 9632 O O . SER B 1 540 ? 21.828 10.453 24.5 1 55.53 540 SER B O 1
ATOM 9634 N N . GLN B 1 541 ? 21.844 10 22.328 1 53.25 541 GLN B N 1
ATOM 9635 C CA . GLN B 1 541 ? 23.125 10.578 21.984 1 53.25 541 GLN B CA 1
ATOM 9636 C C . GLN B 1 541 ? 23.234 12.023 22.438 1 53.25 541 GLN B C 1
ATOM 9638 O O . GLN B 1 541 ? 24.312 12.602 22.469 1 53.25 541 GLN B O 1
ATOM 9643 N N . GLN B 1 542 ? 22.125 12.68 22.641 1 52.28 542 GLN B N 1
ATOM 9644 C CA . GLN B 1 542 ? 22.562 13.898 23.312 1 52.28 542 GLN B CA 1
ATOM 9645 C C . GLN B 1 542 ? 23.594 13.594 24.391 1 52.28 542 GLN B C 1
ATOM 9647 O O . GLN B 1 542 ? 24.5 14.398 24.641 1 52.28 542 GLN B O 1
ATOM 9652 N N . VAL B 1 543 ? 23.547 12.312 24.812 1 48.59 543 VAL B N 1
ATOM 9653 C CA . VAL B 1 543 ? 24.438 11.961 25.906 1 48.59 543 VAL B CA 1
ATOM 9654 C C . VAL B 1 543 ? 25.734 11.359 25.359 1 48.59 543 VAL B C 1
ATOM 9656 O O . VAL B 1 543 ? 26.812 11.594 25.906 1 48.59 543 VAL B O 1
ATOM 9659 N N . TYR B 1 544 ? 25.625 10.688 23.969 1 56.47 544 TYR B N 1
ATOM 9660 C CA . TYR B 1 544 ? 26.766 9.852 23.594 1 56.47 544 TYR B CA 1
ATOM 9661 C C . TYR B 1 544 ? 27.531 10.477 22.438 1 56.47 544 TYR B C 1
ATOM 9663 O O . TYR B 1 544 ? 27.703 9.859 21.391 1 56.47 544 TYR B O 1
ATOM 9671 N N . ARG B 1 545 ? 27.922 11.562 22.547 1 65.81 545 ARG B N 1
ATOM 9672 C CA . ARG B 1 545 ? 28.469 12.266 21.391 1 65.81 545 ARG B CA 1
ATOM 9673 C C . ARG B 1 545 ? 30 12.172 21.375 1 65.81 545 ARG B C 1
ATOM 9675 O O . ARG B 1 545 ? 30.656 12.867 20.609 1 65.81 545 ARG B O 1
ATOM 9682 N N . SER B 1 546 ? 30.562 11.242 22.109 1 76.69 546 SER B N 1
ATOM 9683 C CA . SER B 1 546 ? 32 11.102 21.984 1 76.69 546 SER B CA 1
ATOM 9684 C C . SER B 1 546 ? 32.375 10.352 20.719 1 76.69 546 SER B C 1
ATOM 9686 O O . SER B 1 546 ? 31.609 9.516 20.234 1 76.69 546 SER B O 1
ATOM 9688 N N . PRO B 1 547 ? 33.438 10.68 20.109 1 83.12 547 PRO B N 1
ATOM 9689 C CA . PRO B 1 547 ? 33.906 9.984 18.906 1 83.12 547 PRO B CA 1
ATOM 9690 C C . PRO B 1 547 ? 34.031 8.477 19.109 1 83.12 547 PRO B C 1
ATOM 9692 O O . PRO B 1 547 ? 33.781 7.707 18.172 1 83.12 547 PRO B O 1
ATOM 9695 N N . GLU B 1 548 ? 34.438 8.102 20.281 1 84.81 548 GLU B N 1
ATOM 9696 C CA . GLU B 1 548 ? 34.562 6.672 20.562 1 84.81 548 GLU B CA 1
ATOM 9697 C C . GLU B 1 548 ? 33.219 5.969 20.531 1 84.81 548 GLU B C 1
ATOM 9699 O O . GLU B 1 548 ? 33.094 4.836 20.062 1 84.81 548 GLU B O 1
ATOM 9704 N N . CYS B 1 549 ? 32.25 6.582 21.078 1 84.25 549 CYS B N 1
ATOM 9705 C CA . CYS B 1 549 ? 30.906 6.02 21.062 1 84.25 549 CYS B CA 1
ATOM 9706 C C . CYS B 1 549 ? 30.359 5.945 19.641 1 84.25 549 CYS B C 1
ATOM 9708 O O . CYS B 1 549 ? 29.719 4.961 19.266 1 84.25 549 CYS B O 1
ATOM 9710 N N . LEU B 1 550 ? 30.672 6.977 18.906 1 83.94 550 LEU B N 1
ATOM 9711 C CA . LEU B 1 550 ? 30.234 7.012 17.516 1 83.94 550 LEU B CA 1
ATOM 9712 C C . LEU B 1 550 ? 30.875 5.887 16.703 1 83.94 550 LEU B C 1
ATOM 9714 O O . LEU B 1 550 ? 30.25 5.332 15.805 1 83.94 550 LEU B O 1
ATOM 9718 N N . GLU B 1 551 ? 32.031 5.609 17.047 1 88.56 551 GLU B N 1
ATOM 9719 C CA . GLU B 1 551 ? 32.719 4.52 16.359 1 88.56 551 GLU B CA 1
ATOM 9720 C C . GLU B 1 551 ? 32.062 3.178 16.641 1 88.56 551 GLU B C 1
ATOM 9722 O O . GLU B 1 551 ? 31.984 2.316 15.766 1 88.56 551 GLU B O 1
ATOM 9727 N N . VAL B 1 552 ? 31.625 2.986 17.844 1 90.06 552 VAL B N 1
ATOM 9728 C CA . VAL B 1 552 ? 30.938 1.756 18.219 1 90.06 552 VAL B CA 1
ATOM 9729 C C . VAL B 1 552 ? 29.641 1.635 17.438 1 90.06 552 VAL B C 1
ATOM 9731 O O . VAL B 1 552 ? 29.328 0.569 16.891 1 90.06 552 VAL B O 1
ATOM 9734 N N . VAL B 1 553 ? 28.969 2.701 17.359 1 88.31 553 VAL B N 1
ATOM 9735 C CA . VAL B 1 553 ? 27.688 2.703 16.641 1 88.31 553 VAL B CA 1
ATOM 9736 C C . VAL B 1 553 ? 27.938 2.449 15.148 1 88.31 553 VAL B C 1
ATOM 9738 O O . VAL B 1 553 ? 27.141 1.767 14.492 1 88.31 553 VAL B O 1
ATOM 9741 N N . GLN B 1 554 ? 28.969 2.926 14.688 1 89.69 554 GLN B N 1
ATOM 9742 C CA . GLN B 1 554 ? 29.328 2.688 13.297 1 89.69 554 GLN B CA 1
ATOM 9743 C C . GLN B 1 554 ? 29.641 1.215 13.055 1 89.69 554 GLN B C 1
ATOM 9745 O O . GLN B 1 554 ? 29.344 0.679 11.984 1 89.69 554 GLN B O 1
ATOM 9750 N N . GLU B 1 555 ? 30.234 0.666 14.008 1 94 555 GLU B N 1
ATOM 9751 C CA . GLU B 1 555 ? 30.484 -0.771 13.922 1 94 555 GLU B CA 1
ATOM 9752 C C . GLU B 1 555 ? 29.188 -1.555 13.867 1 94 555 GLU B C 1
ATOM 9754 O O . GLU B 1 555 ? 29.062 -2.529 13.125 1 94 555 GLU B O 1
ATOM 9759 N N . TRP B 1 556 ? 28.25 -1.121 14.703 1 94.44 556 TRP B N 1
ATOM 9760 C CA . TRP B 1 556 ? 26.953 -1.76 14.695 1 94.44 556 TRP B CA 1
ATOM 9761 C C . TRP B 1 556 ? 26.266 -1.604 13.336 1 94.44 556 TRP B C 1
ATOM 9763 O O . TRP B 1 556 ? 25.656 -2.545 12.836 1 94.44 556 TRP B O 1
ATOM 9773 N N . ASP B 1 557 ? 26.422 -0.479 12.773 1 93.69 557 ASP B N 1
ATOM 9774 C CA . ASP B 1 557 ? 25.812 -0.216 11.477 1 93.69 557 ASP B CA 1
ATOM 9775 C C . ASP B 1 557 ? 26.438 -1.079 10.383 1 93.69 557 ASP B C 1
ATOM 9777 O O . ASP B 1 557 ? 25.75 -1.544 9.477 1 93.69 557 ASP B O 1
ATOM 9781 N N . ARG B 1 558 ? 27.719 -1.224 10.438 1 95.75 558 ARG B N 1
ATOM 9782 C CA . ARG B 1 558 ? 28.391 -2.104 9.484 1 95.75 558 ARG B CA 1
ATOM 9783 C C . ARG B 1 558 ? 27.906 -3.539 9.625 1 95.75 558 ARG B C 1
ATOM 9785 O O . ARG B 1 558 ? 27.672 -4.219 8.625 1 95.75 558 ARG B O 1
ATOM 9792 N N . GLU B 1 559 ? 27.75 -3.955 10.828 1 97.25 559 GLU B N 1
ATOM 9793 C CA . GLU B 1 559 ? 27.219 -5.293 11.062 1 97.25 559 GLU B CA 1
ATOM 9794 C C . GLU B 1 559 ? 25.781 -5.41 10.539 1 97.25 559 GLU B C 1
ATOM 9796 O O . GLU B 1 559 ? 25.406 -6.434 9.969 1 97.25 559 GLU B O 1
ATOM 9801 N N . ARG B 1 560 ? 25.031 -4.406 10.797 1 95.5 560 ARG B N 1
ATOM 9802 C CA . ARG B 1 560 ? 23.656 -4.371 10.305 1 95.5 560 ARG B CA 1
ATOM 9803 C C . ARG B 1 560 ? 23.609 -4.543 8.789 1 95.5 560 ARG B C 1
ATOM 9805 O O . ARG B 1 560 ? 22.797 -5.312 8.266 1 95.5 560 ARG B O 1
ATOM 9812 N N . GLN B 1 561 ? 24.516 -3.893 8.109 1 94.69 561 GLN B N 1
ATOM 9813 C CA . GLN B 1 561 ? 24.594 -4 6.656 1 94.69 561 GLN B CA 1
ATOM 9814 C C . GLN B 1 561 ? 24.969 -5.414 6.227 1 94.69 561 GLN B C 1
ATOM 9816 O O . GLN B 1 561 ? 24.453 -5.934 5.238 1 94.69 561 GLN B O 1
ATOM 9821 N N . GLU B 1 562 ? 25.828 -5.965 6.93 1 96.31 562 GLU B N 1
ATOM 9822 C CA . GLU B 1 562 ? 26.219 -7.34 6.641 1 96.31 562 GLU B CA 1
ATOM 9823 C C . GLU B 1 562 ? 25.062 -8.305 6.84 1 96.31 562 GLU B C 1
ATOM 9825 O O . GLU B 1 562 ? 24.844 -9.211 6.027 1 96.31 562 GLU B O 1
ATOM 9830 N N . LEU B 1 563 ? 24.359 -8.094 7.922 1 96.06 563 LEU B N 1
ATOM 9831 C CA . LEU B 1 563 ? 23.203 -8.945 8.211 1 96.06 563 LEU B CA 1
ATOM 9832 C C . LEU B 1 563 ? 22.141 -8.812 7.129 1 96.06 563 LEU B C 1
ATOM 9834 O O . LEU B 1 563 ? 21.484 -9.789 6.766 1 96.06 563 LEU B O 1
ATOM 9838 N N . ARG B 1 564 ? 21.969 -7.629 6.629 1 95.44 564 ARG B N 1
ATOM 9839 C CA . ARG B 1 564 ? 21.031 -7.395 5.543 1 95.44 564 ARG B CA 1
ATOM 9840 C C . ARG B 1 564 ? 21.422 -8.172 4.293 1 95.44 564 ARG B C 1
ATOM 9842 O O . ARG B 1 564 ? 20.578 -8.75 3.619 1 95.44 564 ARG B O 1
ATOM 9849 N N . THR B 1 565 ? 22.672 -8.203 4.016 1 95.12 565 THR B N 1
ATOM 9850 C CA . THR B 1 565 ? 23.188 -8.93 2.861 1 95.12 565 THR B CA 1
ATOM 9851 C C . THR B 1 565 ? 23.016 -10.438 3.053 1 95.12 565 THR B C 1
ATOM 9853 O O . THR B 1 565 ? 22.625 -11.148 2.123 1 95.12 565 THR B O 1
ATOM 9856 N N . VAL B 1 566 ? 23.25 -10.859 4.25 1 96.06 566 VAL B N 1
ATOM 9857 C CA . VAL B 1 566 ? 23.156 -12.281 4.547 1 96.06 566 VAL B CA 1
ATOM 9858 C C . VAL B 1 566 ? 21.703 -12.742 4.445 1 96.06 566 VAL B C 1
ATOM 9860 O O . VAL B 1 566 ? 21.406 -13.758 3.812 1 96.06 566 VAL B O 1
ATOM 9863 N N . THR B 1 567 ? 20.812 -12.023 5.051 1 94.75 567 THR B N 1
ATOM 9864 C CA . THR B 1 567 ? 19.406 -12.406 5.027 1 94.75 567 THR B CA 1
ATOM 9865 C C . THR B 1 567 ? 18.859 -12.359 3.604 1 94.75 567 THR B C 1
ATOM 9867 O O . THR B 1 567 ? 18.031 -13.195 3.225 1 94.75 567 THR B O 1
ATOM 9870 N N . LYS B 1 568 ? 19.297 -11.398 2.818 1 96.25 568 LYS B N 1
ATOM 9871 C CA . LYS B 1 568 ? 18.922 -11.344 1.407 1 96.25 568 LYS B CA 1
ATOM 9872 C C . LYS B 1 568 ? 19.391 -12.586 0.663 1 96.25 568 LYS B C 1
ATOM 9874 O O . LYS B 1 568 ? 18.625 -13.203 -0.074 1 96.25 568 LYS B O 1
ATOM 9879 N N . SER B 1 569 ? 20.625 -13.016 0.899 1 96.56 569 SER B N 1
ATOM 9880 C CA . SER B 1 569 ? 21.281 -14.086 0.143 1 96.56 569 SER B CA 1
ATOM 9881 C C . SER B 1 569 ? 20.672 -15.445 0.466 1 96.56 569 SER B C 1
ATOM 9883 O O . SER B 1 569 ? 20.766 -16.375 -0.333 1 96.56 569 SER B O 1
ATOM 9885 N N . LEU B 1 570 ? 20.047 -15.539 1.619 1 96.31 570 LEU B N 1
ATOM 9886 C CA . LEU B 1 570 ? 19.422 -16.797 1.993 1 96.31 570 LEU B CA 1
ATOM 9887 C C . LEU B 1 570 ? 18.234 -17.109 1.078 1 96.31 570 LEU B C 1
ATOM 9889 O O . LEU B 1 570 ? 17.875 -18.281 0.9 1 96.31 570 LEU B O 1
ATOM 9893 N N . PHE B 1 571 ? 17.641 -16.094 0.486 1 97 571 PHE B N 1
ATOM 9894 C CA . PHE B 1 571 ? 16.562 -16.297 -0.465 1 97 571 PHE B CA 1
ATOM 9895 C C . PHE B 1 571 ? 17.094 -16.469 -1.879 1 97 571 PHE B C 1
ATOM 9897 O O . PHE B 1 571 ? 16.719 -17.406 -2.586 1 97 571 PHE B O 1
ATOM 9904 N N . ASN B 1 572 ? 17.812 -15.609 -2.301 1 97.19 572 ASN B N 1
ATOM 9905 C CA . ASN B 1 572 ? 18.5 -15.508 -3.59 1 97.19 572 ASN B CA 1
ATOM 9906 C C . ASN B 1 572 ? 19.734 -14.625 -3.502 1 97.19 572 ASN B C 1
ATOM 9908 O O . ASN B 1 572 ? 19.656 -13.469 -3.088 1 97.19 572 ASN B O 1
ATOM 9912 N N . PRO B 1 573 ? 20.828 -15.125 -3.861 1 96.31 573 PRO B N 1
ATOM 9913 C CA . PRO B 1 573 ? 22.078 -14.367 -3.686 1 96.31 573 PRO B CA 1
ATOM 9914 C C . PRO B 1 573 ? 22.094 -13.078 -4.504 1 96.31 573 PRO B C 1
ATOM 9916 O O . PRO B 1 573 ? 22.734 -12.102 -4.102 1 96.31 573 PRO B O 1
ATOM 9919 N N . GLN B 1 574 ? 21.453 -13.086 -5.629 1 97.19 574 GLN B N 1
ATOM 9920 C CA . GLN B 1 574 ? 21.5 -11.93 -6.508 1 97.19 574 GLN B CA 1
ATOM 9921 C C . GLN B 1 574 ? 20.453 -10.891 -6.117 1 97.19 574 GLN B C 1
ATOM 9923 O O . GLN B 1 574 ? 20.766 -9.711 -5.949 1 97.19 574 GLN B O 1
ATOM 9928 N N . PHE B 1 575 ? 19.188 -11.352 -5.879 1 98.06 575 PHE B N 1
ATOM 9929 C CA . PHE B 1 575 ? 18.109 -10.375 -5.809 1 98.06 575 PHE B CA 1
ATOM 9930 C C . PHE B 1 575 ? 17.328 -10.516 -4.508 1 98.06 575 PHE B C 1
ATOM 9932 O O . PHE B 1 575 ? 16.547 -9.633 -4.152 1 98.06 575 PHE B O 1
ATOM 9939 N N . GLY B 1 576 ? 17.516 -11.562 -3.744 1 97.5 576 GLY B N 1
ATOM 9940 C CA . GLY B 1 576 ? 16.844 -11.734 -2.463 1 97.5 576 GLY B CA 1
ATOM 9941 C C . GLY B 1 576 ? 15.422 -12.242 -2.592 1 97.5 576 GLY B C 1
ATOM 9942 O O . GLY B 1 576 ? 15.102 -12.969 -3.531 1 97.5 576 GLY B O 1
ATOM 9943 N N . SER B 1 577 ? 14.594 -11.961 -1.648 1 97.19 577 SER B N 1
ATOM 9944 C CA . SER B 1 577 ? 13.211 -12.422 -1.543 1 97.19 577 SER B CA 1
ATOM 9945 C C . SER B 1 577 ? 12.344 -11.797 -2.631 1 97.19 577 SER B C 1
ATOM 9947 O O . SER B 1 577 ? 12.516 -10.625 -2.979 1 97.19 577 SER B O 1
ATOM 9949 N N . LEU B 1 578 ? 11.43 -12.625 -3.086 1 97.19 578 LEU B N 1
ATOM 9950 C CA . LEU B 1 578 ? 10.422 -12.133 -4.016 1 97.19 578 LEU B CA 1
ATOM 9951 C C . LEU B 1 578 ? 9.57 -11.047 -3.367 1 97.19 578 LEU B C 1
ATOM 9953 O O . LEU B 1 578 ? 9.078 -10.148 -4.051 1 97.19 578 LEU B O 1
ATOM 9957 N N . PHE B 1 579 ? 9.484 -11.047 -2.064 1 97.44 579 PHE B N 1
ATOM 9958 C CA . PHE B 1 579 ? 8.477 -10.242 -1.382 1 97.44 579 PHE B CA 1
ATOM 9959 C C . PHE B 1 579 ? 9.125 -9.086 -0.635 1 97.44 579 PHE B C 1
ATOM 9961 O O . PHE B 1 579 ? 8.438 -8.141 -0.226 1 97.44 579 PHE B O 1
ATOM 9968 N N . ARG B 1 580 ? 10.477 -9.141 -0.469 1 95.25 580 ARG B N 1
ATOM 9969 C CA . ARG B 1 580 ? 11.125 -8.133 0.372 1 95.25 580 ARG B CA 1
ATOM 9970 C C . ARG B 1 580 ? 12.32 -7.508 -0.343 1 95.25 580 ARG B C 1
ATOM 9972 O O . ARG B 1 580 ? 13.055 -8.195 -1.047 1 95.25 580 ARG B O 1
ATOM 9979 N N . THR B 1 581 ? 12.445 -6.25 -0.186 1 89.62 581 THR B N 1
ATOM 9980 C CA . THR B 1 581 ? 13.695 -5.512 -0.333 1 89.62 581 THR B CA 1
ATOM 9981 C C . THR B 1 581 ? 14.258 -5.125 1.032 1 89.62 581 THR B C 1
ATOM 9983 O O . THR B 1 581 ? 13.883 -4.094 1.597 1 89.62 581 THR B O 1
ATOM 9986 N N . HIS B 1 582 ? 15.125 -5.969 1.563 1 91.19 582 HIS B N 1
ATOM 9987 C CA . HIS B 1 582 ? 15.531 -5.867 2.959 1 91.19 582 HIS B CA 1
ATOM 9988 C C . HIS B 1 582 ? 14.32 -5.812 3.885 1 91.19 582 HIS B C 1
ATOM 9990 O O . HIS B 1 582 ? 13.555 -6.773 3.961 1 91.19 582 HIS B O 1
ATOM 9996 N N . GLN B 1 583 ? 14.055 -4.633 4.359 1 87.81 583 GLN B N 1
ATOM 9997 C CA . GLN B 1 583 ? 12.93 -4.539 5.285 1 87.81 583 GLN B CA 1
ATOM 9998 C C . GLN B 1 583 ? 11.648 -4.121 4.562 1 87.81 583 GLN B C 1
ATOM 10000 O O . GLN B 1 583 ? 10.547 -4.336 5.07 1 87.81 583 GLN B O 1
ATOM 10005 N N . ASN B 1 584 ? 11.758 -3.58 3.414 1 92.25 584 ASN B N 1
ATOM 10006 C CA . ASN B 1 584 ? 10.602 -3.043 2.693 1 92.25 584 ASN B CA 1
ATOM 10007 C C . ASN B 1 584 ? 9.945 -4.105 1.817 1 92.25 584 ASN B C 1
ATOM 10009 O O . ASN B 1 584 ? 10.617 -5.012 1.322 1 92.25 584 ASN B O 1
ATOM 10013 N N . PRO B 1 585 ? 8.672 -4.004 1.657 1 94.81 585 PRO B N 1
ATOM 10014 C CA . PRO B 1 585 ? 8.047 -4.844 0.632 1 94.81 585 PRO B CA 1
ATOM 10015 C C . PRO B 1 585 ? 8.5 -4.484 -0.781 1 94.81 585 PRO B C 1
ATOM 10017 O O . PRO B 1 585 ? 8.883 -3.342 -1.038 1 94.81 585 PRO B O 1
ATOM 10020 N N . THR B 1 586 ? 8.477 -5.434 -1.647 1 96.94 586 THR B N 1
ATOM 10021 C CA . THR B 1 586 ? 8.836 -5.203 -3.043 1 96.94 586 THR B CA 1
ATOM 10022 C C . THR B 1 586 ? 7.684 -4.543 -3.795 1 96.94 586 THR B C 1
ATOM 10024 O O . THR B 1 586 ? 6.562 -4.48 -3.293 1 96.94 586 THR B O 1
ATOM 10027 N N . TYR B 1 587 ? 8.008 -4.039 -4.984 1 94.19 587 TYR B N 1
ATOM 10028 C CA . TYR B 1 587 ? 6.98 -3.572 -5.914 1 94.19 587 TYR B CA 1
ATOM 10029 C C . TYR B 1 587 ? 5.969 -4.672 -6.207 1 94.19 587 TYR B C 1
ATOM 10031 O O . TYR B 1 587 ? 4.77 -4.41 -6.301 1 94.19 587 TYR B O 1
ATOM 10039 N N . PHE B 1 588 ? 6.426 -5.91 -6.324 1 95.56 588 PHE B N 1
ATOM 10040 C CA . PHE B 1 588 ? 5.59 -7.086 -6.531 1 95.56 588 PHE B CA 1
ATOM 10041 C C . PHE B 1 588 ? 4.605 -7.258 -5.383 1 95.56 588 PHE B C 1
ATOM 10043 O O . PHE B 1 588 ? 3.408 -7.445 -5.605 1 95.56 588 PHE B O 1
ATOM 10050 N N . ASN B 1 589 ? 5.105 -7.227 -4.172 1 96.62 589 ASN B N 1
ATOM 10051 C CA . ASN B 1 589 ? 4.258 -7.441 -3.006 1 96.62 589 ASN B CA 1
ATOM 10052 C C . ASN B 1 589 ? 3.221 -6.332 -2.854 1 96.62 589 ASN B C 1
ATOM 10054 O O . ASN B 1 589 ? 2.104 -6.578 -2.396 1 96.62 589 ASN B O 1
ATOM 10058 N N . ARG B 1 590 ? 3.613 -5.148 -3.115 1 93.75 590 ARG B N 1
ATOM 10059 C CA . ARG B 1 590 ? 2.658 -4.047 -3.045 1 93.75 590 ARG B CA 1
ATOM 10060 C C . ARG B 1 590 ? 1.442 -4.32 -3.924 1 93.75 590 ARG B C 1
ATOM 10062 O O . ARG B 1 590 ? 0.306 -4.078 -3.512 1 93.75 590 ARG B O 1
ATOM 10069 N N . ARG B 1 591 ? 1.669 -4.824 -5.086 1 93.06 591 ARG B N 1
ATOM 10070 C CA . ARG B 1 591 ? 0.577 -5.133 -6.004 1 93.06 591 ARG B CA 1
ATOM 10071 C C . ARG B 1 591 ? -0.202 -6.355 -5.535 1 93.06 591 ARG B C 1
ATOM 10073 O O . ARG B 1 591 ? -1.432 -6.387 -5.625 1 93.06 591 ARG B O 1
ATOM 10080 N N . LEU B 1 592 ? 0.523 -7.289 -5.078 1 95.94 592 LEU B N 1
ATOM 10081 C CA . LEU B 1 592 ? -0.116 -8.492 -4.551 1 95.94 592 LEU B CA 1
ATOM 10082 C C . LEU B 1 592 ? -1.087 -8.141 -3.428 1 95.94 592 LEU B C 1
ATOM 10084 O O . LEU B 1 592 ? -2.232 -8.602 -3.426 1 95.94 592 LEU B O 1
ATOM 10088 N N . SER B 1 593 ? -0.643 -7.336 -2.512 1 94.69 593 SER B N 1
ATOM 10089 C CA . SER B 1 593 ? -1.446 -6.973 -1.349 1 94.69 593 SER B CA 1
ATOM 10090 C C . SER B 1 593 ? -2.652 -6.133 -1.753 1 94.69 593 SER B C 1
ATOM 10092 O O . SER B 1 593 ? -3.684 -6.152 -1.077 1 94.69 593 SER B O 1
ATOM 10094 N N . ARG B 1 594 ? -2.516 -5.496 -2.801 1 92.88 594 ARG B N 1
ATOM 10095 C CA . ARG B 1 594 ? -3.594 -4.617 -3.242 1 92.88 594 ARG B CA 1
ATOM 10096 C C . ARG B 1 594 ? -4.645 -5.391 -4.031 1 92.88 594 ARG B C 1
ATOM 10098 O O . ARG B 1 594 ? -5.836 -5.094 -3.941 1 92.88 594 ARG B O 1
ATOM 10105 N N . PHE B 1 595 ? -4.191 -6.418 -4.742 1 94.75 595 PHE B N 1
ATOM 10106 C CA . PHE B 1 595 ? -5.094 -6.965 -5.75 1 94.75 595 PHE B CA 1
ATOM 10107 C C . PHE B 1 595 ? -5.562 -8.359 -5.352 1 94.75 595 PHE B C 1
ATOM 10109 O O . PHE B 1 595 ? -6.516 -8.891 -5.93 1 94.75 595 PHE B O 1
ATOM 10116 N N . ALA B 1 596 ? -4.953 -8.922 -4.41 1 97.5 596 ALA B N 1
ATOM 10117 C CA . ALA B 1 596 ? -5.336 -10.273 -4.012 1 97.5 596 ALA B CA 1
ATOM 10118 C C . ALA B 1 596 ? -5.906 -10.289 -2.594 1 97.5 596 ALA B C 1
ATOM 10120 O O . ALA B 1 596 ? -5.254 -9.828 -1.652 1 97.5 596 ALA B O 1
ATOM 10121 N N . ASP B 1 597 ? -7.043 -10.867 -2.443 1 97.25 597 ASP B N 1
ATOM 10122 C CA . ASP B 1 597 ? -7.602 -11.047 -1.106 1 97.25 597 ASP B CA 1
ATOM 10123 C C . ASP B 1 597 ? -6.832 -12.109 -0.327 1 97.25 597 ASP B C 1
ATOM 10125 O O . ASP B 1 597 ? -6.57 -11.945 0.867 1 97.25 597 ASP B O 1
ATOM 10129 N N . VAL B 1 598 ? -6.551 -13.164 -1.031 1 98.06 598 VAL B N 1
ATOM 10130 C CA . VAL B 1 598 ? -5.762 -14.25 -0.45 1 98.06 598 VAL B CA 1
ATOM 10131 C C . VAL B 1 598 ? -4.691 -14.695 -1.443 1 98.06 598 VAL B C 1
ATOM 10133 O O . VAL B 1 598 ? -4.781 -14.398 -2.637 1 98.06 598 VAL B O 1
ATOM 10136 N N . TYR B 1 599 ? -3.674 -15.289 -0.995 1 98.31 599 TYR B N 1
ATOM 10137 C CA . TYR B 1 599 ? -2.658 -15.875 -1.862 1 98.31 599 TYR B CA 1
ATOM 10138 C C . TYR B 1 599 ? -2.113 -17.172 -1.271 1 98.31 599 TYR B C 1
ATOM 10140 O O . TYR B 1 599 ? -2.207 -17.391 -0.061 1 98.31 599 TYR B O 1
ATOM 10148 N N . MET B 1 600 ? -1.624 -18.031 -2.078 1 97.94 600 MET B N 1
ATOM 10149 C CA . MET B 1 600 ? -1.237 -19.406 -1.731 1 97.94 600 MET B CA 1
ATOM 10150 C C . MET B 1 600 ? -0.248 -19.969 -2.75 1 97.94 600 MET B C 1
ATOM 10152 O O . MET B 1 600 ? -0.048 -19.375 -3.814 1 97.94 600 MET B O 1
ATOM 10156 N N . THR B 1 601 ? 0.329 -21.078 -2.412 1 96.25 601 THR B N 1
ATOM 10157 C CA . THR B 1 601 ? 1.306 -21.719 -3.285 1 96.25 601 THR B CA 1
ATOM 10158 C C . THR B 1 601 ? 0.618 -22.359 -4.484 1 96.25 601 THR B C 1
ATOM 10160 O O . THR B 1 601 ? 1.142 -22.328 -5.602 1 96.25 601 THR B O 1
ATOM 10163 N N . CYS B 1 602 ? -0.492 -22.938 -4.23 1 95.31 602 CYS B N 1
ATOM 10164 C CA . CYS B 1 602 ? -1.297 -23.625 -5.242 1 95.31 602 CYS B CA 1
ATOM 10165 C C . CYS B 1 602 ? -2.754 -23.719 -4.805 1 95.31 602 CYS B C 1
ATOM 10167 O O . CYS B 1 602 ? -3.059 -23.609 -3.615 1 95.31 602 CYS B O 1
ATOM 10169 N N . VAL B 1 603 ? -3.607 -23.906 -5.746 1 95.19 603 VAL B N 1
ATOM 10170 C CA . VAL B 1 603 ? -5.039 -23.891 -5.469 1 95.19 603 VAL B CA 1
ATOM 10171 C C . VAL B 1 603 ? -5.414 -25.047 -4.559 1 95.19 603 VAL B C 1
ATOM 10173 O O . VAL B 1 603 ? -6.406 -24.984 -3.832 1 95.19 603 VAL B O 1
ATOM 10176 N N . SER B 1 604 ? -4.613 -26.109 -4.508 1 93.12 604 SER B N 1
ATOM 10177 C CA . SER B 1 604 ? -4.906 -27.281 -3.699 1 93.12 604 SER B CA 1
ATOM 10178 C C . SER B 1 604 ? -4.84 -26.969 -2.209 1 93.12 604 SER B C 1
ATOM 10180 O O . SER B 1 604 ? -5.301 -27.75 -1.38 1 93.12 604 SER B O 1
ATOM 10182 N N . CYS B 1 605 ? -4.266 -25.812 -1.896 1 94.88 605 CYS B N 1
ATOM 10183 C CA . CYS B 1 605 ? -4.266 -25.406 -0.499 1 94.88 605 CYS B CA 1
ATOM 10184 C C . CYS B 1 605 ? -5.688 -25.312 0.041 1 94.88 605 CYS B C 1
ATOM 10186 O O . CYS B 1 605 ? -5.91 -25.453 1.244 1 94.88 605 CYS B O 1
ATOM 10188 N N . LEU B 1 606 ? -6.633 -25.172 -0.802 1 95.06 606 LEU B N 1
ATOM 10189 C CA . LEU B 1 606 ? -8.039 -25.078 -0.421 1 95.06 606 LEU B CA 1
ATOM 10190 C C . LEU B 1 606 ? -8.523 -26.391 0.188 1 95.06 606 LEU B C 1
ATOM 10192 O O . LEU B 1 606 ? -9.516 -26.406 0.921 1 95.06 606 LEU B O 1
ATOM 10196 N N . LEU B 1 607 ? -7.844 -27.5 -0.172 1 93.31 607 LEU B N 1
ATOM 10197 C CA . LEU B 1 607 ? -8.234 -28.812 0.331 1 93.31 607 LEU B CA 1
ATOM 10198 C C . LEU B 1 607 ? -8.062 -28.891 1.844 1 93.31 607 LEU B C 1
ATOM 10200 O O . LEU B 1 607 ? -8.703 -29.719 2.506 1 93.31 607 LEU B O 1
ATOM 10204 N N . ASN B 1 608 ? -7.27 -28 2.375 1 90.56 608 ASN B N 1
ATOM 10205 C CA . ASN B 1 608 ? -6.969 -28.031 3.803 1 90.56 608 ASN B CA 1
ATOM 10206 C C . ASN B 1 608 ? -8.016 -27.266 4.613 1 90.56 608 ASN B C 1
ATOM 10208 O O . ASN B 1 608 ? -7.953 -27.234 5.84 1 90.56 608 ASN B O 1
ATOM 10212 N N . TYR B 1 609 ? -9 -26.781 3.922 1 90.44 609 TYR B N 1
ATOM 10213 C CA . TYR B 1 609 ? -9.984 -25.953 4.613 1 90.44 609 TYR B CA 1
ATOM 10214 C C . TYR B 1 609 ? -11.406 -26.391 4.277 1 90.44 609 TYR B C 1
ATOM 10216 O O . TYR B 1 609 ? -11.664 -26.875 3.174 1 90.44 609 TYR B O 1
ATOM 10224 N N . ASP B 1 610 ? -12.195 -26.156 5.32 1 88.06 610 ASP B N 1
ATOM 10225 C CA . ASP B 1 610 ? -13.633 -26.297 5.078 1 88.06 610 ASP B CA 1
ATOM 10226 C C . ASP B 1 610 ? -14.18 -25.125 4.277 1 88.06 610 ASP B C 1
ATOM 10228 O O . ASP B 1 610 ? -13.711 -23.984 4.434 1 88.06 610 ASP B O 1
ATOM 10232 N N . LEU B 1 611 ? -15.219 -25.344 3.49 1 91.75 611 LEU B N 1
ATOM 10233 C CA . LEU B 1 611 ? -15.75 -24.312 2.615 1 91.75 611 LEU B CA 1
ATOM 10234 C C . LEU B 1 611 ? -16.578 -23.312 3.406 1 91.75 611 LEU B C 1
ATOM 10236 O O . LEU B 1 611 ? -17.141 -22.359 2.834 1 91.75 611 LEU B O 1
ATOM 10240 N N . GLN B 1 612 ? -16.625 -23.422 4.746 1 89.31 612 GLN B N 1
ATOM 10241 C CA . GLN B 1 612 ? -17.25 -22.438 5.625 1 89.31 612 GLN B CA 1
ATOM 10242 C C . GLN B 1 612 ? -16.203 -21.594 6.34 1 89.31 612 GLN B C 1
ATOM 10244 O O . GLN B 1 612 ? -16.547 -20.688 7.102 1 89.31 612 GLN B O 1
ATOM 10249 N N . HIS B 1 613 ? -15.008 -21.906 6.016 1 91.69 613 HIS B N 1
ATOM 10250 C CA . HIS B 1 613 ? -13.891 -21.266 6.691 1 91.69 613 HIS B CA 1
ATOM 10251 C C . HIS B 1 613 ? -13.805 -19.781 6.324 1 91.69 613 HIS B C 1
ATOM 10253 O O . HIS B 1 613 ? -14.039 -19.422 5.172 1 91.69 613 HIS B O 1
ATOM 10259 N N . THR B 1 614 ? -13.477 -18.938 7.336 1 93.75 614 THR B N 1
ATOM 10260 C CA . THR B 1 614 ? -13.195 -17.531 7.117 1 93.75 614 THR B CA 1
ATOM 10261 C C . THR B 1 614 ? -11.711 -17.234 7.34 1 93.75 614 THR B C 1
ATOM 10263 O O . THR B 1 614 ? -11.148 -17.609 8.367 1 93.75 614 THR B O 1
ATOM 10266 N N . PHE B 1 615 ? -11.125 -16.641 6.375 1 95.19 615 PHE B N 1
ATOM 10267 C CA . PHE B 1 615 ? -9.734 -16.203 6.5 1 95.19 615 PHE B CA 1
ATOM 10268 C C . PHE B 1 615 ? -9.672 -14.797 7.09 1 95.19 615 PHE B C 1
ATOM 10270 O O . PHE B 1 615 ? -10.336 -13.883 6.598 1 95.19 615 PHE B O 1
ATOM 10277 N N . PHE B 1 616 ? -8.883 -14.672 8.156 1 92.25 616 PHE B N 1
ATOM 10278 C CA . PHE B 1 616 ? -8.68 -13.375 8.797 1 92.25 616 PHE B CA 1
ATOM 10279 C C . PHE B 1 616 ? -7.254 -12.883 8.586 1 92.25 616 PHE B C 1
ATOM 10281 O O . PHE B 1 616 ? -6.297 -13.594 8.891 1 92.25 616 PHE B O 1
ATOM 10288 N N . PRO B 1 617 ? -7.113 -11.703 8.078 1 92 617 PRO B N 1
ATOM 10289 C CA . PRO B 1 617 ? -5.758 -11.156 8.031 1 92 617 PRO B CA 1
ATOM 10290 C C . PRO B 1 617 ? -5.227 -10.773 9.406 1 92 617 PRO B C 1
ATOM 10292 O O . PRO B 1 617 ? -5.988 -10.305 10.258 1 92 617 PRO B O 1
ATOM 10295 N N . ARG B 1 618 ? -4 -10.953 9.547 1 85.88 618 ARG B N 1
ATOM 10296 C CA . ARG B 1 618 ? -3.365 -10.461 10.766 1 85.88 618 ARG B CA 1
ATOM 10297 C C . ARG B 1 618 ? -3.238 -8.945 10.75 1 85.88 618 ARG B C 1
ATOM 10299 O O . ARG B 1 618 ? -2.883 -8.359 9.727 1 85.88 618 ARG B O 1
ATOM 10306 N N . ARG B 1 619 ? -3.547 -8.359 11.859 1 87.19 619 ARG B N 1
ATOM 10307 C CA . ARG B 1 619 ? -3.422 -6.914 11.984 1 87.19 619 ARG B CA 1
ATOM 10308 C C . ARG B 1 619 ? -1.958 -6.496 12.055 1 87.19 619 ARG B C 1
ATOM 10310 O O . ARG B 1 619 ? -1.245 -6.875 12.992 1 87.19 619 ARG B O 1
ATOM 10317 N N . ALA B 1 620 ? -1.48 -5.828 11.117 1 82.19 620 ALA B N 1
ATOM 10318 C CA . ALA B 1 620 ? -0.127 -5.281 11.164 1 82.19 620 ALA B CA 1
ATOM 10319 C C . ALA B 1 620 ? -0.116 -3.891 11.789 1 82.19 620 ALA B C 1
ATOM 10321 O O . ALA B 1 620 ? -0.838 -2.996 11.344 1 82.19 620 ALA B O 1
ATOM 10322 N N . PRO B 1 621 ? 0.634 -3.705 12.758 1 86.38 621 PRO B N 1
ATOM 10323 C CA . PRO B 1 621 ? 0.671 -2.377 13.375 1 86.38 621 PRO B CA 1
ATOM 10324 C C . PRO B 1 621 ? 1.237 -1.309 12.445 1 86.38 621 PRO B C 1
ATOM 10326 O O . PRO B 1 621 ? 2.199 -1.566 11.719 1 86.38 621 PRO B O 1
ATOM 10329 N N . LEU B 1 622 ? 0.59 -0.2 12.453 1 91.75 622 LEU B N 1
ATOM 10330 C CA . LEU B 1 622 ? 1.142 0.967 11.773 1 91.75 622 LEU B CA 1
ATOM 10331 C C . LEU B 1 622 ? 2.34 1.522 12.539 1 91.75 622 LEU B C 1
ATOM 10333 O O . LEU B 1 622 ? 2.576 1.15 13.688 1 91.75 622 LEU B O 1
ATOM 10337 N N . GLN B 1 623 ? 3.123 2.371 11.969 1 91.81 623 GLN B N 1
ATOM 10338 C CA . GLN B 1 623 ? 4.383 2.83 12.539 1 91.81 623 GLN B CA 1
ATOM 10339 C C . GLN B 1 623 ? 4.152 3.559 13.859 1 91.81 623 GLN B C 1
ATOM 10341 O O . GLN B 1 623 ? 4.988 3.492 14.766 1 91.81 623 GLN B O 1
ATOM 10346 N N . HIS B 1 624 ? 2.99 4.223 14.016 1 92.81 624 HIS B N 1
ATOM 10347 C CA . HIS B 1 624 ? 2.736 4.969 15.234 1 92.81 624 HIS B CA 1
ATOM 10348 C C . HIS B 1 624 ? 1.982 4.121 16.25 1 92.81 624 HIS B C 1
ATOM 10350 O O . HIS B 1 624 ? 1.696 4.578 17.359 1 92.81 624 HIS B O 1
ATOM 10356 N N . GLU B 1 625 ? 1.615 2.895 15.914 1 88.44 625 GLU B N 1
ATOM 10357 C CA . GLU B 1 625 ? 0.91 2.004 16.828 1 88.44 625 GLU B CA 1
ATOM 10358 C C . GLU B 1 625 ? 1.889 1.146 17.625 1 88.44 625 GLU B C 1
ATOM 10360 O O . GLU B 1 625 ? 2.973 0.817 17.141 1 88.44 625 GLU B O 1
ATOM 10365 N N . ALA B 1 626 ? 1.472 0.841 18.875 1 74.06 626 ALA B N 1
ATOM 10366 C CA . ALA B 1 626 ? 2.295 -0.052 19.672 1 74.06 626 ALA B CA 1
ATOM 10367 C C . ALA B 1 626 ? 2.25 -1.479 19.141 1 74.06 626 ALA B C 1
ATOM 10369 O O . ALA B 1 626 ? 1.185 -1.978 18.766 1 74.06 626 ALA B O 1
ATOM 10370 N N . PRO B 1 627 ? 3.432 -1.972 18.953 1 64.25 627 PRO B N 1
ATOM 10371 C CA . PRO B 1 627 ? 3.436 -3.348 18.453 1 64.25 627 PRO B CA 1
ATOM 10372 C C . PRO B 1 627 ? 2.92 -4.352 19.484 1 64.25 627 PRO B C 1
ATOM 10374 O O . PRO B 1 627 ? 3.473 -4.453 20.578 1 64.25 627 PRO B O 1
ATOM 10377 N N . LEU B 1 628 ? 1.574 -4.578 19.641 1 57.97 628 LEU B N 1
ATOM 10378 C CA . LEU B 1 628 ? 1.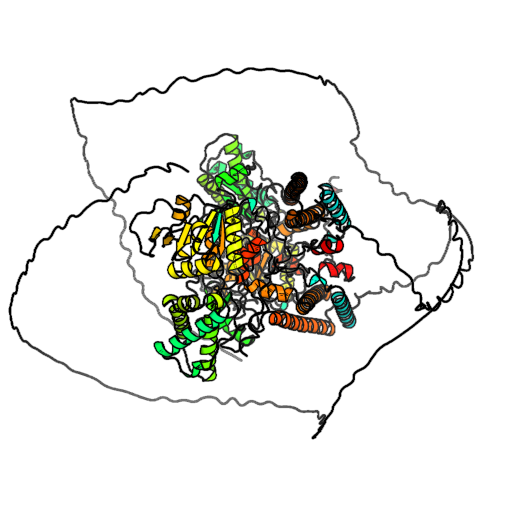028 -5.57 20.562 1 57.97 628 LEU B CA 1
ATOM 10379 C C . LEU B 1 628 ? 0.884 -6.926 19.891 1 57.97 628 LEU B C 1
ATOM 10381 O O . LEU B 1 628 ? -0.003 -7.113 19.047 1 57.97 628 LEU B O 1
ATOM 10385 N N . TRP B 1 629 ? 1.886 -7.438 19.281 1 49.25 629 TRP B N 1
ATOM 10386 C CA . TRP B 1 629 ? 1.534 -8.68 18.594 1 49.25 629 TRP B CA 1
ATOM 10387 C C . TRP B 1 629 ? 1.32 -9.812 19.594 1 49.25 629 TRP B C 1
ATOM 10389 O O . TRP B 1 629 ? 2.229 -10.164 20.359 1 49.25 629 TRP B O 1
ATOM 10399 N N . LEU B 1 630 ? 0.018 -9.945 20.109 1 44.31 630 LEU B N 1
ATOM 10400 C CA . LEU B 1 630 ? -0.32 -11.062 20.984 1 44.31 630 LEU B CA 1
ATOM 10401 C C . LEU B 1 630 ? -0.136 -12.391 20.266 1 44.31 630 LEU B C 1
ATOM 10403 O O . LEU B 1 630 ? -0.066 -13.445 20.906 1 44.31 630 LEU B O 1
ATOM 10407 N N . ASP B 1 631 ? -0.427 -12.477 19.047 1 40.06 631 ASP B N 1
ATOM 10408 C CA . ASP B 1 631 ? -0.435 -13.852 18.547 1 40.06 631 ASP B CA 1
ATOM 10409 C C . ASP B 1 631 ? 0.781 -14.625 19.062 1 40.06 631 ASP B C 1
ATOM 10411 O O . ASP B 1 631 ? 0.755 -15.859 19.125 1 40.06 631 ASP B O 1
ATOM 10415 N N . GLN B 1 632 ? 1.831 -13.992 19.062 1 37.38 632 GLN B N 1
ATOM 10416 C CA . GLN B 1 632 ? 3.01 -14.695 19.547 1 37.38 632 GLN B CA 1
ATOM 10417 C C . GLN B 1 632 ? 2.928 -14.922 21.062 1 37.38 632 GLN B C 1
ATOM 10419 O O . GLN B 1 632 ? 3.689 -15.719 21.609 1 37.38 632 GLN B O 1
ATOM 10424 N N . LEU B 1 633 ? 2.416 -13.953 21.656 1 38 633 LEU B N 1
ATOM 10425 C CA . LEU B 1 633 ? 2.324 -14.305 23.062 1 38 633 LEU B CA 1
ATOM 10426 C C . LEU B 1 633 ? 1.699 -15.688 23.25 1 38 633 LEU B C 1
ATOM 10428 O O . LEU B 1 633 ? 2.094 -16.438 24.141 1 38 633 LEU B O 1
ATOM 10432 N N . CYS B 1 634 ? 0.48 -15.789 22.609 1 38.44 634 CYS B N 1
ATOM 10433 C CA . CYS B 1 634 ? -0.493 -16.75 23.109 1 38.44 634 CYS B CA 1
ATOM 10434 C C . CYS B 1 634 ? -0.094 -18.172 22.734 1 38.44 634 CYS B C 1
ATOM 10436 O O . CYS B 1 634 ? -0.582 -19.141 23.312 1 38.44 634 CYS B O 1
ATOM 10438 N N . ILE B 1 635 ? 0.27 -18.406 21.484 1 37.59 635 ILE B N 1
ATOM 10439 C CA . ILE B 1 635 ? 0.045 -19.812 21.203 1 37.59 635 ILE B CA 1
ATOM 10440 C C . ILE B 1 635 ? 0.839 -20.672 22.203 1 37.59 635 ILE B C 1
ATOM 10442 O O . ILE B 1 635 ? 0.312 -21.625 22.766 1 37.59 635 ILE B O 1
ATOM 10446 N N . GLY B 1 636 ? 2.047 -20.406 22.141 1 36.47 636 GLY B N 1
ATOM 10447 C CA . GLY B 1 636 ? 2.818 -21.266 23.031 1 36.47 636 GLY B CA 1
ATOM 10448 C C . GLY B 1 636 ? 2.475 -21.062 24.5 1 36.47 636 GLY B C 1
ATOM 10449 O O . GLY B 1 636 ? 2.424 -22.031 25.266 1 36.47 636 GLY B O 1
ATOM 10450 N N . CYS B 1 637 ? 2.316 -19.844 24.781 1 37.34 637 CYS B N 1
ATOM 10451 C CA . CYS B 1 637 ? 2.098 -19.578 26.203 1 37.34 637 CYS B CA 1
ATOM 10452 C C . CYS B 1 637 ? 0.71 -20.047 26.641 1 37.34 637 CYS B C 1
ATOM 10454 O O . CYS B 1 637 ? 0.479 -20.297 27.812 1 37.34 637 CYS B O 1
ATOM 10456 N N . LEU B 1 638 ? -0.157 -19.969 25.625 1 41.38 638 LEU B N 1
ATOM 10457 C CA . LEU B 1 638 ? -1.515 -20.281 26.062 1 41.38 638 LEU B CA 1
ATOM 10458 C C . LEU B 1 638 ? -1.791 -21.781 25.969 1 41.38 638 LEU B C 1
ATOM 10460 O O . LEU B 1 638 ? -2.916 -22.219 26.203 1 41.38 638 LEU B O 1
ATOM 10464 N N . GLY B 1 639 ? -0.779 -22.516 25.719 1 41.69 639 GLY B N 1
ATOM 10465 C CA . GLY B 1 639 ? -1.018 -23.953 25.641 1 41.69 639 GLY B CA 1
ATOM 10466 C C . GLY B 1 639 ? -2.002 -24.344 24.547 1 41.69 639 GLY B C 1
ATOM 10467 O O . GLY B 1 639 ? -2.697 -25.344 24.656 1 41.69 639 GLY B O 1
ATOM 10468 N N . LEU B 1 640 ? -2.258 -23.453 23.672 1 42.31 640 LEU B N 1
ATOM 10469 C CA . LEU B 1 640 ? -3.207 -23.797 22.625 1 42.31 640 LEU B CA 1
ATOM 10470 C C . LEU B 1 640 ? -2.555 -24.703 21.594 1 42.31 640 LEU B C 1
ATOM 10472 O O . LEU B 1 640 ? -1.352 -24.609 21.328 1 42.31 640 LEU B O 1
ATOM 10476 N N . PRO B 1 641 ? -3.295 -25.844 21.297 1 38.69 641 PRO B N 1
ATOM 10477 C CA . PRO B 1 641 ? -2.727 -26.766 20.312 1 38.69 641 PRO B CA 1
ATOM 10478 C C . PRO B 1 641 ? -2.322 -26.062 19.016 1 38.69 641 PRO B C 1
ATOM 10480 O O . PRO B 1 641 ? -3 -25.141 18.578 1 38.69 641 PRO B O 1
ATOM 10483 N N . ARG B 1 642 ? -1.162 -26.203 18.75 1 41.22 642 ARG B N 1
ATOM 10484 C CA . ARG B 1 642 ? -0.627 -25.734 17.469 1 41.22 642 ARG B CA 1
ATOM 10485 C C . ARG B 1 642 ? -1.48 -26.219 16.297 1 41.22 642 ARG B C 1
ATOM 10487 O O . ARG B 1 642 ? -2.047 -27.312 16.359 1 41.22 642 ARG B O 1
ATOM 10494 N N . ARG B 1 643 ? -1.681 -25.375 15.438 1 40.09 643 ARG B N 1
ATOM 10495 C CA . ARG B 1 643 ? -2.283 -25.812 14.18 1 40.09 643 ARG B CA 1
ATOM 10496 C C . ARG B 1 643 ? -1.572 -27.047 13.625 1 40.09 643 ARG B C 1
ATOM 10498 O O . ARG B 1 643 ? -0.384 -26.984 13.305 1 40.09 643 ARG B O 1
ATOM 10505 N N . GLU B 1 644 ? -1.848 -28.234 14.023 1 34.06 644 GLU B N 1
ATOM 10506 C CA . GLU B 1 644 ? -1.243 -29.344 13.297 1 34.06 644 GLU B CA 1
ATOM 10507 C C . GLU B 1 644 ? -1.536 -29.25 11.797 1 34.06 644 GLU B C 1
ATOM 10509 O O . GLU B 1 644 ? -2.682 -29.047 11.398 1 34.06 644 GLU B O 1
ATOM 10514 N N . PRO B 1 645 ? -0.607 -28.859 11.07 1 33.38 645 PRO B N 1
ATOM 10515 C CA . PRO B 1 645 ? -0.945 -29.031 9.656 1 33.38 645 PRO B CA 1
ATOM 10516 C C . PRO B 1 645 ? -1.771 -30.297 9.391 1 33.38 645 PRO B C 1
ATOM 10518 O O . PRO B 1 645 ? -1.638 -31.281 10.109 1 33.38 645 PRO B O 1
ATOM 10521 N N . ALA B 1 646 ? -2.924 -30.203 8.844 1 30.31 646 ALA B N 1
ATOM 10522 C CA . ALA B 1 646 ? -3.57 -31.453 8.422 1 30.31 646 ALA B CA 1
ATOM 10523 C C . ALA B 1 646 ? -2.555 -32.438 7.84 1 30.31 646 ALA B C 1
ATOM 10525 O O . ALA B 1 646 ? -1.68 -32.031 7.062 1 30.31 646 ALA B O 1
ATOM 10526 N N . ALA B 1 647 ? -2.326 -33.625 8.477 1 27.22 647 ALA B N 1
ATOM 10527 C CA . ALA B 1 647 ? -1.572 -34.719 7.922 1 27.22 647 ALA B CA 1
ATOM 10528 C C . ALA B 1 647 ? -1.838 -34.875 6.426 1 27.22 647 ALA B C 1
ATOM 10530 O O . ALA B 1 647 ? -2.99 -34.969 6 1 27.22 647 ALA B O 1
ATOM 10531 N N . SER B 1 648 ? -1.02 -34.375 5.617 1 27.44 648 SER B N 1
ATOM 10532 C CA . SER B 1 648 ? -1.051 -34.812 4.227 1 27.44 648 SER B CA 1
ATOM 10533 C C . SER B 1 648 ? -1.289 -36.344 4.125 1 27.44 648 SER B C 1
ATOM 10535 O O . SER B 1 648 ? -0.555 -37.125 4.715 1 27.44 648 SER B O 1
ATOM 10537 N N . ALA B 1 649 ? -2.57 -36.906 3.969 1 26.34 649 ALA B N 1
ATOM 10538 C CA . ALA B 1 649 ? -2.709 -38.219 3.361 1 26.34 649 ALA B CA 1
ATOM 10539 C C . ALA B 1 649 ? -1.74 -38.406 2.195 1 26.34 649 ALA B C 1
ATOM 10541 O O . ALA B 1 649 ? -1.962 -37.875 1.11 1 26.34 649 ALA B O 1
ATOM 10542 N N . ALA B 1 650 ? -0.503 -38.406 2.316 1 26.2 650 ALA B N 1
ATOM 10543 C CA . ALA B 1 650 ? 0.425 -38.844 1.274 1 26.2 650 ALA B CA 1
ATOM 10544 C C . ALA B 1 650 ? 0.019 -40.188 0.7 1 26.2 650 ALA B C 1
ATOM 10546 O O . ALA B 1 650 ? -0.582 -41 1.397 1 26.2 650 ALA B O 1
ATOM 10547 N N . ALA B 1 651 ? 0.374 -40.375 -0.699 1 26.89 651 ALA B N 1
ATOM 10548 C CA . ALA B 1 651 ? 0.583 -41.281 -1.8 1 26.89 651 ALA B CA 1
ATOM 10549 C C . ALA B 1 651 ? 1.504 -42.438 -1.38 1 26.89 651 ALA B C 1
ATOM 10551 O O . ALA B 1 651 ? 2.643 -42.219 -0.969 1 26.89 651 ALA B O 1
ATOM 10552 N N . ALA B 1 652 ? 1.026 -43.531 -0.868 1 24.62 652 ALA B N 1
ATOM 10553 C CA . ALA B 1 652 ? 1.646 -44.844 -1.032 1 24.62 652 ALA B CA 1
ATOM 10554 C C . ALA B 1 652 ? 2.139 -45.031 -2.463 1 24.62 652 ALA B C 1
ATOM 10556 O O . ALA B 1 652 ? 1.341 -45.25 -3.375 1 24.62 652 ALA B O 1
ATOM 10557 N N . GLY B 1 653 ? 2.889 -44.156 -3.033 1 20.61 653 GLY B N 1
ATOM 10558 C CA . GLY B 1 653 ? 3.391 -44.625 -4.309 1 20.61 653 GLY B CA 1
ATOM 10559 C C . GLY B 1 653 ? 4.172 -45.938 -4.191 1 20.61 653 GLY B C 1
ATOM 10560 O O . GLY B 1 653 ? 4.652 -46.281 -3.109 1 20.61 653 GLY B O 1
ATOM 10561 N N . PRO B 1 654 ? 3.965 -46.906 -5.215 1 22.3 654 PRO B N 1
ATOM 10562 C CA . PRO B 1 654 ? 4.531 -48.25 -5.445 1 22.3 654 PRO B CA 1
ATOM 10563 C C . PRO B 1 654 ? 6.059 -48.25 -5.426 1 22.3 654 PRO B C 1
ATOM 10565 O O . PRO B 1 654 ? 6.688 -47.375 -6.02 1 22.3 654 PRO B O 1
ATOM 10568 N N . THR B 1 655 ? 6.707 -48.438 -4.414 1 21.11 655 THR B N 1
ATOM 10569 C CA . THR B 1 655 ? 8.141 -48.719 -4.309 1 21.11 655 THR B CA 1
ATOM 10570 C C . THR B 1 655 ? 8.57 -49.781 -5.309 1 21.11 655 THR B C 1
ATOM 10572 O O . THR B 1 655 ? 9.633 -49.656 -5.922 1 21.11 655 THR B O 1
ATOM 10575 N N . ALA B 1 656 ? 8.062 -51.125 -5.207 1 24.58 656 ALA B N 1
ATOM 10576 C CA . ALA B 1 656 ? 8.938 -52.281 -5.398 1 24.58 656 ALA B CA 1
ATOM 10577 C C . ALA B 1 656 ? 9.148 -52.562 -6.883 1 24.58 656 ALA B C 1
ATOM 10579 O O . ALA B 1 656 ? 9.75 -53.594 -7.242 1 24.58 656 ALA B O 1
ATOM 10580 N N . ALA B 1 657 ? 8.469 -52.031 -7.812 1 20.5 657 ALA B N 1
ATOM 10581 C CA . ALA B 1 657 ? 8.594 -52.875 -8.992 1 20.5 657 ALA B CA 1
ATOM 10582 C C . ALA B 1 657 ? 10.039 -52.938 -9.477 1 20.5 657 ALA B C 1
ATOM 10584 O O . ALA B 1 657 ? 10.562 -54.031 -9.75 1 20.5 657 ALA B O 1
ATOM 10585 N N . THR B 1 658 ? 10.594 -51.969 -10.125 1 20.69 658 THR B N 1
ATOM 10586 C CA . THR B 1 658 ? 11.344 -52.344 -11.32 1 20.69 658 THR B CA 1
ATOM 10587 C C . THR B 1 658 ? 12.781 -52.719 -10.961 1 20.69 658 THR B C 1
ATOM 10589 O O . THR B 1 658 ? 13.641 -52.812 -11.836 1 20.69 658 THR B O 1
ATOM 10592 N N . GLN B 1 659 ? 13.156 -53.031 -9.664 1 20.94 659 GLN B N 1
ATOM 10593 C CA . GLN B 1 659 ? 14.555 -53.438 -9.719 1 20.94 659 GLN B CA 1
ATOM 10594 C C . GLN B 1 659 ? 14.711 -54.719 -10.531 1 20.94 659 GLN B C 1
ATOM 10596 O O . GLN B 1 659 ? 15.812 -55.031 -11 1 20.94 659 GLN B O 1
ATOM 10601 N N . GLN B 1 660 ? 13.75 -55.719 -10.508 1 21.38 660 GLN B N 1
ATOM 10602 C CA . GLN B 1 660 ? 14.195 -57.031 -10.953 1 21.38 660 GLN B CA 1
ATOM 10603 C C . GLN B 1 660 ? 14.539 -57 -12.445 1 21.38 660 GLN B C 1
ATOM 10605 O O . GLN B 1 660 ? 15.523 -57.625 -12.859 1 21.38 660 GLN B O 1
ATOM 10610 N N . GLU B 1 661 ? 13.594 -56.656 -13.43 1 22.77 661 GLU B N 1
ATOM 10611 C CA . GLU B 1 661 ? 13.789 -57.312 -14.719 1 22.77 661 GLU B CA 1
ATOM 10612 C C . GLU B 1 661 ? 14.969 -56.688 -15.469 1 22.77 661 GLU B C 1
ATOM 10614 O O . GLU B 1 661 ? 15.391 -57.219 -16.5 1 22.77 661 GLU B O 1
ATOM 10619 N N . ARG B 1 662 ? 15.508 -55.438 -15.031 1 24.22 662 ARG B N 1
ATOM 10620 C CA . ARG B 1 662 ? 16.672 -55.25 -15.898 1 24.22 662 ARG B CA 1
ATOM 10621 C C . ARG B 1 662 ? 17.844 -56.094 -15.43 1 24.22 662 ARG B C 1
ATOM 10623 O O . ARG B 1 662 ? 18.953 -56 -15.969 1 24.22 662 ARG B O 1
ATOM 10630 N N . GLN B 1 663 ? 17.531 -57.219 -14.586 1 21.53 663 GLN B N 1
ATOM 10631 C CA . GLN B 1 663 ? 18.422 -58.344 -14.828 1 21.53 663 GLN B CA 1
ATOM 10632 C C . GLN B 1 663 ? 17.969 -59.156 -16.047 1 21.53 663 GLN B C 1
ATOM 10634 O O . GLN B 1 663 ? 16.781 -59.438 -16.203 1 21.53 663 GLN B O 1
#

Solvent-accessible surface area (backbone atoms only — not comparable to full-atom values): 79089 Å² total; per-residue (Å²): 135,90,79,91,73,72,87,69,82,87,80,86,74,84,85,72,90,78,89,75,84,89,84,70,92,78,84,78,86,83,89,77,89,87,82,85,88,88,92,85,85,86,84,88,78,86,80,82,86,78,89,77,85,74,78,74,89,89,82,85,88,92,81,90,85,90,82,89,82,87,84,86,88,75,90,76,88,78,89,80,86,83,90,81,80,83,75,90,88,90,78,83,81,80,80,84,77,83,84,88,63,44,48,84,83,87,86,92,85,88,77,85,82,81,87,80,83,87,80,82,87,74,83,79,87,82,64,63,80,83,84,90,81,83,76,78,76,78,79,80,73,78,76,76,76,63,74,73,64,63,47,51,63,52,57,52,48,52,51,52,51,50,54,52,49,53,68,66,60,65,51,79,69,66,27,66,70,65,59,54,60,45,76,33,29,64,35,75,43,49,40,62,61,42,50,32,43,36,33,27,42,75,53,36,56,45,30,68,40,72,65,54,44,46,50,52,31,51,53,20,50,48,41,37,37,71,75,67,61,44,70,72,75,59,71,77,62,72,76,62,87,70,61,68,64,62,45,30,32,34,33,36,78,74,48,32,44,31,40,45,26,60,76,35,32,50,42,85,74,22,35,25,51,27,84,38,78,48,54,64,67,56,47,26,65,76,45,67,39,47,47,54,35,52,82,43,39,35,43,90,82,61,52,93,31,54,27,42,68,37,64,41,79,81,38,47,33,51,54,51,49,53,20,51,55,43,33,51,30,60,77,64,71,47,87,81,57,38,56,58,52,48,50,52,51,52,48,27,46,49,44,39,57,73,70,36,50,57,56,50,56,37,68,74,37,46,80,75,30,49,42,63,35,64,45,43,34,50,43,55,48,51,42,43,74,69,70,40,44,30,33,38,54,26,61,52,54,59,73,60,52,50,54,52,39,34,70,33,58,27,87,64,47,48,72,62,26,42,35,37,31,24,40,27,50,65,44,47,19,68,78,39,79,82,46,63,55,29,40,40,46,97,86,66,46,79,48,88,58,82,69,81,66,79,48,64,57,43,43,30,32,42,20,21,46,64,59,49,30,68,58,68,63,66,60,26,65,30,29,36,38,33,24,41,35,60,56,58,56,23,34,53,41,36,43,61,49,35,30,36,25,34,34,29,38,58,65,45,39,62,51,40,55,43,60,27,30,61,67,45,45,52,49,52,52,45,40,52,50,52,51,50,49,51,52,53,50,55,68,51,23,86,57,40,72,46,70,64,35,48,50,52,52,49,50,51,51,52,51,46,54,49,41,47,51,50,60,30,36,71,63,20,73,54,64,24,42,68,50,31,45,82,75,40,47,10,42,47,35,51,50,44,57,63,30,21,32,28,38,26,33,43,67,49,34,54,69,79,49,62,67,68,38,58,42,70,41,76,73,63,61,54,72,77,45,73,75,71,72,50,73,64,54,39,40,74,72,59,68,47,80,66,83,66,70,77,76,72,84,73,80,81,69,88,76,75,86,72,73,66,77,85,106,140,77,85,80,76,78,89,79,76,93,75,87,92,80,91,74,90,78,85,92,83,88,79,85,92,82,91,85,85,92,91,84,87,91,83,90,85,85,85,89,85,90,82,87,90,91,87,87,92,91,92,84,94,87,94,81,90,94,79,94,78,91,81,92,85,87,90,83,83,85,89,79,82,86,76,78,88,89,86,93,85,92,80,87,91,81,91,85,90,90,93,80,93,83,92,93,86,86,88,86,79,60,70,88,87,87,86,94,86,90,80,87,85,80,88,83,84,89,83,81,90,71,88,77,87,83,76,39,49,75,86,81,86,81,78,77,76,77,77,79,74,77,77,74,75,63,72,74,64,63,46,51,62,53,57,51,48,53,51,52,51,50,53,51,49,52,68,64,59,62,51,81,68,66,27,65,71,66,58,56,60,45,75,34,28,64,35,74,44,49,37,61,61,41,51,34,42,35,32,26,43,75,53,37,55,45,30,69,39,74,66,54,45,45,50,50,31,53,52,19,49,49,42,36,35,70,74,67,61,44,69,72,74,58,69,76,62,71,76,61,87,70,61,69,64,63,45,30,33,33,33,35,78,74,47,34,43,31,40,45,24,60,76,36,34,50,44,85,73,23,36,23,49,27,86,39,77,46,53,64,67,55,47,28,65,76,46,66,39,47,48,54,36,52,82,43,40,34,45,91,83,62,53,95,30,53,26,43,70,37,64,44,78,80,38,50,33,52,54,50,49,53,20,50,54,44,33,51,30,59,76,64,71,48,88,78,58,39,54,59,53,48,50,53,51,54,49,25,45,48,43,38,58,74,70,36,51,60,56,50,55,37,69,73,38,46,79,76,29,47,42,65,35,64,44,43,32,52,44,55,49,52,42,44,73,68,68,40,44,31,35,39,54,25,62,54,54,58,73,60,50,50,54,51,39,35,70,34,57,27,88,66,46,50,72,62,26,44,35,37,30,24,41,26,50,66,44,47,20,68,78,38,79,81,47,64,54,30,41,40,45,98,85,67,45,82,48,88,58,84,70,83,66,78,47,66,59,44,43,32,32,42,20,19,46,64,59,49,30,68,59,70,63,67,60,26,65,31,29,36,38,34,24,41,36,59,57,60,57,24,34,53,41,34,42,60,50,34,30,36,24,34,34,28,38,59,65,45,40,62,51,40,54,43,58,29,30,61,66,44,45,52,49,51,52,45,42,52,50,51,50,49,49,52,50,54,52,55,69,54,22,87,56,43,71,47,70,64,36,47,51,52,52,48,49,51,50,51,50,45,53,50,42,48,52,52,60,29,38,70,64,19,73,56,64,25,42,68,49,31,43,81,74,41,47,9,41,47,36,52,50,44,58,64,32,22,34,28,38,26,33,43,67,50,35,55,71,79,50,62,66,69,39,59,42,70,41,76,73,64,62,52,72,76,46,73,76,71,71,51,73,65,54,38,41,75,73,58,67,47,80,68,82,65,71,76,74,75,85,72,79,82,67,88,75,77,67,74,74,59,70,87,99

Organism: Petromyzon marinus (NCBI:txid7757)

Secondary structure (DSSP, 8-state):
-------------------------------------------------------------------------------------------------------------------------------------------------------HHHHHHHHHHHHHHHHHHS-GGGGG---TTPPEESS-EEGGG--EEEE-TBTTTBEE-THHHHHHHHHHHHHHHHTS---GGGGG----TTSS-TT-EEETTTTEEEEEBTTSBEEEEEEEETTEEPPHHHHHHHHTSSB--GGGB--TTS-SSSEEE--STTHHHHHHHHHHHHHHHHHTT----HHHHHHHHHHHHHHHHHTTHHHHHHHHTHHHHEE-HHHHHHHHHHHHHTT-EEEEE-SS-HHHHHHHHHHHT-TTGGGG-SEEEES--TTHHHH---PPEEEE-TTSPBP-PPP----TT-EEEE--HHHHHHHH---GGGEEEEES-IIIIIIHHHHHH--EEEEE-TTHHHHHHHHHSHHHHHHHHHHHHHHHHHHHHHHHTTS---HHHHHHHHHHHHHHHHHHHHHHHHH-TTT--SSEETTEEBHHHHHHHHH-SEEES-GGGGGGS-TT-EE----PPPTTS-----HHHHHHHTTPPP---------------SSGGG-/-------------------------------------------------------------------------------------------------------------------------------------------------------HHHHHHHHHHHHHHHHHHS-GGGGG---TTPPEESS-EEGGG--EEEE-TBTTTBEE-THHHHHHHHHHHHHHHHTS---GGGGG----TTSS-TT-EEETTTTEEEEEBTTSBEEEEEEEETTEEPPHHHHHHHHTSSB--GGGB--TTS-S-SEEE--SGGGHHHHHHHHHHHHHHHHTT----HHHHHHHHHHHHHHHHHTTHHHHHHHHTHHHHEE-HHHHHHHHHHHHHTT-EEEEE-SS-HHHHHHHHHHHT-TTGGGG-SEEEES--TTHHHH---PPEEEE-TTSPBP-PPP----TT-EEEE--HHHHHHHH---GGGEEEEES-IIIIIIHHHHHH--EEEEE-TTHHHHHHHHTSHHHHHHHHHHHHHHHHHHHHHHGGGS--SHHHHHHHHHHHHHHHHHHHHHHHHH-TTT--SSEETTEEBHHHHHHHHH-SEEES-GGGGGGS-TT-EE----PPPTTS-----HHHHHHHTTPPP-------------SGGGTTT-